Protein AF-0000000072266450 (afdb_homodimer)

Solvent-accessible surface area (backbone atoms only — not comparable to full-atom values): 55129 Å² total; per-residue (Å²): 135,85,81,78,81,77,83,75,78,76,68,80,71,77,71,72,83,66,70,62,68,65,73,66,55,65,54,67,52,57,43,57,71,77,58,94,75,55,45,67,36,74,43,58,78,23,29,54,46,40,22,30,68,44,71,19,68,35,65,50,35,63,67,24,43,29,79,41,75,43,43,35,48,76,46,96,50,39,44,61,27,22,43,24,65,47,46,32,23,22,45,28,48,39,99,66,56,76,72,25,23,11,15,31,34,34,40,26,37,51,42,23,36,53,60,52,36,27,72,74,73,43,67,67,93,63,82,84,56,64,83,37,25,27,54,36,46,52,52,37,70,68,55,51,50,50,49,26,47,51,49,36,39,47,32,58,71,42,40,52,82,58,49,64,66,28,79,74,36,74,42,42,43,35,48,31,42,62,55,54,44,38,43,52,48,26,12,45,80,75,33,56,69,55,50,37,60,42,56,50,48,84,68,59,89,95,57,59,67,55,50,42,27,34,15,21,39,86,87,48,35,55,53,39,74,53,48,47,45,74,50,45,52,45,76,59,60,38,19,52,57,38,10,32,40,14,26,41,38,60,50,60,24,45,42,31,50,89,38,31,69,40,28,36,62,32,30,38,27,36,31,18,40,18,8,63,39,46,60,93,72,48,27,55,36,40,55,47,75,38,57,67,62,28,80,88,78,60,30,70,38,57,42,82,52,27,31,36,39,44,22,50,35,16,48,83,65,49,43,70,67,49,46,51,46,32,53,52,37,55,56,57,52,47,49,59,58,84,62,40,79,42,30,59,50,45,49,50,40,44,49,48,32,52,50,48,30,71,67,37,89,44,71,67,52,24,49,50,30,49,49,47,43,44,42,52,41,31,35,43,29,51,50,44,50,53,48,51,52,50,50,49,52,49,48,51,49,44,27,49,45,42,48,50,44,21,49,47,46,43,52,41,52,57,51,56,63,46,48,62,55,34,53,53,50,35,52,50,17,62,73,70,64,37,63,68,53,31,51,53,32,50,50,52,42,50,48,47,51,50,49,44,52,50,45,51,51,48,42,52,53,50,48,50,55,42,46,48,50,48,47,52,50,60,73,66,40,43,68,67,57,51,52,51,49,49,61,45,45,41,61,63,34,41,72,75,30,67,65,44,33,51,27,43,50,49,50,51,53,51,47,52,45,25,68,73,70,71,49,83,53,66,68,59,52,52,53,52,38,46,50,54,24,54,61,64,73,101,136,80,78,76,81,76,81,74,75,75,68,76,70,76,71,72,84,66,71,63,64,66,72,67,54,64,55,67,51,57,43,56,69,77,57,93,75,56,44,66,36,74,43,59,78,22,31,54,46,40,22,30,69,43,71,19,68,34,92,52,33,66,70,26,43,29,78,42,75,43,42,35,82,91,48,94,49,39,45,60,29,22,46,23,65,47,45,32,23,22,43,29,50,38,98,64,57,75,71,26,23,11,15,32,32,34,39,26,35,50,44,22,37,52,60,53,36,26,72,76,72,43,65,67,92,62,82,84,55,63,85,37,24,28,53,34,45,52,52,36,68,67,54,52,50,50,48,26,47,52,49,35,39,47,31,59,71,40,39,50,83,59,50,61,67,29,79,73,37,73,44,40,43,36,49,31,42,62,56,54,47,37,42,50,49,24,12,45,78,73,31,55,72,79,49,36,62,41,56,50,48,83,68,59,90,95,57,59,67,55,50,41,27,34,16,21,38,86,86,46,36,55,55,40,72,53,49,48,45,74,48,45,52,46,75,57,61,37,18,51,56,38,9,32,39,15,27,42,35,60,48,60,25,45,43,32,50,76,38,32,70,42,28,34,62,33,30,37,26,35,32,18,40,17,8,63,38,45,59,95,71,47,25,57,35,41,56,45,75,38,59,66,59,28,80,86,79,60,32,68,37,56,41,81,51,28,31,35,42,42,22,49,35,17,48,84,64,46,42,70,67,51,45,50,48,32,53,53,44,57,68,64,50,72,79,63,61,75,50,57,77,40,56,60,51,48,52,50,43,47,49,49,33,51,48,47,28,68,65,36,87,46,71,66,53,24,50,50,30,48,50,44,43,47,37,52,51,50,33,48,50,52,49,48,50,51,49,52,53,50,51,49,52,50,50,51,50,42,26,49,45,41,47,49,45,22,50,45,45,44,51,41,50,55,49,55,64,45,49,61,55,35,51,52,48,33,51,49,16,62,74,70,66,36,62,69,53,32,51,52,33,49,52,52,45,50,48,46,51,52,50,45,52,51,46,52,52,47,44,54,53,48,47,47,53,38,39,32,50,50,47,52,49,59,68,54,42,30,68,68,58,51,52,53,49,49,62,71,45,42,64,63,33,40,72,76,28,68,64,42,30,52,23,44,51,48,51,52,51,50,47,53,43,25,69,71,42,49,47,83,51,66,67,57,51,51,51,53,38,46,49,53,24,54,61,65,72,102

Sequence (1076 aa):
MARAWGLALAILLAAPPAAAGGITVDETYWNPQPAEGDLVLPMPCGGAMAFRPVATPNADGAVGDVPVILGREDEDQPYLDGTRRSYVSGGFPGTGEAEAKAMFYMAKYEIAEAQYRAVTEGCPQKEPRRRDFLPVTGVTKTELDAFAQALTVWLMRNAPESVALAGAAPAHLRLPTEEEWEFAARGGLAVDPALFRGALPPIPPGHAASEYIAHGGNDSAGGKVQAIGTLAPNPLGLHDMLGNVSEYVLTPFAMVRHGRLHGQAGGYVKRGGDARTPLEQITSATRFEVPPFDAHSKDVTREAFTGGRLVLSALSITSAEQAKAVAAALETLSRADPALDSAASEAEVLALLDRLQREAGDAADRSRFATIARTIREARAETNAQRDRTIRMILGSSVLTCDQIVQRYLNALAIAALVPSYDGLAAEAEASGDTALAQEVAEARAEAETKLREMEEAVGRESVDYANLIEGLSAEFSQELLAAQIAAVRDEHESRGPRRGACLGAVQAHLDRRARSGMNDLAAIRSDMQQIAAAQARMARAWGLALAILLAAPPAAAGGITVDETYWNPQPAEGDLVLPMPCGGAMAFRPVATPNADGAVGDVPVILGREDEDQPYLDGTRRSYVSGGFPGTGEAEAKAMFYMAKYEIAEAQYRAVTEGCPQKEPRRRDFLPVTGVTKTELDAFAQALTVWLMRNAPESVALAGAAPAHLRLPTEEEWEFAARGGLAVDPALFRGALPPIPPGHAASEYIAHGGNDSAGGKVQAIGTLAPNPLGLHDMLGNVSEYVLTPFAMVRHGRLHGQAGGYVKRGGDARTPLEQITSATRFEVPPFDAHSKDVTREAFTGGRLVLSALSITSAEQAKAVAAALETLSRADPALDSAASEAEVLALLDRLQREAGDAADRSRFATIARTIREARAETNAQRDRTIRMILGSSVLTCDQIVQRYLNALAIAALVPSYDGLAAEAEASGDTALAQEVAEARAEAETKLREMEEAVGRESVDYANLIEGLSAEFSQELLAAQIAAVRDEHESRGPRRGACLGAVQAHLDRRARSGMNDLAAIRSDMQQIAAAQAR

Structure (mmCIF, N/CA/C/O backbone):
data_AF-0000000072266450-model_v1
#
loop_
_entity.id
_entity.type
_entity.pdbx_description
1 polymer 'Sulfatase-modifying factor enzyme-like domain-containing protein'
#
loop_
_atom_site.group_PDB
_atom_site.id
_atom_site.type_symbol
_atom_site.label_atom_id
_atom_site.label_alt_id
_atom_site.label_comp_id
_atom_site.label_asym_id
_atom_site.label_entity_id
_atom_site.label_seq_id
_atom_site.pdbx_PDB_ins_code
_atom_site.Cartn_x
_atom_site.Cartn_y
_atom_site.Cartn_z
_atom_site.occupancy
_atom_site.B_iso_or_equiv
_atom_site.auth_seq_id
_atom_site.auth_comp_id
_atom_site.auth_asym_id
_atom_site.auth_atom_id
_atom_site.pdbx_PDB_model_num
ATOM 1 N N . MET A 1 1 ? -19.531 49.625 37.938 1 25.36 1 MET A N 1
ATOM 2 C CA . MET A 1 1 ? -18.953 48.531 38.688 1 25.36 1 MET A CA 1
ATOM 3 C C . MET A 1 1 ? -19.094 47.219 37.906 1 25.36 1 MET A C 1
ATOM 5 O O . MET A 1 1 ? -20.188 46.656 37.812 1 25.36 1 MET A O 1
ATOM 9 N N . ALA A 1 2 ? -18.312 46.969 36.812 1 26 2 ALA A N 1
ATOM 10 C CA . ALA A 1 2 ? -18.422 46.156 35.594 1 26 2 ALA A CA 1
ATOM 11 C C . ALA A 1 2 ? -18.234 44.688 35.906 1 26 2 ALA A C 1
ATOM 13 O O . ALA A 1 2 ? -17.141 44.25 36.312 1 26 2 ALA A O 1
ATOM 14 N N . ARG A 1 3 ? -19.344 43.938 36.125 1 27.59 3 ARG A N 1
ATOM 15 C CA . ARG A 1 3 ? -19.422 42.594 36.656 1 27.59 3 ARG A CA 1
ATOM 16 C C . ARG A 1 3 ? -18.812 41.594 35.688 1 27.59 3 ARG A C 1
ATOM 18 O O . ARG A 1 3 ? -19.25 41.5 34.531 1 27.59 3 ARG A O 1
ATOM 25 N N . ALA A 1 4 ? -17.641 41 36.031 1 26.5 4 ALA A N 1
ATOM 26 C CA . ALA A 1 4 ? -16.625 40.156 35.406 1 26.5 4 ALA A CA 1
ATOM 27 C C . ALA A 1 4 ? -17.156 38.75 35.125 1 26.5 4 ALA A C 1
ATOM 29 O O . ALA A 1 4 ? -17.406 37.969 36.062 1 26.5 4 ALA A O 1
ATOM 30 N N . TRP A 1 5 ? -18.047 38.688 34.125 1 28.2 5 TRP A N 1
ATOM 31 C CA . TRP A 1 5 ? -18.688 37.406 33.875 1 28.2 5 TRP A CA 1
ATOM 32 C C . TRP A 1 5 ? -17.672 36.344 33.5 1 28.2 5 TRP A C 1
ATOM 34 O O . TRP A 1 5 ? -16.969 36.5 32.469 1 28.2 5 TRP A O 1
ATOM 44 N N . GLY A 1 6 ? -17.125 35.562 34.438 1 23.72 6 GLY A N 1
ATOM 45 C CA . GLY A 1 6 ? -16.141 34.5 34.469 1 23.72 6 GLY A CA 1
ATOM 46 C C . GLY A 1 6 ? -16.547 33.281 33.688 1 23.72 6 GLY A C 1
ATOM 47 O O . GLY A 1 6 ? -17.641 32.719 33.906 1 23.72 6 GLY A O 1
ATOM 48 N N . LEU A 1 7 ? -16.141 33.094 32.406 1 27.56 7 LEU A N 1
ATOM 49 C CA . LEU A 1 7 ? -16.391 32 31.469 1 27.56 7 LEU A CA 1
ATOM 50 C C . LEU A 1 7 ? -15.852 30.672 32 1 27.56 7 LEU A C 1
ATOM 52 O O . LEU A 1 7 ? -14.633 30.5 32.094 1 27.56 7 LEU A O 1
ATOM 56 N N . ALA A 1 8 ? -16.594 29.969 32.781 1 26.56 8 ALA A N 1
ATOM 57 C CA . ALA A 1 8 ? -16.266 28.656 33.344 1 26.56 8 ALA A CA 1
ATOM 58 C C . ALA A 1 8 ? -16.141 27.609 32.25 1 26.56 8 ALA A C 1
ATOM 60 O O . ALA A 1 8 ? -17.094 27.359 31.516 1 26.56 8 ALA A O 1
ATOM 61 N N . LEU A 1 9 ? -15 27.359 31.859 1 28.95 9 LEU A N 1
ATOM 62 C CA . LEU A 1 9 ? -14.484 26.219 31.094 1 28.95 9 LEU A CA 1
ATOM 63 C C . LEU A 1 9 ? -14.961 24.906 31.688 1 28.95 9 LEU A C 1
ATOM 65 O O . LEU A 1 9 ? -14.547 24.516 32.781 1 28.95 9 LEU A O 1
ATOM 69 N N . ALA A 1 10 ? -16.219 24.594 31.438 1 29.42 10 ALA A N 1
ATOM 70 C CA . ALA A 1 10 ? -16.672 23.328 32 1 29.42 10 ALA A CA 1
ATOM 71 C C . ALA A 1 10 ? -15.828 22.156 31.484 1 29.42 10 ALA A C 1
ATOM 73 O O . ALA A 1 10 ? -15.734 21.938 30.281 1 29.42 10 ALA A O 1
ATOM 74 N N . ILE A 1 11 ? -14.984 21.797 32.25 1 30.62 11 ILE A N 1
ATOM 75 C CA . ILE A 1 11 ? -14.211 20.562 32.312 1 30.62 11 ILE A CA 1
ATOM 76 C C . ILE A 1 11 ? -15.148 19.375 32.156 1 30.62 11 ILE A C 1
ATOM 78 O O . ILE A 1 11 ? -16.016 19.141 33.031 1 30.62 11 ILE A O 1
ATOM 82 N N . LEU A 1 12 ? -15.461 19.094 30.906 1 32 12 LEU A N 1
ATOM 83 C CA . LEU A 1 12 ? -16.219 17.859 30.734 1 32 12 LEU A CA 1
ATOM 84 C C . LEU A 1 12 ? -15.625 16.734 31.594 1 32 12 LEU A C 1
ATOM 86 O O . LEU A 1 12 ? -14.461 16.375 31.438 1 32 12 LEU A O 1
ATOM 90 N N . LEU A 1 13 ? -16.219 16.656 32.75 1 31.31 13 LEU A N 1
ATOM 91 C CA . LEU A 1 13 ? -15.984 15.578 33.719 1 31.31 13 LEU A CA 1
ATOM 92 C C . LEU A 1 13 ? -16.031 14.219 33.031 1 31.31 13 LEU A C 1
ATOM 94 O O . LEU A 1 13 ? -16.938 13.953 32.25 1 31.31 13 LEU A O 1
ATOM 98 N N . ALA A 1 14 ? -14.977 13.57 33.094 1 34.25 14 ALA A N 1
ATOM 99 C CA . ALA A 1 14 ? -14.688 12.164 32.844 1 34.25 14 ALA A CA 1
ATOM 100 C C . ALA A 1 14 ? -15.766 11.258 33.438 1 34.25 14 ALA A C 1
ATOM 102 O O . ALA A 1 14 ? -15.953 11.219 34.656 1 34.25 14 ALA A O 1
ATOM 103 N N . ALA A 1 15 ? -16.781 10.875 32.562 1 33.78 15 ALA A N 1
ATOM 104 C CA . ALA A 1 15 ? -17.734 9.906 33.094 1 33.78 15 ALA A CA 1
ATOM 105 C C . ALA A 1 15 ? -17.016 8.672 33.625 1 33.78 15 ALA A C 1
ATOM 107 O O . ALA A 1 15 ? -15.938 8.305 33.156 1 33.78 15 ALA A O 1
ATOM 108 N N . PRO A 1 16 ? -17.406 8.258 34.812 1 34.19 16 PRO A N 1
ATOM 109 C CA . PRO A 1 16 ? -16.781 7.094 35.438 1 34.19 16 PRO A CA 1
ATOM 110 C C . PRO A 1 16 ? -16.672 5.895 34.5 1 34.19 16 PRO A C 1
ATOM 112 O O . PRO A 1 16 ? -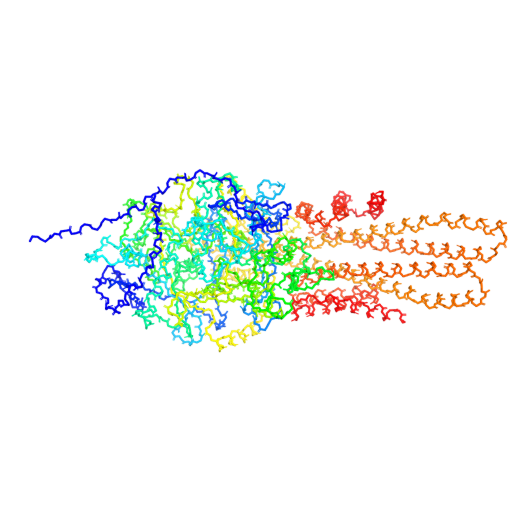17.469 5.758 33.562 1 34.19 16 PRO A O 1
ATOM 115 N N . PRO A 1 17 ? -15.523 5.23 34.531 1 36.28 17 PRO A N 1
ATOM 116 C CA . PRO A 1 17 ? -15.32 4.016 33.719 1 36.28 17 PRO A CA 1
ATOM 117 C C . PRO A 1 17 ? -16.5 3.049 33.812 1 36.28 17 PRO A C 1
ATOM 119 O O . PRO A 1 17 ? -16.875 2.623 34.906 1 36.28 17 PRO A O 1
ATOM 122 N N . ALA A 1 18 ? -17.484 3.141 33 1 36.94 18 ALA A N 1
ATOM 123 C CA . ALA A 1 18 ? -18.484 2.078 33 1 36.94 18 ALA A CA 1
ATOM 124 C C . ALA A 1 18 ? -17.828 0.702 33.031 1 36.94 18 ALA A C 1
ATOM 126 O O . ALA A 1 18 ? -16.844 0.463 32.312 1 36.94 18 ALA A O 1
ATOM 127 N N . ALA A 1 19 ? -18.031 -0.137 33.938 1 37.09 19 ALA A N 1
ATOM 128 C CA . ALA A 1 19 ? -17.688 -1.556 34.031 1 37.09 19 ALA A CA 1
ATOM 129 C C . ALA A 1 19 ? -17.797 -2.25 32.688 1 37.09 19 ALA A C 1
ATOM 131 O O . ALA A 1 19 ? -18.625 -1.894 31.859 1 37.09 19 ALA A O 1
ATOM 132 N N . ALA A 1 20 ? -16.688 -2.834 32.094 1 48.97 20 ALA A N 1
ATOM 133 C CA . ALA A 1 20 ? -16.688 -3.686 30.906 1 48.97 20 ALA A CA 1
ATOM 134 C C . ALA A 1 20 ? -18.016 -4.422 30.75 1 48.97 20 ALA A C 1
ATOM 136 O O . ALA A 1 20 ? -18.219 -5.469 31.375 1 48.97 20 ALA A O 1
ATOM 137 N N . GLY A 1 21 ? -19.125 -3.887 30.641 1 57.31 21 GLY A N 1
ATOM 138 C CA . GLY A 1 21 ? -20.359 -4.668 30.594 1 57.31 21 GLY A CA 1
ATOM 139 C C . GLY A 1 21 ? -20.391 -5.645 29.438 1 57.31 21 GLY A C 1
ATOM 140 O O . GLY A 1 21 ? -19.672 -5.484 28.453 1 57.31 21 GLY A O 1
ATOM 141 N N . GLY A 1 22 ? -20.703 -6.941 29.531 1 79.88 22 GLY A N 1
ATOM 142 C CA . GLY A 1 22 ? -20.906 -8.047 28.609 1 79.88 22 GLY A CA 1
ATOM 143 C C . GLY A 1 22 ? -21.641 -7.637 27.344 1 79.88 22 GLY A C 1
ATOM 144 O O . GLY A 1 22 ? -22.188 -6.527 27.266 1 79.88 22 GLY A O 1
ATOM 145 N N . ILE A 1 23 ? -21.359 -8.172 26.203 1 93 23 ILE A N 1
ATOM 146 C CA . ILE A 1 23 ? -22.109 -8.008 24.953 1 93 23 ILE A CA 1
ATOM 147 C C . ILE A 1 23 ? -23.562 -8.406 25.172 1 93 23 ILE A C 1
ATOM 149 O O . ILE A 1 23 ? -23.859 -9.578 25.453 1 93 23 ILE A O 1
ATOM 153 N N . THR A 1 24 ? -24.438 -7.41 25.125 1 94 24 THR A N 1
ATOM 154 C CA . THR A 1 24 ? -25.828 -7.676 25.438 1 94 24 THR A CA 1
ATOM 155 C C . THR A 1 24 ? -26.703 -7.559 24.188 1 94 24 THR A C 1
ATOM 157 O O . THR A 1 24 ? -27.781 -8.133 24.125 1 94 24 THR A O 1
ATOM 160 N N . VAL A 1 25 ? -26.25 -6.812 23.203 1 95.62 25 VAL A N 1
ATOM 161 C CA . VAL A 1 25 ? -27 -6.648 21.969 1 95.62 25 VAL A CA 1
ATOM 162 C C . VAL A 1 25 ? -27.047 -7.977 21.203 1 95.62 25 VAL A C 1
ATOM 164 O O . VAL A 1 25 ? -26.062 -8.703 21.172 1 95.62 25 VAL A O 1
ATOM 167 N N . ASP A 1 26 ? -28.156 -8.312 20.562 1 95.94 26 ASP A N 1
ATOM 168 C CA . ASP A 1 26 ? -28.359 -9.555 19.828 1 95.94 26 ASP A CA 1
ATOM 169 C C . ASP A 1 26 ? -27.281 -9.742 18.75 1 95.94 26 ASP A C 1
ATOM 171 O O . ASP A 1 26 ? -27.094 -8.867 17.891 1 95.94 26 ASP A O 1
ATOM 175 N N . GLU A 1 27 ? -26.672 -10.844 18.734 1 96.31 27 GLU A N 1
ATOM 176 C CA . GLU A 1 27 ? -25.562 -11.133 17.828 1 96.31 27 GLU A CA 1
ATOM 177 C C . GLU A 1 27 ? -26.031 -11.125 16.375 1 96.31 27 GLU A C 1
ATOM 179 O O . GLU A 1 27 ? -25.266 -10.766 15.477 1 96.31 27 GLU A O 1
ATOM 184 N N . THR A 1 28 ? -27.234 -11.516 16.109 1 96.5 28 THR A N 1
ATOM 185 C CA . THR A 1 28 ? -27.75 -11.617 14.75 1 96.5 28 THR A CA 1
ATOM 186 C C . THR A 1 28 ? -27.766 -10.242 14.07 1 96.5 28 THR A C 1
ATOM 188 O O . THR A 1 28 ? -27.875 -10.156 12.852 1 96.5 28 THR A O 1
ATOM 191 N N . TYR A 1 29 ? -27.672 -9.188 14.93 1 96.81 29 TYR A N 1
ATOM 192 C CA . TYR A 1 29 ? -27.688 -7.844 14.375 1 96.81 29 TYR A CA 1
ATOM 193 C C . TYR A 1 29 ? -26.297 -7.387 13.984 1 96.81 29 TYR A C 1
ATOM 195 O O . TYR A 1 29 ? -26.094 -6.797 12.922 1 96.81 29 TYR A O 1
ATOM 203 N N . TRP A 1 30 ? -25.328 -7.691 14.852 1 97.31 30 TRP A N 1
ATOM 204 C CA . TRP A 1 30 ? -23.984 -7.152 14.609 1 97.31 30 TRP A CA 1
ATOM 205 C C . TRP A 1 30 ? -23.078 -8.211 14 1 97.31 30 TRP A C 1
ATOM 207 O O . TRP A 1 30 ? -22 -7.891 13.492 1 97.31 30 TRP A O 1
ATOM 217 N N . ASN A 1 31 ? -23.422 -9.453 14 1 98.06 31 ASN A N 1
ATOM 218 C CA . ASN A 1 31 ? -22.75 -10.562 13.328 1 98.06 31 ASN A CA 1
ATOM 219 C C . ASN A 1 31 ? -23.75 -11.531 12.719 1 98.06 31 ASN A C 1
ATOM 221 O O . ASN A 1 31 ? -23.797 -12.703 13.094 1 98.06 31 ASN A O 1
ATOM 225 N N . PRO A 1 32 ? -24.422 -11.078 11.695 1 97.69 32 PRO A N 1
ATOM 226 C CA . PRO A 1 32 ? -25.516 -11.867 11.133 1 97.69 32 PRO A CA 1
ATOM 227 C C . PRO A 1 32 ? -25.047 -13.203 10.555 1 97.69 32 PRO A C 1
ATOM 229 O O . PRO A 1 32 ? -25.844 -14.141 10.438 1 97.69 32 PRO A O 1
ATOM 232 N N . GLN A 1 33 ? -23.828 -13.266 10.141 1 97.44 33 GLN A N 1
ATOM 233 C CA . GLN A 1 33 ? -23.297 -14.5 9.594 1 97.44 33 GLN A CA 1
ATOM 234 C C . GLN A 1 33 ? -21.984 -14.875 10.266 1 97.44 33 GLN A C 1
ATOM 236 O O . GLN A 1 33 ? -20.906 -14.789 9.656 1 97.44 33 GLN A O 1
ATOM 241 N N . PRO A 1 34 ? -22.078 -15.406 11.438 1 96.81 34 PRO A N 1
ATOM 242 C CA . PRO A 1 34 ? -20.875 -15.758 12.18 1 96.81 34 PRO A CA 1
ATOM 243 C C . PRO A 1 34 ? -20.047 -16.844 11.492 1 96.81 34 PRO A C 1
ATOM 245 O O . PRO A 1 34 ? -20.594 -17.672 10.773 1 96.81 34 PRO A O 1
ATOM 248 N N . ALA A 1 35 ? -18.812 -16.766 11.641 1 94.06 35 ALA A N 1
ATOM 249 C CA . ALA A 1 35 ? -17.875 -17.75 11.086 1 94.06 35 ALA A CA 1
ATOM 250 C C . ALA A 1 35 ? -16.766 -18.062 12.086 1 94.06 35 ALA A C 1
ATOM 252 O O . ALA A 1 35 ? -16.438 -17.234 12.945 1 94.06 35 ALA A O 1
ATOM 253 N N . GLU A 1 36 ? -16.219 -19.266 11.922 1 91.75 36 GLU A N 1
ATOM 254 C CA . GLU A 1 36 ? -15.086 -19.641 12.773 1 91.75 36 GLU A CA 1
ATOM 255 C C . GLU A 1 36 ? -13.898 -18.719 12.547 1 91.75 36 GLU A C 1
ATOM 257 O O . GLU A 1 36 ? -13.578 -18.375 11.406 1 91.75 36 GLU A O 1
ATOM 262 N N . GLY A 1 37 ? -13.305 -18.281 13.648 1 88.75 37 GLY A N 1
ATOM 263 C CA . GLY A 1 37 ? -12.125 -17.453 13.547 1 88.75 37 GLY A CA 1
ATOM 264 C C . GLY A 1 37 ? -12.43 -15.969 13.648 1 88.75 37 GLY A C 1
ATOM 265 O O . GLY A 1 37 ? -11.523 -15.141 13.648 1 88.75 37 GLY A O 1
ATOM 266 N N . ASP A 1 38 ? -13.719 -15.648 13.82 1 94.69 38 ASP A N 1
ATOM 267 C CA . ASP A 1 38 ? -14.078 -14.25 14.008 1 94.69 38 ASP A CA 1
ATOM 268 C C . ASP A 1 38 ? -13.461 -13.695 15.289 1 94.69 38 ASP A C 1
ATOM 270 O O . ASP A 1 38 ? -13.5 -14.344 16.344 1 94.69 38 ASP A O 1
ATOM 274 N N . LEU A 1 39 ? -12.812 -12.594 15.172 1 93.88 39 LEU A N 1
ATOM 275 C CA . LEU A 1 39 ? -12.438 -11.82 16.344 1 93.88 39 LEU A CA 1
ATOM 276 C C . LEU A 1 39 ? -13.539 -10.836 16.734 1 93.88 39 LEU A C 1
ATOM 278 O O . LEU A 1 39 ? -13.906 -9.977 15.93 1 93.88 39 LEU A O 1
ATOM 282 N N . VAL A 1 40 ? -14.031 -10.961 17.922 1 96.12 40 VAL A N 1
ATOM 283 C CA . VAL A 1 40 ? -15.141 -10.109 18.344 1 96.12 40 VAL A CA 1
ATOM 284 C C . VAL A 1 40 ? -14.633 -9.078 19.359 1 96.12 40 VAL A C 1
ATOM 286 O O . VAL A 1 40 ? -14.07 -9.43 20.391 1 96.12 40 VAL A O 1
ATOM 289 N N . LEU A 1 41 ? -14.812 -7.836 19.062 1 96.06 41 LEU A N 1
ATOM 290 C CA . LEU A 1 41 ? -14.477 -6.746 19.969 1 96.06 41 LEU A CA 1
ATOM 291 C C . LEU A 1 41 ? -15.742 -6.137 20.562 1 96.06 41 LEU A C 1
ATOM 293 O O . LEU A 1 41 ? -16.656 -5.754 19.828 1 96.06 41 LEU A O 1
ATOM 297 N N . PRO A 1 42 ? -15.781 -6.027 21.891 1 96.88 42 PRO A N 1
ATOM 298 C CA . PRO A 1 42 ? -16.922 -5.359 22.5 1 96.88 42 PRO A CA 1
ATOM 299 C C . PRO A 1 42 ? -16.953 -3.859 22.203 1 96.88 42 PRO A C 1
ATOM 301 O O . PRO A 1 42 ? -15.938 -3.273 21.859 1 96.88 42 PRO A O 1
ATOM 304 N N . MET A 1 43 ? -18.141 -3.312 22.297 1 97.06 43 MET A N 1
ATOM 305 C CA . MET A 1 43 ? -18.359 -1.885 22.078 1 97.06 43 MET A CA 1
ATOM 306 C C . MET A 1 43 ? -19.172 -1.274 23.219 1 97.06 43 MET A C 1
ATOM 308 O O . MET A 1 43 ? -19.766 -1.998 24.031 1 97.06 43 MET A O 1
ATOM 312 N N . PRO A 1 44 ? -19.172 0.081 23.266 1 95.75 44 PRO A N 1
ATOM 313 C CA . PRO A 1 44 ? -20.078 0.706 24.234 1 95.75 44 PRO A CA 1
ATOM 314 C C . PRO A 1 44 ? -21.531 0.273 24.062 1 95.75 44 PRO A C 1
ATOM 316 O O . PRO A 1 44 ? -21.906 -0.222 23 1 95.75 44 PRO A O 1
ATOM 319 N N . CYS A 1 45 ? -22.344 0.386 25.078 1 96 45 CYS A N 1
ATOM 320 C CA . CYS A 1 45 ? -23.781 0.18 25.062 1 96 45 CYS A CA 1
ATOM 321 C C . CYS A 1 45 ? -24.125 -1.283 24.797 1 96 45 CYS A C 1
ATOM 323 O O . CYS A 1 45 ? -25.156 -1.589 24.203 1 96 45 CYS A O 1
ATOM 325 N N . GLY A 1 46 ? -23.203 -2.16 25.094 1 95.44 46 GLY A N 1
ATOM 326 C CA . GLY A 1 46 ? -23.453 -3.592 25.016 1 95.44 46 GLY A CA 1
ATOM 327 C C . GLY A 1 46 ? -23.297 -4.145 23.609 1 95.44 46 GLY A C 1
ATOM 328 O O . GLY A 1 46 ? -23.594 -5.312 23.359 1 95.44 46 GLY A O 1
ATOM 329 N N . GLY A 1 47 ? -22.797 -3.365 22.688 1 96.31 47 GLY A N 1
ATOM 330 C CA . GLY A 1 47 ? -22.625 -3.811 21.312 1 96.31 47 GLY A CA 1
ATOM 331 C C . GLY A 1 47 ? -21.312 -4.52 21.094 1 96.31 47 GLY A C 1
ATOM 332 O O . GLY A 1 47 ? -20.562 -4.773 22.031 1 96.31 47 GLY A O 1
ATOM 333 N N . ALA A 1 48 ? -21.125 -4.887 19.797 1 97.69 48 ALA A N 1
ATOM 334 C CA . ALA A 1 48 ? -19.891 -5.539 19.406 1 97.69 48 ALA A CA 1
ATOM 335 C C . ALA A 1 48 ? -19.641 -5.375 17.906 1 97.69 48 ALA A C 1
ATOM 337 O O . ALA A 1 48 ? -20.547 -4.973 17.156 1 97.69 48 ALA A O 1
ATOM 338 N N . MET A 1 49 ? -18.469 -5.637 17.578 1 97.94 49 MET A N 1
ATOM 339 C CA . MET A 1 49 ? -18.062 -5.652 16.172 1 97.94 49 MET A CA 1
ATOM 340 C C . MET A 1 49 ? -17.203 -6.879 15.867 1 97.94 49 MET A C 1
ATOM 342 O O . MET A 1 49 ? -16.297 -7.215 16.641 1 97.94 49 MET A O 1
ATOM 346 N N . ALA A 1 50 ? -17.484 -7.527 14.742 1 97.94 50 ALA A N 1
ATOM 347 C CA . ALA A 1 50 ? -16.75 -8.727 14.359 1 97.94 50 ALA A CA 1
ATOM 348 C C . ALA A 1 50 ? -15.68 -8.406 13.32 1 97.94 50 ALA A C 1
ATOM 350 O O . ALA A 1 50 ? -15.914 -7.613 12.406 1 97.94 50 ALA A O 1
ATOM 351 N N . PHE A 1 51 ? -14.555 -9.062 13.453 1 97.25 51 PHE A N 1
ATOM 352 C CA . PHE A 1 51 ? -13.43 -8.906 12.531 1 97.25 51 PHE A CA 1
ATOM 353 C C . PHE A 1 51 ? -13 -10.258 11.977 1 97.25 51 PHE A C 1
ATOM 355 O O . PHE A 1 51 ? -13.109 -11.281 12.648 1 97.25 51 PHE A O 1
ATOM 362 N N . ARG A 1 52 ? -12.461 -10.195 10.695 1 95.38 52 ARG A N 1
ATOM 363 C CA . ARG A 1 52 ? -11.891 -11.367 10.047 1 95.38 52 ARG A CA 1
ATOM 364 C C . ARG A 1 52 ? -10.375 -11.242 9.922 1 95.38 52 ARG A C 1
ATOM 366 O O . ARG A 1 52 ? -9.867 -10.164 9.594 1 95.38 52 ARG A O 1
ATOM 373 N N . PRO A 1 53 ? -9.695 -12.375 10.172 1 92.25 53 PRO A N 1
ATOM 374 C CA . PRO A 1 53 ? -8.266 -12.336 9.891 1 92.25 53 PRO A CA 1
ATOM 375 C C . PRO A 1 53 ? -7.953 -12.367 8.398 1 92.25 53 PRO A C 1
ATOM 377 O O . PRO A 1 53 ? -8.586 -13.109 7.648 1 92.25 53 PRO A O 1
ATOM 380 N N . VAL A 1 54 ? -7.086 -11.555 7.945 1 92.75 54 VAL A N 1
ATOM 381 C CA . VAL A 1 54 ? -6.566 -11.531 6.582 1 92.75 54 VAL A CA 1
ATOM 382 C C . VAL A 1 54 ? -5.078 -11.867 6.594 1 92.75 54 VAL A C 1
ATOM 384 O O . VAL A 1 54 ? -4.262 -11.086 7.086 1 92.75 54 VAL A O 1
ATOM 387 N N . ALA A 1 55 ? -4.738 -12.969 5.953 1 87.94 55 ALA A N 1
ATOM 388 C CA . ALA A 1 55 ? -3.373 -13.484 6.016 1 87.94 55 ALA A CA 1
ATOM 389 C C . ALA A 1 55 ? -2.469 -12.766 5.02 1 87.94 55 ALA A C 1
ATOM 391 O O . ALA A 1 55 ? -2.855 -12.539 3.869 1 87.94 55 ALA A O 1
ATOM 392 N N . THR A 1 56 ? -1.34 -12.344 5.461 1 86.19 56 THR A N 1
ATOM 393 C CA . THR A 1 56 ? -0.263 -11.781 4.652 1 86.19 56 THR A CA 1
ATOM 394 C C . THR A 1 56 ? 1.073 -12.43 5.008 1 86.19 56 THR A C 1
ATOM 396 O O . THR A 1 56 ? 1.99 -11.75 5.48 1 86.19 56 THR A O 1
ATOM 399 N N . PRO A 1 57 ? 1.183 -13.695 4.668 1 75.06 57 PRO A N 1
ATOM 400 C CA . PRO A 1 57 ? 2.408 -14.383 5.086 1 75.06 57 PRO A CA 1
ATOM 401 C C . PRO A 1 57 ? 3.656 -13.828 4.406 1 75.06 57 PRO A C 1
ATOM 403 O O . PRO A 1 57 ? 3.57 -13.273 3.305 1 75.06 57 PRO A O 1
ATOM 406 N N . ASN A 1 58 ? 4.656 -13.711 5.156 1 63.56 58 ASN A N 1
ATOM 407 C CA . ASN A 1 58 ? 5.898 -13.273 4.527 1 63.56 58 ASN A CA 1
ATOM 408 C C . ASN A 1 58 ? 7.074 -14.164 4.922 1 63.56 58 ASN A C 1
ATOM 410 O O . ASN A 1 58 ? 7.098 -14.711 6.023 1 63.56 58 ASN A O 1
ATOM 414 N N . ALA A 1 59 ? 7.914 -14.414 3.98 1 60.38 59 ALA A N 1
ATOM 415 C CA . ALA A 1 59 ? 9.062 -15.305 4.141 1 60.38 59 ALA A CA 1
ATOM 416 C C . ALA A 1 59 ? 10.25 -14.57 4.746 1 60.38 59 ALA A C 1
ATOM 418 O O . ALA A 1 59 ? 11.18 -15.195 5.254 1 60.38 59 ALA A O 1
ATOM 419 N N . ASP A 1 60 ? 10.156 -13.242 4.73 1 62.84 60 ASP A N 1
ATOM 420 C CA . ASP A 1 60 ? 11.328 -12.453 5.109 1 62.84 60 ASP A CA 1
ATOM 421 C C . ASP A 1 60 ? 11.258 -12.039 6.578 1 62.84 60 ASP A C 1
ATOM 423 O O . ASP A 1 60 ? 11.93 -11.094 6.992 1 62.84 60 ASP A O 1
ATOM 427 N N . GLY A 1 61 ? 10.391 -12.758 7.266 1 66.19 61 GLY A N 1
ATOM 428 C CA . GLY A 1 61 ? 10.344 -12.531 8.703 1 66.19 61 GLY A CA 1
ATOM 429 C C . GLY A 1 61 ? 9.711 -11.203 9.07 1 66.19 61 GLY A C 1
ATOM 430 O O . GLY A 1 61 ? 8.625 -10.859 8.578 1 66.19 61 GLY A O 1
ATOM 431 N N . ALA A 1 62 ? 10.531 -10.383 9.875 1 70.94 62 ALA A N 1
ATOM 432 C CA . ALA A 1 62 ? 10.008 -9.164 10.484 1 70.94 62 ALA A CA 1
ATOM 433 C C . ALA A 1 62 ? 9.883 -8.047 9.445 1 70.94 62 ALA A C 1
ATOM 435 O O . ALA A 1 62 ? 9.18 -7.055 9.672 1 70.94 62 ALA A O 1
ATOM 436 N N . VAL A 1 63 ? 10.492 -8.258 8.32 1 75.56 63 VAL A N 1
ATOM 437 C CA . VAL A 1 63 ? 10.477 -7.184 7.328 1 75.56 63 VAL A CA 1
ATOM 438 C C . VAL A 1 63 ? 9.758 -7.66 6.066 1 75.56 63 VAL A C 1
ATOM 440 O O . VAL A 1 63 ? 9.859 -7.031 5.008 1 75.56 63 VAL A O 1
ATOM 443 N N . GLY A 1 64 ? 9.094 -8.766 6.285 1 76.19 64 GLY A N 1
ATOM 444 C CA . GLY A 1 64 ? 8.414 -9.32 5.125 1 76.19 64 GLY A CA 1
ATOM 445 C C . GLY A 1 64 ? 7.086 -8.648 4.832 1 76.19 64 GLY A C 1
ATOM 446 O O . GLY A 1 64 ? 6.406 -8.172 5.746 1 76.19 64 GLY A O 1
ATOM 447 N N . ASP A 1 65 ? 6.75 -8.484 3.521 1 83.5 65 ASP A N 1
ATOM 448 C CA . ASP A 1 65 ? 5.43 -8.07 3.059 1 83.5 65 ASP A CA 1
ATOM 449 C C . ASP A 1 65 ? 5.039 -8.812 1.783 1 83.5 65 ASP A C 1
ATOM 451 O O . ASP A 1 65 ? 5.844 -9.562 1.222 1 83.5 65 ASP A O 1
ATOM 455 N N . VAL A 1 66 ? 3.799 -8.773 1.466 1 78.5 66 VAL A N 1
ATOM 456 C CA . VAL A 1 66 ? 3.27 -9.477 0.302 1 78.5 66 VAL A CA 1
ATOM 457 C C . VAL A 1 66 ? 3.164 -8.516 -0.879 1 78.5 66 VAL A C 1
ATOM 459 O O . VAL A 1 66 ? 2.426 -7.531 -0.821 1 78.5 66 VAL A O 1
ATOM 462 N N . PRO A 1 67 ? 3.973 -8.766 -1.946 1 76.06 67 PRO A N 1
ATOM 463 C CA . PRO A 1 67 ? 3.754 -7.992 -3.17 1 76.06 67 PRO A CA 1
ATOM 464 C C . PRO A 1 67 ? 2.428 -8.32 -3.85 1 76.06 67 PRO A C 1
ATOM 466 O O . PRO A 1 67 ? 2.057 -9.492 -3.951 1 76.06 67 PRO A O 1
ATOM 469 N N . VAL A 1 68 ? 1.703 -7.262 -4.246 1 78.5 68 VAL A N 1
ATOM 470 C CA . VAL A 1 68 ? 0.403 -7.465 -4.875 1 78.5 68 VAL A CA 1
ATOM 471 C C . VAL A 1 68 ? 0.249 -6.516 -6.062 1 78.5 68 VAL A C 1
ATOM 473 O O . VAL A 1 68 ? 0.787 -5.406 -6.051 1 78.5 68 VAL A O 1
ATOM 476 N N . ILE A 1 69 ? -0.365 -7.016 -7.09 1 76.44 69 ILE A N 1
ATOM 477 C CA . ILE A 1 69 ? -0.772 -6.16 -8.203 1 76.44 69 ILE A CA 1
ATOM 478 C C . ILE A 1 69 ? -2.232 -5.75 -8.023 1 76.44 69 ILE A C 1
ATOM 480 O O . ILE A 1 69 ? -3.125 -6.602 -7.996 1 76.44 69 ILE A O 1
ATOM 484 N N . LEU A 1 70 ? -2.465 -4.457 -7.879 1 86.12 70 LEU A N 1
ATOM 485 C CA . LEU A 1 70 ? -3.803 -3.908 -7.68 1 86.12 70 LEU A CA 1
ATOM 486 C C . LEU A 1 70 ? -4.27 -3.156 -8.922 1 86.12 70 LEU A C 1
ATOM 488 O O . LEU A 1 70 ? -3.49 -2.936 -9.852 1 86.12 70 LEU A O 1
ATOM 492 N N . GLY A 1 71 ? -5.496 -2.809 -8.891 1 85.94 71 GLY A N 1
ATOM 493 C CA . GLY A 1 71 ? -6.066 -2.102 -10.023 1 85.94 71 GLY A CA 1
ATOM 494 C C . GLY A 1 71 ? -6.531 -3.027 -11.133 1 85.94 71 GLY A C 1
ATOM 495 O O . GLY A 1 71 ? -6.668 -4.234 -10.93 1 85.94 71 GLY A O 1
ATOM 496 N N . ARG A 1 72 ? -6.871 -2.311 -12.289 1 74.56 72 ARG A N 1
ATOM 497 C CA . ARG A 1 72 ? -7.363 -3.074 -13.438 1 74.56 72 ARG A CA 1
ATOM 498 C C . ARG A 1 72 ? -6.691 -2.623 -14.727 1 74.56 72 ARG A C 1
ATOM 500 O O . ARG A 1 72 ? -6.293 -1.463 -14.852 1 74.56 72 ARG A O 1
ATOM 507 N N . GLU A 1 73 ? -6.48 -3.479 -15.57 1 58.34 73 GLU A N 1
ATOM 508 C CA . GLU A 1 73 ? -5.77 -3.186 -16.812 1 58.34 73 GLU A CA 1
ATOM 509 C C . GLU A 1 73 ? -6.715 -2.609 -17.859 1 58.34 73 GLU A C 1
ATOM 511 O O . GLU A 1 73 ? -6.324 -1.739 -18.641 1 58.34 73 GLU A O 1
ATOM 516 N N . ASP A 1 74 ? -7.895 -3.111 -18 1 55.81 74 ASP A N 1
ATOM 517 C CA . ASP A 1 74 ? -8.797 -2.725 -19.078 1 55.81 74 ASP A CA 1
ATOM 518 C C . ASP A 1 74 ? -9.656 -1.53 -18.672 1 55.81 74 ASP A C 1
ATOM 520 O O . ASP A 1 74 ? -10.883 -1.647 -18.562 1 55.81 74 ASP A O 1
ATOM 524 N N . GLU A 1 75 ? -8.836 -0.438 -18.422 1 61.75 75 GLU A N 1
ATOM 525 C CA . GLU A 1 75 ? -9.641 0.668 -17.922 1 61.75 75 GLU A CA 1
ATOM 526 C C . GLU A 1 75 ? -9.555 1.882 -18.844 1 61.75 75 GLU A C 1
ATOM 528 O O . GLU A 1 75 ? -8.523 2.113 -19.469 1 61.75 75 GLU A O 1
ATOM 533 N N . ASP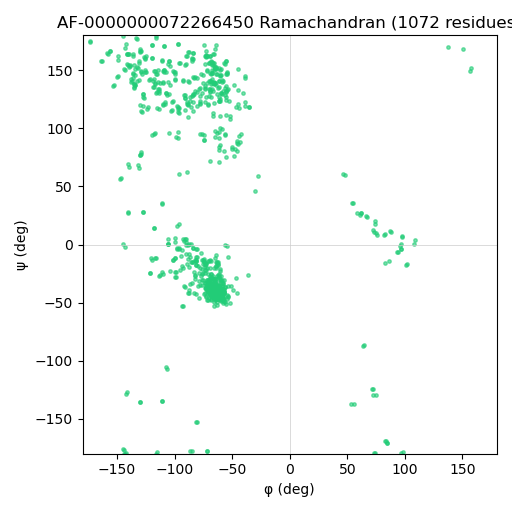 A 1 76 ? -10.688 2.438 -18.938 1 64.31 76 ASP A N 1
ATOM 534 C CA . ASP A 1 76 ? -10.797 3.656 -19.734 1 64.31 76 ASP A CA 1
ATOM 535 C C . ASP A 1 76 ? -10.086 4.824 -19.062 1 64.31 76 ASP A C 1
ATOM 537 O O . ASP A 1 76 ? -9.727 5.805 -19.719 1 64.31 76 ASP A O 1
ATOM 541 N N . GLN A 1 77 ? -9.93 4.605 -17.797 1 77.69 77 GLN A N 1
ATOM 542 C CA . GLN A 1 77 ? -9.289 5.664 -17.031 1 77.69 77 GLN A CA 1
ATOM 543 C C . GLN A 1 77 ? -8.156 5.109 -16.172 1 77.69 77 GLN A C 1
ATOM 545 O O . GLN A 1 77 ? -8.266 5.082 -14.938 1 77.69 77 GLN A O 1
ATOM 550 N N . PRO A 1 78 ? -7.07 4.848 -16.781 1 75.5 78 PRO A N 1
ATOM 551 C CA . PRO A 1 78 ? -5.977 4.184 -16.078 1 75.5 78 PRO A CA 1
ATOM 552 C C . PRO A 1 78 ? -5.414 5.035 -14.938 1 75.5 78 PRO A C 1
ATOM 554 O O . PRO A 1 78 ? -4.824 4.5 -13.992 1 75.5 78 PRO A O 1
ATOM 557 N N . TYR A 1 79 ? -5.66 6.352 -14.977 1 81.94 79 TYR A N 1
ATOM 558 C CA . TYR A 1 79 ? -5.156 7.211 -13.914 1 81.94 79 TYR A CA 1
ATOM 559 C C . TYR A 1 79 ? -5.949 7.004 -12.625 1 81.94 79 TYR A C 1
ATOM 561 O O . TYR A 1 79 ? -5.488 7.367 -11.539 1 81.94 79 TYR A O 1
ATOM 569 N N . LEU A 1 80 ? -7.102 6.406 -12.734 1 87.81 80 LEU A N 1
ATOM 570 C CA . LEU A 1 80 ? -7.961 6.184 -11.57 1 87.81 80 LEU A CA 1
ATOM 571 C C . LEU A 1 80 ? -7.695 4.816 -10.953 1 87.81 80 LEU A C 1
ATOM 573 O O . LEU A 1 80 ? -7.359 4.723 -9.766 1 87.81 80 LEU A O 1
ATOM 577 N N . ASP A 1 81 ? -7.75 3.814 -11.75 1 87.19 81 ASP A N 1
ATOM 578 C CA . ASP A 1 81 ? -7.734 2.479 -11.164 1 87.19 81 ASP A CA 1
ATOM 579 C C . ASP A 1 81 ? -6.879 1.524 -11.992 1 87.19 81 ASP A C 1
ATOM 581 O O . ASP A 1 81 ? -7.121 0.315 -12.008 1 87.19 81 ASP A O 1
ATOM 585 N N . GLY A 1 82 ? -5.906 2.09 -12.688 1 79.5 82 GLY A N 1
ATOM 586 C CA . GLY A 1 82 ? -4.984 1.252 -13.43 1 79.5 82 GLY A CA 1
ATOM 587 C C . GLY A 1 82 ? -4.148 0.347 -12.547 1 79.5 82 GLY A C 1
ATOM 588 O O . GLY A 1 82 ? -4.137 0.502 -11.328 1 79.5 82 GLY A O 1
ATOM 589 N N . THR A 1 83 ? -3.443 -0.534 -13.219 1 75.19 83 THR A N 1
ATOM 590 C CA . THR A 1 83 ? -2.658 -1.529 -12.5 1 75.19 83 THR A CA 1
ATOM 591 C C . THR A 1 83 ? -1.438 -0.886 -11.844 1 75.19 83 THR A C 1
ATOM 593 O O . THR A 1 83 ? -0.794 -0.019 -12.438 1 75.19 83 THR A O 1
ATOM 596 N N . ARG A 1 84 ? -1.179 -1.299 -10.68 1 78.75 84 ARG A N 1
ATOM 597 C CA . ARG A 1 84 ? 0.013 -0.859 -9.961 1 78.75 84 ARG A CA 1
ATOM 598 C C . ARG A 1 84 ? 0.516 -1.945 -9.016 1 78.75 84 ARG A C 1
ATOM 600 O O . ARG A 1 84 ? -0.277 -2.717 -8.477 1 78.75 84 ARG A O 1
ATOM 607 N N . ARG A 1 85 ? 1.806 -2.008 -8.898 1 76.44 85 ARG A N 1
ATOM 608 C CA . ARG A 1 85 ? 2.402 -2.881 -7.891 1 76.44 85 ARG A CA 1
ATOM 609 C C . ARG A 1 85 ? 2.346 -2.242 -6.508 1 76.44 85 ARG A C 1
ATOM 611 O O . ARG A 1 85 ? 2.564 -1.037 -6.363 1 76.44 85 ARG A O 1
ATOM 618 N N . SER A 1 86 ? 1.97 -2.912 -5.562 1 84.88 86 SER A N 1
ATOM 619 C CA . SER A 1 86 ? 1.925 -2.469 -4.176 1 84.88 86 SER A CA 1
ATOM 620 C C . SER A 1 86 ? 2.322 -3.592 -3.223 1 84.88 86 SER A C 1
ATOM 622 O O . SER A 1 86 ? 2.768 -4.652 -3.66 1 84.88 86 SER A O 1
ATOM 624 N N . TYR A 1 87 ? 2.301 -3.299 -1.925 1 85.31 87 TYR A N 1
ATOM 625 C CA . TYR A 1 87 ? 2.701 -4.234 -0.878 1 85.31 87 TYR A CA 1
ATOM 626 C C . TYR A 1 87 ? 1.737 -4.18 0.301 1 85.31 87 TYR A C 1
ATOM 628 O O . TYR A 1 87 ? 1.26 -3.102 0.669 1 85.31 87 TYR A O 1
ATOM 636 N N . VAL A 1 88 ? 1.458 -5.352 0.833 1 90.12 88 VAL A N 1
ATOM 637 C CA . VAL A 1 88 ? 0.544 -5.414 1.97 1 90.12 88 VAL A CA 1
ATOM 638 C C . VAL A 1 88 ? 1.119 -6.332 3.047 1 90.12 88 VAL A C 1
ATOM 640 O O . VAL A 1 88 ? 1.729 -7.355 2.734 1 90.12 88 VAL A O 1
ATOM 643 N N . SER A 1 89 ? 1.024 -5.918 4.301 1 89.75 89 SER A N 1
ATOM 644 C CA . SER A 1 89 ? 1.413 -6.73 5.449 1 89.75 89 SER A CA 1
ATOM 645 C C . SER A 1 89 ? 0.63 -6.332 6.695 1 89.75 89 SER A C 1
ATOM 647 O O . SER A 1 89 ? 0.37 -5.148 6.922 1 89.75 89 SER A O 1
ATOM 649 N N . GLY A 1 90 ? 0.198 -7.355 7.422 1 88.94 90 GLY A N 1
ATOM 650 C CA . GLY A 1 90 ? -0.399 -7.086 8.719 1 88.94 90 GLY A CA 1
ATOM 651 C C . GLY A 1 90 ? 0.617 -7.035 9.844 1 88.94 90 GLY A C 1
ATOM 652 O O . GLY A 1 90 ? 1.766 -7.445 9.672 1 88.94 90 GLY A O 1
ATOM 653 N N . GLY A 1 91 ? 0.185 -6.512 10.977 1 85.94 91 GLY A N 1
ATOM 654 C CA . GLY A 1 91 ? 1.087 -6.32 12.102 1 85.94 91 GLY A CA 1
ATOM 655 C C . GLY A 1 91 ? 0.998 -7.43 13.133 1 85.94 91 GLY A C 1
ATOM 656 O O . GLY A 1 91 ? 1.763 -7.449 14.094 1 85.94 91 GLY A O 1
ATOM 657 N N . PHE A 1 92 ? 0.097 -8.344 12.883 1 86.88 92 PHE A N 1
ATOM 658 C CA . PHE A 1 92 ? -0.1 -9.406 13.867 1 86.88 92 PHE A CA 1
ATOM 659 C C . PHE A 1 92 ? 0.598 -10.688 13.422 1 86.88 92 PHE A C 1
ATOM 661 O O . PHE A 1 92 ? 0.722 -10.953 12.219 1 86.88 92 PHE A O 1
ATOM 668 N N . PRO A 1 93 ? 1.035 -11.445 14.383 1 77.75 93 PRO A N 1
ATOM 669 C CA . PRO A 1 93 ? 1.66 -12.727 14.023 1 77.75 93 PRO A CA 1
ATOM 670 C C . PRO A 1 93 ? 0.661 -13.734 13.461 1 77.75 93 PRO A C 1
ATOM 672 O O . PRO A 1 93 ? -0.523 -13.688 13.805 1 77.75 93 PRO A O 1
ATOM 675 N N . GLY A 1 94 ? 1.135 -14.461 12.438 1 66.69 94 GLY A N 1
ATOM 676 C CA . GLY A 1 94 ? 0.313 -15.562 11.953 1 66.69 94 GLY A CA 1
ATOM 677 C C . GLY A 1 94 ? 0.307 -16.766 12.883 1 66.69 94 GLY A C 1
ATOM 678 O O . GLY A 1 94 ? 0.815 -16.688 14 1 66.69 94 GLY A O 1
ATOM 679 N N . THR A 1 95 ? -0.514 -17.812 12.703 1 56.06 95 THR A N 1
ATOM 680 C CA . THR A 1 95 ? -0.61 -19.016 13.523 1 56.06 95 THR A CA 1
ATOM 681 C C . THR A 1 95 ? 0.742 -19.719 13.617 1 56.06 95 THR A C 1
ATOM 683 O O . THR A 1 95 ? 0.934 -20.609 14.453 1 56.06 95 THR A O 1
ATOM 686 N N . GLY A 1 96 ? 1.76 -19.188 12.969 1 49.72 96 GLY A N 1
ATOM 687 C CA . GLY A 1 96 ? 3.045 -19.859 13.078 1 49.72 96 GLY A CA 1
ATOM 688 C C . GLY A 1 96 ? 4.031 -19.125 13.961 1 49.72 96 GLY A C 1
ATOM 689 O O . GLY A 1 96 ? 3.742 -18.844 15.125 1 49.72 96 GLY A O 1
ATOM 690 N N . GLU A 1 97 ? 4.98 -18.531 13.398 1 52 97 GLU A N 1
ATOM 691 C CA . GLU A 1 97 ? 6.094 -17.922 14.109 1 52 97 GLU A CA 1
ATOM 692 C C . GLU A 1 97 ? 5.691 -16.578 14.719 1 52 97 GLU A C 1
ATOM 694 O O . GLU A 1 97 ? 5.094 -15.742 14.039 1 52 97 GLU A O 1
ATOM 699 N N . ALA A 1 98 ? 5.887 -16.484 16.062 1 51 98 ALA A N 1
ATOM 700 C CA . ALA A 1 98 ? 5.496 -15.352 16.906 1 51 98 ALA A CA 1
ATOM 701 C C . ALA A 1 98 ? 5.961 -14.031 16.297 1 51 98 ALA A C 1
ATOM 703 O O . ALA A 1 98 ? 5.289 -13 16.438 1 51 98 ALA A O 1
ATOM 704 N N . GLU A 1 99 ? 7.152 -14.062 15.742 1 54.66 99 GLU A N 1
ATOM 705 C CA . GLU A 1 99 ? 7.73 -12.789 15.328 1 54.66 99 GLU A CA 1
ATOM 706 C C . GLU A 1 99 ? 7.359 -12.461 13.891 1 54.66 99 GLU A C 1
ATOM 708 O O . GLU A 1 99 ? 7.648 -11.359 13.406 1 54.66 99 GLU A O 1
ATOM 713 N N . ALA A 1 100 ? 6.605 -13.289 13.352 1 57.03 100 ALA A N 1
ATOM 714 C CA . ALA A 1 100 ? 6.312 -13.07 11.938 1 57.03 100 ALA A CA 1
ATOM 715 C C . ALA A 1 100 ? 5.059 -12.219 11.766 1 57.03 100 ALA A C 1
ATOM 717 O O . ALA A 1 100 ? 4.062 -12.414 12.469 1 57.03 100 ALA A O 1
ATOM 718 N N . LYS A 1 101 ? 5.215 -10.992 11.18 1 61.5 101 LYS A N 1
ATOM 719 C CA . LYS A 1 101 ? 4.086 -10.18 10.734 1 61.5 101 LYS A CA 1
ATOM 720 C C . LYS A 1 101 ? 3.352 -10.844 9.57 1 61.5 101 LYS A C 1
ATOM 722 O O . LYS A 1 101 ? 3.912 -11 8.484 1 61.5 101 LYS A O 1
ATOM 727 N N . ALA A 1 102 ? 2.02 -11.234 9.992 1 74.44 102 ALA A N 1
ATOM 728 C CA . ALA A 1 102 ? 1.503 -12.172 9 1 74.44 102 ALA A CA 1
ATOM 729 C C . ALA A 1 102 ? 0 -12 8.805 1 74.44 102 ALA A C 1
ATOM 731 O O . ALA A 1 102 ? -0.61 -12.68 7.98 1 74.44 102 ALA A O 1
ATOM 732 N N . MET A 1 103 ? -0.568 -11.07 9.531 1 86.81 103 MET A N 1
ATOM 733 C CA . MET A 1 103 ? -1.993 -10.898 9.266 1 86.81 103 MET A CA 1
ATOM 734 C C . MET A 1 103 ? -2.494 -9.57 9.836 1 86.81 103 MET A C 1
ATOM 736 O O . MET A 1 103 ? -1.841 -8.977 10.695 1 86.81 103 MET A O 1
ATOM 740 N N . PHE A 1 104 ? -3.52 -9.047 9.391 1 92 104 PHE A N 1
ATOM 741 C CA . PHE A 1 104 ? -4.312 -7.98 9.992 1 92 104 PHE A CA 1
ATOM 742 C C . PHE A 1 104 ? -5.773 -8.391 10.109 1 92 104 PHE A C 1
ATOM 744 O O . PHE A 1 104 ? -6.184 -9.414 9.547 1 92 104 PHE A O 1
ATOM 751 N N . TYR A 1 105 ? -6.453 -7.68 10.961 1 95.06 105 TYR A N 1
ATOM 752 C CA . TYR A 1 105 ? -7.875 -7.961 11.133 1 95.06 105 TYR A CA 1
ATOM 753 C C . TYR A 1 105 ? -8.727 -6.867 10.508 1 95.06 105 TYR A C 1
ATOM 755 O O . TYR A 1 105 ? -8.477 -5.676 10.719 1 95.06 105 TYR A O 1
ATOM 763 N N . MET A 1 106 ? -9.664 -7.297 9.719 1 97.88 106 MET A N 1
ATOM 764 C CA . MET A 1 106 ? -10.586 -6.359 9.07 1 97.88 106 MET A CA 1
ATOM 765 C C . MET A 1 106 ? -12.016 -6.602 9.531 1 97.88 106 MET A C 1
ATOM 767 O O . MET A 1 106 ? -12.453 -7.75 9.648 1 97.88 106 MET A O 1
ATOM 771 N N . ALA A 1 107 ? -12.719 -5.488 9.781 1 98.75 107 ALA A N 1
ATOM 772 C CA . ALA A 1 107 ? -14.117 -5.625 10.164 1 98.75 107 ALA A CA 1
ATOM 773 C C . ALA A 1 107 ? -14.898 -6.426 9.125 1 98.75 107 ALA A C 1
ATOM 775 O O . ALA A 1 107 ? -14.82 -6.141 7.93 1 98.75 107 ALA A O 1
ATOM 776 N N . LYS A 1 108 ? -15.602 -7.348 9.656 1 98.5 108 LYS A N 1
ATOM 777 C CA . LYS A 1 108 ? -16.312 -8.305 8.805 1 98.5 108 LYS A CA 1
ATOM 778 C C . LYS A 1 108 ? -17.391 -7.609 7.992 1 98.5 108 LYS A C 1
ATOM 780 O O . LYS A 1 108 ? -17.688 -8.008 6.863 1 98.5 108 LYS A O 1
ATOM 785 N N . TYR A 1 109 ? -17.906 -6.551 8.57 1 98.81 109 TYR A N 1
ATOM 786 C CA . TYR A 1 109 ? -19 -5.785 7.969 1 98.81 109 TYR A CA 1
ATOM 787 C C . TYR A 1 109 ? -18.672 -4.297 7.953 1 98.81 109 TYR A C 1
ATOM 789 O O . TYR A 1 109 ? -17.688 -3.861 8.555 1 98.81 109 TYR A O 1
ATOM 797 N N . GLU A 1 110 ? -19.516 -3.537 7.199 1 98.81 110 GLU A N 1
ATOM 798 C CA . GLU A 1 110 ? -19.484 -2.078 7.27 1 98.81 110 GLU A CA 1
ATOM 799 C C . GLU A 1 110 ? -19.875 -1.587 8.656 1 98.81 110 GLU A C 1
ATOM 801 O O . GLU A 1 110 ? -20.609 -2.27 9.383 1 98.81 110 GLU A O 1
ATOM 806 N N . ILE A 1 111 ? -19.375 -0.421 9.062 1 98.88 111 ILE A N 1
ATOM 807 C CA . ILE A 1 111 ? -19.766 0.172 10.344 1 98.88 111 ILE A CA 1
ATOM 808 C C . ILE A 1 111 ? -21.266 0.444 10.344 1 98.88 111 ILE A C 1
ATOM 810 O O . ILE A 1 111 ? -21.766 1.179 9.484 1 98.88 111 ILE A O 1
ATOM 814 N N . ALA A 1 112 ? -21.953 -0.077 11.25 1 98.81 112 ALA A N 1
ATOM 815 C CA . ALA A 1 112 ? -23.391 0.12 11.344 1 98.81 112 ALA A CA 1
ATOM 816 C C . ALA A 1 112 ? -23.719 1.417 12.078 1 98.81 112 ALA A C 1
ATOM 818 O O . ALA A 1 112 ? -22.938 1.882 12.914 1 98.81 112 ALA A O 1
ATOM 819 N N . GLU A 1 113 ? -24.938 1.887 11.844 1 98.19 113 GLU A N 1
ATOM 820 C CA . GLU A 1 113 ? -25.391 3.115 12.484 1 98.19 113 GLU A CA 1
ATOM 821 C C . GLU A 1 113 ? -25.406 2.971 14 1 98.19 113 GLU A C 1
ATOM 823 O O . GLU A 1 113 ? -24.953 3.859 14.719 1 98.19 113 GLU A O 1
ATOM 828 N N . ALA A 1 114 ? -25.922 1.855 14.469 1 98 114 ALA A N 1
ATOM 829 C CA . ALA A 1 114 ? -26 1.614 15.906 1 98 114 ALA A CA 1
ATOM 830 C C . ALA A 1 114 ? -24.609 1.603 16.531 1 98 114 ALA A C 1
ATOM 832 O O . ALA A 1 114 ? -24.422 2.096 17.641 1 98 114 ALA A O 1
ATOM 833 N N . GLN A 1 115 ? -23.703 1.038 15.875 1 98.12 115 GLN A N 1
ATOM 834 C CA . GLN A 1 115 ? -22.328 0.975 16.344 1 98.12 115 GLN A CA 1
ATOM 835 C C . GLN A 1 115 ? -21.688 2.363 16.391 1 98.12 115 GLN A C 1
ATOM 837 O O . GLN A 1 115 ? -21.047 2.73 17.375 1 98.12 115 GLN A O 1
ATOM 842 N N . TYR A 1 116 ? -21.891 3.09 15.32 1 98.44 116 TYR A N 1
ATOM 843 C CA . TYR A 1 116 ? -21.359 4.441 15.211 1 98.44 116 TYR A CA 1
ATOM 844 C C . TYR A 1 116 ? -21.906 5.336 16.312 1 98.44 116 TYR A C 1
ATOM 846 O O . TYR A 1 116 ? -21.156 6.039 17 1 98.44 116 TYR A O 1
ATOM 854 N N . ARG A 1 117 ? -23.172 5.262 16.562 1 97.25 117 ARG A N 1
ATOM 855 C CA . ARG A 1 117 ? -23.844 6.113 17.531 1 97.25 117 ARG A CA 1
ATOM 856 C C . ARG A 1 117 ? -23.422 5.758 18.953 1 97.25 117 ARG A C 1
ATOM 858 O O . ARG A 1 117 ? -23.297 6.637 19.812 1 97.25 117 ARG A O 1
ATOM 865 N N . ALA A 1 118 ? -23.203 4.504 19.219 1 96.62 118 ALA A N 1
ATOM 866 C CA . ALA A 1 118 ? -22.797 4.059 20.547 1 96.62 118 ALA A CA 1
ATOM 867 C C . ALA A 1 118 ? -21.5 4.715 20.984 1 96.62 118 ALA A C 1
ATOM 869 O O . ALA A 1 118 ? -21.281 4.98 22.172 1 96.62 118 ALA A O 1
ATOM 870 N N . VAL A 1 119 ? -20.672 5.012 20.016 1 96.75 119 VAL A N 1
ATOM 871 C CA . VAL A 1 119 ? -19.359 5.562 20.297 1 96.75 119 VAL A CA 1
ATOM 872 C C . VAL A 1 119 ? -19.422 7.09 20.297 1 96.75 119 VAL A C 1
ATOM 874 O O . VAL A 1 119 ? -18.766 7.754 21.094 1 96.75 119 VAL A O 1
ATOM 877 N N . THR A 1 120 ? -20.266 7.691 19.406 1 95.75 120 THR A N 1
ATOM 878 C CA . THR A 1 120 ? -20.188 9.125 19.141 1 95.75 120 THR A CA 1
ATOM 879 C C . THR A 1 120 ? -21.25 9.883 19.906 1 95.75 120 THR A C 1
ATOM 881 O O . THR A 1 120 ? -21.078 11.062 20.219 1 95.75 120 THR A O 1
ATOM 884 N N . GLU A 1 121 ? -22.375 9.219 20.203 1 93.94 121 GLU A N 1
ATOM 885 C CA . GLU A 1 121 ? -23.516 9.938 20.75 1 93.94 121 GLU A CA 1
ATOM 886 C C . GLU A 1 121 ? -23.906 9.398 22.125 1 93.94 121 GLU A C 1
ATOM 888 O O . GLU A 1 121 ? -24.672 10.023 22.859 1 93.94 121 GLU A O 1
ATOM 893 N N . GLY A 1 122 ? -23.359 8.289 22.469 1 91.88 122 GLY A N 1
ATOM 894 C CA . GLY A 1 122 ? -23.75 7.68 23.734 1 91.88 122 GLY A CA 1
ATOM 895 C C . GLY A 1 122 ? -24.812 6.609 23.578 1 91.88 122 GLY A C 1
ATOM 896 O O . GLY A 1 122 ? -25.266 6.336 22.469 1 91.88 122 GLY A O 1
ATOM 897 N N . CYS A 1 123 ? -25.25 6 24.688 1 92.31 123 CYS A N 1
ATOM 898 C CA . CYS A 1 123 ? -26.141 4.852 24.656 1 92.31 123 CYS A CA 1
ATOM 899 C C . CYS A 1 123 ? -27.594 5.297 24.531 1 92.31 123 CYS A C 1
ATOM 901 O O . CYS A 1 123 ? -28.062 6.137 25.297 1 92.31 123 CYS A O 1
ATOM 903 N N . PRO A 1 124 ? -28.234 4.68 23.547 1 90.5 124 PRO A N 1
ATOM 904 C CA . PRO A 1 124 ? -29.656 4.996 23.422 1 90.5 124 PRO A CA 1
ATOM 905 C C . PRO A 1 124 ? -30.5 4.43 24.578 1 90.5 124 PRO A C 1
ATOM 907 O O . PRO A 1 124 ? -30.062 3.49 25.25 1 90.5 124 PRO A O 1
ATOM 910 N N . GLN A 1 125 ? -31.672 5.031 24.641 1 89 125 GLN A N 1
ATOM 911 C CA . GLN A 1 125 ? -32.594 4.562 25.672 1 89 125 GLN A CA 1
ATOM 912 C C . GLN A 1 125 ? -33.156 3.195 25.312 1 89 125 GLN A C 1
ATOM 914 O O . GLN A 1 125 ? -33.312 2.338 26.188 1 89 125 GLN A O 1
ATOM 919 N N . LYS A 1 126 ? -33.406 3.006 24.047 1 89.75 126 LYS A N 1
ATOM 920 C CA . LYS A 1 126 ? -33.938 1.735 23.578 1 89.75 126 LYS A CA 1
ATOM 921 C C . LYS A 1 126 ? -32.844 0.857 22.969 1 89.75 126 LYS A C 1
ATOM 923 O O . LYS A 1 126 ? -31.938 1.36 22.328 1 89.75 126 LYS A O 1
ATOM 928 N N . GLU A 1 127 ? -33.094 -0.428 23.156 1 90.31 127 GLU A N 1
ATOM 929 C CA . GLU A 1 127 ? -32.188 -1.383 22.547 1 90.31 127 GLU A CA 1
ATOM 930 C C . GLU A 1 127 ? -32.25 -1.318 21.031 1 90.31 127 GLU A C 1
ATOM 932 O O . GLU A 1 127 ? -33.312 -1.188 20.453 1 90.31 127 GLU A O 1
ATOM 937 N N . PRO A 1 128 ? -31.078 -1.413 20.438 1 93.69 128 PRO A N 1
ATOM 938 C CA . PRO A 1 128 ? -31.094 -1.365 18.969 1 93.69 128 PRO A CA 1
ATOM 939 C C . PRO A 1 128 ? -31.766 -2.58 18.344 1 93.69 128 PRO A C 1
ATOM 941 O O . PRO A 1 128 ? -31.812 -3.652 18.953 1 93.69 128 PRO A O 1
ATOM 944 N N . ARG A 1 129 ? -32.375 -2.371 17.172 1 93.62 129 ARG A N 1
ATOM 945 C CA . ARG A 1 129 ? -33 -3.416 16.375 1 93.62 129 ARG A CA 1
ATOM 946 C C . ARG A 1 129 ? -32.281 -3.596 15.039 1 93.62 129 ARG A C 1
ATOM 948 O O . ARG A 1 129 ? -31.312 -2.904 14.758 1 93.62 129 ARG A O 1
ATOM 955 N N . ARG A 1 130 ? -32.75 -4.484 14.211 1 93.31 130 ARG A N 1
ATOM 956 C CA . ARG A 1 130 ? -32.125 -4.824 12.938 1 93.31 130 ARG A CA 1
ATOM 957 C C . ARG A 1 130 ? -32.031 -3.6 12.039 1 93.31 130 ARG A C 1
ATOM 959 O O . ARG A 1 130 ? -31.016 -3.428 11.328 1 93.31 130 ARG A O 1
ATOM 966 N N . ARG A 1 131 ? -33 -2.762 12.023 1 93.25 131 ARG A N 1
ATOM 967 C CA . ARG A 1 131 ? -33.031 -1.581 11.164 1 93.25 131 ARG A CA 1
ATOM 968 C C . ARG A 1 131 ? -31.922 -0.602 11.516 1 93.25 131 ARG A C 1
ATOM 970 O O . ARG A 1 131 ? -31.578 0.269 10.719 1 93.25 131 ARG A O 1
ATOM 977 N N . ASP A 1 132 ? -31.375 -0.747 12.727 1 96.56 132 ASP A N 1
ATOM 978 C CA . ASP A 1 132 ? -30.297 0.135 13.18 1 96.56 132 ASP A CA 1
ATOM 979 C C . ASP A 1 132 ? -28.938 -0.368 12.719 1 96.56 132 ASP A C 1
ATOM 981 O O . ASP A 1 132 ? -27.906 0.262 12.992 1 96.56 132 ASP A O 1
ATOM 985 N N . PHE A 1 133 ? -28.953 -1.454 12.016 1 98.31 133 PHE A N 1
ATOM 986 C CA . PHE A 1 133 ? -27.703 -2.025 11.562 1 98.31 133 PHE A CA 1
ATOM 987 C C . PHE A 1 133 ? -27.562 -1.896 10.047 1 98.31 133 PHE A C 1
ATOM 989 O O . PHE A 1 133 ? -27.062 -2.805 9.383 1 98.31 133 PHE A O 1
ATOM 996 N N . LEU A 1 134 ? -28.094 -0.731 9.594 1 98.25 134 LEU A N 1
ATOM 997 C CA . LEU A 1 134 ? -27.688 -0.221 8.297 1 98.25 134 LEU A CA 1
ATOM 998 C C . LEU A 1 134 ? -26.297 0.421 8.375 1 98.25 134 LEU A C 1
ATOM 1000 O O . LEU A 1 134 ? -25.922 0.939 9.43 1 98.25 134 LEU A O 1
ATOM 1004 N N . PRO A 1 135 ? -25.562 0.307 7.312 1 98.62 135 PRO A N 1
ATOM 1005 C CA . PRO A 1 135 ? -24.266 0.989 7.359 1 98.62 135 PRO A CA 1
ATOM 1006 C C . PRO A 1 135 ? -24.391 2.49 7.602 1 98.62 135 PRO A C 1
ATOM 1008 O O . PRO A 1 135 ? -25.312 3.127 7.078 1 98.62 135 PRO A O 1
ATOM 1011 N N . VAL A 1 136 ? -23.516 3.037 8.414 1 98.56 136 VAL A N 1
ATOM 1012 C CA . VAL A 1 136 ? -23.516 4.477 8.656 1 98.56 136 VAL A CA 1
ATOM 1013 C C . VAL A 1 136 ? -23.062 5.207 7.391 1 98.56 136 VAL A C 1
ATOM 1015 O O . VAL A 1 136 ? -22.109 4.785 6.727 1 98.56 136 VAL A O 1
ATOM 1018 N N . THR A 1 137 ? -23.766 6.219 6.977 1 98.06 137 THR A N 1
ATOM 1019 C CA . THR A 1 137 ? -23.422 7.086 5.852 1 98.06 137 THR A CA 1
ATOM 1020 C C . THR A 1 137 ? -23.578 8.555 6.23 1 98.06 137 THR A C 1
ATOM 1022 O O . THR A 1 137 ? -23.875 8.875 7.383 1 98.06 137 THR A O 1
ATOM 1025 N N . GLY A 1 138 ? -23.25 9.438 5.336 1 96.94 138 GLY A N 1
ATOM 1026 C CA . GLY A 1 138 ? -23.375 10.859 5.633 1 96.94 138 GLY A CA 1
ATOM 1027 C C . GLY A 1 138 ? -22.312 11.352 6.605 1 96.94 138 GLY A C 1
ATOM 1028 O O . GLY A 1 138 ? -22.469 12.414 7.207 1 96.94 138 GLY A O 1
ATOM 1029 N N . VAL A 1 139 ? -21.344 10.547 6.867 1 97.44 139 VAL A N 1
ATOM 1030 C CA . VAL A 1 139 ? -20.219 10.906 7.738 1 97.44 139 VAL A CA 1
ATOM 1031 C C . VAL A 1 139 ? -18.984 11.211 6.895 1 97.44 139 VAL A C 1
ATOM 1033 O O . VAL A 1 139 ? -18.859 10.703 5.777 1 97.44 139 VAL A O 1
ATOM 1036 N N . THR A 1 140 ? -18.109 12.039 7.438 1 96.94 140 THR A N 1
ATOM 1037 C CA . THR A 1 140 ? -16.875 12.383 6.73 1 96.94 140 THR A CA 1
ATOM 1038 C C . THR A 1 140 ? -15.766 11.391 7.062 1 96.94 140 THR A C 1
ATOM 1040 O O . THR A 1 140 ? -15.859 10.656 8.047 1 96.94 140 THR A O 1
ATOM 1043 N N . LYS A 1 141 ? -14.789 11.398 6.246 1 97.44 141 LYS A N 1
ATOM 1044 C CA . LYS A 1 141 ? -13.602 10.594 6.512 1 97.44 141 LYS A CA 1
ATOM 1045 C C . LYS A 1 141 ? -12.977 10.953 7.855 1 97.44 141 LYS A C 1
ATOM 1047 O O . LYS A 1 141 ? -12.586 10.07 8.617 1 97.44 141 LYS A O 1
ATOM 1052 N N . THR A 1 142 ? -12.938 12.227 8.172 1 96.75 142 THR A N 1
ATOM 1053 C CA . THR A 1 142 ? -12.375 12.719 9.43 1 96.75 142 THR A CA 1
ATOM 1054 C C . THR A 1 142 ? -13.195 12.227 10.617 1 96.75 142 THR A C 1
ATOM 1056 O O . THR A 1 142 ? -12.633 11.883 11.664 1 96.75 142 THR A O 1
ATOM 1059 N N . GLU A 1 143 ? -14.484 12.18 10.445 1 97.44 143 GLU A N 1
ATOM 1060 C CA . GLU A 1 143 ? -15.359 11.688 11.508 1 97.44 143 GLU A CA 1
ATOM 1061 C C . GLU A 1 143 ? -15.164 10.188 11.727 1 97.44 143 GLU A C 1
ATOM 1063 O O . GLU A 1 143 ? -15.25 9.703 12.859 1 97.44 143 GLU A O 1
ATOM 1068 N N . LEU A 1 144 ? -14.945 9.477 10.68 1 98.31 144 LEU A N 1
ATOM 1069 C CA . LEU A 1 144 ? -14.672 8.047 10.812 1 98.31 144 LEU A CA 1
ATOM 1070 C C . LEU A 1 144 ? -13.336 7.812 11.5 1 98.31 144 LEU A C 1
ATOM 1072 O O . LEU A 1 144 ? -13.188 6.871 12.289 1 98.31 144 LEU A O 1
ATOM 1076 N N . ASP A 1 145 ? -12.352 8.672 11.18 1 97.56 145 ASP A N 1
ATOM 1077 C CA . ASP A 1 145 ? -11.078 8.594 11.883 1 97.56 145 ASP A CA 1
ATOM 1078 C C . ASP A 1 145 ? -11.258 8.844 13.375 1 97.56 145 ASP A C 1
ATOM 1080 O O . ASP A 1 145 ? -10.672 8.148 14.203 1 97.56 145 ASP A O 1
ATOM 1084 N N . ALA A 1 146 ? -12.023 9.797 13.711 1 97.19 146 ALA A N 1
ATOM 1085 C CA . ALA A 1 146 ? -12.305 10.117 15.109 1 97.19 146 ALA A CA 1
ATOM 1086 C C . ALA A 1 146 ? -13.047 8.969 15.797 1 97.19 146 ALA A C 1
ATOM 1088 O O . ALA A 1 146 ? -12.789 8.664 16.969 1 97.19 146 ALA A O 1
ATOM 1089 N N . PHE A 1 147 ? -13.977 8.352 15.047 1 97.88 147 PHE A N 1
ATOM 1090 C CA . PHE A 1 147 ? -14.703 7.191 15.547 1 97.88 147 PHE A CA 1
ATOM 1091 C C . PHE A 1 147 ? -13.734 6.074 15.922 1 97.88 147 PHE A C 1
ATOM 1093 O O . PHE A 1 147 ? -13.828 5.504 17.016 1 97.88 147 PHE A O 1
ATOM 1100 N N . ALA A 1 148 ? -12.836 5.75 15.016 1 98.06 148 ALA A N 1
ATOM 1101 C CA . ALA A 1 148 ? -11.852 4.688 15.234 1 98.06 148 ALA A CA 1
ATOM 1102 C C . ALA A 1 148 ? -11 4.977 16.469 1 98.06 148 ALA A C 1
ATOM 1104 O O . ALA A 1 148 ? -10.742 4.082 17.281 1 98.06 148 ALA A O 1
ATOM 1105 N N . GLN A 1 149 ? -10.586 6.199 16.594 1 96.25 149 GLN A N 1
ATOM 1106 C CA . GLN A 1 149 ? -9.781 6.613 17.75 1 96.25 149 GLN A CA 1
ATOM 1107 C C . GLN A 1 149 ? -10.562 6.469 19.047 1 96.25 149 GLN A C 1
ATOM 1109 O O . GLN A 1 149 ? -10.047 5.93 20.031 1 96.25 149 GLN A O 1
ATOM 1114 N N . ALA A 1 150 ? -11.781 6.918 19.047 1 97.19 150 ALA A N 1
ATOM 1115 C CA . ALA A 1 150 ? -12.609 6.859 20.25 1 97.19 150 ALA A CA 1
ATOM 1116 C C . ALA A 1 150 ? -12.867 5.414 20.656 1 97.19 150 ALA A C 1
ATOM 1118 O O . ALA A 1 150 ? -12.852 5.086 21.859 1 97.19 150 ALA A O 1
ATOM 1119 N N . LEU A 1 151 ? -13.125 4.59 19.672 1 96.75 151 LEU A N 1
ATOM 1120 C CA . LEU A 1 151 ? -13.367 3.184 19.969 1 96.75 151 LEU A CA 1
ATOM 1121 C C . LEU A 1 151 ? -12.109 2.514 20.516 1 96.75 151 LEU A C 1
ATOM 1123 O O . LEU A 1 151 ? -12.18 1.664 21.406 1 96.75 151 LEU A O 1
ATOM 1127 N N . THR A 1 152 ? -10.953 2.881 19.969 1 95.81 152 THR A N 1
ATOM 1128 C CA . THR A 1 152 ? -9.688 2.373 20.484 1 95.81 152 THR A CA 1
ATOM 1129 C C . THR A 1 152 ? -9.523 2.713 21.953 1 95.81 152 THR A C 1
ATOM 1131 O O . THR A 1 152 ? -9.203 1.842 22.766 1 95.81 152 THR A O 1
ATOM 1134 N N . VAL A 1 153 ? -9.758 3.955 22.297 1 95.19 153 VAL A N 1
ATOM 1135 C CA . VAL A 1 153 ? -9.617 4.418 23.672 1 95.19 153 VAL A CA 1
ATOM 1136 C C . VAL A 1 153 ? -10.594 3.66 24.578 1 95.19 153 VAL A C 1
ATOM 1138 O O . VAL A 1 153 ? -10.227 3.193 25.656 1 95.19 153 VAL A O 1
ATOM 1141 N N . TRP A 1 154 ? -11.789 3.514 24.141 1 95.31 154 TRP A N 1
ATOM 1142 C CA . TRP A 1 154 ? -12.797 2.816 24.922 1 95.31 154 TRP A CA 1
ATOM 1143 C C . TRP A 1 154 ? -12.383 1.373 25.188 1 95.31 154 TRP A C 1
ATOM 1145 O O . TRP A 1 154 ? -12.5 0.884 26.312 1 95.31 154 TRP A O 1
ATOM 1155 N N . LEU A 1 155 ? -11.945 0.705 24.141 1 94.38 155 LEU A N 1
ATOM 1156 C CA . LEU A 1 155 ? -11.531 -0.689 24.266 1 94.38 155 LEU A CA 1
ATOM 1157 C C . LEU A 1 155 ? -10.391 -0.827 25.266 1 94.38 155 LEU A C 1
ATOM 1159 O O . LEU A 1 155 ? -10.406 -1.72 26.125 1 94.38 155 LEU A O 1
ATOM 1163 N N . MET A 1 156 ? -9.461 0.061 25.156 1 91.62 156 MET A N 1
ATOM 1164 C CA . MET A 1 156 ? -8.289 -0.021 26.031 1 91.62 156 MET A CA 1
ATOM 1165 C C . MET A 1 156 ? -8.664 0.275 27.484 1 91.62 156 MET A C 1
ATOM 1167 O O . MET A 1 156 ? -8.047 -0.256 28.406 1 91.62 156 MET A O 1
ATOM 1171 N N . ARG A 1 157 ? -9.672 1.054 27.688 1 92.25 157 ARG A N 1
ATOM 1172 C CA . ARG A 1 157 ? -10.102 1.414 29.031 1 92.25 157 ARG A CA 1
ATOM 1173 C C . ARG A 1 157 ? -11.031 0.349 29.609 1 92.25 157 ARG A C 1
ATOM 1175 O O . ARG A 1 157 ? -11.008 0.088 30.812 1 92.25 157 ARG A O 1
ATOM 1182 N N . ASN A 1 158 ? -11.805 -0.259 28.734 1 92.31 158 ASN A N 1
ATOM 1183 C CA . ASN A 1 158 ? -12.922 -1.054 29.25 1 92.31 158 ASN A CA 1
ATOM 1184 C C . ASN A 1 158 ? -12.719 -2.541 28.969 1 92.31 158 ASN A C 1
ATOM 1186 O O . ASN A 1 158 ? -13.273 -3.389 29.672 1 92.31 158 ASN A O 1
ATOM 1190 N N . ALA A 1 159 ? -11.969 -2.818 27.906 1 91.25 159 ALA A N 1
ATOM 1191 C CA . ALA A 1 159 ? -11.789 -4.219 27.531 1 91.25 159 ALA A CA 1
ATOM 1192 C C . ALA A 1 159 ? -10.406 -4.445 26.938 1 91.25 159 ALA A C 1
ATOM 1194 O O . ALA A 1 159 ? -10.281 -4.988 25.828 1 91.25 159 ALA A O 1
ATOM 1195 N N . PRO A 1 160 ? -9.367 -4.129 27.641 1 86.31 160 PRO A N 1
ATOM 1196 C CA . PRO A 1 160 ? -8.016 -4.23 27.094 1 86.31 160 PRO A CA 1
ATOM 1197 C C . PRO A 1 160 ? -7.648 -5.656 26.688 1 86.31 160 PRO A C 1
ATOM 1199 O O . PRO A 1 160 ? -6.84 -5.855 25.781 1 86.31 160 PRO A O 1
ATOM 1202 N N . GLU A 1 161 ? -8.281 -6.621 27.188 1 85.56 161 GLU A N 1
ATOM 1203 C CA . GLU A 1 161 ? -7.973 -8.023 26.906 1 85.56 161 GLU A CA 1
ATOM 1204 C C . GLU A 1 161 ? -8.508 -8.453 25.547 1 85.56 161 GLU A C 1
ATOM 1206 O O . GLU A 1 161 ? -8.078 -9.469 25 1 85.56 161 GLU A O 1
ATOM 1211 N N . SER A 1 162 ? -9.461 -7.656 25.125 1 85.31 162 SER A N 1
ATOM 1212 C CA . SER A 1 162 ? -10.094 -8.016 23.859 1 85.31 162 SER A CA 1
ATOM 1213 C C . SER A 1 162 ? -9.227 -7.621 22.672 1 85.31 162 SER A C 1
ATOM 1215 O O . SER A 1 162 ? -9.422 -8.117 21.562 1 85.31 162 SER A O 1
ATOM 1217 N N . VAL A 1 163 ? -8.438 -6.668 22.969 1 78.75 163 VAL A N 1
ATOM 1218 C CA . VAL A 1 163 ? -7.613 -6.172 21.859 1 78.75 163 VAL A CA 1
ATOM 1219 C C . VAL A 1 163 ? -6.348 -7.016 21.75 1 78.75 163 VAL A C 1
ATOM 1221 O O . VAL A 1 163 ? -5.707 -7.332 22.75 1 78.75 163 VAL A O 1
ATOM 1224 N N . ALA A 1 164 ? -6.277 -7.625 20.594 1 65.38 164 ALA A N 1
ATOM 1225 C CA . ALA A 1 164 ? -5.121 -8.484 20.344 1 65.38 164 ALA A CA 1
ATOM 1226 C C . ALA 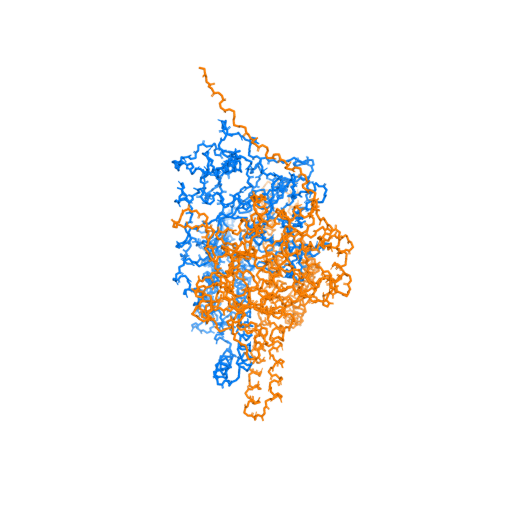A 1 164 ? -3.816 -7.711 20.547 1 65.38 164 ALA A C 1
ATOM 1228 O O . ALA A 1 164 ? -3.746 -6.516 20.25 1 65.38 164 ALA A O 1
ATOM 1229 N N . LEU A 1 165 ? -2.988 -8.195 21.375 1 65.69 165 LEU A N 1
ATOM 1230 C CA . LEU A 1 165 ? -1.678 -7.582 21.547 1 65.69 165 LEU A CA 1
ATOM 1231 C C . LEU A 1 165 ? -0.717 -8.023 20.453 1 65.69 165 LEU A C 1
ATOM 1233 O O . LEU A 1 165 ? -0.727 -9.195 20.047 1 65.69 165 LEU A O 1
ATOM 1237 N N . ALA A 1 166 ? -0.28 -6.984 19.734 1 64.44 166 ALA A N 1
ATOM 1238 C CA . ALA A 1 166 ? 0.84 -7.25 18.844 1 64.44 166 ALA A CA 1
ATOM 1239 C C . ALA A 1 166 ? 2.166 -6.848 19.484 1 64.44 166 ALA A C 1
ATOM 1241 O O . ALA A 1 166 ? 2.545 -5.676 19.453 1 64.44 166 ALA A O 1
ATOM 1242 N N . GLY A 1 167 ? 2.746 -7.73 20.109 1 66.75 167 GLY A N 1
ATOM 1243 C CA . GLY A 1 167 ? 3.977 -7.426 20.828 1 66.75 167 GLY A CA 1
ATOM 1244 C C . GLY A 1 167 ? 3.746 -6.645 22.109 1 66.75 167 GLY A C 1
ATOM 1245 O O . GLY A 1 167 ? 2.926 -7.035 22.938 1 66.75 167 GLY A O 1
ATOM 1246 N N . ALA A 1 168 ? 4.555 -5.469 22.234 1 72.56 168 ALA A N 1
ATOM 1247 C CA . ALA A 1 168 ? 4.57 -4.754 23.516 1 72.56 168 ALA A CA 1
ATOM 1248 C C . ALA A 1 168 ? 3.646 -3.539 23.469 1 72.56 168 ALA A C 1
ATOM 1250 O O . ALA A 1 168 ? 3.559 -2.789 24.453 1 72.56 168 ALA A O 1
ATOM 1251 N N . ALA A 1 169 ? 2.967 -3.297 22.438 1 77.75 169 ALA A N 1
ATOM 1252 C CA . ALA A 1 169 ? 2.076 -2.145 22.328 1 77.75 169 ALA A CA 1
ATOM 1253 C C . ALA A 1 169 ? 0.665 -2.578 21.938 1 77.75 169 ALA A C 1
ATOM 1255 O O . ALA A 1 169 ? 0.488 -3.557 21.203 1 77.75 169 ALA A O 1
ATOM 1256 N N . PRO A 1 170 ? -0.242 -1.783 22.453 1 83.81 170 PRO A N 1
ATOM 1257 C CA . PRO A 1 170 ? -1.615 -2.143 22.094 1 83.81 170 PRO A CA 1
ATOM 1258 C C . PRO A 1 170 ? -1.925 -1.89 20.625 1 83.81 170 PRO A C 1
ATOM 1260 O O . PRO A 1 170 ? -1.406 -0.938 20.031 1 83.81 170 PRO A O 1
ATOM 1263 N N . ALA A 1 171 ? -2.777 -2.748 20.141 1 90.44 171 ALA A N 1
ATOM 1264 C CA . ALA A 1 171 ? -3.297 -2.531 18.797 1 90.44 171 ALA A CA 1
ATOM 1265 C C . ALA A 1 171 ? -4.266 -1.353 18.766 1 90.44 171 ALA A C 1
ATOM 1267 O O . ALA A 1 171 ? -4.684 -0.859 19.812 1 90.44 171 ALA A O 1
ATOM 1268 N N . HIS A 1 172 ? -4.543 -0.822 17.625 1 93.81 172 HIS A N 1
ATOM 1269 C CA . HIS A 1 172 ? -5.469 0.296 17.469 1 93.81 172 HIS A CA 1
ATOM 1270 C C . HIS A 1 172 ? -6.32 0.141 16.219 1 93.81 172 HIS A C 1
ATOM 1272 O O . HIS A 1 172 ? -5.945 -0.582 15.297 1 93.81 172 HIS A O 1
ATOM 1278 N N . LEU A 1 173 ? -7.457 0.78 16.281 1 96.88 173 LEU A N 1
ATOM 1279 C CA . LEU A 1 173 ? -8.391 0.741 15.156 1 96.88 173 LEU A CA 1
ATOM 1280 C C . LEU A 1 173 ? -8.172 1.926 14.219 1 96.88 173 LEU A C 1
ATOM 1282 O O . LEU A 1 173 ? -7.91 3.041 14.672 1 96.88 173 LEU A O 1
ATOM 1286 N N . ARG A 1 174 ? -8.289 1.723 12.891 1 97.56 174 ARG A N 1
ATOM 1287 C CA . ARG A 1 174 ? -8.203 2.746 11.852 1 97.56 174 ARG A CA 1
ATOM 1288 C C . ARG A 1 174 ? -8.93 2.305 10.586 1 97.56 174 ARG A C 1
ATOM 1290 O O . ARG A 1 174 ? -9.359 1.153 10.477 1 97.56 174 ARG A O 1
ATOM 1297 N N . LEU A 1 175 ? -9.148 3.232 9.703 1 98.44 175 LEU A N 1
ATOM 1298 C CA . LEU A 1 175 ? -9.586 2.861 8.359 1 98.44 175 LEU A CA 1
ATOM 1299 C C . LEU A 1 175 ? -8.5 2.064 7.645 1 98.44 175 LEU A C 1
ATOM 1301 O O . LEU A 1 175 ? -7.312 2.221 7.938 1 98.44 175 LEU A O 1
ATOM 1305 N N . PRO A 1 176 ? -8.883 1.207 6.746 1 98.56 176 PRO A N 1
ATOM 1306 C CA . PRO A 1 176 ? -7.879 0.467 5.984 1 98.56 176 PRO A CA 1
ATOM 1307 C C . PRO A 1 176 ? -7.141 1.344 4.973 1 98.56 176 PRO A C 1
ATOM 1309 O O . PRO A 1 176 ? -7.711 2.303 4.449 1 98.56 176 PRO A O 1
ATOM 1312 N N . THR A 1 177 ? -5.879 0.994 4.719 1 97.56 177 THR A N 1
ATOM 1313 C CA . THR A 1 177 ? -5.234 1.552 3.537 1 97.56 177 THR A CA 1
ATOM 1314 C C . THR A 1 177 ? -5.902 1.043 2.264 1 97.56 177 THR A C 1
ATOM 1316 O O . THR A 1 177 ? -6.648 0.062 2.297 1 97.56 177 THR A O 1
ATOM 1319 N N . GLU A 1 178 ? -5.633 1.726 1.176 1 97.19 178 GLU A N 1
ATOM 1320 C CA . GLU A 1 178 ? -6.191 1.252 -0.088 1 97.19 178 GLU A CA 1
ATOM 1321 C C . GLU A 1 178 ? -5.695 -0.154 -0.417 1 97.19 178 GLU A C 1
ATOM 1323 O O . GLU A 1 178 ? -6.445 -0.97 -0.958 1 97.19 178 GLU A O 1
ATOM 1328 N N . GLU A 1 179 ? -4.43 -0.443 -0.122 1 95.38 179 GLU A N 1
ATOM 1329 C CA . GLU A 1 179 ? -3.832 -1.749 -0.381 1 95.38 179 GLU A CA 1
ATOM 1330 C C . GLU A 1 179 ? -4.516 -2.842 0.434 1 95.38 179 GLU A C 1
ATOM 1332 O O . GLU A 1 179 ? -4.863 -3.896 -0.101 1 95.38 179 GLU A O 1
ATOM 1337 N N . GLU A 1 180 ? -4.715 -2.555 1.698 1 97.06 180 GLU A N 1
ATOM 1338 C CA . GLU A 1 180 ? -5.398 -3.51 2.566 1 97.06 180 GLU A CA 1
ATOM 1339 C C . GLU A 1 180 ? -6.824 -3.77 2.086 1 97.06 180 GLU A C 1
ATOM 1341 O O . GLU A 1 180 ? -7.27 -4.918 2.043 1 97.06 180 GLU A O 1
ATOM 1346 N N . TRP A 1 181 ? -7.461 -2.736 1.725 1 98.5 181 TRP A N 1
ATOM 1347 C CA . TRP A 1 181 ? -8.859 -2.832 1.324 1 98.5 181 TRP A CA 1
ATOM 1348 C C . TRP A 1 181 ? -9.008 -3.65 0.046 1 98.5 181 TRP A C 1
ATOM 1350 O O . TRP A 1 181 ? -9.797 -4.598 -0.005 1 98.5 181 TRP A O 1
ATOM 1360 N N . GLU A 1 182 ? -8.281 -3.303 -0.974 1 97.5 182 GLU A N 1
ATOM 1361 C CA . GLU A 1 182 ? -8.43 -3.98 -2.258 1 97.5 182 GLU A CA 1
ATOM 1362 C C . GLU A 1 182 ? -7.922 -5.418 -2.184 1 97.5 182 GLU A C 1
ATOM 1364 O O . GLU A 1 182 ? -8.516 -6.324 -2.773 1 97.5 182 GLU A O 1
ATOM 1369 N N . PHE A 1 183 ? -6.766 -5.664 -1.463 1 95.38 183 PHE A N 1
ATOM 1370 C CA . PHE A 1 183 ? -6.254 -7.012 -1.245 1 95.38 183 PHE A CA 1
ATOM 1371 C C . PHE A 1 183 ? -7.324 -7.91 -0.639 1 95.38 183 PHE A C 1
ATOM 1373 O O . PHE A 1 183 ? -7.547 -9.023 -1.111 1 95.38 183 PHE A O 1
ATOM 1380 N N . ALA A 1 184 ? -8.023 -7.383 0.329 1 97.44 184 ALA A N 1
ATOM 1381 C CA . ALA A 1 184 ? -9.062 -8.141 1.014 1 97.44 184 ALA A CA 1
ATOM 1382 C C . ALA A 1 184 ? -10.297 -8.305 0.13 1 97.44 184 ALA A C 1
ATOM 1384 O O . ALA A 1 184 ? -10.906 -9.375 0.098 1 97.44 184 ALA A O 1
ATOM 1385 N N . ALA A 1 185 ? -10.688 -7.254 -0.563 1 97.88 185 ALA A N 1
ATOM 1386 C CA . ALA A 1 185 ? -11.859 -7.301 -1.435 1 97.88 185 ALA A CA 1
ATOM 1387 C C . ALA A 1 185 ? -11.703 -8.383 -2.502 1 97.88 185 ALA A C 1
ATOM 1389 O O . ALA A 1 185 ? -12.68 -9.047 -2.865 1 97.88 185 ALA A O 1
ATOM 1390 N N . ARG A 1 186 ? -10.5 -8.578 -2.922 1 93.25 186 ARG A N 1
ATOM 1391 C CA . ARG A 1 186 ? -10.219 -9.531 -3.988 1 93.25 186 ARG A CA 1
ATOM 1392 C C . ARG A 1 186 ? -10.148 -10.953 -3.445 1 93.25 186 ARG A C 1
ATOM 1394 O O . ARG A 1 186 ? -10.117 -11.922 -4.215 1 93.25 186 ARG A O 1
ATOM 1401 N N . GLY A 1 187 ? -10.062 -11.102 -2.197 1 91.62 187 GLY A N 1
ATOM 1402 C CA . GLY A 1 187 ? -10.039 -12.422 -1.592 1 91.62 187 GLY A CA 1
ATOM 1403 C C . GLY A 1 187 ? -8.68 -12.805 -1.042 1 91.62 187 GLY A C 1
ATOM 1404 O O . GLY A 1 187 ? -8.484 -13.938 -0.597 1 91.62 187 GLY A O 1
ATOM 1405 N N . GLY A 1 188 ? -7.734 -11.898 -1.186 1 88.12 188 GLY A N 1
ATOM 1406 C CA . GLY A 1 188 ? -6.414 -12.141 -0.619 1 88.12 188 GLY A CA 1
ATOM 1407 C C . GLY A 1 188 ? -5.789 -13.438 -1.094 1 88.12 188 GLY A C 1
ATOM 1408 O O . GLY A 1 188 ? -5.867 -13.773 -2.277 1 88.12 188 GLY A O 1
ATOM 1409 N N . LEU A 1 189 ? -5.199 -14.148 -0.188 1 74.75 189 LEU A N 1
ATOM 1410 C CA . LEU A 1 189 ? -4.457 -15.359 -0.529 1 74.75 189 LEU A CA 1
ATOM 1411 C C . LEU A 1 189 ? -5.387 -16.562 -0.632 1 74.75 189 LEU A C 1
ATOM 1413 O O . LEU A 1 189 ? -4.957 -17.656 -1.009 1 74.75 189 LEU A O 1
ATOM 1417 N N . ALA A 1 190 ? -6.625 -16.344 -0.344 1 77 190 ALA A N 1
ATOM 1418 C CA . ALA A 1 190 ? -7.613 -17.406 -0.488 1 77 190 ALA A CA 1
ATOM 1419 C C . ALA A 1 190 ? -7.953 -17.656 -1.956 1 77 190 ALA A C 1
ATOM 1421 O O . ALA A 1 190 ? -8.562 -18.656 -2.301 1 77 190 ALA A O 1
ATOM 1422 N N . VAL A 1 191 ? -7.512 -16.719 -2.797 1 72.81 191 VAL A N 1
ATOM 1423 C CA . VAL A 1 191 ? -7.816 -16.766 -4.223 1 72.81 191 VAL A CA 1
ATOM 1424 C C . VAL A 1 191 ? -6.531 -16.969 -5.02 1 72.81 191 VAL A C 1
ATOM 1426 O O . VAL A 1 191 ? -5.5 -16.375 -4.711 1 72.81 191 VAL A O 1
ATOM 1429 N N . ASP A 1 192 ? -6.645 -17.828 -6.082 1 64.12 192 ASP A N 1
ATOM 1430 C CA . ASP A 1 192 ? -5.508 -18.016 -6.98 1 64.12 192 ASP A CA 1
ATOM 1431 C C . ASP A 1 192 ? -5.117 -16.703 -7.656 1 64.12 192 ASP A C 1
ATOM 1433 O O . ASP A 1 192 ? -5.984 -15.922 -8.047 1 64.12 192 ASP A O 1
ATOM 1437 N N . PRO A 1 193 ? -3.865 -16.5 -7.875 1 59.44 193 PRO A N 1
ATOM 1438 C CA . PRO A 1 193 ? -3.387 -15.242 -8.461 1 59.44 193 PRO A CA 1
ATOM 1439 C C . PRO A 1 193 ? -4.09 -14.891 -9.766 1 59.44 193 PRO A C 1
ATOM 1441 O O . PRO A 1 193 ? -4.375 -13.719 -10.023 1 59.44 193 PRO A O 1
ATOM 1444 N N . ALA A 1 194 ? -4.402 -15.891 -10.523 1 58.41 194 ALA A N 1
ATOM 1445 C CA . ALA A 1 194 ? -5.082 -15.641 -11.797 1 58.41 194 ALA A CA 1
ATOM 1446 C C . ALA A 1 194 ? -6.488 -15.086 -11.562 1 58.41 194 ALA A C 1
ATOM 1448 O O . ALA A 1 194 ? -6.957 -14.234 -12.32 1 58.41 194 ALA A O 1
ATOM 1449 N N . LEU A 1 195 ? -7.102 -15.609 -10.516 1 67.19 195 LEU A N 1
ATOM 1450 C CA . LEU A 1 195 ? -8.461 -15.172 -10.203 1 67.19 195 LEU A CA 1
ATOM 1451 C C . LEU A 1 195 ? -8.438 -13.859 -9.422 1 67.19 195 LEU A C 1
ATOM 1453 O O . LEU A 1 195 ? -9.391 -13.078 -9.492 1 67.19 195 LEU A O 1
ATOM 1457 N N . PHE A 1 196 ? -7.34 -13.672 -8.742 1 78.25 196 PHE A N 1
ATOM 1458 C CA . PHE A 1 196 ? -7.156 -12.469 -7.945 1 78.25 196 PHE A CA 1
ATOM 1459 C C . PHE A 1 196 ? -7.223 -11.219 -8.82 1 78.25 196 PHE A C 1
ATOM 1461 O O . PHE A 1 196 ? -7.75 -10.188 -8.406 1 78.25 196 PHE A O 1
ATOM 1468 N N . ARG A 1 197 ? -6.906 -11.312 -10 1 69.69 197 ARG A N 1
ATOM 1469 C CA . ARG A 1 197 ? -6.785 -10.156 -10.883 1 69.69 197 ARG A CA 1
ATOM 1470 C C . ARG A 1 197 ? -8.094 -9.883 -11.609 1 69.69 197 ARG A C 1
ATOM 1472 O O . ARG A 1 197 ? -8.203 -8.914 -12.367 1 69.69 197 ARG A O 1
ATOM 1479 N N . GLY A 1 198 ? -9.062 -10.633 -11.289 1 73.88 198 GLY A N 1
ATOM 1480 C CA . GLY A 1 198 ? -10.352 -10.422 -11.922 1 73.88 198 GLY A CA 1
ATOM 1481 C C . GLY A 1 198 ? -11.062 -9.172 -11.445 1 73.88 198 GLY A C 1
ATOM 1482 O O . GLY A 1 198 ? -10.703 -8.602 -10.414 1 73.88 198 GLY A O 1
ATOM 1483 N N . ALA A 1 199 ? -12.023 -8.773 -12.219 1 79.5 199 ALA A N 1
ATOM 1484 C CA . ALA A 1 199 ? -12.781 -7.578 -11.883 1 79.5 199 ALA A CA 1
ATOM 1485 C C . ALA A 1 199 ? -13.531 -7.754 -10.562 1 79.5 199 ALA A C 1
ATOM 1487 O O . ALA A 1 199 ? -13.625 -6.82 -9.766 1 79.5 199 ALA A O 1
ATOM 1488 N N . LEU A 1 200 ? -14.062 -8.938 -10.461 1 87.81 200 LEU A N 1
ATOM 1489 C CA . LEU A 1 200 ? -14.766 -9.32 -9.242 1 87.81 200 LEU A CA 1
ATOM 1490 C C . LEU A 1 200 ? -14.07 -10.492 -8.562 1 87.81 200 LEU A C 1
ATOM 1492 O O . LEU A 1 200 ? -13.383 -11.281 -9.219 1 87.81 200 LEU A O 1
ATOM 1496 N N . PRO A 1 201 ? -14.18 -10.516 -7.207 1 88.62 201 PRO A N 1
ATOM 1497 C CA . PRO A 1 201 ? -13.758 -11.773 -6.59 1 88.62 201 PRO A CA 1
ATOM 1498 C C . PRO A 1 201 ? -14.5 -12.984 -7.137 1 88.62 201 PRO A C 1
ATOM 1500 O O . PRO A 1 201 ? -15.617 -12.852 -7.648 1 88.62 201 PRO A O 1
ATOM 1503 N N . PRO A 1 202 ? -13.891 -14.133 -7.043 1 79.44 202 PRO A N 1
ATOM 1504 C CA . PRO A 1 202 ? -14.531 -15.32 -7.609 1 79.44 202 PRO A CA 1
ATOM 1505 C C . PRO A 1 202 ? -15.906 -15.586 -7 1 79.44 202 PRO A C 1
ATOM 1507 O O . PRO A 1 202 ? -16.062 -15.562 -5.777 1 79.44 202 PRO A O 1
ATOM 1510 N N . ILE A 1 203 ? -16.844 -15.766 -7.895 1 83.69 203 ILE A N 1
ATOM 1511 C CA . ILE A 1 203 ? -18.188 -16.203 -7.539 1 83.69 203 ILE A CA 1
ATOM 1512 C C . ILE A 1 203 ? -18.344 -17.688 -7.84 1 83.69 203 ILE A C 1
ATOM 1514 O O . ILE A 1 203 ? -18.094 -18.125 -8.961 1 83.69 203 ILE A O 1
ATOM 1518 N N . PRO A 1 204 ? -18.688 -18.422 -6.855 1 77.69 204 PRO A N 1
ATOM 1519 C CA . PRO A 1 204 ? -18.828 -19.859 -7.094 1 77.69 204 PRO A CA 1
ATOM 1520 C C . PRO A 1 204 ? -19.797 -20.172 -8.234 1 77.69 204 PRO A C 1
ATOM 1522 O O . PRO A 1 204 ? -20.75 -19.422 -8.453 1 77.69 204 PRO A O 1
ATOM 1525 N N . PRO A 1 205 ? -19.484 -21.281 -8.977 1 74 205 PRO A N 1
ATOM 1526 C CA . PRO A 1 205 ? -20.375 -21.656 -10.07 1 74 205 PRO A CA 1
ATOM 1527 C C . PRO A 1 205 ? -21.828 -21.844 -9.609 1 74 205 PRO A C 1
ATOM 1529 O O . PRO A 1 205 ? -22.062 -22.359 -8.523 1 74 205 PRO A O 1
ATOM 1532 N N . GLY A 1 206 ? -22.812 -21.328 -10.359 1 80.5 206 GLY A N 1
ATOM 1533 C CA . GLY A 1 206 ? -24.234 -21.438 -10.047 1 80.5 206 GLY A CA 1
ATOM 1534 C C . GLY A 1 206 ? -24.766 -20.266 -9.25 1 80.5 206 GLY A C 1
ATOM 1535 O O . GLY A 1 206 ? -25.969 -20.156 -9.023 1 80.5 206 GLY A O 1
ATOM 1536 N N . HIS A 1 207 ? -23.906 -19.422 -8.859 1 88.06 207 HIS A N 1
ATOM 1537 C CA . HIS A 1 207 ? -24.344 -18.266 -8.102 1 88.06 207 HIS A CA 1
ATOM 1538 C C . HIS A 1 207 ? -24.203 -16.984 -8.93 1 88.06 207 HIS A C 1
ATOM 1540 O O . HIS A 1 207 ? -23.328 -16.891 -9.789 1 88.06 207 HIS A O 1
ATOM 1546 N N . ALA A 1 208 ? -25.094 -16.109 -8.617 1 90.31 208 ALA A N 1
ATOM 1547 C CA . ALA A 1 208 ? -25.078 -14.828 -9.312 1 90.31 208 ALA A CA 1
ATOM 1548 C C . ALA A 1 208 ? -24.328 -13.781 -8.492 1 90.31 208 ALA A C 1
ATOM 1550 O O . ALA A 1 208 ? -24.297 -13.852 -7.258 1 90.31 208 ALA A O 1
ATOM 1551 N N . ALA A 1 209 ? -23.844 -12.812 -9.141 1 91.19 209 ALA A N 1
ATOM 1552 C CA . ALA A 1 209 ? -23.125 -11.719 -8.484 1 91.19 209 ALA A CA 1
ATOM 1553 C C . ALA A 1 209 ? -24.031 -10.977 -7.508 1 91.19 209 ALA A C 1
ATOM 1555 O O . ALA A 1 209 ? -23.562 -10.484 -6.477 1 91.19 209 ALA A O 1
ATOM 1556 N N . SER A 1 210 ? -25.281 -11.008 -7.781 1 94.56 210 SER A N 1
ATOM 1557 C CA . SER A 1 210 ? -26.25 -10.289 -6.965 1 94.56 210 SER A CA 1
ATOM 1558 C C . SER A 1 210 ? -26.406 -10.938 -5.594 1 94.56 210 SER A C 1
ATOM 1560 O O . SER A 1 210 ? -26.969 -10.336 -4.676 1 94.56 210 SER A O 1
ATOM 1562 N N . GLU A 1 211 ? -25.938 -12.102 -5.43 1 95.69 211 GLU A N 1
ATOM 1563 C CA . GLU A 1 211 ? -25.969 -12.781 -4.133 1 95.69 211 GLU A CA 1
ATOM 1564 C C . GLU A 1 211 ? -24.828 -12.297 -3.238 1 95.69 211 GLU A C 1
ATOM 1566 O O . GLU A 1 211 ? -24.828 -12.547 -2.033 1 95.69 211 GLU A O 1
ATOM 1571 N N . TYR A 1 212 ? -23.938 -11.57 -3.836 1 95.75 212 TYR A N 1
ATOM 1572 C CA . TYR A 1 212 ? -22.719 -11.164 -3.125 1 95.75 212 TYR A CA 1
ATOM 1573 C C . TYR A 1 212 ? -22.609 -9.641 -3.078 1 95.75 212 TYR A C 1
ATOM 1575 O O . TYR A 1 212 ? -21.922 -9.094 -2.215 1 95.75 212 TYR A O 1
ATOM 1583 N N . ILE A 1 213 ? -23.234 -8.961 -4.012 1 97 213 ILE A N 1
ATOM 1584 C CA . ILE A 1 213 ? -23.047 -7.531 -4.203 1 97 213 ILE A CA 1
ATOM 1585 C C . ILE A 1 213 ? -24.406 -6.832 -4.25 1 97 213 ILE A C 1
ATOM 1587 O O . ILE A 1 213 ? -25.219 -7.082 -5.148 1 97 213 ILE A O 1
ATOM 1591 N N . ALA A 1 214 ? -24.656 -6.004 -3.291 1 97.38 214 ALA A N 1
ATOM 1592 C CA . ALA A 1 214 ? -25.844 -5.145 -3.344 1 97.38 214 ALA A CA 1
ATOM 1593 C C . ALA A 1 214 ? -25.625 -3.965 -4.285 1 97.38 214 ALA A C 1
ATOM 1595 O O . ALA A 1 214 ? -25.016 -2.957 -3.9 1 97.38 214 ALA A O 1
ATOM 1596 N N . HIS A 1 215 ? -26.031 -4.086 -5.453 1 95.94 215 HIS A N 1
ATOM 1597 C CA . HIS A 1 215 ? -25.766 -3.113 -6.508 1 95.94 215 HIS A CA 1
ATOM 1598 C C . HIS A 1 215 ? -27.062 -2.475 -7.012 1 95.94 215 HIS A C 1
ATOM 1600 O O . HIS A 1 215 ? -28.141 -2.793 -6.523 1 95.94 215 HIS A O 1
ATOM 1606 N N . GLY A 1 216 ? -26.672 -1.604 -7.898 1 91.12 216 GLY A N 1
ATOM 1607 C CA . GLY A 1 216 ? -27.828 -0.948 -8.516 1 91.12 216 GLY A CA 1
ATOM 1608 C C . GLY A 1 216 ? -28.547 -1.827 -9.516 1 91.12 216 GLY A C 1
ATOM 1609 O O . GLY A 1 216 ? -27.953 -2.762 -10.062 1 91.12 216 GLY A O 1
ATOM 1610 N N . GLY A 1 217 ? -29.812 -1.831 -9.555 1 87.19 217 GLY A N 1
ATOM 1611 C CA . GLY A 1 217 ? -30.625 -2.613 -10.469 1 87.19 217 GLY A CA 1
ATOM 1612 C C . GLY A 1 217 ? -31.828 -3.248 -9.789 1 87.19 217 GLY A C 1
ATOM 1613 O O . GLY A 1 217 ? -31.844 -3.416 -8.57 1 87.19 217 GLY A O 1
ATOM 1614 N N . ASN A 1 218 ? -32.594 -3.732 -10.602 1 84.44 218 ASN A N 1
ATOM 1615 C CA . ASN A 1 218 ? -33.844 -4.266 -10.094 1 84.44 218 ASN A CA 1
ATOM 1616 C C . ASN A 1 218 ? -33.688 -5.672 -9.531 1 84.44 218 ASN A C 1
ATOM 1618 O O . ASN A 1 218 ? -34.5 -6.133 -8.734 1 84.44 218 ASN A O 1
ATOM 1622 N N . ASP A 1 219 ? -32.625 -6.336 -9.883 1 85.69 219 ASP A N 1
ATOM 1623 C CA . ASP A 1 219 ? -32.406 -7.707 -9.438 1 85.69 219 ASP A CA 1
ATOM 1624 C C . ASP A 1 219 ? -31.609 -7.738 -8.125 1 85.69 219 ASP A C 1
ATOM 1626 O O . ASP A 1 219 ? -31.297 -8.812 -7.609 1 85.69 219 ASP A O 1
ATOM 1630 N N . SER A 1 220 ? -31.344 -6.602 -7.566 1 92.31 220 SER A N 1
ATOM 1631 C CA . SER A 1 220 ? -30.578 -6.508 -6.324 1 92.31 220 SER A CA 1
ATOM 1632 C C . SER A 1 220 ? -31.141 -5.41 -5.422 1 92.31 220 SER A C 1
ATOM 1634 O O . SER A 1 220 ? -32.312 -5.422 -5.07 1 92.31 220 SER A O 1
ATOM 1636 N N . ALA A 1 221 ? -30.266 -4.453 -4.961 1 88.38 221 ALA A N 1
ATOM 1637 C CA . ALA A 1 221 ? -30.641 -3.48 -3.938 1 88.38 221 ALA A CA 1
ATOM 1638 C C . ALA A 1 221 ? -31.547 -2.396 -4.516 1 88.38 221 ALA A C 1
ATOM 1640 O O . ALA A 1 221 ? -32.344 -1.786 -3.787 1 88.38 221 ALA A O 1
ATOM 1641 N N . GLY A 1 222 ? -31.531 -2.102 -5.82 1 87.44 222 GLY A N 1
ATOM 1642 C CA . GLY A 1 222 ? -32.406 -1.12 -6.465 1 87.44 222 GLY A CA 1
ATOM 1643 C C . GLY A 1 222 ? -32.219 0.28 -5.906 1 87.44 222 GLY A C 1
ATOM 1644 O O . GLY A 1 222 ? -33.188 1.021 -5.77 1 87.44 222 GLY A O 1
ATOM 1645 N N . GLY A 1 223 ? -31.094 0.489 -5.402 1 91.19 223 GLY A N 1
ATOM 1646 C CA . GLY A 1 223 ? -30.812 1.832 -4.918 1 91.19 223 GLY A CA 1
ATOM 1647 C C . GLY A 1 223 ? -31.016 1.987 -3.426 1 91.19 223 GLY A C 1
ATOM 1648 O O . GLY A 1 223 ? -30.891 3.09 -2.887 1 91.19 223 GLY A O 1
ATOM 1649 N N . LYS A 1 224 ? -31.281 0.931 -2.775 1 94.19 224 LYS A N 1
ATOM 1650 C CA . LYS A 1 224 ? -31.516 0.991 -1.337 1 94.19 224 LYS A CA 1
ATOM 1651 C C . LYS A 1 224 ? -30.422 0.274 -0.562 1 94.19 224 LYS A C 1
ATOM 1653 O O . LYS A 1 224 ? -30.047 -0.851 -0.902 1 94.19 224 LYS A O 1
ATOM 1658 N N . VAL A 1 225 ? -29.984 0.958 0.399 1 96.56 225 VAL A N 1
ATOM 1659 C CA . VAL A 1 225 ? -28.953 0.379 1.264 1 96.56 225 VAL A CA 1
ATOM 1660 C C . VAL A 1 225 ? -29.547 -0.771 2.072 1 96.56 225 VAL A C 1
ATOM 1662 O O . VAL A 1 225 ? -30.688 -0.681 2.547 1 96.56 225 VAL A O 1
ATOM 1665 N N . GLN A 1 226 ? -28.812 -1.833 2.201 1 96.44 226 GLN A N 1
ATOM 1666 C CA . GLN A 1 226 ? -29.234 -3.014 2.949 1 96.44 226 GLN A CA 1
ATOM 1667 C C . GLN A 1 226 ? -28.516 -3.096 4.293 1 96.44 226 GLN A C 1
ATOM 1669 O O . GLN A 1 226 ? -27.469 -2.479 4.484 1 96.44 226 GLN A O 1
ATOM 1674 N N . ALA A 1 227 ? -29.172 -3.857 5.203 1 97.69 227 ALA A N 1
ATOM 1675 C CA . ALA A 1 227 ? -28.5 -4.117 6.477 1 97.69 227 ALA A CA 1
ATOM 1676 C C . ALA A 1 227 ? -27.172 -4.836 6.266 1 97.69 227 ALA A C 1
ATOM 1678 O O . ALA A 1 227 ? -27.016 -5.598 5.309 1 97.69 227 ALA A O 1
ATOM 1679 N N . ILE A 1 228 ? -26.281 -4.605 7.148 1 98.38 228 ILE A N 1
ATOM 1680 C CA . ILE A 1 228 ? -24.938 -5.164 7 1 98.38 228 ILE A CA 1
ATOM 1681 C C . ILE A 1 228 ? -25.016 -6.688 6.996 1 98.38 228 ILE A C 1
ATOM 1683 O O . ILE A 1 228 ? -25.828 -7.277 7.707 1 98.38 228 ILE A O 1
ATOM 1687 N N . GLY A 1 229 ? -24.219 -7.312 6.145 1 97.62 229 GLY A N 1
ATOM 1688 C CA . GLY A 1 229 ? -23.984 -8.75 6.176 1 97.62 229 GLY A CA 1
ATOM 1689 C C . GLY A 1 229 ? -25.156 -9.555 5.668 1 97.62 229 GLY A C 1
ATOM 1690 O O . GLY A 1 229 ? -25.312 -10.734 6.012 1 97.62 229 GLY A O 1
ATOM 1691 N N . THR A 1 230 ? -26.047 -8.961 4.906 1 95.75 230 THR A N 1
ATOM 1692 C CA . THR A 1 230 ? -27.219 -9.648 4.371 1 95.75 230 THR A CA 1
ATOM 1693 C C . THR A 1 230 ? -26.812 -10.625 3.27 1 95.75 230 THR A C 1
ATOM 1695 O O . THR A 1 230 ? -27.359 -11.727 3.178 1 95.75 230 THR A O 1
ATOM 1698 N N . LEU A 1 231 ? -25.906 -10.289 2.48 1 96.94 231 LEU A N 1
ATOM 1699 C CA . LEU A 1 231 ? -25.516 -11.094 1.328 1 96.94 231 LEU A CA 1
ATOM 1700 C C . LEU A 1 231 ? -24.297 -11.969 1.653 1 96.94 231 LEU A C 1
ATOM 1702 O O . LEU A 1 231 ? -23.75 -11.875 2.75 1 96.94 231 LEU A O 1
ATOM 1706 N N . ALA A 1 232 ? -23.938 -12.875 0.72 1 97 232 ALA A N 1
ATOM 1707 C CA . ALA A 1 232 ? -22.844 -13.828 0.895 1 97 232 ALA A CA 1
ATOM 1708 C C . ALA A 1 232 ? -21.5 -13.117 0.985 1 97 232 ALA A C 1
ATOM 1710 O O . ALA A 1 232 ? -21.344 -12 0.48 1 97 232 ALA A O 1
ATOM 1711 N N . PRO A 1 233 ? -20.547 -13.734 1.651 1 97.38 233 PRO A N 1
ATOM 1712 C CA . PRO A 1 233 ? -19.234 -13.133 1.813 1 97.38 233 PRO A CA 1
ATOM 1713 C C . PRO A 1 233 ? -18.312 -13.414 0.629 1 97.38 233 PRO A C 1
ATOM 1715 O O . PRO A 1 233 ? -18.578 -14.305 -0.174 1 97.38 233 PRO A O 1
ATOM 1718 N N . ASN A 1 234 ? -17.297 -12.586 0.524 1 95.94 234 ASN A N 1
ATOM 1719 C CA . ASN A 1 234 ? -16.219 -12.93 -0.397 1 95.94 234 ASN A CA 1
ATOM 1720 C C . ASN A 1 234 ? -15.375 -14.094 0.136 1 95.94 234 ASN A C 1
ATOM 1722 O O . ASN A 1 234 ? -15.648 -14.617 1.216 1 95.94 234 ASN A O 1
ATOM 1726 N N . PRO A 1 235 ? -14.305 -14.523 -0.542 1 91.44 235 PRO A N 1
ATOM 1727 C CA . PRO A 1 235 ? -13.562 -15.727 -0.172 1 91.44 235 PRO A CA 1
ATOM 1728 C C . PRO A 1 235 ? -12.891 -15.617 1.195 1 91.44 235 PRO A C 1
ATOM 1730 O O . PRO A 1 235 ? -12.477 -16.625 1.77 1 91.44 235 PRO A O 1
ATOM 1733 N N . LEU A 1 236 ? -12.773 -14.414 1.772 1 95.06 236 LEU A N 1
ATOM 1734 C CA . LEU A 1 236 ? -12.156 -14.227 3.08 1 95.06 236 LEU A CA 1
ATOM 1735 C C . LEU A 1 236 ? -13.211 -14.18 4.18 1 95.06 236 LEU A C 1
ATOM 1737 O O . LEU A 1 236 ? -12.883 -14.008 5.355 1 95.06 236 LEU A O 1
ATOM 1741 N N . GLY A 1 237 ? -14.469 -14.242 3.766 1 96.75 237 GLY A N 1
ATOM 1742 C CA . GLY A 1 237 ? -15.547 -14.148 4.734 1 96.75 237 GLY A CA 1
ATOM 1743 C C . GLY A 1 237 ? -15.969 -12.719 5.027 1 96.75 237 GLY A C 1
ATOM 1744 O O . GLY A 1 237 ? -16.656 -12.461 6.016 1 96.75 237 GLY A O 1
ATOM 1745 N N . LEU A 1 238 ? -15.539 -11.797 4.273 1 98.38 238 LEU A N 1
ATOM 1746 C CA . LEU A 1 238 ? -15.914 -10.398 4.422 1 98.38 238 LEU A CA 1
ATOM 1747 C C . LEU A 1 238 ? -17.188 -10.094 3.629 1 98.38 238 LEU A C 1
ATOM 1749 O O . LEU A 1 238 ? -17.344 -10.578 2.506 1 98.38 238 LEU A O 1
ATOM 1753 N N . HIS A 1 239 ? -18 -9.305 4.223 1 98.5 239 HIS A N 1
ATOM 1754 C CA . HIS A 1 239 ? -19.281 -8.984 3.584 1 98.5 239 HIS A CA 1
ATOM 1755 C C . HIS A 1 239 ? -19.297 -7.539 3.1 1 98.5 239 HIS A C 1
ATOM 1757 O O . HIS A 1 239 ? -18.578 -6.688 3.637 1 98.5 239 HIS A O 1
ATOM 1763 N N . ASP A 1 240 ? -20.047 -7.293 2.043 1 98.12 240 ASP A N 1
ATOM 1764 C CA . ASP A 1 240 ? -20.375 -5.953 1.573 1 98.12 240 ASP A CA 1
ATOM 1765 C C . ASP A 1 240 ? -19.125 -5.188 1.172 1 98.12 240 ASP A C 1
ATOM 1767 O O . ASP A 1 240 ? -19.062 -3.965 1.32 1 98.12 240 ASP A O 1
ATOM 1771 N N . MET A 1 241 ? -18.094 -5.957 0.769 1 98.31 241 MET A N 1
ATOM 1772 C CA . MET A 1 241 ? -16.891 -5.277 0.281 1 98.31 241 MET A CA 1
ATOM 1773 C C . MET A 1 241 ? -17.203 -4.484 -0.986 1 98.31 241 MET A C 1
ATOM 1775 O O . MET A 1 241 ? -16.656 -3.4 -1.188 1 98.31 241 MET A O 1
ATOM 1779 N N . LEU A 1 242 ? -18.016 -5.125 -1.775 1 98 242 LEU A N 1
ATOM 1780 C CA . LEU A 1 242 ? -18.5 -4.48 -2.994 1 98 242 LEU A CA 1
ATOM 1781 C C . LEU A 1 242 ? -20 -4.223 -2.92 1 98 242 LEU A C 1
ATOM 1783 O O . LEU A 1 242 ? -20.766 -5.078 -2.463 1 98 242 LEU A O 1
ATOM 1787 N N . GLY A 1 243 ? -20.359 -3.008 -3.307 1 97.88 243 GLY A N 1
ATOM 1788 C CA . GLY A 1 243 ? -21.766 -2.617 -3.275 1 97.88 243 GLY A CA 1
ATOM 1789 C C . GLY A 1 243 ? -22.219 -2.139 -1.91 1 97.88 243 GLY A C 1
ATOM 1790 O O . GLY A 1 243 ? -21.391 -1.725 -1.087 1 97.88 243 GLY A O 1
ATOM 1791 N N . ASN A 1 244 ? -23.531 -1.967 -1.695 1 98.19 244 ASN A N 1
ATOM 1792 C CA . ASN A 1 244 ? -24.172 -1.426 -0.5 1 98.19 244 ASN A CA 1
ATOM 1793 C C . ASN A 1 244 ? -23.781 0.029 -0.264 1 98.19 244 ASN A C 1
ATOM 1795 O O . ASN A 1 244 ? -24.359 0.938 -0.869 1 98.19 244 ASN A O 1
ATOM 1799 N N . VAL A 1 245 ? -22.688 0.267 0.431 1 98.62 245 VAL A N 1
ATOM 1800 C CA . VAL A 1 245 ? -22.172 1.632 0.471 1 98.62 245 VAL A CA 1
ATOM 1801 C C . VAL A 1 245 ? -20.688 1.637 0.111 1 98.62 245 VAL A C 1
ATOM 1803 O O . VAL A 1 245 ? -19.969 0.686 0.418 1 98.62 245 VAL A O 1
ATOM 1806 N N . SER A 1 246 ? -20.281 2.707 -0.5 1 98.62 246 SER A N 1
ATOM 1807 C CA . SER A 1 246 ? -18.859 2.908 -0.69 1 98.62 246 SER A CA 1
ATOM 1808 C C . SER A 1 246 ? -18.141 3.115 0.644 1 98.62 246 SER A C 1
ATOM 1810 O O . SER A 1 246 ? -18.766 3.52 1.628 1 98.62 246 SER A O 1
ATOM 1812 N N . GLU A 1 247 ? -16.875 2.834 0.644 1 98.81 247 GLU A N 1
ATOM 1813 C CA . GLU A 1 247 ? -16.141 2.898 1.9 1 98.81 247 GLU A CA 1
ATOM 1814 C C . GLU A 1 247 ? -14.898 3.779 1.768 1 98.81 247 GLU A C 1
ATOM 1816 O O . GLU A 1 247 ? -14.094 3.584 0.86 1 98.81 247 GLU A O 1
ATOM 1821 N N . TYR A 1 248 ? -14.742 4.723 2.695 1 98.69 248 TYR A N 1
ATOM 1822 C CA . TYR A 1 248 ? -13.523 5.523 2.773 1 98.69 248 TYR A CA 1
ATOM 1823 C C . TYR A 1 248 ? -12.336 4.664 3.193 1 98.69 248 TYR A C 1
ATOM 1825 O O . TYR A 1 248 ? -12.484 3.734 3.988 1 98.69 248 TYR A O 1
ATOM 1833 N N . VAL A 1 249 ? -11.211 5.035 2.682 1 98.38 249 VAL A N 1
ATOM 1834 C CA . VAL A 1 249 ? -9.977 4.398 3.131 1 98.38 249 VAL A CA 1
ATOM 1835 C C . VAL A 1 249 ? -9.047 5.445 3.748 1 98.38 249 VAL A C 1
ATOM 1837 O O . VAL A 1 249 ? -9.312 6.648 3.666 1 98.38 249 VAL A O 1
ATOM 1840 N N . LEU A 1 250 ? -7.992 5.027 4.328 1 97.56 250 LEU A N 1
ATOM 1841 C CA . LEU A 1 250 ? -7.117 5.801 5.199 1 97.56 250 LEU A CA 1
ATOM 1842 C C . LEU A 1 250 ? -6.297 6.805 4.398 1 97.56 250 LEU A C 1
ATOM 1844 O O . LEU A 1 250 ? -6.188 7.973 4.785 1 97.56 250 LEU A O 1
ATOM 1848 N N . THR A 1 251 ? -5.715 6.449 3.289 1 94.88 251 THR A N 1
ATOM 1849 C CA . THR A 1 251 ? -4.703 7.23 2.588 1 94.88 251 THR A CA 1
ATOM 1850 C C . THR A 1 251 ? -5.348 8.172 1.579 1 94.88 251 THR A C 1
ATOM 1852 O O . THR A 1 251 ? -6.434 7.891 1.063 1 94.88 251 THR A O 1
ATOM 1855 N N . PRO A 1 252 ? -4.688 9.258 1.24 1 95.88 252 PRO A N 1
ATOM 1856 C CA . PRO A 1 252 ? -5.254 10.203 0.276 1 95.88 252 PRO A CA 1
ATOM 1857 C C . PRO A 1 252 ? -5.219 9.68 -1.157 1 95.88 252 PRO A C 1
ATOM 1859 O O . PRO A 1 252 ? -4.434 8.781 -1.468 1 95.88 252 PRO A O 1
ATOM 1862 N N . PHE A 1 253 ? -6.012 10.312 -1.956 1 96.12 253 PHE A N 1
ATOM 1863 C CA . PHE A 1 253 ? -6.066 9.938 -3.363 1 96.12 253 PHE A CA 1
ATOM 1864 C C . PHE A 1 253 ? -4.785 10.328 -4.082 1 96.12 253 PHE A C 1
ATOM 1866 O O . PHE A 1 253 ? -4.277 11.438 -3.895 1 96.12 253 PHE A O 1
ATOM 1873 N N . ALA A 1 254 ? -4.25 9.461 -4.844 1 93.75 254 ALA A N 1
ATOM 1874 C CA . ALA A 1 254 ? -3.207 9.695 -5.836 1 93.75 254 ALA A CA 1
ATOM 1875 C C . ALA A 1 254 ? -3.529 8.984 -7.148 1 93.75 254 ALA A C 1
ATOM 1877 O O . ALA A 1 254 ? -3.984 7.84 -7.148 1 93.75 254 ALA A O 1
ATOM 1878 N N . MET A 1 255 ? -3.305 9.641 -8.227 1 90.25 255 MET A N 1
ATOM 1879 C CA . MET A 1 255 ? -3.516 9 -9.523 1 90.25 255 MET A CA 1
ATOM 1880 C C . MET A 1 255 ? -2.551 7.832 -9.711 1 90.25 255 MET A C 1
ATOM 1882 O O . MET A 1 255 ? -1.472 7.809 -9.117 1 90.25 255 MET A O 1
ATOM 1886 N N . VAL A 1 256 ? -3.008 6.879 -10.477 1 84.75 256 VAL A N 1
ATOM 1887 C CA . VAL A 1 256 ? -2.098 5.812 -10.875 1 84.75 256 VAL A CA 1
ATOM 1888 C C . VAL A 1 256 ? -1.289 6.246 -12.094 1 84.75 256 VAL A C 1
ATOM 1890 O O . VAL A 1 256 ? -1.855 6.691 -13.094 1 84.75 256 VAL A O 1
ATOM 1893 N N . ARG A 1 257 ? -0.049 6.215 -11.922 1 79.94 257 ARG A N 1
ATOM 1894 C CA . ARG A 1 257 ? 0.865 6.59 -12.992 1 79.94 257 ARG A CA 1
ATOM 1895 C C . ARG A 1 257 ? 1.756 5.414 -13.391 1 79.94 257 ARG A C 1
ATOM 1897 O O . ARG A 1 257 ? 2.818 5.211 -12.797 1 79.94 257 ARG A O 1
ATOM 1904 N N . HIS A 1 258 ? 1.386 4.645 -14.414 1 64.75 258 HIS A N 1
ATOM 1905 C CA . HIS A 1 258 ? 2.15 3.561 -15.016 1 64.75 258 HIS A CA 1
ATOM 1906 C C . HIS A 1 258 ? 2.715 2.623 -13.953 1 64.75 258 HIS A C 1
ATOM 1908 O O . HIS A 1 258 ? 3.93 2.434 -13.867 1 64.75 258 HIS A O 1
ATOM 1914 N N . GLY A 1 259 ? 1.901 2.076 -13.242 1 69.31 259 GLY A N 1
ATOM 1915 C CA . GLY A 1 259 ? 2.318 0.986 -12.375 1 69.31 259 GLY A CA 1
ATOM 1916 C C . GLY A 1 259 ? 2.604 1.429 -10.953 1 69.31 259 GLY A C 1
ATOM 1917 O O . GLY A 1 259 ? 2.984 0.616 -10.109 1 69.31 259 GLY A O 1
ATOM 1918 N N . ARG A 1 260 ? 2.516 2.76 -10.703 1 76.56 260 ARG A N 1
ATOM 1919 C CA . ARG A 1 260 ? 2.711 3.303 -9.367 1 76.56 260 ARG A CA 1
ATOM 1920 C C . ARG A 1 260 ? 1.755 4.461 -9.102 1 76.56 260 ARG A C 1
ATOM 1922 O O . ARG A 1 260 ? 1.121 4.973 -10.023 1 76.56 260 ARG A O 1
ATOM 1929 N N . LEU A 1 261 ? 1.748 4.898 -7.906 1 87.06 261 LEU A N 1
ATOM 1930 C CA . LEU A 1 261 ? 0.945 6.07 -7.574 1 87.06 261 LEU A CA 1
ATOM 1931 C C . LEU A 1 261 ? 1.701 7.355 -7.887 1 87.06 261 LEU A C 1
ATOM 1933 O O . LEU A 1 261 ? 2.92 7.426 -7.703 1 87.06 261 LEU A O 1
ATOM 1937 N N . HIS A 1 262 ? 0.982 8.312 -8.32 1 86.5 262 HIS A N 1
ATOM 1938 C CA . HIS A 1 262 ? 1.503 9.648 -8.586 1 86.5 262 HIS A CA 1
ATOM 1939 C C . HIS A 1 262 ? 1.904 10.344 -7.289 1 86.5 262 HIS A C 1
ATOM 1941 O O . HIS A 1 262 ? 1.372 10.039 -6.223 1 86.5 262 HIS A O 1
ATOM 1947 N N . GLY A 1 263 ? 2.76 11.312 -7.371 1 88.69 263 GLY A N 1
ATOM 1948 C CA . GLY A 1 263 ? 3.326 11.977 -6.211 1 88.69 263 GLY A CA 1
ATOM 1949 C C . GLY A 1 263 ? 2.41 13.039 -5.629 1 88.69 263 GLY A C 1
ATOM 1950 O O . GLY A 1 263 ? 2.691 13.586 -4.562 1 88.69 263 GLY A O 1
ATOM 1951 N N . GLN A 1 264 ? 1.32 13.266 -6.262 1 90.75 264 GLN A N 1
ATOM 1952 C CA . GLN A 1 264 ? 0.375 14.25 -5.738 1 90.75 264 GLN A CA 1
ATOM 1953 C C . GLN A 1 264 ? -0.642 13.594 -4.809 1 90.75 264 GLN A C 1
ATOM 1955 O O . GLN A 1 264 ? -1.26 12.586 -5.168 1 90.75 264 GLN A O 1
ATOM 1960 N N . ALA A 1 265 ? -0.731 14.148 -3.6 1 93.31 265 ALA A N 1
ATOM 1961 C CA . ALA A 1 265 ? -1.816 13.758 -2.705 1 93.31 265 ALA A CA 1
ATOM 1962 C C . ALA A 1 265 ? -3.029 14.672 -2.883 1 93.31 265 ALA A C 1
ATOM 1964 O O . ALA A 1 265 ? -2.908 15.898 -2.838 1 93.31 265 ALA A O 1
ATOM 1965 N N . GLY A 1 266 ? -4.215 14.078 -3.09 1 93.25 266 GLY A N 1
ATOM 1966 C CA . GLY A 1 266 ? -5.441 14.828 -3.307 1 93.25 266 GLY A CA 1
ATOM 1967 C C . GLY A 1 266 ? -6.426 14.703 -2.16 1 93.25 266 GLY A C 1
ATOM 1968 O O . GLY A 1 266 ? -6.062 14.906 -0.998 1 93.25 266 GLY A O 1
ATOM 1969 N N . GLY A 1 267 ? -7.656 14.484 -2.516 1 94.81 267 GLY A N 1
ATOM 1970 C CA . GLY A 1 267 ? -8.711 14.344 -1.526 1 94.81 267 GLY A CA 1
ATOM 1971 C C . GLY A 1 267 ? -8.766 12.961 -0.91 1 94.81 267 GLY A C 1
ATOM 1972 O O . GLY A 1 267 ? -7.73 12.328 -0.7 1 94.81 267 GLY A O 1
ATOM 1973 N N . TYR A 1 268 ? -9.961 12.625 -0.483 1 96.62 268 TYR A N 1
ATOM 1974 C CA . TYR A 1 268 ? -10.172 11.305 0.099 1 96.62 268 TYR A CA 1
ATOM 1975 C C . TYR A 1 268 ? -10.43 10.266 -0.986 1 96.62 268 TYR A C 1
ATOM 1977 O O . TYR A 1 268 ? -10.672 10.617 -2.143 1 96.62 268 TYR A O 1
ATOM 1985 N N . VAL A 1 269 ? -10.32 8.969 -0.598 1 97.62 269 VAL A N 1
ATOM 1986 C CA . VAL A 1 269 ? -10.617 7.867 -1.513 1 97.62 269 VAL A CA 1
ATOM 1987 C C . VAL A 1 269 ? -11.82 7.078 -1.001 1 97.62 269 VAL A C 1
ATOM 1989 O O . VAL A 1 269 ? -11.906 6.77 0.19 1 97.62 269 VAL A O 1
ATOM 1992 N N . LYS A 1 270 ? -12.75 6.836 -1.857 1 98 270 LYS A N 1
ATOM 1993 C CA . LYS A 1 270 ? -13.797 5.855 -1.567 1 98 270 LYS A CA 1
ATOM 1994 C C . LYS A 1 270 ? -13.734 4.684 -2.543 1 98 270 LYS A C 1
ATOM 1996 O O . LYS A 1 270 ? -13.414 4.863 -3.719 1 98 270 LYS A O 1
ATOM 2001 N N . ARG A 1 271 ? -14.094 3.488 -2.043 1 97.88 271 ARG A N 1
ATOM 2002 C CA . ARG A 1 271 ? -13.945 2.246 -2.795 1 97.88 271 ARG A CA 1
ATOM 2003 C C . ARG A 1 271 ? -15.234 1.432 -2.766 1 97.88 271 ARG A C 1
ATOM 2005 O O . ARG A 1 271 ? -16.078 1.622 -1.885 1 97.88 271 ARG A O 1
ATOM 2012 N N . GLY A 1 272 ? -15.438 0.483 -3.801 1 97.19 272 GLY A N 1
ATOM 2013 C CA . GLY A 1 272 ? -16.375 -0.627 -3.695 1 97.19 272 GLY A CA 1
ATOM 2014 C C . GLY A 1 272 ? -17.688 -0.373 -4.414 1 97.19 272 GLY A C 1
ATOM 2015 O O . GLY A 1 272 ? -18.453 -1.304 -4.66 1 97.19 272 GLY A O 1
ATOM 2016 N N . GLY A 1 273 ? -18.016 0.869 -4.742 1 96.5 273 GLY A N 1
ATOM 2017 C CA . GLY A 1 273 ? -19.328 1.162 -5.262 1 96.5 273 GLY A CA 1
ATOM 2018 C C . GLY A 1 273 ? -20.406 1.124 -4.195 1 96.5 273 GLY A C 1
ATOM 2019 O O . GLY A 1 273 ? -20.125 0.929 -3.014 1 96.5 273 GLY A O 1
ATOM 2020 N N . ASP A 1 274 ? -21.625 1.386 -4.648 1 97.75 274 ASP A N 1
ATOM 2021 C CA . ASP A 1 274 ? -22.719 1.422 -3.686 1 97.75 274 ASP A CA 1
ATOM 2022 C C . ASP A 1 274 ? -24 0.869 -4.297 1 97.75 274 ASP A C 1
ATOM 2024 O O . ASP A 1 274 ? -23.984 0.344 -5.41 1 97.75 274 ASP A O 1
ATOM 2028 N N . ALA A 1 275 ? -25.078 0.917 -3.547 1 97.5 275 ALA A N 1
ATOM 2029 C CA . ALA A 1 275 ? -26.344 0.28 -3.887 1 97.5 275 ALA A CA 1
ATOM 2030 C C . ALA A 1 275 ? -26.953 0.896 -5.145 1 97.5 275 ALA A C 1
ATOM 2032 O O . ALA A 1 275 ? -27.891 0.34 -5.73 1 97.5 275 ALA A O 1
ATOM 2033 N N . ARG A 1 276 ? -26.438 1.949 -5.633 1 96.12 276 ARG A N 1
ATOM 2034 C CA . ARG A 1 276 ? -26.938 2.623 -6.828 1 96.12 276 ARG A CA 1
ATOM 2035 C C . ARG A 1 276 ? -26.109 2.244 -8.055 1 96.12 276 ARG A C 1
ATOM 2037 O O . ARG A 1 276 ? -26.547 2.434 -9.188 1 96.12 276 ARG A O 1
ATOM 2044 N N . THR A 1 277 ? -24.906 1.84 -7.789 1 95.94 277 THR A N 1
ATOM 2045 C CA . THR A 1 277 ? -23.969 1.584 -8.875 1 95.94 277 THR A CA 1
ATOM 2046 C C . THR A 1 277 ? -24.375 0.339 -9.656 1 95.94 277 THR A C 1
ATOM 2048 O O . THR A 1 277 ? -24.594 -0.724 -9.078 1 95.94 277 THR A O 1
ATOM 2051 N N . PRO A 1 278 ? -24.484 0.457 -11.016 1 94.19 278 PRO A N 1
ATOM 2052 C CA . PRO A 1 278 ? -24.75 -0.747 -11.812 1 94.19 278 PRO A CA 1
ATOM 2053 C C . PRO A 1 278 ? -23.656 -1.8 -11.656 1 94.19 278 PRO A C 1
ATOM 2055 O O . PRO A 1 278 ? -22.469 -1.457 -11.547 1 94.19 278 PRO A O 1
ATOM 2058 N N . LEU A 1 279 ? -24.062 -3.014 -11.703 1 92.88 279 LEU A N 1
ATOM 2059 C CA . LEU A 1 279 ? -23.141 -4.117 -11.453 1 92.88 279 LEU A CA 1
ATOM 2060 C C . LEU A 1 279 ? -21.953 -4.059 -12.398 1 92.88 279 LEU A C 1
ATOM 2062 O O . LEU A 1 279 ? -20.812 -4.336 -11.992 1 92.88 279 LEU A O 1
ATOM 2066 N N . GLU A 1 280 ? -22.109 -3.668 -13.617 1 87.31 280 GLU A N 1
ATOM 2067 C CA . GLU A 1 280 ? -21.062 -3.664 -14.633 1 87.31 280 GLU A CA 1
ATOM 2068 C C . GLU A 1 280 ? -19.984 -2.631 -14.32 1 87.31 280 GLU A C 1
ATOM 2070 O O . GLU A 1 280 ? -18.891 -2.68 -14.875 1 87.31 280 GLU A O 1
ATOM 2075 N N . GLN A 1 281 ? -20.328 -1.755 -13.391 1 90.12 281 GLN A N 1
ATOM 2076 C CA . GLN A 1 281 ? -19.391 -0.69 -13.047 1 90.12 281 GLN A CA 1
ATOM 2077 C C . GLN A 1 281 ? -18.734 -0.96 -11.695 1 90.12 281 GLN A C 1
ATOM 2079 O O . GLN A 1 281 ? -17.906 -0.17 -11.242 1 90.12 281 GLN A O 1
ATOM 2084 N N . ILE A 1 282 ? -19.078 -2.006 -11.117 1 93.81 282 ILE A N 1
ATOM 2085 C CA . ILE A 1 282 ? -18.5 -2.359 -9.828 1 93.81 282 ILE A CA 1
ATOM 2086 C C . ILE A 1 282 ? -17.359 -3.35 -10.039 1 93.81 282 ILE A C 1
ATOM 2088 O O . ILE A 1 282 ? -17.547 -4.418 -10.625 1 93.81 282 ILE A O 1
ATOM 2092 N N . THR A 1 283 ? -16.172 -2.938 -9.633 1 91.06 283 THR A N 1
ATOM 2093 C CA . THR A 1 283 ? -15.016 -3.83 -9.602 1 91.06 283 THR A CA 1
ATOM 2094 C C . THR A 1 283 ? -14.227 -3.652 -8.305 1 91.06 283 THR A C 1
ATOM 2096 O O . THR A 1 283 ? -14.398 -2.656 -7.602 1 91.06 283 THR A O 1
ATOM 2099 N N . SER A 1 284 ? -13.383 -4.609 -8.016 1 92.94 284 SER A N 1
ATOM 2100 C CA . SER A 1 284 ? -12.523 -4.508 -6.836 1 92.94 284 SER A CA 1
ATOM 2101 C C . SER A 1 284 ? -11.562 -3.33 -6.957 1 92.94 284 SER A C 1
ATOM 2103 O O . SER A 1 284 ? -10.992 -2.881 -5.957 1 92.94 284 SER A O 1
ATOM 2105 N N . ALA A 1 285 ? -11.422 -2.797 -8.188 1 91.56 285 ALA A N 1
ATOM 2106 C CA . ALA A 1 285 ? -10.438 -1.744 -8.438 1 91.56 285 ALA A CA 1
ATOM 2107 C C . ALA A 1 285 ? -11.102 -0.368 -8.438 1 91.56 285 ALA A C 1
ATOM 2109 O O . ALA A 1 285 ? -10.414 0.656 -8.383 1 91.56 285 ALA A O 1
ATOM 2110 N N . THR A 1 286 ? -12.438 -0.354 -8.461 1 91.69 286 THR A N 1
ATOM 2111 C CA . THR A 1 286 ? -13.148 0.911 -8.602 1 91.69 286 THR A CA 1
ATOM 2112 C C . THR A 1 286 ? -12.828 1.847 -7.441 1 91.69 286 THR A C 1
ATOM 2114 O O . THR A 1 286 ? -12.984 1.472 -6.277 1 91.69 286 THR A O 1
ATOM 2117 N N . ARG A 1 287 ? -12.367 3.035 -7.777 1 93.62 287 ARG A N 1
ATOM 2118 C CA . ARG A 1 287 ? -12.062 4.055 -6.777 1 93.62 287 ARG A CA 1
ATOM 2119 C C . ARG A 1 287 ? -12.398 5.449 -7.297 1 93.62 287 ARG A C 1
ATOM 2121 O O . ARG A 1 287 ? -12.383 5.688 -8.508 1 93.62 287 ARG A O 1
ATOM 2128 N N . PHE A 1 288 ? -12.742 6.324 -6.371 1 93.75 288 PHE A N 1
ATOM 2129 C CA . PHE A 1 288 ? -13.055 7.711 -6.695 1 93.75 288 PHE A CA 1
ATOM 2130 C C . PHE A 1 288 ? -12.398 8.656 -5.695 1 93.75 288 PHE A C 1
ATOM 2132 O O . PHE A 1 288 ? -12.234 8.312 -4.523 1 93.75 288 PHE A O 1
ATOM 2139 N N . GLU A 1 289 ? -12.031 9.828 -6.199 1 94.75 289 GLU A N 1
ATOM 2140 C CA . GLU A 1 289 ? -11.578 10.906 -5.328 1 94.75 289 GLU A CA 1
ATOM 2141 C C . GLU A 1 289 ? -12.75 11.695 -4.766 1 94.75 289 GLU A C 1
ATOM 2143 O O . GLU A 1 289 ? -13.656 12.094 -5.508 1 94.75 289 GLU A O 1
ATOM 2148 N N . VAL A 1 290 ? -12.75 11.867 -3.471 1 94.94 290 VAL A N 1
ATOM 2149 C CA . VAL A 1 290 ? -13.797 12.633 -2.807 1 94.94 290 VAL A CA 1
ATOM 2150 C C . VAL A 1 290 ? -13.227 13.945 -2.279 1 94.94 290 VAL A C 1
ATOM 2152 O O . VAL A 1 290 ? -12.273 13.945 -1.504 1 94.94 290 VAL A O 1
ATOM 2155 N N . PRO A 1 291 ? -13.781 15.039 -2.729 1 92.94 291 PRO A N 1
ATOM 2156 C CA . PRO A 1 291 ? -13.328 16.312 -2.174 1 92.94 291 PRO A CA 1
ATOM 2157 C C . PRO A 1 291 ? -13.672 16.484 -0.695 1 92.94 291 PRO A C 1
ATOM 2159 O O . PRO A 1 291 ? -14.781 16.141 -0.278 1 92.94 291 PRO A O 1
ATOM 2162 N N . PRO A 1 292 ? -12.75 17.016 0.079 1 92.69 292 PRO A N 1
ATOM 2163 C CA . PRO A 1 292 ? -13.047 17.219 1.499 1 92.69 292 PRO A CA 1
ATOM 2164 C C . PRO A 1 292 ? -14.102 18.297 1.733 1 92.69 292 PRO A C 1
ATOM 2166 O O . PRO A 1 292 ? -14.742 18.312 2.789 1 92.69 292 PRO A O 1
ATOM 2169 N N . PHE A 1 293 ? -14.234 19.203 0.823 1 91.5 293 PHE A N 1
ATOM 2170 C CA . PHE A 1 293 ? -15.203 20.297 0.881 1 91.5 293 PHE A CA 1
ATOM 2171 C C . PHE A 1 293 ? -16.172 20.219 -0.289 1 91.5 293 PHE A C 1
ATOM 2173 O O . PHE A 1 293 ? -15.773 19.953 -1.424 1 91.5 293 PHE A O 1
ATOM 2180 N N . ASP A 1 294 ? -17.406 20.406 0.039 1 90.5 294 ASP A N 1
ATOM 2181 C CA . ASP A 1 294 ? -18.453 20.438 -0.98 1 90.5 294 ASP A CA 1
ATOM 2182 C C . ASP A 1 294 ? -18.875 21.875 -1.287 1 90.5 294 ASP A C 1
ATOM 2184 O O . ASP A 1 294 ? -19.531 22.516 -0.466 1 90.5 294 ASP A O 1
ATOM 2188 N N . ALA A 1 295 ? -18.641 22.297 -2.469 1 84.38 295 ALA A N 1
ATOM 2189 C CA . ALA A 1 295 ? -18.906 23.672 -2.871 1 84.38 295 ALA A CA 1
ATOM 2190 C C . ALA A 1 295 ? -20.406 23.969 -2.887 1 84.38 295 ALA A C 1
ATOM 2192 O O . ALA A 1 295 ? -20.828 25.109 -2.668 1 84.38 295 ALA A O 1
ATOM 2193 N N . HIS A 1 296 ? -21.172 22.984 -3.125 1 85.88 296 HIS A N 1
ATOM 2194 C CA . HIS A 1 296 ? -22.609 23.172 -3.193 1 85.88 296 HIS A CA 1
ATOM 2195 C C . HIS A 1 296 ? -23.203 23.422 -1.808 1 85.88 296 HIS A C 1
ATOM 2197 O O . HIS A 1 296 ? -23.922 24.391 -1.602 1 85.88 296 HIS A O 1
ATOM 2203 N N . SER A 1 297 ? -22.859 22.656 -0.871 1 88.19 297 SER A N 1
ATOM 2204 C CA . SER A 1 297 ? -23.375 22.797 0.485 1 88.19 297 SER A CA 1
ATOM 2205 C C . SER A 1 297 ? -22.531 23.781 1.291 1 88.19 297 SER A C 1
ATOM 2207 O O . SER A 1 297 ? -22.922 24.203 2.381 1 88.19 297 SER A O 1
ATOM 2209 N N . LYS A 1 298 ? -21.391 24.125 0.694 1 88.5 298 LYS A N 1
ATOM 2210 C CA . LYS A 1 298 ? -20.422 25 1.354 1 88.5 298 LYS A CA 1
ATOM 2211 C C . LYS A 1 298 ? -20.031 24.453 2.719 1 88.5 298 LYS A C 1
ATOM 2213 O O . LYS A 1 298 ? -19.984 25.188 3.705 1 88.5 298 LYS A O 1
ATOM 2218 N N . ASP A 1 299 ? -19.953 23.188 2.832 1 94.25 299 ASP A N 1
ATOM 2219 C CA . ASP A 1 299 ? -19.562 22.469 4.039 1 94.25 299 ASP A CA 1
ATOM 2220 C C . ASP A 1 299 ? -18.75 21.219 3.691 1 94.25 299 ASP A C 1
ATOM 2222 O O . ASP A 1 299 ? -18.406 21 2.529 1 94.25 299 ASP A O 1
ATOM 2226 N N . VAL A 1 300 ? -18.375 20.531 4.762 1 95.44 300 VAL A N 1
ATOM 2227 C CA . VAL A 1 300 ? -17.672 19.266 4.547 1 95.44 300 VAL A CA 1
ATOM 2228 C C . VAL A 1 300 ? -18.484 18.359 3.648 1 95.44 300 VAL A C 1
ATOM 2230 O O . VAL A 1 300 ? -19.719 18.406 3.654 1 95.44 300 VAL A O 1
ATOM 2233 N N . THR A 1 301 ? -17.812 17.578 2.871 1 94.5 301 THR A N 1
ATOM 2234 C CA . THR A 1 301 ? -18.469 16.625 1.989 1 94.5 301 THR A CA 1
ATOM 2235 C C . THR A 1 301 ? -19.078 15.477 2.791 1 94.5 301 THR A C 1
ATOM 2237 O O . THR A 1 301 ? -18.359 14.781 3.516 1 94.5 301 THR A O 1
ATOM 2240 N N . ARG A 1 302 ? -20.359 15.336 2.668 1 96.25 302 ARG A N 1
ATOM 2241 C CA . ARG A 1 302 ? -21.094 14.219 3.24 1 96.25 302 ARG A CA 1
ATOM 2242 C C . ARG A 1 302 ? -21.875 13.469 2.164 1 96.25 302 ARG A C 1
ATOM 2244 O O . ARG A 1 302 ? -22.797 14.023 1.556 1 96.25 302 ARG A O 1
ATOM 2251 N N . GLU A 1 303 ? -21.547 12.203 1.973 1 95.88 303 GLU A N 1
ATOM 2252 C CA . GLU A 1 303 ? -22.203 11.43 0.92 1 95.88 303 GLU A CA 1
ATOM 2253 C C . GLU A 1 303 ? -23.203 10.438 1.505 1 95.88 303 GLU A C 1
ATOM 2255 O O . GLU A 1 303 ? -22.891 9.703 2.445 1 95.88 303 GLU A O 1
ATOM 2260 N N . ALA A 1 304 ? -24.297 10.328 0.861 1 95.88 304 ALA A N 1
ATOM 2261 C CA . ALA A 1 304 ? -25.422 9.539 1.37 1 95.88 304 ALA A CA 1
ATOM 2262 C C . ALA A 1 304 ? -25.156 8.047 1.219 1 95.88 304 ALA A C 1
ATOM 2264 O O . ALA A 1 304 ? -25.812 7.223 1.851 1 95.88 304 ALA A O 1
ATOM 2265 N N . PHE A 1 305 ? -24.219 7.668 0.418 1 97.88 305 PHE A N 1
ATOM 2266 C CA . PHE A 1 305 ? -23.969 6.254 0.161 1 97.88 305 PHE A CA 1
ATOM 2267 C C . PHE A 1 305 ? -22.5 5.914 0.392 1 97.88 305 PHE A C 1
ATOM 2269 O O . PHE A 1 305 ? -21.922 5.074 -0.312 1 97.88 305 PHE A O 1
ATOM 2276 N N . THR A 1 306 ? -21.828 6.672 1.297 1 98.38 306 THR A N 1
ATOM 2277 C CA . THR A 1 306 ? -20.438 6.383 1.631 1 98.38 306 THR A CA 1
ATOM 2278 C C . THR A 1 306 ? -20.266 6.238 3.141 1 98.38 306 THR A C 1
ATOM 2280 O O . THR A 1 306 ? -20.719 7.086 3.906 1 98.38 306 THR A O 1
ATOM 2283 N N . GLY A 1 307 ? -19.703 5.129 3.559 1 98.62 307 GLY A N 1
ATOM 2284 C CA . GLY A 1 307 ? -19.344 4.824 4.934 1 98.62 307 GLY A CA 1
ATOM 2285 C C . GLY A 1 307 ? -17.906 4.336 5.078 1 98.62 307 GLY A C 1
ATOM 2286 O O . GLY A 1 307 ? -16.984 4.961 4.562 1 98.62 307 GLY A O 1
ATOM 2287 N N . GLY A 1 308 ? -17.781 3.244 5.906 1 98.62 308 GLY A N 1
ATOM 2288 C CA . GLY A 1 308 ? -16.453 2.715 6.102 1 98.62 308 GLY A CA 1
ATOM 2289 C C . GLY A 1 308 ? -16.422 1.419 6.891 1 98.62 308 GLY A C 1
ATOM 2290 O O . GLY A 1 308 ? -17.469 0.934 7.324 1 98.62 308 GLY A O 1
ATOM 2291 N N . ARG A 1 309 ? -15.336 0.883 6.988 1 98.75 309 ARG A N 1
ATOM 2292 C CA . ARG A 1 309 ? -15.047 -0.247 7.863 1 98.75 309 ARG A CA 1
ATOM 2293 C C . ARG A 1 309 ? -13.68 -0.088 8.523 1 98.75 309 ARG A C 1
ATOM 2295 O O . ARG A 1 309 ? -12.852 0.703 8.07 1 98.75 309 ARG A O 1
ATOM 2302 N N . LEU A 1 310 ? -13.461 -0.849 9.547 1 98.62 310 LEU A N 1
ATOM 2303 C CA . LEU A 1 310 ? -12.242 -0.64 10.32 1 98.62 310 LEU A CA 1
ATOM 2304 C C . LEU A 1 310 ? -11.281 -1.813 10.141 1 98.62 310 LEU A C 1
ATOM 2306 O O . LEU A 1 310 ? -11.703 -2.912 9.766 1 98.62 310 LEU A O 1
ATOM 2310 N N . VAL A 1 311 ? -10.031 -1.56 10.398 1 97.75 311 VAL A N 1
ATOM 2311 C CA . VAL A 1 311 ? -9.008 -2.58 10.57 1 97.75 311 VAL A CA 1
ATOM 2312 C C . VAL A 1 311 ? -8.367 -2.438 11.953 1 97.75 311 VAL A C 1
ATOM 2314 O O . VAL A 1 311 ? -8.273 -1.331 12.492 1 97.75 311 VAL A O 1
ATOM 2317 N N . LEU A 1 312 ? -8.086 -3.539 12.523 1 95 312 LEU A N 1
ATOM 2318 C CA . LEU A 1 312 ? -7.238 -3.592 13.711 1 95 312 LEU A CA 1
ATOM 2319 C C . LEU A 1 312 ? -5.77 -3.715 13.328 1 95 312 LEU A C 1
ATOM 2321 O O . LEU A 1 312 ? -5.371 -4.68 12.672 1 95 312 LEU A O 1
ATOM 2325 N N . SER A 1 313 ? -5.035 -2.73 13.766 1 89.06 313 SER A N 1
ATOM 2326 C CA . SER A 1 313 ? -3.637 -2.654 13.352 1 89.06 313 SER A CA 1
ATOM 2327 C C . SER A 1 313 ? -2.705 -2.566 14.555 1 89.06 313 SER A C 1
ATOM 2329 O O . SER A 1 313 ? -3.137 -2.215 15.656 1 89.06 313 SER A O 1
ATOM 2331 N N . ALA A 1 314 ? -1.449 -2.904 14.289 1 89.69 314 ALA A N 1
ATOM 2332 C CA . ALA A 1 314 ? -0.4 -2.822 15.297 1 89.69 314 ALA A CA 1
ATOM 2333 C C . ALA A 1 314 ? 0.709 -1.869 14.867 1 89.69 314 ALA A C 1
ATOM 2335 O O . ALA A 1 314 ? 0.834 -1.552 13.68 1 89.69 314 ALA A O 1
ATOM 2336 N N . LEU A 1 315 ? 1.445 -1.453 15.844 1 89.88 315 LEU A N 1
ATOM 2337 C CA . LEU A 1 315 ? 2.623 -0.656 15.516 1 89.88 315 LEU A CA 1
ATOM 2338 C C . LEU A 1 315 ? 3.668 -1.499 14.789 1 89.88 315 LEU A C 1
ATOM 2340 O O . LEU A 1 315 ? 3.699 -2.723 14.945 1 89.88 315 LEU A O 1
ATOM 2344 N N . SER A 1 316 ? 4.469 -0.846 14.031 1 86.5 316 SER A N 1
ATOM 2345 C CA . SER A 1 316 ? 5.48 -1.546 13.25 1 86.5 316 SER A CA 1
ATOM 2346 C C . SER A 1 316 ? 6.586 -2.098 14.148 1 86.5 316 SER A C 1
ATOM 2348 O O . SER A 1 316 ? 7.105 -3.189 13.898 1 86.5 316 SER A O 1
ATOM 2350 N N . ILE A 1 317 ? 7 -1.334 15.086 1 80.75 317 ILE A N 1
ATOM 2351 C CA . ILE A 1 317 ? 8.016 -1.73 16.047 1 80.75 317 ILE A CA 1
ATOM 2352 C C . ILE A 1 317 ? 7.512 -1.489 17.469 1 80.75 317 ILE A C 1
ATOM 2354 O O . ILE A 1 317 ? 7.168 -0.36 17.828 1 80.75 317 ILE A O 1
ATOM 2358 N N . THR A 1 318 ? 7.441 -2.537 18.203 1 78.81 318 THR A N 1
ATOM 2359 C CA . THR A 1 318 ? 6.824 -2.4 19.516 1 78.81 318 THR A CA 1
ATOM 2360 C C . THR A 1 318 ? 7.84 -2.682 20.625 1 78.81 318 THR A C 1
ATOM 2362 O O . THR A 1 318 ? 7.551 -2.475 21.797 1 78.81 318 THR A O 1
ATOM 2365 N N . SER A 1 319 ? 9.016 -3.242 20.172 1 78 319 SER A N 1
ATOM 2366 C CA . SER A 1 319 ? 10.031 -3.576 21.172 1 78 319 SER A CA 1
ATOM 2367 C C . SER A 1 319 ? 11.438 -3.457 20.578 1 78 319 SER A C 1
ATOM 2369 O O . SER A 1 319 ? 11.602 -3.445 19.359 1 78 319 SER A O 1
ATOM 2371 N N . ALA A 1 320 ? 12.32 -3.387 21.469 1 81.75 320 ALA A N 1
ATOM 2372 C CA . ALA A 1 320 ? 13.719 -3.338 21.047 1 81.75 320 ALA A CA 1
ATOM 2373 C C . ALA A 1 320 ? 14.125 -4.633 20.359 1 81.75 320 ALA A C 1
ATOM 2375 O O . ALA A 1 320 ? 14.93 -4.617 19.422 1 81.75 320 ALA A O 1
ATOM 2376 N N . GLU A 1 321 ? 13.594 -5.684 20.828 1 78.69 321 GLU A N 1
ATOM 2377 C CA . GLU A 1 321 ? 13.891 -6.977 20.219 1 78.69 321 GLU A CA 1
ATOM 2378 C C . GLU A 1 321 ? 13.383 -7.035 18.781 1 78.69 321 GLU A C 1
ATOM 2380 O O . GLU A 1 321 ? 14.062 -7.559 17.891 1 78.69 321 GLU A O 1
ATOM 2385 N N . GLN A 1 322 ? 12.258 -6.488 18.625 1 78.69 322 GLN A N 1
ATOM 2386 C CA . GLN A 1 322 ? 11.703 -6.461 17.266 1 78.69 322 GLN A CA 1
ATOM 2387 C C . GLN A 1 322 ? 12.523 -5.559 16.359 1 78.69 322 GLN A C 1
ATOM 2389 O O . GLN A 1 322 ? 12.727 -5.875 15.188 1 78.69 322 GLN A O 1
ATOM 2394 N N . ALA A 1 323 ? 12.977 -4.508 16.922 1 82.75 323 ALA A N 1
ATOM 2395 C CA . ALA A 1 323 ? 13.812 -3.59 16.156 1 82.75 323 ALA A CA 1
ATOM 2396 C C . ALA A 1 323 ? 15.102 -4.273 15.695 1 82.75 323 ALA A C 1
ATOM 2398 O O . ALA A 1 323 ? 15.531 -4.109 14.555 1 82.75 323 ALA A O 1
ATOM 2399 N N . LYS A 1 324 ? 15.664 -5.012 16.562 1 81.81 324 LYS A N 1
ATOM 2400 C CA . LYS A 1 324 ? 16.875 -5.746 16.234 1 81.81 324 LYS A CA 1
ATOM 2401 C C . LYS A 1 324 ? 16.609 -6.805 15.172 1 81.81 324 LYS A C 1
ATOM 2403 O O . LYS A 1 324 ? 17.422 -7.008 14.266 1 81.81 324 LYS A O 1
ATOM 2408 N N . ALA A 1 325 ? 15.492 -7.402 15.344 1 76.75 325 ALA A N 1
ATOM 2409 C CA . ALA A 1 325 ? 15.125 -8.43 14.367 1 76.75 325 ALA A CA 1
ATOM 2410 C C . ALA A 1 325 ? 14.922 -7.82 12.984 1 76.75 325 ALA A C 1
ATOM 2412 O O . ALA A 1 325 ? 15.328 -8.406 11.977 1 76.75 325 ALA A O 1
ATOM 2413 N N . VAL A 1 326 ? 14.32 -6.727 12.969 1 79.38 326 VAL A N 1
ATOM 2414 C CA . VAL A 1 326 ? 14.062 -6.031 11.711 1 79.38 326 VAL A CA 1
ATOM 2415 C C . VAL A 1 326 ? 15.383 -5.617 11.07 1 79.38 326 VAL A C 1
ATOM 2417 O O . VAL A 1 326 ? 15.586 -5.816 9.875 1 79.38 326 VAL A O 1
ATOM 2420 N N . ALA A 1 327 ? 16.266 -5.098 11.859 1 78.62 327 ALA A N 1
ATOM 2421 C CA . ALA A 1 327 ? 17.578 -4.684 11.359 1 78.62 327 ALA A CA 1
ATOM 2422 C C . ALA A 1 327 ? 18.344 -5.871 10.789 1 78.62 327 ALA A C 1
ATOM 2424 O O . ALA A 1 327 ? 18.953 -5.77 9.719 1 78.62 327 ALA A O 1
ATOM 2425 N N . ALA A 1 328 ? 18.266 -6.953 11.445 1 75.44 328 ALA A N 1
ATOM 2426 C CA . ALA A 1 328 ? 18.953 -8.164 11.016 1 75.44 328 ALA A CA 1
ATOM 2427 C C . ALA A 1 328 ? 18.359 -8.695 9.711 1 75.44 328 ALA A C 1
ATOM 2429 O O . ALA A 1 328 ? 19.109 -9.125 8.82 1 75.44 328 ALA A O 1
ATOM 2430 N N . ALA A 1 329 ? 17.109 -8.625 9.68 1 72.94 329 ALA A N 1
ATOM 2431 C CA . ALA A 1 329 ? 16.422 -9.125 8.492 1 72.94 329 ALA A CA 1
ATOM 2432 C C . ALA A 1 329 ? 16.766 -8.266 7.27 1 72.94 329 ALA A C 1
ATOM 2434 O O . ALA A 1 329 ? 16.922 -8.789 6.164 1 72.94 329 ALA A O 1
ATOM 2435 N N . LEU A 1 330 ? 16.875 -7.012 7.406 1 72.75 330 LEU A N 1
ATOM 2436 C CA . LEU A 1 330 ? 17.203 -6.102 6.312 1 72.75 330 LEU A CA 1
ATOM 2437 C C . LEU A 1 330 ? 18.609 -6.352 5.801 1 72.75 330 LEU A C 1
ATOM 2439 O O . LEU A 1 330 ? 18.875 -6.262 4.598 1 72.75 330 LEU A O 1
ATOM 2443 N N . GLU A 1 331 ? 19.484 -6.617 6.734 1 67.62 331 GLU A N 1
ATOM 2444 C CA . GLU A 1 331 ? 20.844 -6.945 6.348 1 67.62 331 GLU A CA 1
ATOM 2445 C C . GLU A 1 331 ? 20.891 -8.227 5.523 1 67.62 331 GLU A C 1
ATOM 2447 O O . GLU A 1 331 ? 21.641 -8.312 4.543 1 67.62 331 GLU A O 1
ATOM 2452 N N . THR A 1 332 ? 20.078 -9.102 5.852 1 64.44 332 THR A N 1
ATOM 2453 C CA . THR A 1 332 ? 20.031 -10.383 5.164 1 64.44 332 THR A CA 1
ATOM 2454 C C . THR A 1 332 ? 19.484 -10.227 3.75 1 64.44 332 THR A C 1
ATOM 2456 O O . THR A 1 332 ? 19.938 -10.883 2.818 1 64.44 332 THR A O 1
ATOM 2459 N N . LEU A 1 333 ? 18.594 -9.297 3.609 1 61.44 333 LEU A N 1
ATOM 2460 C CA . LEU A 1 333 ? 17.953 -9.094 2.32 1 61.44 333 LEU A CA 1
ATOM 2461 C C . LEU A 1 333 ? 18.938 -8.562 1.288 1 61.44 333 LEU A C 1
ATOM 2463 O O . LEU A 1 333 ? 18.766 -8.766 0.085 1 61.44 333 LEU A O 1
ATOM 2467 N N . SER A 1 334 ? 19.938 -7.832 1.712 1 56.19 334 SER A N 1
ATOM 2468 C CA . SER A 1 334 ? 20.875 -7.207 0.784 1 56.19 334 SER A CA 1
ATOM 2469 C C . SER A 1 334 ? 22.047 -8.133 0.49 1 56.19 334 SER A C 1
ATOM 2471 O O . SER A 1 334 ? 22.922 -7.789 -0.303 1 56.19 334 SER A O 1
ATOM 2473 N N . ARG A 1 335 ? 22 -9.273 1.114 1 49.94 335 ARG A N 1
ATOM 2474 C CA . ARG A 1 335 ? 23.109 -10.195 0.905 1 49.94 335 ARG A CA 1
ATOM 2475 C C . ARG A 1 335 ? 23.047 -10.828 -0.48 1 49.94 335 ARG A C 1
ATOM 2477 O O . ARG A 1 335 ? 21.969 -11.203 -0.944 1 49.94 335 ARG A O 1
ATOM 2484 N N . ALA A 1 336 ? 24.156 -10.602 -1.192 1 46.22 336 ALA A N 1
ATOM 2485 C CA . ALA A 1 336 ? 24.266 -11.188 -2.525 1 46.22 336 ALA A CA 1
ATOM 2486 C C . ALA A 1 336 ? 24.016 -12.695 -2.48 1 46.22 336 ALA A C 1
ATOM 2488 O O . ALA A 1 336 ? 24.312 -13.352 -1.478 1 46.22 336 ALA A O 1
ATOM 2489 N N . ASP A 1 337 ? 23.203 -13.109 -3.422 1 50.31 337 ASP A N 1
ATOM 2490 C CA . ASP A 1 337 ? 23.094 -14.547 -3.621 1 50.31 337 ASP A CA 1
ATOM 2491 C C . ASP A 1 337 ? 24.469 -15.195 -3.783 1 50.31 337 ASP A C 1
ATOM 2493 O O . ASP A 1 337 ? 25.172 -14.914 -4.75 1 50.31 337 ASP A O 1
ATOM 2497 N N . PRO A 1 338 ? 24.938 -15.969 -2.742 1 44.84 338 PRO A N 1
ATOM 2498 C CA . PRO A 1 338 ? 26.266 -16.578 -2.82 1 44.84 338 PRO A CA 1
ATOM 2499 C C . PRO A 1 338 ? 26.469 -17.406 -4.086 1 44.84 338 PRO A C 1
ATOM 2501 O O . PRO A 1 338 ? 27.609 -17.719 -4.453 1 44.84 338 PRO A O 1
ATOM 2504 N N . ALA A 1 339 ? 25.422 -17.641 -4.789 1 47.19 339 ALA A N 1
ATOM 2505 C CA . ALA A 1 339 ? 25.562 -18.453 -5.988 1 47.19 339 ALA A CA 1
ATOM 2506 C C . ALA A 1 339 ? 26 -17.609 -7.184 1 47.19 339 ALA A C 1
ATOM 2508 O O . ALA A 1 339 ? 26.375 -18.141 -8.227 1 47.19 339 ALA A O 1
ATOM 2509 N N . LEU A 1 340 ? 25.844 -16.281 -6.957 1 52.44 340 LEU A N 1
ATOM 2510 C CA . LEU A 1 340 ? 26.312 -15.43 -8.047 1 52.44 340 LEU A CA 1
ATOM 2511 C C . LEU A 1 340 ? 27.797 -15.133 -7.91 1 52.44 340 LEU A C 1
ATOM 2513 O O . LEU A 1 340 ? 28.266 -14.805 -6.82 1 52.44 340 LEU A O 1
ATOM 2517 N N . ASP A 1 341 ? 28.562 -15.383 -8.953 1 48.47 341 ASP A N 1
ATOM 2518 C CA . ASP A 1 341 ? 30 -15.133 -8.945 1 48.47 341 ASP A CA 1
ATOM 2519 C C . ASP A 1 341 ? 30.297 -13.672 -8.625 1 48.47 341 ASP A C 1
ATOM 2521 O O . ASP A 1 341 ? 31.312 -13.367 -8.008 1 48.47 341 ASP A O 1
ATOM 2525 N N . SER A 1 342 ? 29.281 -12.883 -9.078 1 51.28 342 SER A N 1
ATOM 2526 C CA . SER A 1 342 ? 29.516 -11.453 -8.93 1 51.28 342 SER A CA 1
ATOM 2527 C C . SER A 1 342 ? 29.297 -11.008 -7.488 1 51.28 342 SER A C 1
ATOM 2529 O O . SER A 1 342 ? 29.641 -9.875 -7.125 1 51.28 342 SER A O 1
ATOM 2531 N N . ALA A 1 343 ? 28.828 -11.883 -6.766 1 58.34 343 ALA A N 1
ATOM 2532 C CA . ALA A 1 343 ? 28.5 -11.516 -5.391 1 58.34 343 ALA A CA 1
ATOM 2533 C C . ALA A 1 343 ? 29.75 -11.062 -4.637 1 58.34 343 ALA A C 1
ATOM 2535 O O . ALA A 1 343 ? 29.719 -10.047 -3.934 1 58.34 343 ALA A O 1
ATOM 2536 N N . ALA A 1 344 ? 30.859 -11.781 -4.844 1 53.78 344 ALA A N 1
ATOM 2537 C CA . ALA A 1 344 ? 32.094 -11.445 -4.164 1 53.78 344 ALA A CA 1
ATOM 2538 C C . ALA A 1 344 ? 32.656 -10.094 -4.641 1 53.78 344 ALA A C 1
ATOM 2540 O O . ALA A 1 344 ? 33.094 -9.273 -3.832 1 53.78 344 ALA A O 1
ATOM 2541 N N . SER A 1 345 ? 32.531 -10.008 -5.949 1 58.5 345 SER A N 1
ATOM 2542 C CA . SER A 1 345 ? 33.062 -8.766 -6.512 1 58.5 345 SER A CA 1
ATOM 2543 C C . SER A 1 345 ? 32.219 -7.566 -6.055 1 58.5 345 SER A C 1
ATOM 2545 O O . SER A 1 345 ? 32.781 -6.496 -5.777 1 58.5 345 SER A O 1
ATOM 2547 N N . GLU A 1 346 ? 30.891 -7.789 -6.027 1 65.5 346 GLU A N 1
ATOM 2548 C CA . GLU A 1 346 ? 30.047 -6.699 -5.555 1 65.5 346 GLU A CA 1
ATOM 2549 C C . GLU A 1 346 ? 30.328 -6.387 -4.086 1 65.5 346 GLU A C 1
ATOM 2551 O O . GLU A 1 346 ? 30.328 -5.219 -3.684 1 65.5 346 GLU A O 1
ATOM 2556 N N . ALA A 1 347 ? 30.531 -7.406 -3.385 1 64.06 347 ALA A N 1
ATOM 2557 C CA . ALA A 1 347 ? 30.859 -7.215 -1.977 1 64.06 347 ALA A CA 1
ATOM 2558 C C . ALA A 1 347 ? 32.156 -6.441 -1.822 1 64.06 347 ALA A C 1
ATOM 2560 O O . ALA A 1 347 ? 32.281 -5.574 -0.953 1 64.06 347 ALA A O 1
ATOM 2561 N N . GLU A 1 348 ? 33.125 -6.797 -2.629 1 65.19 348 GLU A N 1
ATOM 2562 C CA . GLU A 1 348 ? 34.406 -6.098 -2.607 1 65.19 348 GLU A CA 1
ATOM 2563 C C . GLU A 1 348 ? 34.25 -4.625 -2.971 1 65.19 348 GLU A C 1
ATOM 2565 O O . GLU A 1 348 ? 34.906 -3.756 -2.383 1 65.19 348 GLU A O 1
ATOM 2570 N N . VAL A 1 349 ? 33.375 -4.449 -3.914 1 69.94 349 VAL A N 1
ATOM 2571 C CA . VAL A 1 349 ? 33.125 -3.074 -4.332 1 69.94 349 VAL A CA 1
ATOM 2572 C C . VAL A 1 349 ? 32.469 -2.299 -3.189 1 69.94 349 VAL A C 1
ATOM 2574 O O . VAL A 1 349 ? 32.844 -1.154 -2.92 1 69.94 349 VAL A O 1
ATOM 2577 N N . LEU A 1 350 ? 31.562 -2.936 -2.586 1 73.25 350 LEU A N 1
ATOM 2578 C CA . LEU A 1 350 ? 30.906 -2.262 -1.475 1 73.25 350 LEU A CA 1
ATOM 2579 C C . LEU A 1 350 ? 31.891 -1.98 -0.344 1 73.25 350 LEU A C 1
ATOM 2581 O O . LEU A 1 350 ? 31.844 -0.913 0.271 1 73.25 350 LEU A O 1
ATOM 2585 N N . ALA A 1 351 ? 32.781 -2.893 -0.149 1 73.25 351 ALA A N 1
ATOM 2586 C CA . ALA A 1 351 ? 33.844 -2.674 0.848 1 73.25 351 ALA A CA 1
ATOM 2587 C C . ALA A 1 351 ? 34.75 -1.516 0.447 1 73.25 351 ALA A C 1
ATOM 2589 O O . ALA A 1 351 ? 35.125 -0.705 1.289 1 73.25 351 ALA A O 1
ATOM 2590 N N . LEU A 1 352 ? 35.062 -1.498 -0.786 1 72.31 352 LEU A N 1
ATOM 2591 C CA . LEU A 1 352 ? 35.875 -0.413 -1.312 1 72.31 352 LEU A CA 1
ATOM 2592 C C . LEU A 1 352 ? 35.156 0.929 -1.159 1 72.31 352 LEU A C 1
ATOM 2594 O O . LEU A 1 352 ? 35.781 1.922 -0.771 1 72.31 352 LEU A O 1
ATOM 2598 N N . LEU A 1 353 ? 33.969 0.901 -1.476 1 77.19 353 LEU A N 1
ATOM 2599 C CA . LEU A 1 353 ? 33.219 2.135 -1.353 1 77.19 353 LEU A CA 1
ATOM 2600 C C . LEU A 1 353 ? 33.125 2.592 0.101 1 77.19 353 LEU A C 1
ATOM 2602 O O . LEU A 1 353 ? 33.25 3.787 0.385 1 77.19 353 LEU A O 1
ATOM 2606 N N . ASP A 1 354 ? 32.969 1.649 0.981 1 76.12 354 ASP A N 1
ATOM 2607 C CA . ASP A 1 354 ? 32.969 1.974 2.404 1 76.12 354 ASP A CA 1
ATOM 2608 C C . ASP A 1 354 ? 34.312 2.582 2.822 1 76.12 354 ASP A C 1
ATOM 2610 O O . ASP A 1 354 ? 34.344 3.555 3.58 1 76.12 354 ASP A O 1
ATOM 2614 N N . ARG A 1 355 ? 35.375 1.997 2.316 1 74.31 355 ARG A N 1
ATOM 2615 C CA . ARG A 1 355 ? 36.719 2.518 2.615 1 74.31 355 ARG A CA 1
ATOM 2616 C C . ARG A 1 355 ? 36.875 3.92 2.043 1 74.31 355 ARG A C 1
ATOM 2618 O O . ARG A 1 355 ? 37.406 4.809 2.721 1 74.31 355 ARG A O 1
ATOM 2625 N N . LEU A 1 356 ? 36.438 4.086 0.851 1 75.38 356 LEU A N 1
ATOM 2626 C CA . LEU A 1 356 ? 36.562 5.383 0.2 1 75.38 356 LEU A CA 1
ATOM 2627 C C . LEU A 1 356 ? 35.719 6.438 0.933 1 75.38 356 LEU A C 1
ATOM 2629 O O . LEU A 1 356 ? 36.156 7.594 1.036 1 75.38 356 LEU A O 1
ATOM 2633 N N . GLN A 1 357 ? 34.625 6.047 1.384 1 78.69 357 GLN A N 1
ATOM 2634 C CA . GLN A 1 357 ? 33.781 6.953 2.154 1 78.69 357 GLN A CA 1
ATOM 2635 C C . GLN A 1 357 ? 34.5 7.406 3.432 1 78.69 357 GLN A C 1
ATOM 2637 O O . GLN A 1 357 ? 34.469 8.594 3.77 1 78.69 357 GLN A O 1
ATOM 2642 N N . ARG A 1 358 ? 35.156 6.512 4.07 1 77.44 358 ARG A N 1
ATOM 2643 C CA . ARG A 1 358 ? 35.844 6.809 5.324 1 77.44 358 ARG A CA 1
ATOM 2644 C C . ARG A 1 358 ? 37.062 7.691 5.082 1 77.44 358 ARG A C 1
ATOM 2646 O O . ARG A 1 358 ? 37.375 8.555 5.902 1 77.44 358 ARG A O 1
ATOM 2653 N N . GLU A 1 359 ? 37.625 7.48 3.938 1 75.75 359 GLU A N 1
ATOM 2654 C CA . GLU A 1 359 ? 38.875 8.188 3.633 1 75.75 359 GLU A CA 1
ATOM 2655 C C . GLU A 1 359 ? 38.594 9.523 2.947 1 75.75 359 GLU A C 1
ATOM 2657 O O . GLU A 1 359 ? 39.5 10.344 2.791 1 75.75 359 GLU A O 1
ATOM 2662 N N . ALA A 1 360 ? 37.344 9.633 2.639 1 75.31 360 ALA A N 1
ATOM 2663 C CA . ALA A 1 360 ? 37.031 10.852 1.903 1 75.31 360 ALA A CA 1
ATOM 2664 C C . ALA A 1 360 ? 37.188 12.086 2.785 1 75.31 360 ALA A C 1
ATOM 2666 O O . ALA A 1 360 ? 36.719 12.117 3.922 1 75.31 360 ALA A O 1
ATOM 2667 N N . GLY A 1 361 ? 37.938 13.062 2.355 1 70.81 361 GLY A N 1
ATOM 2668 C CA . GLY A 1 361 ? 38.219 14.281 3.098 1 70.81 361 GLY A CA 1
ATOM 2669 C C . GLY A 1 361 ? 37.031 15.25 3.107 1 70.81 361 GLY A C 1
ATOM 2670 O O . GLY A 1 361 ? 36.906 16.047 4.039 1 70.81 361 GLY A O 1
ATOM 2671 N N . ASP A 1 362 ? 36.219 15.203 1.971 1 76.25 362 ASP A N 1
ATOM 2672 C CA . ASP A 1 362 ? 35.125 16.172 1.92 1 76.25 362 ASP A CA 1
ATOM 2673 C C . ASP A 1 362 ? 33.781 15.469 1.978 1 76.25 362 ASP A C 1
ATOM 2675 O O . ASP A 1 362 ? 33.688 14.289 1.631 1 76.25 362 ASP A O 1
ATOM 2679 N N . ALA A 1 363 ? 32.875 16.25 2.559 1 71.44 363 ALA A N 1
ATOM 2680 C CA . ALA A 1 363 ? 31.516 15.758 2.799 1 71.44 363 ALA A CA 1
ATOM 2681 C C . ALA A 1 363 ? 30.812 15.383 1.489 1 71.44 363 ALA A C 1
ATOM 2683 O O . ALA A 1 363 ? 30.031 14.438 1.44 1 71.44 363 ALA A O 1
ATOM 2684 N N . ALA A 1 364 ? 31.188 16.062 0.461 1 63.97 364 ALA A N 1
ATOM 2685 C CA . ALA A 1 364 ? 30.562 15.797 -0.833 1 63.97 364 ALA A CA 1
ATOM 2686 C C . ALA A 1 364 ? 30.953 14.422 -1.354 1 63.97 364 ALA A C 1
ATOM 2688 O O . ALA A 1 364 ? 30.109 13.648 -1.8 1 63.97 364 ALA A O 1
ATOM 2689 N N . ASP A 1 365 ? 32.25 14.125 -1.228 1 68.19 365 ASP A N 1
ATOM 2690 C CA . ASP A 1 365 ? 32.719 12.828 -1.683 1 68.19 365 ASP A CA 1
ATOM 2691 C C . ASP A 1 365 ? 32.188 11.703 -0.812 1 68.19 365 ASP A C 1
ATOM 2693 O O . ASP A 1 365 ? 31.812 10.641 -1.321 1 68.19 365 ASP A O 1
ATOM 2697 N N . ARG A 1 366 ? 32.125 12.008 0.423 1 73.44 366 ARG A N 1
ATOM 2698 C CA . ARG A 1 366 ? 31.547 11.008 1.32 1 73.44 366 ARG A CA 1
ATOM 2699 C C . ARG A 1 366 ? 30.109 10.695 0.947 1 73.44 366 ARG A C 1
ATOM 2701 O O . ARG A 1 366 ? 29.703 9.531 0.896 1 73.44 366 ARG A O 1
ATOM 2708 N N . SER A 1 367 ? 29.484 11.734 0.626 1 69.81 367 SER A N 1
ATOM 2709 C CA . SER A 1 367 ? 28.078 11.562 0.253 1 69.81 367 SER A CA 1
ATOM 2710 C C . SER A 1 367 ? 27.953 10.82 -1.072 1 69.81 367 SER A C 1
ATOM 2712 O O . SER A 1 367 ? 27.062 9.984 -1.235 1 69.81 367 SER A O 1
ATOM 2714 N N . ARG A 1 368 ? 28.828 11.109 -1.951 1 67.69 368 ARG A N 1
ATOM 2715 C CA . ARG A 1 368 ? 28.797 10.453 -3.254 1 67.69 368 ARG A CA 1
ATOM 2716 C C . ARG A 1 368 ? 29.062 8.961 -3.123 1 67.69 368 ARG A C 1
ATOM 2718 O O . ARG A 1 368 ? 28.344 8.141 -3.701 1 67.69 368 ARG A O 1
ATOM 2725 N N . PHE A 1 369 ? 30.031 8.625 -2.312 1 72.38 369 PHE A N 1
ATOM 2726 C CA . PHE A 1 369 ? 30.359 7.223 -2.133 1 72.38 369 PHE A CA 1
ATOM 2727 C C . PHE A 1 369 ? 29.25 6.488 -1.396 1 72.38 369 PHE A C 1
ATOM 2729 O O . PHE A 1 369 ? 28.922 5.344 -1.727 1 72.38 369 PHE A O 1
ATOM 2736 N N . ALA A 1 370 ? 28.656 7.156 -0.565 1 71.69 370 ALA A N 1
ATOM 2737 C CA . ALA A 1 370 ? 27.531 6.57 0.159 1 71.69 370 ALA A CA 1
ATOM 2738 C C . ALA A 1 370 ? 26.344 6.324 -0.773 1 71.69 370 ALA A C 1
ATOM 2740 O O . ALA A 1 370 ? 25.688 5.285 -0.687 1 71.69 370 ALA A O 1
ATOM 2741 N N . THR A 1 371 ? 26.188 7.223 -1.671 1 66.62 371 THR A N 1
ATOM 2742 C CA . THR A 1 371 ? 25.094 7.098 -2.627 1 66.62 371 THR A CA 1
ATOM 2743 C C . THR A 1 371 ? 25.328 5.906 -3.553 1 66.62 371 THR A C 1
ATOM 2745 O O . THR A 1 371 ? 24.391 5.145 -3.836 1 66.62 371 THR A O 1
ATOM 2748 N N . ILE A 1 372 ? 26.562 5.781 -3.977 1 68.56 372 ILE A N 1
ATOM 2749 C CA . ILE A 1 372 ? 26.906 4.68 -4.871 1 68.56 372 ILE A CA 1
ATOM 2750 C C . ILE A 1 372 ? 26.688 3.348 -4.152 1 68.56 372 ILE A C 1
ATOM 2752 O O . ILE A 1 372 ? 26.047 2.441 -4.691 1 68.56 372 ILE A O 1
ATOM 2756 N N . ALA A 1 373 ? 27.172 3.277 -2.971 1 72.06 373 ALA A N 1
ATOM 2757 C CA . ALA A 1 373 ? 27.031 2.047 -2.193 1 72.06 373 ALA A CA 1
ATOM 2758 C C . ALA A 1 373 ? 25.562 1.706 -1.952 1 72.06 373 ALA A C 1
ATOM 2760 O O . ALA A 1 373 ? 25.156 0.551 -2.098 1 72.06 373 ALA A O 1
ATOM 2761 N N . ARG A 1 374 ? 24.891 2.645 -1.734 1 67.44 374 ARG A N 1
ATOM 2762 C CA . ARG A 1 374 ? 23.469 2.451 -1.466 1 67.44 374 ARG A CA 1
ATOM 2763 C C . ARG A 1 374 ? 22.734 1.969 -2.713 1 67.44 374 ARG A C 1
ATOM 2765 O O . ARG A 1 374 ? 21.906 1.063 -2.639 1 67.44 374 ARG A O 1
ATOM 2772 N N . THR A 1 375 ? 22.984 2.605 -3.758 1 64.38 375 THR A N 1
ATOM 2773 C CA . THR A 1 375 ? 22.344 2.23 -5.008 1 64.38 375 THR A CA 1
ATOM 2774 C C . THR A 1 375 ? 22.625 0.769 -5.348 1 64.38 375 THR A C 1
ATOM 2776 O O . THR A 1 375 ? 21.734 0.046 -5.801 1 64.38 375 THR A O 1
ATOM 2779 N N . ILE A 1 376 ? 23.781 0.399 -5.059 1 67.06 376 ILE A N 1
ATOM 2780 C CA . ILE A 1 376 ? 24.172 -0.984 -5.32 1 67.06 376 ILE A CA 1
ATOM 2781 C C . ILE A 1 376 ? 23.375 -1.92 -4.414 1 67.06 376 ILE A C 1
ATOM 2783 O O . ILE A 1 376 ? 22.828 -2.928 -4.875 1 67.06 376 ILE A O 1
ATOM 2787 N N . ARG A 1 377 ? 23.25 -1.515 -3.184 1 67.25 377 ARG A N 1
ATOM 2788 C CA . ARG A 1 377 ? 22.531 -2.348 -2.229 1 67.25 377 ARG A CA 1
ATOM 2789 C C . ARG A 1 377 ? 21.047 -2.42 -2.576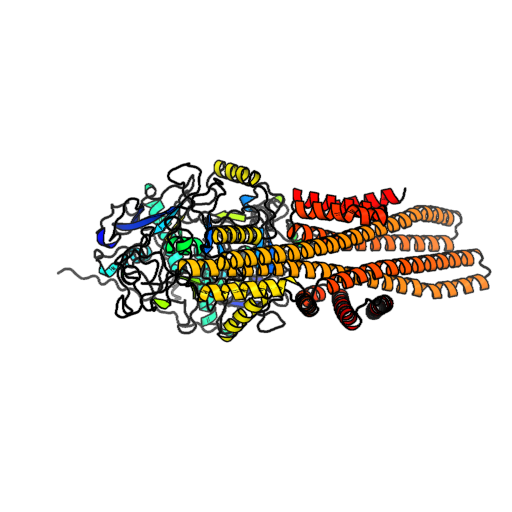 1 67.25 377 ARG A C 1
ATOM 2791 O O . ARG A 1 377 ? 20.438 -3.488 -2.496 1 67.25 377 ARG A O 1
ATOM 2798 N N . GLU A 1 378 ? 20.594 -1.317 -3.012 1 65.06 378 GLU A N 1
ATOM 2799 C CA . GLU A 1 378 ? 19.188 -1.269 -3.357 1 65.06 378 GLU A CA 1
ATOM 2800 C C . GLU A 1 378 ? 18.891 -2.082 -4.617 1 65.06 378 GLU A C 1
ATOM 2802 O O . GLU A 1 378 ? 17.891 -2.809 -4.68 1 65.06 378 GLU A O 1
ATOM 2807 N N . ALA A 1 379 ? 19.688 -1.893 -5.574 1 63.94 379 ALA A N 1
ATOM 2808 C CA . ALA A 1 379 ? 19.531 -2.66 -6.809 1 63.94 379 ALA A CA 1
ATOM 2809 C C . ALA A 1 379 ? 19.625 -4.16 -6.535 1 63.94 379 ALA A C 1
ATOM 2811 O O . ALA A 1 379 ? 18.828 -4.941 -7.078 1 63.94 379 ALA A O 1
ATOM 2812 N N . ARG A 1 380 ? 20.453 -4.504 -5.637 1 68.31 380 ARG A N 1
ATOM 2813 C CA . ARG A 1 380 ? 20.609 -5.914 -5.285 1 68.31 380 ARG A CA 1
ATOM 2814 C C . ARG A 1 380 ? 19.375 -6.434 -4.566 1 68.31 380 ARG A C 1
ATOM 2816 O O . ARG A 1 380 ? 18.922 -7.547 -4.832 1 68.31 380 ARG A O 1
ATOM 2823 N N . ALA A 1 381 ? 18.938 -5.625 -3.727 1 65.06 381 ALA A N 1
ATOM 2824 C CA . ALA A 1 381 ? 17.734 -6.031 -2.996 1 65.06 381 ALA A CA 1
ATOM 2825 C C . ALA A 1 381 ? 16.562 -6.25 -3.947 1 65.06 381 ALA A C 1
ATOM 2827 O O . ALA A 1 381 ? 15.805 -7.211 -3.795 1 65.06 381 ALA A O 1
ATOM 2828 N N . GLU A 1 382 ? 16.453 -5.363 -4.82 1 64.75 382 GLU A N 1
ATOM 2829 C CA . GLU A 1 382 ? 15.375 -5.484 -5.797 1 64.75 382 GLU A CA 1
ATOM 2830 C C . GLU A 1 382 ? 15.547 -6.73 -6.66 1 64.75 382 GLU A C 1
ATOM 2832 O O . GLU A 1 382 ? 14.586 -7.461 -6.914 1 64.75 382 GLU A O 1
ATOM 2837 N N . THR A 1 383 ? 16.734 -6.867 -7.07 1 68.5 383 THR A N 1
ATOM 2838 C CA . THR A 1 383 ? 17.047 -8.039 -7.875 1 68.5 383 THR A CA 1
ATOM 2839 C C . THR A 1 383 ? 16.797 -9.32 -7.082 1 68.5 383 THR A C 1
ATOM 2841 O O . THR A 1 383 ? 16.266 -10.297 -7.625 1 68.5 383 THR A O 1
ATOM 2844 N N . ASN A 1 384 ? 17.156 -9.289 -5.812 1 71.25 384 ASN A N 1
ATOM 2845 C CA . ASN A 1 384 ? 16.906 -10.445 -4.953 1 71.25 384 ASN A CA 1
ATOM 2846 C C . ASN A 1 384 ? 15.414 -10.719 -4.797 1 71.25 384 ASN A C 1
ATOM 2848 O O . ASN A 1 384 ? 14.992 -11.875 -4.824 1 71.25 384 ASN A O 1
ATOM 2852 N N . ALA A 1 385 ? 14.758 -9.68 -4.695 1 66.88 385 ALA A N 1
ATOM 2853 C CA . ALA A 1 385 ? 13.32 -9.844 -4.555 1 66.88 385 ALA A CA 1
ATOM 2854 C C . ALA A 1 385 ? 12.711 -10.461 -5.809 1 66.88 385 ALA A C 1
ATOM 2856 O O . ALA A 1 385 ? 11.852 -11.344 -5.723 1 66.88 385 ALA A O 1
ATOM 2857 N N . GLN A 1 386 ? 13.086 -9.906 -6.926 1 70.06 386 GLN A N 1
ATOM 2858 C CA . GLN A 1 386 ? 12.617 -10.477 -8.18 1 70.06 386 GLN A CA 1
ATOM 2859 C C . GLN A 1 386 ? 13.039 -11.938 -8.305 1 70.06 386 GLN A C 1
ATOM 2861 O O . GLN A 1 386 ? 12.234 -12.789 -8.711 1 70.06 386 GLN A O 1
ATOM 2866 N N . ARG A 1 387 ? 14.227 -12.172 -7.957 1 73.88 387 ARG A N 1
ATOM 2867 C CA . ARG A 1 387 ? 14.75 -13.539 -7.949 1 73.88 387 ARG A CA 1
ATOM 2868 C C . ARG A 1 387 ? 13.875 -14.453 -7.094 1 73.88 387 ARG A C 1
ATOM 2870 O O . ARG A 1 387 ? 13.469 -15.523 -7.539 1 73.88 387 ARG A O 1
ATOM 2877 N N . ASP A 1 388 ? 13.656 -13.984 -5.914 1 76.25 388 ASP A N 1
ATOM 2878 C CA . ASP A 1 388 ? 12.883 -14.805 -4.98 1 76.25 388 ASP A CA 1
ATOM 2879 C C . ASP A 1 388 ? 11.484 -15.086 -5.523 1 76.25 388 ASP A C 1
ATOM 2881 O O . ASP A 1 388 ? 11 -16.219 -5.438 1 76.25 388 ASP A O 1
ATOM 2885 N N . ARG A 1 389 ? 10.883 -14.164 -6.117 1 74.38 389 ARG A N 1
ATOM 2886 C CA . ARG A 1 389 ? 9.562 -14.359 -6.703 1 74.38 389 ARG A CA 1
ATOM 2887 C C . ARG A 1 389 ? 9.617 -15.359 -7.852 1 74.38 389 ARG A C 1
ATOM 2889 O O . ARG A 1 389 ? 8.711 -16.172 -8.008 1 74.38 389 ARG A O 1
ATOM 2896 N N . THR A 1 390 ? 10.633 -15.234 -8.609 1 77.5 390 THR A N 1
ATOM 2897 C CA . THR A 1 390 ? 10.773 -16.141 -9.742 1 77.5 390 THR A CA 1
ATOM 2898 C C . THR A 1 390 ? 11.016 -17.578 -9.258 1 77.5 390 THR A C 1
ATOM 2900 O O . THR A 1 390 ? 10.5 -18.531 -9.836 1 77.5 390 THR A O 1
ATOM 2903 N N . ILE A 1 391 ? 11.781 -17.688 -8.18 1 82.31 391 ILE A N 1
ATOM 2904 C CA . ILE A 1 391 ? 11.992 -19 -7.594 1 82.31 391 ILE A CA 1
ATOM 2905 C C . ILE A 1 391 ? 10.656 -19.594 -7.152 1 82.31 391 ILE A C 1
ATOM 2907 O O . ILE A 1 391 ? 10.359 -20.766 -7.438 1 82.31 391 ILE A O 1
ATOM 2911 N N . ARG A 1 392 ? 9.852 -18.797 -6.539 1 82.81 392 ARG A N 1
ATOM 2912 C CA . ARG A 1 392 ? 8.562 -19.281 -6.039 1 82.81 392 ARG A CA 1
ATOM 2913 C C . ARG A 1 392 ? 7.648 -19.688 -7.191 1 82.81 392 ARG A C 1
ATOM 2915 O O . ARG A 1 392 ? 6.883 -20.641 -7.07 1 82.81 392 ARG A O 1
ATOM 2922 N N . MET A 1 393 ? 7.781 -18.969 -8.305 1 79.19 393 MET A N 1
ATOM 2923 C CA . MET A 1 393 ? 7.016 -19.328 -9.484 1 79.19 393 MET A CA 1
ATOM 2924 C C . MET A 1 393 ? 7.441 -20.703 -10 1 79.19 393 MET A C 1
ATOM 2926 O O . MET A 1 393 ? 6.598 -21.531 -10.352 1 79.19 393 MET A O 1
ATOM 2930 N N . ILE A 1 394 ? 8.703 -20.922 -9.992 1 82.44 394 ILE A N 1
ATOM 2931 C CA . ILE A 1 394 ? 9.211 -22.188 -10.477 1 82.44 394 ILE A CA 1
ATOM 2932 C C . ILE A 1 394 ? 8.836 -23.312 -9.5 1 82.44 394 ILE A C 1
ATOM 2934 O O . ILE A 1 394 ? 8.461 -24.406 -9.914 1 82.44 394 ILE A O 1
ATOM 2938 N N . LEU A 1 395 ? 8.914 -22.984 -8.227 1 87.81 395 LEU A N 1
ATOM 2939 C CA . LEU A 1 395 ? 8.492 -23.953 -7.227 1 87.81 395 LEU A CA 1
ATOM 2940 C C . LEU A 1 395 ? 7.023 -24.328 -7.41 1 87.81 395 LEU A C 1
ATOM 2942 O O . LEU A 1 395 ? 6.656 -25.5 -7.32 1 87.81 395 LEU A O 1
ATOM 2946 N N . GLY A 1 396 ? 6.219 -23.312 -7.664 1 84.56 396 GLY A N 1
ATOM 2947 C CA . GLY A 1 396 ? 4.82 -23.578 -7.949 1 84.56 396 GLY A CA 1
ATOM 2948 C C . GLY A 1 396 ? 4.621 -24.516 -9.133 1 84.56 396 GLY A C 1
ATOM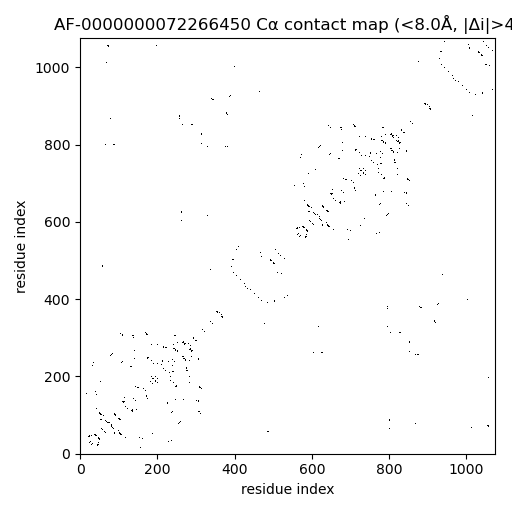 2949 O O . GLY A 1 396 ? 3.814 -25.438 -9.07 1 84.56 396 GLY A O 1
ATOM 2950 N N . SER A 1 397 ? 5.402 -24.312 -10.148 1 83.25 397 SER A N 1
ATOM 2951 C CA . SER A 1 397 ? 5.34 -25.156 -11.336 1 83.25 397 SER A CA 1
ATOM 2952 C C . SER A 1 397 ? 5.801 -26.578 -11.023 1 83.25 397 SER A C 1
ATOM 2954 O O . SER A 1 397 ? 5.254 -27.547 -11.555 1 83.25 397 SER A O 1
ATOM 2956 N N . SER A 1 398 ? 6.781 -26.625 -10.18 1 88.19 398 SER A N 1
ATOM 2957 C CA . SER A 1 398 ? 7.277 -27.938 -9.797 1 88.19 398 SER A CA 1
ATOM 2958 C C . SER A 1 398 ? 6.223 -28.719 -9.016 1 88.19 398 SER A C 1
ATOM 2960 O O . SER A 1 398 ? 6.023 -29.906 -9.266 1 88.19 398 SER A O 1
ATOM 2962 N N . VAL A 1 399 ? 5.551 -28.047 -8.172 1 90 399 VAL A N 1
ATOM 2963 C CA . VAL A 1 399 ? 4.496 -28.672 -7.379 1 90 399 VAL A CA 1
ATOM 2964 C C . VAL A 1 399 ? 3.35 -29.094 -8.289 1 90 399 VAL A C 1
ATOM 2966 O O . VAL A 1 399 ? 2.787 -30.188 -8.125 1 90 399 VAL A O 1
ATOM 2969 N N . LEU A 1 400 ? 3.09 -28.312 -9.242 1 82.88 400 LEU A N 1
ATOM 2970 C CA . LEU A 1 400 ? 2.018 -28.625 -10.18 1 82.88 400 LEU A CA 1
ATOM 2971 C C . LEU A 1 400 ? 2.367 -29.844 -11.016 1 82.88 400 LEU A C 1
ATOM 2973 O O . LEU A 1 400 ? 1.513 -30.703 -11.25 1 82.88 400 LEU A O 1
ATOM 2977 N N . THR A 1 401 ? 3.564 -29.891 -11.453 1 85.69 401 THR A N 1
ATOM 2978 C CA . THR A 1 401 ? 3.996 -31.047 -12.234 1 85.69 401 THR A CA 1
ATOM 2979 C C . THR A 1 401 ? 3.961 -32.312 -11.391 1 85.69 401 THR A C 1
ATOM 2981 O O . THR A 1 401 ? 3.533 -33.375 -11.859 1 85.69 401 THR A O 1
ATOM 2984 N N . CYS A 1 402 ? 4.375 -32.156 -10.18 1 90.81 402 CYS A N 1
ATOM 2985 C CA . CYS A 1 402 ? 4.273 -33.25 -9.234 1 90.81 402 CYS A CA 1
ATOM 2986 C C . CYS A 1 402 ? 2.826 -33.688 -9.078 1 90.81 402 CYS A C 1
ATOM 2988 O O . CYS A 1 402 ? 2.529 -34.906 -9.125 1 90.81 402 CYS A O 1
ATOM 2990 N N . ASP A 1 403 ? 1.997 -32.781 -8.922 1 87.5 403 ASP A N 1
ATOM 2991 C CA . ASP A 1 403 ? 0.579 -33.094 -8.734 1 87.5 403 ASP A CA 1
ATOM 2992 C C . ASP A 1 403 ? 0.007 -33.812 -9.938 1 87.5 403 ASP A C 1
ATOM 2994 O O . ASP A 1 403 ? -0.812 -34.75 -9.781 1 87.5 403 ASP A O 1
ATOM 2998 N N . GLN A 1 404 ? 0.456 -33.469 -11.039 1 82.56 404 GLN A N 1
ATOM 2999 C CA . GLN A 1 404 ? 0.003 -34.125 -12.266 1 82.56 404 GLN A CA 1
ATOM 3000 C C . GLN A 1 404 ? 0.482 -35.562 -12.336 1 82.56 404 GLN A C 1
ATOM 3002 O O . GLN A 1 404 ? -0.275 -36.438 -12.719 1 82.56 404 GLN A O 1
ATOM 3007 N N . ILE A 1 405 ? 1.696 -35.75 -11.953 1 87.19 405 ILE A N 1
ATOM 3008 C CA . ILE A 1 405 ? 2.258 -37.094 -11.961 1 87.19 405 ILE A CA 1
ATOM 3009 C C . ILE A 1 405 ? 1.511 -37.969 -10.961 1 87.19 405 ILE A C 1
ATOM 3011 O O . ILE A 1 405 ? 1.115 -39.094 -11.273 1 87.19 405 ILE A O 1
ATOM 3015 N N . VAL A 1 406 ? 1.259 -37.406 -9.867 1 89 406 VAL A N 1
ATOM 3016 C CA . VAL A 1 406 ? 0.551 -38.125 -8.82 1 89 406 VAL A CA 1
ATOM 3017 C C . VAL A 1 406 ? -0.86 -38.469 -9.289 1 89 406 VAL A C 1
ATOM 3019 O O . VAL A 1 406 ? -1.335 -39.594 -9.078 1 89 406 VAL A O 1
ATOM 3022 N N . GLN A 1 407 ? -1.452 -37.562 -9.961 1 83.5 407 GLN A N 1
ATOM 3023 C CA . GLN A 1 407 ? -2.789 -37.812 -10.492 1 83.5 407 GLN A CA 1
ATOM 3024 C C . GLN A 1 407 ? -2.771 -38.938 -11.523 1 83.5 407 GLN A C 1
ATOM 3026 O O . GLN A 1 407 ? -3.689 -39.781 -11.562 1 83.5 407 GLN A O 1
ATOM 3031 N N . ARG A 1 408 ? -1.782 -39 -12.273 1 83.56 408 ARG A N 1
ATOM 3032 C CA . ARG A 1 408 ? -1.655 -40.062 -13.266 1 83.56 408 ARG A CA 1
ATOM 3033 C C . ARG A 1 408 ? -1.475 -41.406 -12.602 1 83.56 408 ARG A C 1
ATOM 3035 O O . ARG A 1 408 ? -2.047 -42.406 -13.047 1 83.56 408 ARG A O 1
ATOM 3042 N N . TYR A 1 409 ? -0.714 -41.375 -11.57 1 86.31 409 TYR A N 1
ATOM 3043 C CA . TYR A 1 409 ? -0.538 -42.625 -10.82 1 86.31 409 TYR A CA 1
ATOM 3044 C C . TYR A 1 409 ? -1.848 -43.062 -10.18 1 86.31 409 TYR A C 1
ATOM 3046 O O . TYR A 1 409 ? -2.162 -44.25 -10.148 1 86.31 409 TYR A O 1
ATOM 3054 N N . LEU A 1 410 ? -2.59 -42.125 -9.742 1 82.31 410 LEU A N 1
ATOM 3055 C CA . LEU A 1 410 ? -3.885 -42.469 -9.156 1 82.31 410 LEU A CA 1
ATOM 3056 C C . LEU A 1 410 ? -4.828 -43.031 -10.203 1 82.31 410 LEU A C 1
ATOM 3058 O O . LEU A 1 410 ? -5.527 -44.031 -9.945 1 82.31 410 LEU A O 1
ATOM 3062 N N . ASN A 1 411 ? -4.773 -42.469 -11.375 1 80.25 411 ASN A N 1
ATOM 3063 C CA . ASN A 1 411 ? -5.578 -43 -12.484 1 80.25 411 ASN A CA 1
ATOM 3064 C C . ASN A 1 411 ? -5.129 -44.406 -12.891 1 80.25 411 ASN A C 1
ATOM 3066 O O . ASN A 1 411 ? -5.961 -45.25 -13.172 1 80.25 411 ASN A O 1
ATOM 3070 N N . ALA A 1 412 ? -3.848 -44.562 -12.859 1 79.69 412 ALA A N 1
ATOM 3071 C CA . ALA A 1 412 ? -3.293 -45.844 -13.203 1 79.69 412 ALA A CA 1
ATOM 3072 C C . ALA A 1 412 ? -3.715 -46.906 -12.188 1 79.69 412 ALA A C 1
ATOM 3074 O O . ALA A 1 412 ? -4.051 -48.031 -12.555 1 79.69 412 ALA A O 1
ATOM 3075 N N . LEU A 1 413 ? -3.75 -46.531 -10.969 1 76.25 413 LEU A N 1
ATOM 3076 C CA . LEU A 1 413 ? -4.18 -47.438 -9.914 1 76.25 413 LEU A CA 1
ATOM 3077 C C . LEU A 1 413 ? -5.652 -47.812 -10.078 1 76.25 413 LEU A C 1
ATOM 3079 O O . LEU A 1 413 ? -6.039 -48.969 -9.883 1 76.25 413 LEU A O 1
ATOM 3083 N N . ALA A 1 414 ? -6.363 -46.906 -10.5 1 74.69 414 ALA A N 1
ATOM 3084 C CA . ALA A 1 414 ? -7.793 -47.125 -10.695 1 74.69 414 ALA A CA 1
ATOM 3085 C C . ALA A 1 414 ? -8.039 -48.062 -11.883 1 74.69 414 ALA A C 1
ATOM 3087 O O . ALA A 1 414 ? -8.883 -48.969 -11.812 1 74.69 414 ALA A O 1
ATOM 3088 N N . ILE A 1 415 ? -7.285 -47.938 -12.898 1 75.62 415 ILE A N 1
ATOM 3089 C CA . ILE A 1 415 ? -7.418 -48.781 -14.086 1 75.62 415 ILE A CA 1
ATOM 3090 C C . ILE A 1 415 ? -6.883 -50.188 -13.797 1 75.62 415 ILE A C 1
ATOM 3092 O O . ILE A 1 415 ? -7.492 -51.188 -14.18 1 75.62 415 ILE A O 1
ATOM 3096 N N . ALA A 1 416 ? -5.828 -50.219 -13.039 1 75.06 416 ALA A N 1
ATOM 3097 C CA . ALA A 1 416 ? -5.219 -51.5 -12.68 1 75.06 416 ALA A CA 1
ATOM 3098 C C . ALA A 1 416 ? -6.148 -52.312 -11.789 1 75.06 416 ALA A C 1
ATOM 3100 O O . ALA A 1 416 ? -6.156 -53.562 -11.852 1 75.06 416 ALA A O 1
ATOM 3101 N N . ALA A 1 417 ? -6.957 -51.656 -11.094 1 72.94 417 ALA A N 1
ATOM 3102 C CA . ALA A 1 417 ? -7.891 -52.344 -10.203 1 72.94 417 ALA A CA 1
ATOM 3103 C C . ALA A 1 417 ? -9.016 -53 -10.992 1 72.94 417 ALA A C 1
ATOM 3105 O O . ALA A 1 417 ? -9.68 -53.938 -10.492 1 72.94 417 ALA A O 1
ATOM 3106 N N . LEU A 1 418 ? -9.156 -52.625 -12.211 1 71.12 418 LEU A N 1
ATOM 3107 C CA . LEU A 1 418 ? -10.211 -53.188 -13.047 1 71.12 418 LEU A CA 1
ATOM 3108 C C . LEU A 1 418 ? -9.727 -54.438 -13.758 1 71.12 418 LEU A C 1
ATOM 3110 O O . LEU A 1 418 ? -10.531 -55.25 -14.195 1 71.12 418 LEU A O 1
ATOM 3114 N N . VAL A 1 419 ? -8.414 -54.625 -13.812 1 71.88 419 VAL A N 1
ATOM 3115 C CA . VAL A 1 419 ? -7.824 -55.688 -14.625 1 71.88 419 VAL A CA 1
ATOM 3116 C C . VAL A 1 419 ? -8.188 -57.062 -14.039 1 71.88 419 VAL A C 1
ATOM 3118 O O . VAL A 1 419 ? -8.609 -57.969 -14.766 1 71.88 419 VAL A O 1
ATOM 3121 N N . PRO A 1 420 ? -8.188 -57.219 -12.719 1 70.31 420 PRO A N 1
ATOM 3122 C CA . PRO A 1 420 ? -8.617 -58.531 -12.172 1 70.31 420 PRO A CA 1
ATOM 3123 C C . PRO A 1 420 ? -10.086 -58.812 -12.477 1 70.31 420 PRO A C 1
ATOM 3125 O O . PRO A 1 420 ? -10.445 -59.969 -12.695 1 70.31 420 PRO A O 1
ATOM 3128 N N . SER A 1 421 ? -10.836 -57.75 -12.461 1 71.25 421 SER A N 1
ATOM 3129 C CA . SER A 1 421 ? -12.242 -57.969 -12.789 1 71.25 421 SER A CA 1
ATOM 3130 C C . SER A 1 421 ? -12.414 -58.438 -14.227 1 71.25 421 SER A C 1
ATOM 3132 O O . SER A 1 421 ? -13.258 -59.281 -14.508 1 71.25 421 SER A O 1
ATOM 3134 N N . TYR A 1 422 ? -11.562 -58.031 -15.109 1 73.94 422 TYR A N 1
ATOM 3135 C CA . TYR A 1 422 ? -11.617 -58.469 -16.5 1 73.94 422 TYR A CA 1
ATOM 3136 C C . TYR A 1 422 ? -11.18 -59.938 -16.609 1 73.94 422 TYR A C 1
ATOM 3138 O O . TYR A 1 422 ? -11.734 -60.688 -17.391 1 73.94 422 TYR A O 1
ATOM 3146 N N . ASP A 1 423 ? -10.281 -60.344 -15.75 1 74.75 423 ASP A N 1
ATOM 3147 C CA . ASP A 1 423 ? -9.828 -61.719 -15.734 1 74.75 423 ASP A CA 1
ATOM 3148 C C . ASP A 1 423 ? -10.938 -62.656 -15.258 1 74.75 423 ASP A C 1
ATOM 3150 O O . ASP A 1 423 ? -11.133 -63.75 -15.812 1 74.75 423 ASP A O 1
ATOM 3154 N N . GLY A 1 424 ? -11.68 -62.156 -14.242 1 73.81 424 GLY A N 1
ATOM 3155 C CA . GLY A 1 424 ? -12.82 -62.938 -13.766 1 73.81 424 GLY A CA 1
ATOM 3156 C C . GLY A 1 424 ? -13.906 -63.094 -14.812 1 73.81 424 GLY A C 1
ATOM 3157 O O . GLY A 1 424 ? -14.43 -64.188 -15.016 1 73.81 424 GLY A O 1
ATOM 3158 N N . LEU A 1 425 ? -14.148 -62.062 -15.508 1 75.06 425 LEU A N 1
ATOM 3159 C CA . LEU A 1 425 ? -15.188 -62.062 -16.531 1 75.06 425 LEU A CA 1
ATOM 3160 C C . LEU A 1 425 ? -14.766 -62.938 -17.719 1 75.06 425 LEU A C 1
ATOM 3162 O O . LEU A 1 425 ? -15.602 -63.594 -18.328 1 75.06 425 LEU A O 1
ATOM 3166 N N . ALA A 1 426 ? -13.539 -63 -18.094 1 79.94 426 ALA A N 1
ATOM 3167 C CA . ALA A 1 426 ? -13.016 -63.812 -19.172 1 79.94 426 ALA A CA 1
ATOM 3168 C C . ALA A 1 426 ? -13.148 -65.312 -18.844 1 79.94 426 ALA A C 1
ATOM 3170 O O . ALA A 1 426 ? -13.523 -66.125 -19.688 1 79.94 426 ALA A O 1
ATOM 3171 N N . ALA A 1 427 ? -12.883 -65.562 -17.562 1 81.19 427 ALA A N 1
ATOM 3172 C CA . ALA A 1 427 ? -13.023 -66.938 -17.109 1 81.19 427 ALA A CA 1
ATOM 3173 C C . ALA A 1 427 ? -14.477 -67.375 -17.156 1 81.19 427 ALA A C 1
ATOM 3175 O O . ALA A 1 427 ? -14.773 -68.5 -17.562 1 81.19 427 ALA A O 1
ATOM 3176 N N . GLU A 1 428 ? -15.352 -66.5 -16.75 1 76.44 428 GLU A N 1
ATOM 3177 C CA . GLU A 1 428 ? -16.781 -66.75 -16.797 1 76.44 428 GLU A CA 1
ATOM 3178 C C . GLU A 1 428 ? -17.266 -67 -18.234 1 76.44 428 GLU A C 1
ATOM 3180 O O . GLU A 1 428 ? -18.078 -67.875 -18.5 1 76.44 428 GLU A O 1
ATOM 3185 N N . ALA A 1 429 ? -16.781 -66.188 -19.156 1 81.38 429 ALA A N 1
ATOM 3186 C CA . ALA A 1 429 ? -17.156 -66.312 -20.562 1 81.38 429 ALA A CA 1
ATOM 3187 C C . ALA A 1 429 ? -16.656 -67.625 -21.172 1 81.38 429 ALA A C 1
ATOM 3189 O O . ALA A 1 429 ? -17.359 -68.25 -21.953 1 81.38 429 ALA A O 1
ATOM 3190 N N . GLU A 1 430 ? -15.508 -68.062 -20.828 1 82 430 GLU A N 1
ATOM 3191 C CA . GLU A 1 430 ? -14.945 -69.312 -21.312 1 82 430 GLU A CA 1
ATOM 3192 C C . GLU A 1 430 ? -15.727 -70.5 -20.766 1 82 430 GLU A C 1
ATOM 3194 O O . GLU A 1 430 ? -16 -71.5 -21.484 1 82 430 GLU A O 1
ATOM 3199 N N . ALA A 1 431 ? -16.141 -70.375 -19.5 1 82.75 431 ALA A N 1
ATOM 3200 C CA . ALA A 1 431 ? -16.891 -71.438 -18.859 1 82.75 431 ALA A CA 1
ATOM 3201 C C . ALA A 1 431 ? -18.281 -71.562 -19.469 1 82.75 431 ALA A C 1
ATOM 3203 O O . ALA A 1 431 ? -18.812 -72.688 -19.594 1 82.75 431 ALA A O 1
ATOM 3204 N N . SER A 1 432 ? -18.844 -70.438 -19.844 1 84.12 432 SER A N 1
ATOM 3205 C CA . SER A 1 432 ? -20.203 -70.5 -20.359 1 84.12 432 SER A CA 1
ATOM 3206 C C . SER A 1 432 ? -20.219 -70.625 -21.875 1 84.12 432 SER A C 1
ATOM 3208 O O . SER A 1 432 ? -21.281 -70.875 -22.469 1 84.12 432 SER A O 1
ATOM 3210 N N . GLY A 1 433 ? -19.031 -70.562 -22.547 1 82.75 433 GLY A N 1
ATOM 3211 C CA . GLY A 1 433 ? -18.938 -70.75 -24 1 82.75 433 GLY A CA 1
ATOM 3212 C C . GLY A 1 433 ? -19.438 -69.5 -24.75 1 82.75 433 GLY A C 1
ATOM 3213 O O . GLY A 1 433 ? -19.797 -69.562 -25.922 1 82.75 433 GLY A O 1
ATOM 3214 N N . ASP A 1 434 ? -19.688 -68.438 -23.984 1 83.19 434 ASP A N 1
ATOM 3215 C CA . ASP A 1 434 ? -20.156 -67.188 -24.547 1 83.19 434 ASP A CA 1
ATOM 3216 C C . ASP A 1 434 ? -19.031 -66.438 -25.281 1 83.19 434 ASP A C 1
ATOM 3218 O O . ASP A 1 434 ? -18.281 -65.688 -24.656 1 83.19 434 ASP A O 1
ATOM 3222 N N . THR A 1 435 ? -18.859 -66.688 -26.531 1 83.56 435 THR A N 1
ATOM 3223 C CA . THR A 1 435 ? -17.781 -66.125 -27.344 1 83.56 435 THR A CA 1
ATOM 3224 C C . THR A 1 435 ? -17.906 -64.625 -27.469 1 83.56 435 THR A C 1
ATOM 3226 O O . THR A 1 435 ? -16.906 -63.906 -27.609 1 83.56 435 THR A O 1
ATOM 3229 N N . ALA A 1 436 ? -19.156 -64.188 -27.406 1 80.56 436 ALA A N 1
ATOM 3230 C CA . ALA A 1 436 ? -19.375 -62.719 -27.5 1 80.56 436 ALA A CA 1
ATOM 3231 C C . ALA A 1 436 ? -18.859 -62.031 -26.25 1 80.56 436 ALA A C 1
ATOM 3233 O O . ALA A 1 436 ? -18.188 -61 -26.344 1 80.56 436 ALA A O 1
ATOM 3234 N N . LEU A 1 437 ? -19.125 -62.594 -25.094 1 79.44 437 LEU A N 1
ATOM 3235 C CA . LEU A 1 437 ? -18.656 -62 -23.844 1 79.44 437 LEU A CA 1
ATOM 3236 C C . LEU A 1 437 ? -17.141 -62.094 -23.734 1 79.44 437 LEU A C 1
ATOM 3238 O O . LEU A 1 437 ? -16.484 -61.156 -23.25 1 79.44 437 LEU A O 1
ATOM 3242 N N . ALA A 1 438 ? -16.562 -63.156 -24.219 1 81.5 438 ALA A N 1
ATOM 3243 C CA . ALA A 1 438 ? -15.109 -63.344 -24.172 1 81.5 438 ALA A CA 1
ATOM 3244 C C . ALA A 1 438 ? -14.398 -62.312 -25.016 1 81.5 438 ALA A C 1
ATOM 3246 O O . ALA A 1 438 ? -13.367 -61.75 -24.609 1 81.5 438 ALA A O 1
ATOM 3247 N N . GLN A 1 439 ? -14.992 -62 -26.094 1 83 439 GLN A N 1
ATOM 3248 C CA . GLN A 1 439 ? -14.406 -61 -26.969 1 83 439 GLN A CA 1
ATOM 3249 C C . GLN A 1 439 ? -14.531 -59.594 -26.375 1 83 439 GLN A C 1
ATOM 3251 O O . GLN A 1 439 ? -13.594 -58.812 -26.453 1 83 439 GLN A O 1
ATOM 3256 N N . GLU A 1 440 ? -15.656 -59.312 -25.688 1 77.44 440 GLU A N 1
ATOM 3257 C CA . GLU A 1 440 ? -15.883 -58 -25.062 1 77.44 440 GLU A CA 1
ATOM 3258 C C . GLU A 1 440 ? -14.914 -57.781 -23.922 1 77.44 440 GLU A C 1
ATOM 3260 O O . GLU A 1 440 ? -14.375 -56.656 -23.766 1 77.44 440 GLU A O 1
ATOM 3265 N N . VAL A 1 441 ? -14.695 -58.781 -23.172 1 79.25 441 VAL A N 1
ATOM 3266 C CA . VAL A 1 441 ? -13.812 -58.656 -22.016 1 79.25 441 VAL A CA 1
ATOM 3267 C C . VAL A 1 441 ? -12.367 -58.531 -22.5 1 79.25 441 VAL A C 1
ATOM 3269 O O . VAL A 1 441 ? -11.594 -57.75 -21.922 1 79.25 441 VAL A O 1
ATOM 3272 N N . ALA A 1 442 ? -12.031 -59.219 -23.531 1 81.56 442 ALA A N 1
ATOM 3273 C CA . ALA A 1 442 ? -10.688 -59.125 -24.078 1 81.56 442 ALA A CA 1
ATOM 3274 C C . ALA A 1 442 ? -10.414 -57.719 -24.625 1 81.56 442 ALA A C 1
ATOM 3276 O O . ALA A 1 442 ? -9.32 -57.188 -24.438 1 81.56 442 ALA A O 1
ATOM 3277 N N . GLU A 1 443 ? -11.391 -57.188 -25.203 1 81.12 443 GLU A N 1
ATOM 3278 C CA . GLU A 1 443 ? -11.258 -55.844 -25.75 1 81.12 443 GLU A CA 1
ATOM 3279 C C . GLU A 1 443 ? -11.148 -54.781 -24.625 1 81.12 443 GLU A C 1
ATOM 3281 O O . GLU A 1 443 ? -10.344 -53.875 -24.719 1 81.12 443 GLU A O 1
ATOM 3286 N N . ALA A 1 444 ? -11.953 -55.031 -23.578 1 76.5 444 ALA A N 1
ATOM 3287 C CA . ALA A 1 444 ? -11.914 -54.125 -22.438 1 76.5 444 ALA A CA 1
ATOM 3288 C C . ALA A 1 444 ? -10.57 -54.188 -21.719 1 76.5 444 ALA A C 1
ATOM 3290 O O . ALA A 1 444 ? -10.023 -53.188 -21.297 1 76.5 444 ALA A O 1
ATOM 3291 N N . ARG A 1 445 ? -10.109 -55.375 -21.656 1 80.31 445 ARG A N 1
ATOM 3292 C CA . ARG A 1 445 ? -8.812 -55.562 -21.016 1 80.31 445 ARG A CA 1
ATOM 3293 C C . ARG A 1 445 ? -7.691 -54.938 -21.844 1 80.31 445 ARG A C 1
ATOM 3295 O O . ARG A 1 445 ? -6.785 -54.312 -21.312 1 80.31 445 ARG A O 1
ATOM 3302 N N . ALA A 1 446 ? -7.754 -55.156 -23.125 1 80.44 446 ALA A N 1
ATOM 3303 C CA . ALA A 1 446 ? -6.758 -54.594 -24.016 1 80.44 446 ALA A CA 1
ATOM 3304 C C . ALA A 1 446 ? -6.781 -53.062 -23.953 1 80.44 446 ALA A C 1
ATOM 3306 O O . ALA A 1 446 ? -5.727 -52.406 -24 1 80.44 446 ALA A O 1
ATOM 3307 N N . GLU A 1 447 ? -7.902 -52.562 -23.812 1 78.56 447 GLU A N 1
ATOM 3308 C CA . GLU A 1 447 ? -8.055 -51.125 -23.703 1 78.56 447 GLU A CA 1
ATOM 3309 C C . GLU A 1 447 ? -7.453 -50.625 -22.406 1 78.56 447 GLU A C 1
ATOM 3311 O O . GLU A 1 447 ? -6.801 -49.562 -22.391 1 78.56 447 GLU A O 1
ATOM 3316 N N . ALA A 1 448 ? -7.727 -51.312 -21.359 1 78.06 448 ALA A N 1
ATOM 3317 C CA . ALA A 1 448 ? -7.18 -50.938 -20.047 1 78.06 448 ALA A CA 1
ATOM 3318 C C . ALA A 1 448 ? -5.652 -50.969 -20.078 1 78.06 448 ALA A C 1
ATOM 3320 O O . ALA A 1 448 ? -4.996 -50.094 -19.531 1 78.06 448 ALA A O 1
ATOM 3321 N N . GLU A 1 449 ? -5.141 -51.969 -20.734 1 80.06 449 GLU A N 1
ATOM 3322 C CA . GLU A 1 449 ? -3.689 -52.094 -20.828 1 80.06 449 GLU A CA 1
ATOM 3323 C C . GLU A 1 449 ? -3.08 -50.969 -21.672 1 80.06 449 GLU A C 1
ATOM 3325 O O . GLU A 1 449 ? -1.997 -50.469 -21.359 1 80.06 449 GLU A O 1
ATOM 3330 N N . THR A 1 450 ? -3.754 -50.656 -22.734 1 79.69 450 THR A N 1
ATOM 3331 C CA . THR A 1 450 ? -3.293 -49.531 -23.578 1 79.69 450 THR A CA 1
ATOM 3332 C C . THR A 1 450 ? -3.289 -48.219 -22.797 1 79.69 450 THR A C 1
ATOM 3334 O O . THR A 1 450 ? -2.338 -47.469 -22.875 1 79.69 450 THR A O 1
ATOM 3337 N N . LYS A 1 451 ? -4.305 -48.094 -21.984 1 76.31 451 LYS A N 1
ATOM 3338 C CA . LYS A 1 451 ? -4.402 -46.875 -21.172 1 76.31 451 LYS A CA 1
ATOM 3339 C C . LYS A 1 451 ? -3.295 -46.844 -20.125 1 76.31 451 LYS A C 1
ATOM 3341 O O . LYS A 1 451 ? -2.734 -45.781 -19.859 1 76.31 451 LYS A O 1
ATOM 3346 N N . LEU A 1 452 ? -3.023 -47.844 -19.562 1 79.69 452 LEU A N 1
ATOM 3347 C CA . LEU A 1 452 ? -1.965 -47.938 -18.562 1 79.69 452 LEU A CA 1
ATOM 3348 C C . LEU A 1 452 ? -0.607 -47.625 -19.188 1 79.69 452 LEU A C 1
ATOM 3350 O O . LEU A 1 452 ? 0.209 -46.906 -18.578 1 79.69 452 LEU A O 1
ATOM 3354 N N . ARG A 1 453 ? -0.387 -48.125 -20.391 1 78.38 453 ARG A N 1
ATOM 3355 C CA . ARG A 1 453 ? 0.865 -47.844 -21.094 1 78.38 453 ARG A CA 1
ATOM 3356 C C . ARG A 1 453 ? 0.997 -46.375 -21.438 1 78.38 453 ARG A C 1
ATOM 3358 O O . ARG A 1 453 ? 2.084 -45.781 -21.328 1 78.38 453 ARG A O 1
ATOM 3365 N N . GLU A 1 454 ? -0.102 -45.844 -21.828 1 76.81 454 GLU A N 1
ATOM 3366 C CA . GLU A 1 454 ? -0.109 -44.406 -22.141 1 76.81 454 GLU A CA 1
ATOM 3367 C C . GLU A 1 454 ? 0.195 -43.562 -20.906 1 76.81 454 GLU A C 1
ATOM 3369 O O . GLU A 1 454 ? 0.914 -42.562 -20.984 1 76.81 454 GLU A O 1
ATOM 3374 N N . MET A 1 455 ? -0.357 -43.969 -19.828 1 77.88 455 MET A N 1
ATOM 3375 C CA . MET A 1 455 ? -0.128 -43.25 -18.578 1 77.88 455 MET A CA 1
ATOM 3376 C C . MET A 1 455 ? 1.329 -43.375 -18.156 1 77.88 455 MET A C 1
ATOM 3378 O O . MET A 1 455 ? 1.916 -42.406 -17.672 1 77.88 455 MET A O 1
ATOM 3382 N N . GLU A 1 456 ? 1.855 -44.5 -18.344 1 79 456 GLU A N 1
ATOM 3383 C CA . GLU A 1 456 ? 3.258 -44.719 -17.984 1 79 456 GLU A CA 1
ATOM 3384 C C . GLU A 1 456 ? 4.176 -43.844 -18.844 1 79 456 GLU A C 1
ATOM 3386 O O . GLU A 1 456 ? 5.164 -43.312 -18.344 1 79 456 GLU A O 1
ATOM 3391 N N . GLU A 1 457 ? 3.855 -43.719 -20.078 1 76.81 457 GLU A N 1
ATOM 3392 C CA . GLU A 1 457 ? 4.637 -42.875 -20.969 1 76.81 457 GLU A CA 1
ATOM 3393 C C . GLU A 1 457 ? 4.516 -41.406 -20.578 1 76.81 457 GLU A C 1
ATOM 3395 O O . GLU A 1 457 ? 5.504 -40.688 -20.609 1 76.81 457 GLU A O 1
ATOM 3400 N N . ALA A 1 458 ? 3.285 -41.125 -20.234 1 77.38 458 ALA A N 1
ATOM 3401 C CA . ALA A 1 458 ? 3.059 -39.75 -19.812 1 77.38 458 ALA A CA 1
ATOM 3402 C C . ALA A 1 458 ? 3.826 -39.438 -18.531 1 77.38 458 ALA A C 1
ATOM 3404 O O . ALA A 1 458 ? 4.426 -38.344 -18.406 1 77.38 458 ALA A O 1
ATOM 3405 N N . VAL A 1 459 ? 3.801 -40.312 -17.625 1 82 459 VAL A N 1
ATOM 3406 C CA . VAL A 1 459 ? 4.531 -40.156 -16.375 1 82 459 VAL A CA 1
ATOM 3407 C C . VAL A 1 459 ? 6.023 -40 -16.656 1 82 459 VAL A C 1
ATOM 3409 O O . VAL A 1 459 ? 6.715 -39.219 -16.031 1 82 459 VAL A O 1
ATOM 3412 N N . GLY A 1 460 ? 6.508 -40.812 -17.609 1 77.38 460 GLY A N 1
ATOM 3413 C CA . GLY A 1 460 ? 7.902 -40.719 -18 1 77.38 460 GLY A CA 1
ATOM 3414 C C . GLY A 1 460 ? 8.281 -39.344 -18.484 1 77.38 460 GLY A C 1
ATOM 3415 O O . GLY A 1 460 ? 9.281 -38.75 -18.047 1 77.38 460 GLY A O 1
ATOM 3416 N N . ARG A 1 461 ? 7.48 -38.812 -19.328 1 73.69 461 ARG A N 1
ATOM 3417 C CA . ARG A 1 461 ? 7.75 -37.5 -19.891 1 73.69 461 ARG A CA 1
ATOM 3418 C C . ARG A 1 461 ? 7.652 -36.406 -18.812 1 73.69 461 ARG A C 1
ATOM 3420 O O . ARG A 1 461 ? 8.516 -35.531 -18.734 1 73.69 461 ARG A O 1
ATOM 3427 N N . GLU A 1 462 ? 6.617 -36.5 -18.016 1 80.19 462 GLU A N 1
ATOM 3428 C CA . GLU A 1 462 ? 6.387 -35.5 -16.984 1 80.19 462 GLU A CA 1
ATOM 3429 C C . GLU A 1 462 ? 7.461 -35.531 -15.906 1 80.19 462 GLU A C 1
ATOM 3431 O O . GLU A 1 462 ? 7.816 -34.5 -15.328 1 80.19 462 GLU A O 1
ATOM 3436 N N . SER A 1 463 ? 7.926 -36.75 -15.656 1 83.19 463 SER A N 1
ATOM 3437 C CA . SER A 1 463 ? 8.992 -36.875 -14.672 1 83.19 463 SER A CA 1
ATOM 3438 C C . SER A 1 463 ? 10.273 -36.219 -15.148 1 83.19 463 SER A C 1
ATOM 3440 O O . SER A 1 463 ? 11.031 -35.656 -14.336 1 83.19 463 SER A O 1
ATOM 3442 N N . VAL A 1 464 ? 10.516 -36.312 -16.438 1 76.69 464 VAL A N 1
ATOM 3443 C CA . VAL A 1 464 ? 11.68 -35.625 -17 1 76.69 464 VAL A CA 1
ATOM 3444 C C . VAL A 1 464 ? 11.508 -34.125 -16.875 1 76.69 464 VAL A C 1
ATOM 3446 O O . VAL A 1 464 ? 12.445 -33.406 -16.516 1 76.69 464 VAL A O 1
ATOM 3449 N N . ASP A 1 465 ? 10.281 -33.656 -17.203 1 75.5 465 ASP A N 1
ATOM 3450 C CA . ASP A 1 465 ? 9.992 -32.219 -17.062 1 75.5 465 ASP A CA 1
ATOM 3451 C C . ASP A 1 465 ? 10.195 -31.766 -15.617 1 75.5 465 ASP A C 1
ATOM 3453 O O . ASP A 1 465 ? 10.766 -30.703 -15.375 1 75.5 465 ASP A O 1
ATOM 3457 N N . TYR A 1 466 ? 9.695 -32.5 -14.719 1 86.5 466 TYR A N 1
ATOM 3458 C CA . TYR A 1 466 ? 9.875 -32.219 -13.297 1 86.5 466 TYR A CA 1
ATOM 3459 C C . TYR A 1 466 ? 11.359 -32.219 -12.922 1 86.5 466 TYR A C 1
ATOM 3461 O O . TYR A 1 466 ? 11.82 -31.312 -12.227 1 86.5 466 TYR A O 1
ATOM 3469 N N . ALA A 1 467 ? 12.086 -33.188 -13.406 1 79.25 467 ALA A N 1
ATOM 3470 C CA . ALA A 1 467 ? 13.516 -33.281 -13.117 1 79.25 467 ALA A CA 1
ATOM 3471 C C . ALA A 1 467 ? 14.266 -32.094 -13.664 1 79.25 467 ALA A C 1
ATOM 3473 O O . ALA A 1 467 ? 15.227 -31.609 -13.047 1 79.25 467 ALA A O 1
ATOM 3474 N N . ASN A 1 468 ? 13.828 -31.641 -14.805 1 73.81 468 ASN A N 1
ATOM 3475 C CA . ASN A 1 468 ? 14.438 -30.453 -15.391 1 73.81 468 ASN A CA 1
ATOM 3476 C C . ASN A 1 468 ? 14.227 -29.234 -14.516 1 73.81 468 ASN A C 1
ATOM 3478 O O . ASN A 1 468 ? 15.117 -28.375 -14.406 1 73.81 468 ASN A O 1
ATOM 3482 N N . LEU A 1 469 ? 13.055 -29.078 -13.945 1 81.94 469 LEU A N 1
ATOM 3483 C CA . LEU A 1 469 ? 12.781 -27.969 -13.039 1 81.94 469 LEU A CA 1
ATOM 3484 C C . LEU A 1 469 ? 13.672 -28.047 -11.805 1 81.94 469 LEU A C 1
ATOM 3486 O O . LEU A 1 469 ? 14.242 -27.031 -11.375 1 81.94 469 LEU A O 1
ATOM 3490 N N . ILE A 1 470 ? 13.812 -29.234 -11.258 1 82.12 470 ILE A N 1
ATOM 3491 C CA . ILE A 1 470 ? 14.672 -29.438 -10.094 1 82.12 470 ILE A CA 1
ATOM 3492 C C . ILE A 1 470 ? 16.109 -29.094 -10.453 1 82.12 470 ILE A C 1
ATOM 3494 O O . ILE A 1 470 ? 16.797 -28.406 -9.688 1 82.12 470 ILE A O 1
ATOM 3498 N N . GLU A 1 471 ? 16.531 -29.531 -11.609 1 75 471 GLU A N 1
ATOM 3499 C CA . GLU A 1 471 ? 17.891 -29.234 -12.062 1 75 471 GLU A CA 1
ATOM 3500 C C . GLU A 1 471 ? 18.094 -27.734 -12.242 1 75 471 GLU A C 1
ATOM 3502 O O . GLU A 1 471 ? 19.125 -27.188 -11.859 1 75 471 GLU A O 1
ATOM 3507 N N . GLY A 1 472 ? 17.141 -27.141 -12.969 1 72.44 472 GLY A N 1
ATOM 3508 C CA . GLY A 1 472 ? 17.234 -25.703 -13.164 1 72.44 472 GLY A CA 1
ATOM 3509 C C . GLY A 1 472 ? 17.344 -24.922 -11.867 1 72.44 472 GLY A C 1
ATOM 3510 O O . GLY A 1 472 ? 18.188 -24.031 -11.75 1 72.44 472 GLY A O 1
ATOM 3511 N N . LEU A 1 473 ? 16.531 -25.219 -10.898 1 81.44 473 LEU A N 1
ATOM 3512 C CA . LEU A 1 473 ? 16.578 -24.562 -9.594 1 81.44 473 LEU A CA 1
ATOM 3513 C C . LEU A 1 473 ? 17.922 -24.797 -8.922 1 81.44 473 LEU A C 1
ATOM 3515 O O . LEU A 1 473 ? 18.547 -23.844 -8.43 1 81.44 473 LEU A O 1
ATOM 3519 N N . SER A 1 474 ? 18.422 -26.047 -8.93 1 74.25 474 SER A N 1
ATOM 3520 C CA . SER A 1 474 ? 19.656 -26.422 -8.234 1 74.25 474 SER A CA 1
ATOM 3521 C C . SER A 1 474 ? 20.875 -25.812 -8.906 1 74.25 474 SER A C 1
ATOM 3523 O O . SER A 1 474 ? 21.875 -25.516 -8.242 1 74.25 474 SER A O 1
ATOM 3525 N N . ALA A 1 475 ? 20.781 -25.656 -10.227 1 68.69 475 ALA A N 1
ATOM 3526 C CA . ALA A 1 475 ? 21.906 -25.109 -10.977 1 68.69 475 ALA A CA 1
ATOM 3527 C C . ALA A 1 475 ? 22.016 -23.594 -10.789 1 68.69 475 ALA A C 1
ATOM 3529 O O . ALA A 1 475 ? 23.109 -23.047 -10.812 1 68.69 475 ALA A O 1
ATOM 3530 N N . GLU A 1 476 ? 20.891 -22.969 -10.578 1 68.62 476 GLU A N 1
ATOM 3531 C CA . GLU A 1 476 ? 20.875 -21.5 -10.617 1 68.62 476 GLU A CA 1
ATOM 3532 C C . GLU A 1 476 ? 20.906 -20.922 -9.211 1 68.62 476 GLU A C 1
ATOM 3534 O O . GLU A 1 476 ? 21.328 -19.766 -9.023 1 68.62 476 GLU A O 1
ATOM 3539 N N . PHE A 1 477 ? 20.484 -21.641 -8.258 1 76.38 477 PHE A N 1
ATOM 3540 C CA . PHE A 1 477 ? 20.297 -21.047 -6.945 1 76.38 477 PHE A CA 1
ATOM 3541 C C . PHE A 1 477 ? 20.906 -21.906 -5.852 1 76.38 477 PHE A C 1
ATOM 3543 O O . PHE A 1 477 ? 21 -23.125 -6.004 1 76.38 477 PHE A O 1
ATOM 3550 N N . SER A 1 478 ? 21.297 -21.219 -4.734 1 75.69 478 SER A N 1
ATOM 3551 C CA . SER A 1 478 ? 21.891 -21.953 -3.623 1 75.69 478 SER A CA 1
ATOM 3552 C C . SER A 1 478 ? 20.844 -22.75 -2.857 1 75.69 478 SER A C 1
ATOM 3554 O O . SER A 1 478 ? 19.672 -22.406 -2.869 1 75.69 478 SER A O 1
ATOM 3556 N N . GLN A 1 479 ? 21.297 -23.781 -2.205 1 77 479 GLN A N 1
ATOM 3557 C CA . GLN A 1 479 ? 20.406 -24.641 -1.414 1 77 479 GLN A CA 1
ATOM 3558 C C . GLN A 1 479 ? 19.75 -23.844 -0.288 1 77 479 GLN A C 1
ATOM 3560 O O . GLN A 1 479 ? 18.578 -24.078 0.039 1 77 479 GLN A O 1
ATOM 3565 N N . GLU A 1 480 ? 20.531 -22.969 0.233 1 76.62 480 GLU A N 1
ATOM 3566 C CA . GLU A 1 480 ? 20.016 -22.156 1.325 1 76.62 480 GLU A CA 1
ATOM 3567 C C . GLU A 1 480 ? 18.875 -21.25 0.852 1 76.62 480 GLU A C 1
ATOM 3569 O O . GLU A 1 480 ? 17.844 -21.141 1.528 1 76.62 480 GLU A O 1
ATOM 3574 N N . LEU A 1 481 ? 19.109 -20.688 -0.254 1 79.31 481 LEU A N 1
ATOM 3575 C CA . LEU A 1 481 ? 18.078 -19.828 -0.831 1 79.31 481 LEU A CA 1
ATOM 3576 C C . LEU A 1 481 ? 16.828 -20.609 -1.188 1 79.31 481 LEU A C 1
ATOM 3578 O O . LEU A 1 481 ? 15.711 -20.172 -0.924 1 79.31 481 LEU A O 1
ATOM 3582 N N . LEU A 1 482 ? 16.984 -21.766 -1.766 1 85.69 482 LEU A N 1
ATOM 3583 C CA . LEU A 1 482 ? 15.852 -22.609 -2.156 1 85.69 482 LEU A CA 1
ATOM 3584 C C . LEU A 1 482 ? 15.078 -23.078 -0.932 1 85.69 482 LEU A C 1
ATOM 3586 O O . LEU A 1 482 ? 13.844 -23.047 -0.926 1 85.69 482 LEU A O 1
ATOM 3590 N N . ALA A 1 483 ? 15.805 -23.406 0.118 1 85.31 483 ALA A N 1
ATOM 3591 C CA . ALA A 1 483 ? 15.156 -23.844 1.351 1 85.31 483 ALA A CA 1
ATOM 3592 C C . ALA A 1 483 ? 14.32 -22.719 1.959 1 85.31 483 ALA A C 1
ATOM 3594 O O . ALA A 1 483 ? 13.211 -22.953 2.447 1 85.31 483 ALA A O 1
ATOM 3595 N N . ALA A 1 484 ? 14.938 -21.578 1.864 1 81.44 484 ALA A N 1
ATOM 3596 C CA . ALA A 1 484 ? 14.227 -20.422 2.408 1 81.44 484 ALA A CA 1
ATOM 3597 C C . ALA A 1 484 ? 12.953 -20.141 1.626 1 81.44 484 ALA A C 1
ATOM 3599 O O . ALA A 1 484 ? 11.914 -19.812 2.213 1 81.44 484 ALA A O 1
ATOM 3600 N N . GLN A 1 485 ? 13.023 -20.281 0.34 1 83.56 485 GLN A N 1
ATOM 3601 C CA . GLN A 1 485 ? 11.852 -20 -0.49 1 83.56 485 GLN A CA 1
ATOM 3602 C C . GLN A 1 485 ? 10.797 -21.078 -0.327 1 83.56 485 GLN A C 1
ATOM 3604 O O . GLN A 1 485 ? 9.594 -20.797 -0.372 1 83.56 485 GLN A O 1
ATOM 3609 N N . ILE A 1 486 ? 11.164 -22.281 -0.132 1 89.38 486 ILE A N 1
ATOM 3610 C CA . ILE A 1 486 ? 10.227 -23.375 0.101 1 89.38 486 ILE A CA 1
ATOM 3611 C C . ILE A 1 486 ? 9.477 -23.141 1.411 1 89.38 486 ILE A C 1
ATOM 3613 O O . ILE A 1 486 ? 8.258 -23.312 1.474 1 89.38 486 ILE A O 1
ATOM 3617 N N . ALA A 1 487 ? 10.203 -22.703 2.408 1 82.88 487 ALA A N 1
ATOM 3618 C CA . ALA A 1 487 ? 9.578 -22.391 3.693 1 82.88 487 ALA A CA 1
ATOM 3619 C C . ALA A 1 487 ? 8.555 -21.266 3.555 1 82.88 487 ALA A C 1
ATOM 3621 O O . ALA A 1 487 ? 7.5 -21.297 4.191 1 82.88 487 ALA A O 1
ATOM 3622 N N . ALA A 1 488 ? 8.938 -20.406 2.701 1 76.75 488 ALA A N 1
ATOM 3623 C CA . ALA A 1 488 ? 8.102 -19.219 2.531 1 76.75 488 ALA A CA 1
ATOM 3624 C C . ALA A 1 488 ? 6.77 -19.578 1.877 1 76.75 488 ALA A C 1
ATOM 3626 O O . ALA A 1 488 ? 5.758 -18.906 2.115 1 76.75 488 ALA A O 1
ATOM 3627 N N . VAL A 1 489 ? 6.715 -20.625 1.031 1 79.12 489 VAL A N 1
ATOM 3628 C CA . VAL A 1 489 ? 5.496 -20.906 0.276 1 79.12 489 VAL A CA 1
ATOM 3629 C C . VAL A 1 489 ? 4.789 -22.125 0.879 1 79.12 489 VAL A C 1
ATOM 3631 O O . VAL A 1 489 ? 3.76 -22.562 0.363 1 79.12 489 VAL A O 1
ATOM 3634 N N . ARG A 1 490 ? 5.246 -22.625 1.915 1 84.38 490 ARG A N 1
ATOM 3635 C CA . ARG A 1 490 ? 4.715 -23.859 2.482 1 84.38 490 ARG A CA 1
ATOM 3636 C C . ARG A 1 490 ? 3.256 -23.703 2.891 1 84.38 490 ARG A C 1
ATOM 3638 O O . ARG A 1 490 ? 2.408 -24.516 2.529 1 84.38 490 ARG A O 1
ATOM 3645 N N . ASP A 1 491 ? 3.021 -22.641 3.547 1 73.25 491 ASP A N 1
ATOM 3646 C CA . ASP A 1 491 ? 1.664 -22.422 4.039 1 73.25 491 ASP A CA 1
ATOM 3647 C C . ASP A 1 491 ? 0.681 -22.25 2.881 1 73.25 491 ASP A C 1
ATOM 3649 O O . ASP A 1 491 ? -0.448 -22.734 2.943 1 73.25 491 ASP A O 1
ATOM 3653 N N . GLU A 1 492 ? 1.107 -21.531 1.93 1 71.06 492 GLU A N 1
ATOM 3654 C CA . GLU A 1 492 ? 0.26 -21.328 0.76 1 71.06 492 GLU A CA 1
ATOM 3655 C C . GLU A 1 492 ? -0.119 -22.641 0.105 1 71.06 492 GLU A C 1
ATOM 3657 O O . GLU A 1 492 ? -1.289 -22.875 -0.204 1 71.06 492 GLU A O 1
ATOM 3662 N N . HIS A 1 493 ? 0.807 -23.625 -0.046 1 80.69 493 HIS A N 1
ATOM 3663 C CA . HIS A 1 493 ? 0.558 -24.891 -0.723 1 80.69 493 HIS A CA 1
ATOM 3664 C C . HIS A 1 493 ? -0.209 -25.859 0.176 1 80.69 493 HIS A C 1
ATOM 3666 O O . HIS A 1 493 ? -1.086 -26.578 -0.293 1 80.69 493 HIS A O 1
ATOM 3672 N N . GLU A 1 494 ? 0.071 -25.703 1.415 1 79.31 494 GLU A N 1
ATOM 3673 C CA . GLU A 1 494 ? -0.634 -26.594 2.34 1 79.31 494 GLU A CA 1
ATOM 3674 C C . GLU A 1 494 ? -2.096 -26.188 2.488 1 79.31 494 GLU A C 1
ATOM 3676 O O . GLU A 1 494 ? -2.973 -27.031 2.652 1 79.31 494 GLU A O 1
ATOM 3681 N N . SER A 1 495 ? -2.209 -24.875 2.377 1 71.44 495 SER A N 1
ATOM 3682 C CA . SER A 1 495 ? -3.576 -24.391 2.508 1 71.44 495 SER A CA 1
ATOM 3683 C C . SER A 1 495 ? -4.414 -24.75 1.284 1 71.44 495 SER A C 1
ATOM 3685 O O . SER A 1 495 ? -5.637 -24.859 1.374 1 71.44 495 SER A O 1
ATOM 3687 N N . ARG A 1 496 ? -3.779 -25.031 0.202 1 68.94 496 ARG A N 1
ATOM 3688 C CA . ARG A 1 496 ? -4.477 -25.328 -1.044 1 68.94 496 ARG A CA 1
ATOM 3689 C C . ARG A 1 496 ? -4.816 -26.812 -1.128 1 68.94 496 ARG A C 1
ATOM 3691 O O . ARG A 1 496 ? -5.66 -27.219 -1.931 1 68.94 496 ARG A O 1
ATOM 3698 N N . GLY A 1 497 ? -4.07 -27.797 -0.269 1 75.38 497 GLY A N 1
ATOM 3699 C CA . GLY A 1 497 ? -4.402 -29.203 -0.243 1 75.38 497 GLY A CA 1
ATOM 3700 C C . GLY A 1 497 ? -3.256 -30.078 0.231 1 75.38 497 GLY A C 1
ATOM 3701 O O . GLY A 1 497 ? -2.088 -29.703 0.092 1 75.38 497 GLY A O 1
ATOM 3702 N N . PRO A 1 498 ? -3.678 -31.125 0.772 1 82.25 498 PRO A N 1
ATOM 3703 C CA . PRO A 1 498 ? -2.633 -32 1.288 1 82.25 498 PRO A CA 1
ATOM 3704 C C . PRO A 1 498 ? -1.702 -32.531 0.192 1 82.25 498 PRO A C 1
ATOM 3706 O O . PRO A 1 498 ? -0.507 -32.719 0.432 1 82.25 498 PRO A O 1
ATOM 3709 N N . ARG A 1 499 ? -2.271 -32.781 -0.984 1 87.88 499 ARG A N 1
ATOM 3710 C CA . ARG A 1 499 ? -1.453 -33.25 -2.09 1 87.88 499 ARG A CA 1
ATOM 3711 C C . ARG A 1 499 ? -0.406 -32.219 -2.492 1 87.88 499 ARG A C 1
ATOM 3713 O O . ARG A 1 499 ? 0.751 -32.562 -2.738 1 87.88 499 ARG A O 1
ATOM 3720 N N . ARG A 1 500 ? -0.853 -31.016 -2.484 1 86.62 500 ARG A N 1
ATOM 3721 C CA . ARG A 1 500 ? 0.092 -29.969 -2.834 1 86.62 500 ARG A CA 1
ATOM 3722 C C . ARG A 1 500 ? 1.183 -29.844 -1.775 1 86.62 500 ARG A C 1
ATOM 3724 O O . ARG A 1 500 ? 2.35 -29.609 -2.104 1 86.62 500 ARG A O 1
ATOM 3731 N N . GLY A 1 501 ? 0.78 -30.016 -0.601 1 89.56 501 GLY A N 1
ATOM 3732 C CA . GLY A 1 501 ? 1.775 -30.016 0.459 1 89.56 501 GLY A CA 1
ATOM 3733 C C . GLY A 1 501 ? 2.781 -31.156 0.329 1 89.56 501 GLY A C 1
ATOM 3734 O O . GLY A 1 501 ? 3.984 -30.938 0.494 1 89.56 501 GLY A O 1
ATOM 3735 N N . ALA A 1 502 ? 2.234 -32.344 0.026 1 93.25 502 ALA A N 1
ATOM 3736 C CA . ALA A 1 502 ? 3.102 -33.5 -0.156 1 93.25 502 ALA A CA 1
ATOM 3737 C C . ALA A 1 502 ? 4.047 -33.312 -1.337 1 93.25 502 ALA A C 1
ATOM 3739 O O . ALA A 1 502 ? 5.219 -33.688 -1.274 1 93.25 502 ALA A O 1
ATOM 3740 N N . CYS A 1 503 ? 3.512 -32.688 -2.389 1 94.06 503 CYS A N 1
ATOM 3741 C CA . CYS A 1 503 ? 4.332 -32.406 -3.564 1 94.06 503 CYS A CA 1
ATOM 3742 C C . CYS A 1 503 ? 5.426 -31.406 -3.246 1 94.06 503 CYS A C 1
ATOM 3744 O O . CYS A 1 503 ? 6.559 -31.547 -3.713 1 94.06 503 CYS A O 1
ATOM 3746 N N . LEU A 1 504 ? 5.094 -30.469 -2.467 1 93.38 504 LEU A N 1
ATOM 3747 C CA . LEU A 1 504 ? 6.125 -29.516 -2.07 1 93.38 504 LEU A CA 1
ATOM 3748 C C . LEU A 1 504 ? 7.215 -30.203 -1.256 1 93.38 504 LEU A C 1
ATOM 3750 O O . LEU A 1 504 ? 8.398 -29.906 -1.42 1 93.38 504 LEU A O 1
ATOM 3754 N N . GLY A 1 505 ? 6.797 -31.062 -0.378 1 94 505 GLY A N 1
ATOM 3755 C CA . GLY A 1 505 ? 7.766 -31.875 0.354 1 94 505 GLY A CA 1
ATOM 3756 C C . GLY A 1 505 ? 8.672 -32.688 -0.549 1 94 505 GLY A C 1
ATOM 3757 O O . GLY A 1 505 ? 9.875 -32.781 -0.297 1 94 505 GLY A O 1
ATOM 3758 N N . ALA A 1 506 ? 8.086 -33.25 -1.562 1 94.38 506 ALA A N 1
ATOM 3759 C CA . ALA A 1 506 ? 8.875 -34.031 -2.527 1 94.38 506 ALA A CA 1
ATOM 3760 C C . ALA A 1 506 ? 9.883 -33.125 -3.244 1 94.38 506 ALA A C 1
ATOM 3762 O O . ALA A 1 506 ? 11.031 -33.531 -3.449 1 94.38 506 ALA A O 1
ATOM 3763 N N . VAL A 1 507 ? 9.422 -31.938 -3.615 1 93.81 507 VAL A N 1
ATOM 3764 C CA . VAL A 1 507 ? 10.312 -31 -4.273 1 93.81 507 VAL A CA 1
ATOM 3765 C C . VAL A 1 507 ? 11.516 -30.703 -3.379 1 93.81 507 VAL A C 1
ATOM 3767 O O . VAL A 1 507 ? 12.664 -30.734 -3.836 1 93.81 507 VAL A O 1
ATOM 3770 N N . GLN A 1 508 ? 11.273 -30.453 -2.168 1 93.5 508 GLN A N 1
ATOM 3771 C CA . GLN A 1 508 ? 12.352 -30.188 -1.223 1 93.5 508 GLN A CA 1
ATOM 3772 C C . GLN A 1 508 ? 13.297 -31.375 -1.118 1 93.5 508 GLN A C 1
ATOM 3774 O O . GLN A 1 508 ? 14.523 -31.203 -1.138 1 93.5 508 GLN A O 1
ATOM 3779 N N . ALA A 1 509 ? 12.727 -32.531 -0.979 1 92.94 509 ALA A N 1
ATOM 3780 C CA . ALA A 1 509 ? 13.531 -33.75 -0.852 1 92.94 509 ALA A CA 1
ATOM 3781 C C . ALA A 1 509 ? 14.398 -33.969 -2.086 1 92.94 509 ALA A C 1
ATOM 3783 O O . ALA A 1 509 ? 15.562 -34.344 -1.974 1 92.94 509 ALA A O 1
ATOM 3784 N N . HIS A 1 510 ? 13.898 -33.719 -3.205 1 91.38 510 HIS A N 1
ATOM 3785 C CA . HIS A 1 510 ? 14.641 -33.938 -4.441 1 91.38 510 HIS A CA 1
ATOM 3786 C C . HIS A 1 510 ? 15.727 -32.906 -4.633 1 91.38 510 HIS A C 1
ATOM 3788 O O . HIS A 1 510 ? 16.797 -33.188 -5.164 1 91.38 510 HIS A O 1
ATOM 3794 N N . LEU A 1 511 ? 15.375 -31.688 -4.254 1 89.56 511 LEU A N 1
ATOM 3795 C CA . LEU A 1 511 ? 16.406 -30.641 -4.285 1 89.56 511 LEU A CA 1
ATOM 3796 C C . LEU A 1 511 ? 17.547 -30.984 -3.336 1 89.56 511 LEU A C 1
ATOM 3798 O O . LEU A 1 511 ? 18.719 -30.828 -3.682 1 89.56 511 LEU A O 1
ATOM 3802 N N . ASP A 1 512 ? 17.234 -31.484 -2.184 1 87.88 512 ASP A N 1
ATOM 3803 C CA . ASP A 1 512 ? 18.25 -31.891 -1.212 1 87.88 512 ASP A CA 1
ATOM 3804 C C . ASP A 1 512 ? 19.094 -33.031 -1.748 1 87.88 512 ASP A C 1
ATOM 3806 O O . ASP A 1 512 ? 20.312 -33.031 -1.588 1 87.88 512 ASP A O 1
ATOM 3810 N N . ARG A 1 513 ? 18.453 -33.969 -2.324 1 83.12 513 ARG A N 1
ATOM 3811 C CA . ARG A 1 513 ? 19.156 -35.125 -2.889 1 83.12 513 ARG A CA 1
ATOM 3812 C C . ARG A 1 513 ? 20.078 -34.688 -4.02 1 83.12 513 ARG A C 1
ATOM 3814 O O . ARG A 1 513 ? 21.203 -35.188 -4.129 1 83.12 513 ARG A O 1
ATOM 3821 N N . ARG A 1 514 ? 19.562 -33.844 -4.895 1 79.25 514 ARG A N 1
ATOM 3822 C CA . ARG A 1 514 ? 20.375 -33.344 -5.988 1 79.25 514 ARG A CA 1
ATOM 3823 C C . ARG A 1 514 ? 21.609 -32.594 -5.461 1 79.25 514 ARG A C 1
ATOM 3825 O O . ARG A 1 514 ? 22.672 -32.656 -6.066 1 79.25 514 ARG A O 1
ATOM 3832 N N . ALA A 1 515 ? 21.391 -31.891 -4.441 1 75.94 515 ALA A N 1
ATOM 3833 C CA . ALA A 1 515 ? 22.5 -31.156 -3.848 1 75.94 515 ALA A CA 1
ATOM 3834 C C . ALA A 1 515 ? 23.562 -32.094 -3.297 1 75.94 515 ALA A C 1
ATOM 3836 O O . ALA A 1 515 ? 24.766 -31.812 -3.377 1 75.94 515 ALA A O 1
ATOM 3837 N N . ARG A 1 516 ? 23.172 -33.188 -2.777 1 73.19 516 ARG A N 1
ATOM 3838 C CA . ARG A 1 516 ? 24.094 -34.188 -2.191 1 73.19 516 ARG A CA 1
ATOM 3839 C C . ARG A 1 516 ? 24.75 -35.031 -3.27 1 73.19 516 ARG A C 1
ATOM 3841 O O . ARG A 1 516 ? 25.953 -35.25 -3.238 1 73.19 516 ARG A O 1
ATOM 3848 N N . SER A 1 517 ? 23.938 -35.5 -4.223 1 69.62 517 SER A N 1
ATOM 3849 C CA . SER A 1 517 ? 24.406 -36.5 -5.188 1 69.62 517 SER A CA 1
ATOM 3850 C C . SER A 1 517 ? 24.953 -35.812 -6.449 1 69.62 517 SER A C 1
ATOM 3852 O O . SER A 1 517 ? 25.656 -36.438 -7.234 1 69.62 517 SER A O 1
ATOM 3854 N N . GLY A 1 518 ? 24.516 -34.5 -6.637 1 62.91 518 GLY A N 1
ATOM 3855 C CA . GLY A 1 518 ? 24.969 -33.781 -7.809 1 62.91 518 GLY A CA 1
ATOM 3856 C C . GLY A 1 518 ? 24.109 -34.031 -9.031 1 62.91 518 GLY A C 1
ATOM 3857 O O . GLY A 1 518 ? 24.297 -33.375 -10.07 1 62.91 518 GLY A O 1
ATOM 3858 N N . MET A 1 519 ? 23.203 -35.125 -9 1 62.72 519 MET A N 1
ATOM 3859 C CA . MET A 1 519 ? 22.359 -35.406 -10.156 1 62.72 519 MET A CA 1
ATOM 3860 C C . MET A 1 519 ? 20.953 -35.781 -9.734 1 62.72 519 MET A C 1
ATOM 3862 O O . MET A 1 519 ? 20.75 -36.25 -8.609 1 62.72 519 MET A O 1
ATOM 3866 N N . ASN A 1 520 ? 20.047 -35.5 -10.68 1 72.44 520 ASN A N 1
ATOM 3867 C CA . ASN A 1 520 ? 18.688 -35.938 -10.469 1 72.44 520 ASN A CA 1
ATOM 3868 C C . ASN A 1 520 ? 18.547 -37.469 -10.656 1 72.44 520 ASN A C 1
ATOM 3870 O O . ASN A 1 520 ? 19.234 -38.062 -11.484 1 72.44 520 ASN A O 1
ATOM 3874 N N . ASP A 1 521 ? 17.828 -38.125 -9.789 1 73.81 521 ASP A N 1
ATOM 3875 C CA . ASP A 1 521 ? 17.484 -39.531 -9.906 1 73.81 521 ASP A CA 1
ATOM 3876 C C . ASP A 1 521 ? 16.031 -39.719 -10.336 1 73.81 521 ASP A C 1
ATOM 3878 O O . ASP A 1 521 ? 15.117 -39.688 -9.508 1 73.81 521 ASP A O 1
ATOM 3882 N N . LEU A 1 522 ? 15.867 -39.906 -11.68 1 78.25 522 LEU A N 1
ATOM 3883 C CA . LEU A 1 522 ? 14.523 -40 -12.242 1 78.25 522 LEU A CA 1
ATOM 3884 C C . LEU A 1 522 ? 13.75 -41.156 -11.609 1 78.25 522 LEU A C 1
ATOM 3886 O O . LEU A 1 522 ? 12.547 -41.031 -11.391 1 78.25 522 LEU A O 1
ATOM 3890 N N . ALA A 1 523 ? 14.5 -42.25 -11.375 1 78.75 523 ALA A N 1
ATOM 3891 C CA . ALA A 1 523 ? 13.844 -43.406 -10.766 1 78.75 523 ALA A CA 1
ATOM 3892 C C . ALA A 1 523 ? 13.352 -43.062 -9.359 1 78.75 523 ALA A C 1
ATOM 3894 O O . ALA A 1 523 ? 12.242 -43.469 -8.977 1 78.75 523 ALA A O 1
ATOM 3895 N N . ALA A 1 524 ? 14.156 -42.406 -8.609 1 82.44 524 ALA A N 1
ATOM 3896 C CA . ALA A 1 524 ? 13.773 -42 -7.258 1 82.44 524 ALA A CA 1
ATOM 3897 C C . ALA A 1 524 ? 12.594 -41.031 -7.289 1 82.44 524 ALA A C 1
ATOM 3899 O O . ALA A 1 524 ? 11.703 -41.094 -6.445 1 82.44 524 ALA A O 1
ATOM 3900 N N . ILE A 1 525 ? 12.539 -40.125 -8.258 1 87.75 525 ILE A N 1
ATOM 3901 C CA . ILE A 1 525 ? 11.469 -39.125 -8.422 1 87.75 525 ILE A CA 1
ATOM 3902 C C . ILE A 1 525 ? 10.148 -39.844 -8.672 1 87.75 525 ILE A C 1
ATOM 3904 O O . ILE A 1 525 ? 9.148 -39.562 -7.996 1 87.75 525 ILE A O 1
ATOM 3908 N N . ARG A 1 526 ? 10.18 -40.812 -9.547 1 86.62 526 ARG A N 1
ATOM 3909 C CA . ARG A 1 526 ? 8.961 -41.531 -9.875 1 86.62 526 ARG A CA 1
ATOM 3910 C C . ARG A 1 526 ? 8.484 -42.375 -8.688 1 86.62 526 ARG A C 1
ATOM 3912 O O . ARG A 1 526 ? 7.281 -42.438 -8.422 1 86.62 526 ARG A O 1
ATOM 3919 N N . SER A 1 527 ? 9.438 -42.969 -8.023 1 88.25 527 SER A N 1
ATOM 3920 C CA . SER A 1 527 ? 9.094 -43.781 -6.852 1 88.25 527 SER A CA 1
ATOM 3921 C C . SER A 1 527 ? 8.438 -42.938 -5.77 1 88.25 527 SER A C 1
ATOM 3923 O O . SER A 1 527 ? 7.449 -43.344 -5.164 1 88.25 527 SER A O 1
ATOM 3925 N N . ASP A 1 528 ? 9 -41.75 -5.543 1 91.75 528 ASP A N 1
ATOM 3926 C CA . ASP A 1 528 ? 8.461 -40.875 -4.523 1 91.75 528 ASP A CA 1
ATOM 3927 C C . ASP A 1 528 ? 7.055 -40.406 -4.891 1 91.75 528 ASP A C 1
ATOM 3929 O O . ASP A 1 528 ? 6.18 -40.312 -4.031 1 91.75 528 ASP A O 1
ATOM 3933 N N . MET A 1 529 ? 6.836 -40.094 -6.148 1 91.44 529 MET A N 1
ATOM 3934 C CA . MET A 1 529 ? 5.52 -39.625 -6.594 1 91.44 529 MET A CA 1
ATOM 3935 C C . MET A 1 529 ? 4.496 -40.75 -6.512 1 91.44 529 MET A C 1
ATOM 3937 O O . MET A 1 529 ? 3.326 -40.531 -6.199 1 91.44 529 MET A O 1
ATOM 3941 N N . GLN A 1 530 ? 4.973 -41.938 -6.781 1 89.5 530 GLN A N 1
ATOM 3942 C CA . GLN A 1 530 ? 4.109 -43.094 -6.645 1 89.5 530 GLN A CA 1
ATOM 3943 C C . GLN A 1 530 ? 3.691 -43.312 -5.191 1 89.5 530 GLN A C 1
ATOM 3945 O O . GLN A 1 530 ? 2.551 -43.688 -4.914 1 89.5 530 GLN A O 1
ATOM 3950 N N . GLN A 1 531 ? 4.582 -43.062 -4.332 1 90.44 531 GLN A N 1
ATOM 3951 C CA . GLN A 1 531 ? 4.285 -43.219 -2.91 1 90.44 531 GLN A CA 1
ATOM 3952 C C . GLN A 1 531 ? 3.266 -42.156 -2.453 1 90.44 531 GLN A C 1
ATOM 3954 O O . GLN A 1 531 ? 2.396 -42.469 -1.631 1 90.44 531 GLN A O 1
ATOM 3959 N N . ILE A 1 532 ? 3.385 -41 -2.965 1 91.88 532 ILE A N 1
ATOM 3960 C CA . ILE A 1 532 ? 2.416 -39.969 -2.637 1 91.88 532 ILE A CA 1
ATOM 3961 C C . ILE A 1 532 ? 1.03 -40.375 -3.129 1 91.88 532 ILE A C 1
ATOM 3963 O O . ILE A 1 532 ? 0.037 -40.219 -2.416 1 91.88 532 ILE A O 1
ATOM 3967 N N . ALA A 1 533 ? 0.986 -40.906 -4.336 1 89.06 533 ALA A N 1
ATOM 3968 C CA . ALA A 1 533 ? -0.278 -41.375 -4.898 1 89.06 533 ALA A CA 1
ATOM 3969 C C . ALA A 1 533 ? -0.869 -42.5 -4.059 1 89.06 533 ALA A C 1
ATOM 3971 O O . ALA A 1 533 ? -2.068 -42.5 -3.773 1 89.06 533 ALA A O 1
ATOM 3972 N N . ALA A 1 534 ? -0.02 -43.406 -3.635 1 86.31 534 ALA A N 1
ATOM 3973 C CA . ALA A 1 534 ? -0.464 -44.531 -2.838 1 86.31 534 ALA A CA 1
ATOM 3974 C C . ALA A 1 534 ? -1.025 -44.094 -1.493 1 86.31 534 ALA A C 1
ATOM 3976 O O . ALA A 1 534 ? -2.012 -44.625 -1.006 1 86.31 534 ALA A O 1
ATOM 3977 N N . ALA A 1 535 ? -0.436 -43.094 -0.969 1 85.38 535 ALA A N 1
ATOM 3978 C CA . ALA A 1 535 ? -0.877 -42.562 0.321 1 85.38 535 ALA A CA 1
ATOM 3979 C C . ALA A 1 535 ? -2.227 -41.875 0.197 1 85.38 535 ALA A C 1
ATOM 3981 O O . ALA A 1 535 ? -3.027 -41.875 1.134 1 85.38 535 ALA A O 1
ATOM 3982 N N . GLN A 1 536 ? -2.422 -41.344 -0.931 1 78.81 536 GLN A N 1
ATOM 3983 C CA . GLN A 1 536 ? -3.67 -40.625 -1.146 1 78.81 536 GLN A CA 1
ATOM 3984 C C . GLN A 1 536 ? -4.809 -41.594 -1.497 1 78.81 536 GLN A C 1
ATOM 3986 O O . GLN A 1 536 ? -5.977 -41.281 -1.256 1 78.81 536 GLN A O 1
ATOM 3991 N N . ALA A 1 537 ? -4.48 -42.688 -2.119 1 69.31 537 ALA A N 1
ATOM 3992 C CA . ALA A 1 537 ? -5.48 -43.656 -2.512 1 69.31 537 ALA A CA 1
ATOM 3993 C C . ALA A 1 537 ? -6 -44.438 -1.297 1 69.31 537 ALA A C 1
ATOM 3995 O O . ALA A 1 537 ? -7.09 -45 -1.336 1 69.31 537 ALA A O 1
ATOM 3996 N N . ARG A 1 538 ? -5.348 -44.5 -0.166 1 64.62 538 ARG A N 1
ATOM 3997 C CA . ARG A 1 538 ? -5.812 -45.188 1.043 1 64.62 538 ARG A CA 1
ATOM 3998 C C . ARG A 1 538 ? -6.82 -44.312 1.796 1 64.62 538 ARG A C 1
ATOM 4000 O O . ARG A 1 538 ? -6.715 -43.094 1.791 1 64.62 538 ARG A O 1
ATOM 4007 N N . MET B 1 1 ? -43.59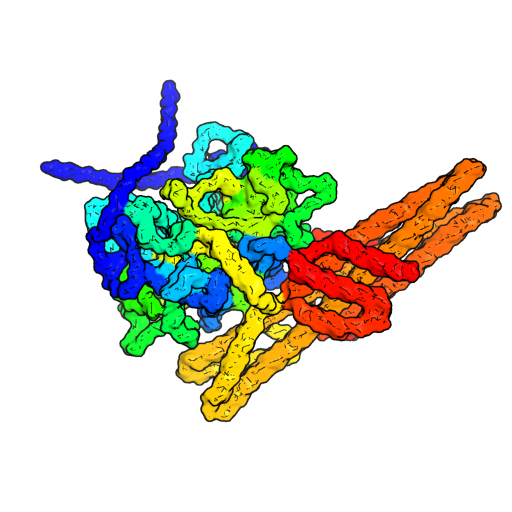4 10.039 39.562 1 19.95 1 MET B N 1
ATOM 4008 C CA . MET B 1 1 ? -43.625 11.094 38.562 1 19.95 1 MET B CA 1
ATOM 4009 C C . MET B 1 1 ? -42.25 11.281 37.906 1 19.95 1 MET B C 1
ATOM 4011 O O . MET B 1 1 ? -41.312 11.773 38.562 1 19.95 1 MET B O 1
ATOM 4015 N N . ALA B 1 2 ? -41.875 10.398 37.031 1 24.39 2 ALA B N 1
ATOM 4016 C CA . ALA B 1 2 ? -40.719 9.914 36.281 1 24.39 2 ALA B CA 1
ATOM 4017 C C . ALA B 1 2 ? -40.156 11.016 35.375 1 24.39 2 ALA B C 1
ATOM 4019 O O . ALA B 1 2 ? -40.812 11.453 34.438 1 24.39 2 ALA B O 1
ATOM 4020 N N . ARG B 1 3 ? -39.375 11.859 36.031 1 22.44 3 ARG B N 1
ATOM 4021 C CA . ARG B 1 3 ? -38.875 13.062 35.406 1 22.44 3 ARG B CA 1
ATOM 4022 C C . ARG B 1 3 ? -38.031 12.711 34.188 1 22.44 3 ARG B C 1
ATOM 4024 O O . ARG B 1 3 ? -37.062 11.953 34.281 1 22.44 3 ARG B O 1
ATOM 4031 N N . ALA B 1 4 ? -38.594 12.812 33 1 25.52 4 ALA B N 1
ATOM 4032 C CA . ALA B 1 4 ? -38.188 12.586 31.625 1 25.52 4 ALA B CA 1
ATOM 4033 C C . ALA B 1 4 ? -37.031 13.5 31.234 1 25.52 4 ALA B C 1
ATOM 4035 O O . ALA B 1 4 ? -37.188 14.719 31.125 1 25.52 4 ALA B O 1
ATOM 4036 N N . TRP B 1 5 ? -35.844 13.195 31.812 1 27.19 5 TRP B N 1
ATOM 4037 C CA . TRP B 1 5 ? -34.688 14.07 31.516 1 27.19 5 TRP B CA 1
ATOM 4038 C C . TRP B 1 5 ? -34.375 14.039 30.016 1 27.19 5 TRP B C 1
ATOM 4040 O O . TRP B 1 5 ? -34.062 12.984 29.469 1 27.19 5 TRP B O 1
ATOM 4050 N N . GLY B 1 6 ? -35.031 14.82 29.203 1 22.92 6 GLY B N 1
ATOM 4051 C CA . GLY B 1 6 ? -34.938 15.055 27.766 1 22.92 6 GLY B CA 1
ATOM 4052 C C . GLY B 1 6 ? -33.531 15.492 27.328 1 22.92 6 GLY B C 1
ATOM 4053 O O . GLY B 1 6 ? -32.969 16.406 27.906 1 22.92 6 GLY B O 1
ATOM 4054 N N . LEU B 1 7 ? -32.719 14.586 26.891 1 29.75 7 LEU B N 1
ATOM 4055 C CA . LEU B 1 7 ? -31.375 14.773 26.344 1 29.75 7 LEU B CA 1
ATOM 4056 C C . LEU B 1 7 ? -31.391 15.719 25.141 1 29.75 7 LEU B C 1
ATOM 4058 O O . LEU B 1 7 ? -31.953 15.391 24.094 1 29.75 7 LEU B O 1
ATOM 4062 N N . ALA B 1 8 ? -31.422 16.984 25.328 1 28.7 8 ALA B N 1
ATOM 4063 C CA . ALA B 1 8 ? -31.375 17.969 24.266 1 28.7 8 ALA B CA 1
ATOM 4064 C C . ALA B 1 8 ? -30.078 17.875 23.469 1 28.7 8 ALA B C 1
ATOM 4066 O O . ALA B 1 8 ? -28.984 17.969 24.031 1 28.7 8 ALA B O 1
ATOM 4067 N N . LEU B 1 9 ? -30.047 17.266 22.453 1 31.81 9 LEU B N 1
ATOM 4068 C CA . LEU B 1 9 ? -29.109 17.328 21.344 1 31.81 9 LEU B CA 1
ATOM 4069 C C . LEU B 1 9 ? -28.812 18.766 20.938 1 31.81 9 LEU B C 1
ATOM 4071 O O . LEU B 1 9 ? -29.703 19.469 20.453 1 31.81 9 LEU B O 1
ATOM 4075 N N . ALA B 1 10 ? -27.938 19.406 21.672 1 32.91 10 ALA B N 1
ATOM 4076 C CA . ALA B 1 10 ? -27.625 20.781 21.281 1 32.91 10 ALA B CA 1
ATOM 4077 C C . ALA B 1 10 ? -27.141 20.844 19.844 1 32.91 10 ALA B C 1
ATOM 4079 O O . ALA B 1 10 ? -26.125 20.219 19.5 1 32.91 10 ALA B O 1
ATOM 4080 N N . ILE B 1 11 ? -28.047 21.078 19.094 1 32.22 11 ILE B N 1
ATOM 4081 C CA . ILE B 1 11 ? -27.812 21.562 17.734 1 32.22 11 ILE B CA 1
ATOM 4082 C C . ILE B 1 11 ? -26.844 22.75 17.781 1 32.22 11 ILE B C 1
ATOM 4084 O O . ILE B 1 11 ? -27.141 23.781 18.359 1 32.22 11 ILE B O 1
ATOM 4088 N N . LEU B 1 12 ? -25.625 22.422 17.812 1 30.72 12 LEU B N 1
ATOM 4089 C CA . LEU B 1 12 ? -24.734 23.562 17.641 1 30.72 12 LEU B CA 1
ATOM 4090 C C . LEU B 1 12 ? -25.203 24.469 16.516 1 30.72 12 LEU B C 1
ATOM 4092 O O . LEU B 1 12 ? -25.266 24.047 15.359 1 30.72 12 LEU B O 1
ATOM 4096 N N . LEU B 1 13 ? -26.062 25.359 16.875 1 30.19 13 LEU B N 1
ATOM 4097 C CA . LEU B 1 13 ? -26.422 26.484 16 1 30.19 13 LEU B CA 1
ATOM 4098 C C . LEU B 1 13 ? -25.188 27.016 15.273 1 30.19 13 LEU B C 1
ATOM 4100 O O . LEU B 1 13 ? -24.141 27.234 15.891 1 30.19 13 LEU B O 1
ATOM 4104 N N . ALA B 1 14 ? -25.266 26.938 14.047 1 39.47 14 ALA B N 1
ATOM 4105 C CA . ALA B 1 14 ? -24.406 27.594 13.07 1 39.47 14 ALA B CA 1
ATOM 4106 C C . ALA B 1 14 ? -24.188 29.062 13.438 1 39.47 14 ALA B C 1
ATOM 4108 O O . ALA B 1 14 ? -25.141 29.844 13.453 1 39.47 14 ALA B O 1
ATOM 4109 N N . ALA B 1 15 ? -23.188 29.328 14.25 1 35.5 15 ALA B N 1
ATOM 4110 C CA . ALA B 1 15 ? -22.906 30.734 14.461 1 35.5 15 ALA B CA 1
ATOM 4111 C C . ALA B 1 15 ? -23.016 31.516 13.156 1 35.5 15 ALA B C 1
ATOM 4113 O O . ALA B 1 15 ? -22.766 30.984 12.078 1 35.5 15 ALA B O 1
ATOM 4114 N N . PRO B 1 16 ? -23.703 32.594 13.102 1 37.16 16 PRO B N 1
ATOM 4115 C CA . PRO B 1 16 ? -23.844 33.438 11.898 1 37.16 16 PRO B CA 1
ATOM 4116 C C . PRO B 1 16 ? -22.5 33.656 11.195 1 37.16 16 PRO B C 1
ATOM 4118 O O . PRO B 1 16 ? -21.453 33.594 11.836 1 37.16 16 PRO B O 1
ATOM 4121 N N . PRO B 1 17 ? -22.531 33.469 9.836 1 40.78 17 PRO B N 1
ATOM 4122 C CA . PRO B 1 17 ? -21.312 33.719 9.047 1 40.78 17 PRO B CA 1
ATOM 4123 C C . PRO B 1 17 ? -20.594 35 9.484 1 40.78 17 PRO B C 1
ATOM 4125 O O . PRO B 1 17 ? -21.172 36.062 9.461 1 40.78 17 PRO B O 1
ATOM 4128 N N . ALA B 1 18 ? -19.719 34.938 10.438 1 41.31 18 ALA B N 1
ATOM 4129 C CA . ALA B 1 18 ? -18.891 36.094 10.727 1 41.31 18 ALA B CA 1
ATOM 4130 C C . ALA B 1 18 ? -18.375 36.719 9.438 1 41.31 18 ALA B C 1
ATOM 4132 O O . ALA B 1 18 ? -17.906 36.031 8.539 1 41.31 18 ALA B O 1
ATOM 4133 N N . ALA B 1 19 ? -18.656 37.875 9.07 1 42.28 19 ALA B N 1
ATOM 4134 C CA . ALA B 1 19 ? -18.188 38.781 8.016 1 42.28 19 ALA B CA 1
ATOM 4135 C C . ALA B 1 19 ? -16.688 38.625 7.773 1 42.28 19 ALA B C 1
ATOM 4137 O O . ALA B 1 19 ? -15.93 38.344 8.711 1 42.28 19 ALA B O 1
ATOM 4138 N N . ALA B 1 20 ? -16.234 38.219 6.551 1 50.09 20 ALA B N 1
ATOM 4139 C CA . ALA B 1 20 ? -14.844 38.188 6.102 1 50.09 20 ALA B CA 1
ATOM 4140 C C . ALA B 1 20 ? -14.016 39.281 6.762 1 50.09 20 ALA B C 1
ATOM 4142 O O . ALA B 1 20 ? -13.953 40.406 6.266 1 50.09 20 ALA B O 1
ATOM 4143 N N . GLY B 1 21 ? -14.047 39.531 7.992 1 56.59 21 GLY B N 1
ATOM 4144 C CA . GLY B 1 21 ? -13.344 40.688 8.539 1 56.59 21 GLY B CA 1
ATOM 4145 C C . GLY B 1 21 ? -11.859 40.656 8.234 1 56.59 21 GLY B C 1
ATOM 4146 O O . GLY B 1 21 ? -11.289 39.625 7.91 1 56.59 21 GLY B O 1
ATOM 4147 N N . GLY B 1 22 ? -11.203 41.75 7.727 1 80.44 22 GLY B N 1
ATOM 4148 C CA . GLY B 1 22 ? -9.812 42.031 7.434 1 80.44 22 GLY B CA 1
ATOM 4149 C C . GLY B 1 22 ? -8.852 41.469 8.461 1 80.44 22 GLY B C 1
ATOM 4150 O O . GLY B 1 22 ? -9.281 41 9.516 1 80.44 22 GLY B O 1
ATOM 4151 N N . ILE B 1 23 ? -7.723 41 8.117 1 92.75 23 ILE B N 1
ATOM 4152 C CA . ILE B 1 23 ? -6.641 40.625 9.016 1 92.75 23 ILE B CA 1
ATOM 4153 C C . ILE B 1 23 ? -6.316 41.75 9.977 1 92.75 23 ILE B C 1
ATOM 4155 O O . ILE B 1 23 ? -5.863 42.812 9.547 1 92.75 23 ILE B O 1
ATOM 4159 N N . THR B 1 24 ? -6.633 41.562 11.25 1 93.88 24 THR B N 1
ATOM 4160 C CA . THR B 1 24 ? -6.461 42.625 12.219 1 93.88 24 THR B CA 1
ATOM 4161 C C . THR B 1 24 ? -5.316 42.312 13.18 1 93.88 24 THR B C 1
ATOM 4163 O O . THR B 1 24 ? -4.742 43.219 13.781 1 93.88 24 THR B O 1
ATOM 4166 N N . VAL B 1 25 ? -5.012 41.031 13.375 1 95.38 25 VAL B N 1
ATOM 4167 C CA . VAL B 1 25 ? -3.922 40.625 14.25 1 95.38 25 VAL B CA 1
ATOM 4168 C C . VAL B 1 25 ? -2.59 41.094 13.672 1 95.38 25 VAL B C 1
ATOM 4170 O O . VAL B 1 25 ? -2.371 41.031 12.461 1 95.38 25 VAL B O 1
ATOM 4173 N N . ASP B 1 26 ? -1.684 41.562 14.5 1 95.75 26 ASP B N 1
ATOM 4174 C CA . ASP B 1 26 ? -0.379 42.094 14.094 1 95.75 26 ASP B CA 1
ATOM 4175 C C . ASP B 1 26 ? 0.388 41.062 13.266 1 95.75 26 ASP B C 1
ATOM 4177 O O . ASP B 1 26 ? 0.601 39.938 13.719 1 95.75 26 ASP B O 1
ATOM 4181 N N . GLU B 1 27 ? 0.849 41.406 12.125 1 96.31 27 GLU B N 1
ATOM 4182 C CA . GLU B 1 27 ? 1.529 40.531 11.195 1 96.31 27 GLU B CA 1
ATOM 4183 C C . GLU B 1 27 ? 2.824 39.969 11.789 1 96.31 27 GLU B C 1
ATOM 4185 O O . GLU B 1 27 ? 3.227 38.844 11.492 1 96.31 27 GLU B O 1
ATOM 4190 N N . THR B 1 28 ? 3.494 40.75 12.625 1 96.56 28 THR B N 1
ATOM 4191 C CA . THR B 1 28 ? 4.777 40.344 13.195 1 96.56 28 THR B CA 1
ATOM 4192 C C . THR B 1 28 ? 4.617 39.094 14.055 1 96.56 28 THR B C 1
ATOM 4194 O O . THR B 1 28 ? 5.602 38.438 14.375 1 96.56 28 THR B O 1
ATOM 4197 N N . TYR B 1 29 ? 3.346 38.812 14.414 1 96.94 29 TYR B N 1
ATOM 4198 C CA . TYR B 1 29 ? 3.104 37.625 15.25 1 96.94 29 TYR B CA 1
ATOM 4199 C C . TYR B 1 29 ? 2.902 36.406 14.391 1 96.94 29 TYR B C 1
ATOM 4201 O O . TYR B 1 29 ? 3.438 35.312 14.703 1 96.94 29 TYR B O 1
ATOM 4209 N N . TRP B 1 30 ? 2.148 36.562 13.297 1 97.19 30 TRP B N 1
ATOM 4210 C CA . TRP B 1 30 ? 1.792 35.375 12.516 1 97.19 30 TRP B CA 1
ATOM 4211 C C . TRP B 1 30 ? 2.668 35.25 11.273 1 97.19 30 TRP B C 1
ATOM 4213 O O . TRP B 1 30 ? 2.713 34.188 10.641 1 97.19 30 TRP B O 1
ATOM 4223 N N . ASN B 1 31 ? 3.383 36.219 10.883 1 98 31 ASN B N 1
ATOM 4224 C CA . ASN B 1 31 ? 4.383 36.25 9.82 1 98 31 ASN B CA 1
ATOM 4225 C C . ASN B 1 31 ? 5.609 37.062 10.219 1 98 31 ASN B C 1
ATOM 4227 O O . ASN B 1 31 ? 5.93 38.062 9.555 1 98 31 ASN B O 1
ATOM 4231 N N . PRO B 1 32 ? 6.336 36.594 11.164 1 97.56 32 PRO B N 1
ATOM 4232 C CA . PRO B 1 32 ? 7.438 37.375 11.719 1 97.56 32 PRO B CA 1
ATOM 4233 C C . PRO B 1 32 ? 8.523 37.688 10.688 1 97.56 32 PRO B C 1
ATOM 4235 O O . PRO B 1 32 ? 9.273 38.656 10.852 1 97.56 32 PRO B O 1
ATOM 4238 N N . GLN B 1 33 ? 8.633 36.875 9.711 1 97.19 33 GLN B N 1
ATOM 4239 C CA . GLN B 1 33 ? 9.625 37.094 8.664 1 97.19 33 GLN B CA 1
ATOM 4240 C C . GLN B 1 33 ? 8.992 37 7.277 1 97.19 33 GLN B C 1
ATOM 4242 O O . GLN B 1 33 ? 9.242 36.062 6.52 1 97.19 33 GLN B O 1
ATOM 4247 N N . PRO B 1 34 ? 8.312 38.062 6.93 1 96.81 34 PRO B N 1
ATOM 4248 C CA . PRO B 1 34 ? 7.633 38.062 5.629 1 96.81 34 PRO B CA 1
ATOM 4249 C C . PRO B 1 34 ? 8.609 37.969 4.457 1 96.81 34 PRO B C 1
ATOM 4251 O O . PRO B 1 34 ? 9.742 38.438 4.555 1 96.81 34 PRO B O 1
ATOM 4254 N N . ALA B 1 35 ? 8.211 37.344 3.436 1 92.69 35 ALA B N 1
ATOM 4255 C CA . ALA B 1 35 ? 8.992 37.188 2.207 1 92.69 35 ALA B CA 1
ATOM 4256 C C . ALA B 1 35 ? 8.102 37.344 0.976 1 92.69 35 ALA B C 1
ATOM 4258 O O . ALA B 1 35 ? 6.895 37.125 1.035 1 92.69 35 ALA B O 1
ATOM 4259 N N . GLU B 1 36 ? 8.75 37.781 -0.099 1 91.25 36 GLU B N 1
ATOM 4260 C CA . GLU B 1 36 ? 8.016 37.906 -1.356 1 91.25 36 GLU B CA 1
ATOM 4261 C C . GLU B 1 36 ? 7.477 36.531 -1.799 1 91.25 36 GLU B C 1
ATOM 4263 O O . GLU B 1 36 ? 8.18 35.531 -1.713 1 91.25 36 GLU B O 1
ATOM 4268 N N . GLY B 1 37 ? 6.223 36.562 -2.219 1 88.19 37 GLY B N 1
ATOM 4269 C CA . GLY B 1 37 ? 5.633 35.312 -2.723 1 88.19 37 GLY B CA 1
ATOM 4270 C C . GLY B 1 37 ? 4.836 34.562 -1.674 1 88.19 37 GLY B C 1
ATOM 4271 O O . GLY B 1 37 ? 4.215 33.531 -1.975 1 88.19 37 GLY B O 1
ATOM 4272 N N . ASP B 1 38 ? 4.805 35.125 -0.468 1 94.81 38 ASP B N 1
ATOM 4273 C CA . ASP B 1 38 ? 3.98 34.531 0.563 1 94.81 38 ASP B CA 1
ATOM 4274 C C . ASP B 1 38 ? 2.506 34.531 0.165 1 94.81 38 ASP B C 1
ATOM 4276 O O . ASP B 1 38 ? 1.984 35.531 -0.296 1 94.81 38 ASP B O 1
ATOM 4280 N N . LEU B 1 39 ? 1.909 33.344 0.24 1 93.62 39 LEU B N 1
ATOM 4281 C CA . LEU B 1 39 ? 0.452 33.312 0.177 1 93.62 39 LEU B CA 1
ATOM 4282 C C . LEU B 1 39 ? -0.158 33.438 1.567 1 93.62 39 LEU B C 1
ATOM 4284 O O . LEU B 1 39 ? 0.129 32.625 2.461 1 93.62 39 LEU B O 1
ATOM 4288 N N . VAL B 1 40 ? -0.985 34.438 1.729 1 96 40 VAL B N 1
ATOM 4289 C CA . VAL B 1 40 ? -1.562 34.688 3.045 1 96 40 VAL B CA 1
ATOM 4290 C C . VAL B 1 40 ? -3.037 34.312 3.047 1 96 40 VAL B C 1
ATOM 4292 O O . VAL B 1 40 ? -3.822 34.812 2.238 1 96 40 VAL B O 1
ATOM 4295 N N . LEU B 1 41 ? -3.373 33.406 3.916 1 95.81 41 LEU B N 1
ATOM 4296 C CA . LEU B 1 41 ? -4.766 33.031 4.109 1 95.81 41 LEU B CA 1
ATOM 4297 C C . LEU B 1 41 ? -5.32 33.625 5.398 1 95.81 41 LEU B C 1
ATOM 4299 O O . LEU B 1 41 ? -4.734 33.438 6.469 1 95.81 41 LEU B O 1
ATOM 4303 N N . PRO B 1 42 ? -6.465 34.281 5.293 1 96.75 42 PRO B N 1
ATOM 4304 C CA . PRO B 1 42 ? -7.082 34.781 6.523 1 96.75 42 PRO B CA 1
ATOM 4305 C C . PRO B 1 42 ? -7.625 33.688 7.41 1 96.75 42 PRO B C 1
ATOM 4307 O O . PRO B 1 42 ? -7.859 32.562 6.934 1 96.75 42 PRO B O 1
ATOM 4310 N N . MET B 1 43 ? -7.746 33.969 8.664 1 96.88 43 MET B N 1
ATOM 4311 C CA . MET B 1 43 ? -8.273 33.031 9.656 1 96.88 43 MET B CA 1
ATOM 4312 C C . MET B 1 43 ? -9.359 33.688 10.492 1 96.88 43 MET B C 1
ATOM 4314 O O . MET B 1 43 ? -9.523 34.906 10.461 1 96.88 43 MET B O 1
ATOM 4318 N N . PRO B 1 44 ? -10.109 32.875 11.242 1 95.56 44 PRO B N 1
ATOM 4319 C CA . PRO B 1 44 ? -11.055 33.469 12.188 1 95.56 44 PRO B CA 1
ATOM 4320 C C . PRO B 1 44 ? -10.383 34.438 13.172 1 95.56 44 PRO B C 1
ATOM 4322 O O . PRO B 1 44 ? -9.164 34.344 13.383 1 95.56 44 PRO B O 1
ATOM 4325 N N . CYS B 1 45 ? -11.102 35.344 13.766 1 95.62 45 CYS B N 1
ATOM 4326 C CA . CYS B 1 45 ? -10.68 36.219 14.852 1 95.62 45 CYS B CA 1
ATOM 4327 C C . CYS B 1 45 ? -9.617 37.188 14.375 1 95.62 45 CYS B C 1
ATOM 4329 O O . CYS B 1 45 ? -8.758 37.625 15.148 1 95.62 45 CYS B O 1
ATOM 4331 N N . GLY B 1 46 ? -9.617 37.438 13.07 1 95.25 46 GLY B N 1
ATOM 4332 C CA . GLY B 1 46 ? -8.742 38.469 12.508 1 95.25 46 GLY B CA 1
ATOM 4333 C C . GLY B 1 46 ? -7.324 37.969 12.289 1 95.25 46 GLY B C 1
ATOM 4334 O O . GLY B 1 46 ? -6.438 38.75 11.945 1 95.25 46 GLY B O 1
ATOM 4335 N N . GLY B 1 47 ? -7.078 36.688 12.453 1 96.06 47 GLY B N 1
ATOM 4336 C CA . GLY B 1 47 ? -5.746 36.125 12.258 1 96.06 47 GLY B CA 1
ATOM 4337 C C . GLY B 1 47 ? -5.449 35.781 10.812 1 96.06 47 GLY B C 1
ATOM 4338 O O . GLY B 1 47 ? -6.25 36.062 9.922 1 96.06 47 GLY B O 1
ATOM 4339 N N . ALA B 1 48 ? -4.27 35.219 10.633 1 97.5 48 ALA B N 1
ATOM 4340 C CA . ALA B 1 48 ? -3.846 34.781 9.305 1 97.5 48 ALA B CA 1
ATOM 4341 C C . ALA B 1 48 ? -2.742 33.719 9.414 1 97.5 48 ALA B C 1
ATOM 4343 O O . ALA B 1 48 ? -2.154 33.531 10.477 1 97.5 48 ALA B O 1
ATOM 4344 N N . MET B 1 49 ? -2.568 33.094 8.336 1 97.75 49 MET B N 1
ATOM 4345 C CA . MET B 1 49 ? -1.487 32.125 8.188 1 97.75 49 MET B CA 1
ATOM 4346 C C . MET B 1 49 ? -0.765 32.312 6.859 1 97.75 49 MET B C 1
ATOM 4348 O O . MET B 1 49 ? -1.404 32.469 5.82 1 97.75 49 MET B O 1
ATOM 4352 N N . ALA B 1 50 ? 0.547 32.281 6.918 1 97.81 50 ALA B N 1
ATOM 4353 C CA . ALA B 1 50 ? 1.346 32.469 5.707 1 97.81 50 ALA B CA 1
ATOM 4354 C C . ALA B 1 50 ? 1.821 31.125 5.148 1 97.81 50 ALA B C 1
ATOM 4356 O O . ALA B 1 50 ? 2.203 30.219 5.906 1 97.81 50 ALA B O 1
ATOM 4357 N N . PHE B 1 51 ? 1.832 31 3.84 1 97 51 PHE B N 1
ATOM 4358 C CA . PHE B 1 51 ? 2.283 29.812 3.129 1 97 51 PHE B CA 1
ATOM 4359 C C . PHE B 1 51 ? 3.369 30.156 2.119 1 97 51 PHE B C 1
ATOM 4361 O O . PHE B 1 51 ? 3.383 31.266 1.572 1 97 51 PHE B O 1
ATOM 4368 N N . ARG B 1 52 ? 4.27 29.203 1.898 1 95.06 52 ARG B N 1
ATOM 4369 C CA . ARG B 1 52 ? 5.309 29.328 0.877 1 95.06 52 ARG B CA 1
ATOM 4370 C C . ARG B 1 52 ? 5.043 28.359 -0.28 1 95.06 52 ARG B C 1
ATOM 4372 O O . ARG B 1 52 ? 4.652 27.219 -0.066 1 95.06 52 ARG B O 1
ATOM 4379 N N . PRO B 1 53 ? 5.281 28.859 -1.5 1 91.69 53 PRO B N 1
ATOM 4380 C CA . PRO B 1 53 ? 5.199 27.922 -2.625 1 91.69 53 PRO B CA 1
ATOM 4381 C C . PRO B 1 53 ? 6.391 26.969 -2.686 1 91.69 53 PRO B C 1
ATOM 4383 O O . PRO B 1 53 ? 7.531 27.391 -2.463 1 91.69 53 PRO B O 1
ATOM 4386 N N . VAL B 1 54 ? 6.145 25.766 -2.871 1 92.5 54 VAL B N 1
ATOM 4387 C CA . VAL B 1 54 ? 7.164 24.734 -3.1 1 92.5 54 VAL B CA 1
ATOM 4388 C C . VAL B 1 54 ? 7.027 24.188 -4.516 1 92.5 54 VAL B C 1
ATOM 4390 O O . VAL B 1 54 ? 6.047 23.516 -4.836 1 92.5 54 VAL B O 1
ATOM 4393 N N . ALA B 1 55 ? 8.07 24.406 -5.309 1 87.31 55 ALA B N 1
ATOM 4394 C CA . ALA B 1 55 ? 8.016 24.062 -6.727 1 87.31 55 ALA B CA 1
ATOM 4395 C C . ALA B 1 55 ? 8.273 22.562 -6.938 1 87.31 55 ALA B C 1
ATOM 4397 O O . ALA B 1 55 ? 9.172 21.984 -6.316 1 87.31 55 ALA B O 1
ATOM 4398 N N . THR B 1 56 ? 7.457 21.938 -7.691 1 85.81 56 THR B N 1
ATOM 4399 C CA . THR B 1 56 ? 7.609 20.562 -8.156 1 85.81 56 THR B CA 1
ATOM 4400 C C . THR B 1 56 ? 7.398 20.469 -9.664 1 85.81 56 THR B C 1
ATOM 4402 O O . THR B 1 56 ? 6.469 19.812 -10.125 1 85.81 56 THR B O 1
ATOM 4405 N N . PRO B 1 57 ? 8.344 21.109 -10.414 1 73.75 57 PRO B N 1
ATOM 4406 C CA . PRO B 1 57 ? 8.148 21.141 -11.859 1 73.75 57 PRO B CA 1
ATOM 4407 C C . PRO B 1 57 ? 8.188 19.75 -12.484 1 73.75 57 PRO B C 1
ATOM 4409 O O . PRO B 1 57 ? 8.844 18.844 -11.945 1 73.75 57 PRO B O 1
ATOM 4412 N N . ASN B 1 58 ? 7.297 19.516 -13.375 1 61.88 58 ASN B N 1
ATOM 4413 C CA . ASN B 1 58 ? 7.371 18.234 -14.07 1 61.88 58 ASN B CA 1
ATOM 4414 C C . ASN B 1 58 ? 7.246 18.406 -15.586 1 61.88 58 ASN B C 1
ATOM 4416 O O . ASN B 1 58 ? 6.609 19.344 -16.047 1 61.88 58 ASN B O 1
ATOM 4420 N N . ALA B 1 59 ? 8.008 17.641 -16.297 1 58.5 59 ALA B N 1
ATOM 4421 C CA . ALA B 1 59 ? 8.102 17.734 -17.75 1 58.5 59 ALA B CA 1
ATOM 4422 C C . ALA B 1 59 ? 6.949 16.969 -18.422 1 58.5 59 ALA B C 1
ATOM 4424 O O . ALA B 1 59 ? 6.652 17.188 -19.594 1 58.5 59 ALA B O 1
ATOM 4425 N N . ASP B 1 60 ? 6.254 16.141 -17.609 1 60.09 60 ASP B N 1
ATOM 4426 C CA . ASP B 1 60 ? 5.277 15.234 -18.203 1 60.09 60 ASP B CA 1
ATOM 4427 C C . ASP B 1 60 ? 3.863 15.805 -18.094 1 60.09 60 ASP B C 1
ATOM 4429 O O . ASP B 1 60 ? 2.883 15.062 -18.188 1 60.09 60 ASP B O 1
ATOM 4433 N N . GLY B 1 61 ? 3.871 17.094 -17.812 1 62.84 61 GLY B N 1
ATOM 4434 C CA . GLY B 1 61 ? 2.586 17.766 -17.828 1 62.84 61 GLY B CA 1
ATOM 4435 C C . GLY B 1 61 ? 1.696 17.391 -16.656 1 62.84 61 GLY B C 1
ATOM 4436 O O . GLY B 1 61 ? 2.133 17.422 -15.508 1 62.84 61 GLY B O 1
ATOM 4437 N N . ALA B 1 62 ? 0.434 16.891 -17.031 1 67.12 62 ALA B N 1
ATOM 4438 C CA . ALA B 1 62 ? -0.61 16.656 -16.047 1 67.12 62 ALA B CA 1
ATOM 4439 C C . ALA B 1 62 ? -0.322 15.406 -15.219 1 67.12 62 ALA B C 1
ATOM 4441 O O . ALA B 1 62 ? -0.888 15.219 -14.141 1 67.12 62 ALA B O 1
ATOM 4442 N N . VAL B 1 63 ? 0.612 14.609 -15.703 1 71.81 63 VAL B N 1
ATOM 4443 C CA . VAL B 1 63 ? 0.868 13.352 -15 1 71.81 63 VAL B CA 1
ATOM 4444 C C . VAL B 1 63 ? 2.301 13.336 -14.477 1 71.81 63 VAL B C 1
ATOM 4446 O O . VAL B 1 63 ? 2.816 12.289 -14.094 1 71.81 63 VAL B O 1
ATOM 4449 N N . GLY B 1 64 ? 2.836 14.57 -14.531 1 72.75 64 GLY B N 1
ATOM 4450 C CA . GLY B 1 64 ? 4.223 14.648 -14.102 1 72.75 64 GLY B CA 1
ATOM 4451 C C . GLY B 1 64 ? 4.371 14.75 -12.594 1 72.75 64 GLY B C 1
ATOM 4452 O O . GLY B 1 64 ? 3.506 15.305 -11.914 1 72.75 64 GLY B O 1
ATOM 4453 N N . ASP B 1 65 ? 5.43 14.094 -12.047 1 81.69 65 ASP B N 1
ATOM 4454 C CA . ASP B 1 65 ? 5.859 14.273 -10.664 1 81.69 65 ASP B CA 1
ATOM 4455 C C . ASP B 1 65 ? 7.383 14.266 -10.555 1 81.69 65 ASP B C 1
ATOM 4457 O O . ASP B 1 65 ? 8.078 14.039 -11.547 1 81.69 65 ASP B O 1
ATOM 4461 N N . VAL B 1 66 ? 7.875 14.727 -9.469 1 77.06 66 VAL B N 1
ATOM 4462 C CA . VAL B 1 66 ? 9.312 14.836 -9.242 1 77.06 66 VAL B CA 1
ATOM 4463 C C . VAL B 1 66 ? 9.805 13.617 -8.461 1 77.06 66 VAL B C 1
ATOM 4465 O O . VAL B 1 66 ? 9.391 13.391 -7.32 1 77.06 66 VAL B O 1
ATOM 4468 N N . PRO B 1 67 ? 10.648 12.758 -9.125 1 74.94 67 PRO B N 1
ATOM 4469 C CA . PRO B 1 67 ? 11.289 11.688 -8.359 1 74.94 67 PRO B CA 1
ATOM 4470 C C . PRO B 1 67 ? 12.289 12.227 -7.336 1 74.94 67 PRO B C 1
ATOM 4472 O O . PRO B 1 67 ? 13.078 13.125 -7.648 1 74.94 67 PRO B O 1
ATOM 4475 N N . VAL B 1 68 ? 12.211 11.75 -6.09 1 78.31 68 VAL B N 1
ATOM 4476 C CA . VAL B 1 68 ? 13.102 12.219 -5.031 1 78.31 68 VAL B CA 1
ATOM 4477 C C . VAL B 1 68 ? 13.617 11.031 -4.219 1 78.31 68 VAL B C 1
ATOM 4479 O O . VAL B 1 68 ? 12.922 10.023 -4.078 1 78.31 68 VAL B O 1
ATOM 4482 N N . ILE B 1 69 ? 14.828 11.078 -3.789 1 74.38 69 ILE B N 1
ATOM 4483 C CA . ILE B 1 69 ? 15.383 10.133 -2.826 1 74.38 69 ILE B CA 1
ATOM 4484 C C . ILE B 1 69 ? 15.32 10.727 -1.423 1 74.38 69 ILE B C 1
ATOM 4486 O O . ILE B 1 69 ? 15.93 11.766 -1.156 1 74.38 69 ILE B O 1
ATOM 4490 N N . LEU B 1 70 ? 14.594 10.125 -0.573 1 85.56 70 LEU B N 1
ATOM 4491 C CA . LEU B 1 70 ? 14.422 10.586 0.799 1 85.56 70 LEU B CA 1
ATOM 4492 C C . LEU B 1 70 ? 15.133 9.664 1.78 1 85.56 70 LEU B C 1
ATOM 4494 O O . LEU B 1 70 ? 15.617 8.594 1.396 1 85.56 70 LEU B O 1
ATOM 4498 N N . GLY B 1 71 ? 15.18 10.086 2.967 1 85.5 71 GLY B N 1
ATOM 4499 C CA . GLY B 1 71 ? 15.859 9.305 3.992 1 85.5 71 GLY B CA 1
ATOM 4500 C C . GLY B 1 71 ? 17.359 9.562 4.043 1 85.5 71 GLY B C 1
ATOM 4501 O O . GLY B 1 71 ? 17.844 10.547 3.484 1 85.5 71 GLY B O 1
ATOM 4502 N N . ARG B 1 72 ? 18.047 8.648 4.902 1 74.88 72 ARG B N 1
ATOM 4503 C CA . ARG B 1 72 ? 19.484 8.828 5.07 1 74.88 72 ARG B CA 1
ATOM 4504 C C . ARG B 1 72 ? 20.219 7.504 4.891 1 74.88 72 ARG B C 1
ATOM 4506 O O . ARG B 1 72 ? 19.688 6.438 5.191 1 74.88 72 ARG B O 1
ATOM 4513 N N . GLU B 1 73 ? 21.438 7.598 4.453 1 58.97 73 GLU B N 1
ATOM 4514 C CA . GLU B 1 73 ? 22.25 6.438 4.109 1 58.97 73 GLU B CA 1
ATOM 4515 C C . GLU B 1 73 ? 23 5.902 5.332 1 58.97 73 GLU B C 1
ATOM 4517 O O . GLU B 1 73 ? 23.203 4.691 5.457 1 58.97 73 GLU B O 1
ATOM 4522 N N . ASP B 1 74 ? 23.453 6.711 6.109 1 57.16 74 ASP B N 1
ATOM 4523 C CA . ASP B 1 74 ? 24.328 6.352 7.227 1 57.16 74 ASP B CA 1
ATOM 4524 C C . ASP B 1 74 ? 23.516 6.195 8.516 1 57.16 74 ASP B C 1
ATOM 4526 O O . ASP B 1 74 ? 23.641 7.012 9.43 1 57.16 74 ASP B O 1
ATOM 4530 N N . GLU B 1 75 ? 22.594 5.195 8.328 1 62.78 75 GLU B N 1
ATOM 4531 C CA . GLU B 1 75 ? 21.734 5.145 9.516 1 62.78 75 GLU B CA 1
ATOM 4532 C C . GLU B 1 75 ? 21.859 3.801 10.227 1 62.78 75 GLU B C 1
ATOM 4534 O O . GLU B 1 75 ? 22.094 2.773 9.586 1 62.78 75 GLU B O 1
ATOM 4539 N N . ASP B 1 76 ? 21.812 3.984 11.469 1 66.56 76 ASP B N 1
ATOM 4540 C CA . ASP B 1 76 ? 21.875 2.814 12.344 1 66.56 76 ASP B CA 1
ATOM 4541 C C . ASP B 1 76 ? 20.578 2.02 12.297 1 66.56 76 ASP B C 1
ATOM 4543 O O . ASP B 1 76 ? 20.562 0.836 12.641 1 66.56 76 ASP B O 1
ATOM 4547 N N . GLN B 1 77 ? 19.609 2.75 11.898 1 79.44 77 GLN B N 1
ATOM 4548 C CA . GLN B 1 77 ? 18.312 2.105 11.844 1 79.44 77 GLN B CA 1
ATOM 4549 C C . GLN B 1 77 ? 17.641 2.328 10.484 1 79.44 77 GLN B C 1
ATOM 4551 O O . GLN B 1 77 ? 16.656 3.055 10.391 1 79.44 77 GLN B O 1
ATOM 4556 N N . PRO B 1 78 ? 18.062 1.569 9.578 1 78.31 78 PRO B N 1
ATOM 4557 C CA . PRO B 1 78 ? 17.594 1.805 8.203 1 78.31 78 PRO B CA 1
ATOM 4558 C C . PRO B 1 78 ? 16.094 1.558 8.047 1 78.31 78 PRO B C 1
ATOM 4560 O O . PRO B 1 78 ? 15.469 2.1 7.133 1 78.31 78 PRO B O 1
ATOM 4563 N N . TYR B 1 79 ? 15.5 0.809 8.961 1 83.94 79 TYR B N 1
ATOM 4564 C CA . TYR B 1 79 ? 14.062 0.555 8.867 1 83.94 79 TYR B CA 1
ATOM 4565 C C . TYR B 1 79 ? 13.266 1.8 9.227 1 83.94 79 TYR B C 1
ATOM 4567 O O . TYR B 1 79 ? 12.078 1.899 8.906 1 83.94 79 TYR B O 1
ATOM 4575 N N . LEU B 1 80 ? 13.883 2.775 9.859 1 88.56 80 LEU B N 1
ATOM 4576 C CA . LEU B 1 80 ? 13.211 3.998 10.281 1 88.56 80 LEU B CA 1
ATOM 4577 C C . LEU B 1 80 ? 13.359 5.094 9.234 1 88.56 80 LEU B C 1
ATOM 4579 O O . LEU B 1 80 ? 12.367 5.613 8.727 1 88.56 80 LEU B O 1
ATOM 4583 N N . ASP B 1 81 ? 14.539 5.348 8.859 1 87.94 81 ASP B N 1
ATOM 4584 C CA . ASP B 1 81 ? 14.758 6.531 8.023 1 87.94 81 ASP B CA 1
ATOM 4585 C C . ASP B 1 81 ? 15.781 6.254 6.93 1 87.94 81 ASP B C 1
ATOM 4587 O O . ASP B 1 81 ? 16.469 7.168 6.477 1 87.94 81 ASP B O 1
ATOM 4591 N N . GLY B 1 82 ? 15.852 4.992 6.531 1 81 82 GLY B N 1
ATOM 4592 C CA . GLY B 1 82 ? 16.719 4.652 5.418 1 81 82 GLY B CA 1
ATOM 4593 C C . GLY B 1 82 ? 16.281 5.277 4.105 1 81 82 GLY B C 1
ATOM 4594 O O . GLY B 1 82 ? 15.188 5.828 4.012 1 81 82 GLY B O 1
ATOM 4595 N N . THR B 1 83 ? 17.141 5.18 3.193 1 75.38 83 THR B N 1
ATOM 4596 C CA . THR B 1 83 ? 16.891 5.82 1.905 1 75.38 83 THR B CA 1
ATOM 4597 C C . THR B 1 83 ? 15.781 5.102 1.15 1 75.38 83 THR B C 1
ATOM 4599 O O . THR B 1 83 ? 15.695 3.871 1.181 1 75.38 83 THR B O 1
ATOM 4602 N N . ARG B 1 84 ? 14.969 5.848 0.51 1 77.19 84 ARG B N 1
ATOM 4603 C CA . ARG B 1 84 ? 13.898 5.316 -0.333 1 77.19 84 ARG B CA 1
ATOM 4604 C C . ARG B 1 84 ? 13.586 6.27 -1.484 1 77.19 84 ARG B C 1
ATOM 4606 O O . ARG B 1 84 ? 13.703 7.488 -1.337 1 77.19 84 ARG B O 1
ATOM 4613 N N . ARG B 1 85 ? 13.273 5.719 -2.621 1 74.06 85 ARG B N 1
ATOM 4614 C CA . ARG B 1 85 ? 12.781 6.52 -3.74 1 74.06 85 ARG B CA 1
ATOM 4615 C C . ARG B 1 85 ? 11.312 6.891 -3.549 1 74.06 85 ARG B C 1
ATOM 4617 O O . ARG B 1 85 ? 10.516 6.07 -3.094 1 74.06 85 ARG B O 1
ATOM 4624 N N . SER B 1 86 ? 10.953 8.039 -3.758 1 84.5 86 SER B N 1
ATOM 4625 C CA . SER B 1 86 ? 9.586 8.531 -3.68 1 84.5 86 SER B CA 1
ATOM 4626 C C . SER B 1 86 ? 9.312 9.57 -4.762 1 84.5 86 SER B C 1
ATOM 4628 O O . SER B 1 86 ? 10.141 9.781 -5.648 1 84.5 86 SER B O 1
ATOM 4630 N N . TYR B 1 87 ? 8.125 10.086 -4.797 1 84.69 87 TYR B N 1
ATOM 4631 C CA . TYR B 1 87 ? 7.68 11.062 -5.785 1 84.69 87 TYR B CA 1
ATOM 4632 C C . TYR B 1 87 ? 6.867 12.172 -5.129 1 84.69 87 TYR B C 1
ATOM 4634 O O . TYR B 1 87 ? 6.09 11.922 -4.207 1 84.69 87 TYR B O 1
ATOM 4642 N N . VAL B 1 88 ? 7.082 13.367 -5.59 1 89.5 88 VAL B N 1
ATOM 4643 C CA . VAL B 1 88 ? 6.359 14.508 -5.035 1 89.5 88 VAL B CA 1
ATOM 4644 C C . VAL B 1 88 ? 5.84 15.391 -6.168 1 89.5 88 VAL B C 1
ATOM 4646 O O . VAL B 1 88 ? 6.516 15.578 -7.18 1 89.5 88 VAL B O 1
ATOM 4649 N N . SER B 1 89 ? 4.602 15.836 -6.027 1 89 89 SER B N 1
ATOM 4650 C CA . SER B 1 89 ? 3.996 16.781 -6.961 1 89 89 SER B CA 1
ATOM 4651 C C . SER B 1 89 ? 2.91 17.609 -6.281 1 89 89 SER B C 1
ATOM 4653 O O . SER B 1 89 ? 2.15 17.094 -5.461 1 89 89 SER B O 1
ATOM 4655 N N . GLY B 1 90 ? 2.934 18.906 -6.566 1 88.5 90 GLY B N 1
ATOM 4656 C CA . GLY B 1 90 ? 1.838 19.75 -6.117 1 88.5 90 GLY B CA 1
ATOM 4657 C C . GLY B 1 90 ? 0.683 19.797 -7.102 1 88.5 90 GLY B C 1
ATOM 4658 O O . GLY B 1 90 ? 0.827 19.391 -8.258 1 88.5 90 GLY B O 1
ATOM 4659 N N . GLY B 1 91 ? -0.435 20.281 -6.641 1 84.75 91 GLY B N 1
ATOM 4660 C CA . GLY B 1 91 ? -1.643 20.297 -7.449 1 84.75 91 GLY B CA 1
ATOM 4661 C C . GLY B 1 91 ? -1.899 21.625 -8.117 1 84.75 91 GLY B C 1
ATOM 4662 O O . GLY B 1 91 ? -2.848 21.766 -8.891 1 84.75 91 GLY B O 1
ATOM 4663 N N . PHE B 1 92 ? -1.051 22.578 -7.809 1 86 92 PHE B N 1
ATOM 4664 C CA . PHE B 1 92 ? -1.267 23.906 -8.352 1 86 92 PHE B CA 1
ATOM 4665 C C . PHE B 1 92 ? -0.372 24.156 -9.562 1 86 92 PHE B C 1
ATOM 4667 O O . PHE B 1 92 ? 0.731 23.609 -9.641 1 86 92 PHE B O 1
ATOM 4674 N N . PRO B 1 93 ? -0.875 24.953 -10.492 1 76.56 93 PRO B N 1
ATOM 4675 C CA . PRO B 1 93 ? -0.041 25.266 -11.656 1 76.56 93 PRO B CA 1
ATOM 4676 C C . PRO B 1 93 ? 1.158 26.141 -11.297 1 76.56 93 PRO B C 1
ATOM 4678 O O . PRO B 1 93 ? 1.103 26.906 -10.336 1 76.56 93 PRO B O 1
ATOM 4681 N N . GLY B 1 94 ? 2.318 25.828 -11.945 1 63.12 94 GLY B N 1
ATOM 4682 C CA . GLY B 1 94 ? 3.467 26.719 -11.789 1 63.12 94 GLY B CA 1
ATOM 4683 C C . GLY B 1 94 ? 3.316 28.031 -12.523 1 63.12 94 GLY B C 1
ATOM 4684 O O . GLY B 1 94 ? 2.266 28.312 -13.109 1 63.12 94 GLY B O 1
ATOM 4685 N N . THR B 1 95 ? 4.121 29.078 -12.305 1 55.16 95 THR B N 1
ATOM 4686 C CA . THR B 1 95 ? 4.105 30.375 -12.953 1 55.16 95 THR B CA 1
ATOM 4687 C C . THR B 1 95 ? 4.18 30.234 -14.469 1 55.16 95 THR B C 1
ATOM 4689 O O . THR B 1 95 ? 3.936 31.188 -15.203 1 55.16 95 THR B O 1
ATOM 4692 N N . GLY B 1 96 ? 4.266 29.016 -14.977 1 46.34 96 GLY B N 1
ATOM 4693 C CA . GLY B 1 96 ? 4.305 28.906 -16.422 1 46.34 96 GLY B CA 1
ATOM 4694 C C . GLY B 1 96 ? 3.018 28.359 -17.016 1 46.34 96 GLY B C 1
ATOM 4695 O O . GLY B 1 96 ? 1.938 28.906 -16.781 1 46.34 96 GLY B O 1
ATOM 4696 N N . GLU B 1 97 ? 3.029 27.172 -17.422 1 48.12 97 GLU B N 1
ATOM 4697 C CA . GLU B 1 97 ? 1.913 26.578 -18.141 1 48.12 97 GLU B CA 1
ATOM 4698 C C . GLU B 1 97 ? 0.784 26.188 -17.203 1 48.12 97 GLU B C 1
ATOM 4700 O O . GLU B 1 97 ? 1.023 25.562 -16.172 1 48.12 97 GLU B O 1
ATOM 4705 N N . ALA B 1 98 ? -0.389 26.766 -17.469 1 48.72 98 ALA B N 1
ATOM 4706 C CA . ALA B 1 98 ? -1.608 26.656 -16.672 1 48.72 98 ALA B CA 1
ATOM 4707 C C . ALA B 1 98 ? -1.869 25.219 -16.266 1 48.72 98 ALA B C 1
ATOM 4709 O O . ALA B 1 98 ? -2.402 24.953 -15.188 1 48.72 98 ALA B O 1
ATOM 4710 N N . GLU B 1 99 ? -1.642 24.359 -17.203 1 52.44 99 GLU B N 1
ATOM 4711 C CA . GLU B 1 99 ? -2.08 22.984 -16.969 1 52.44 99 GLU B CA 1
ATOM 4712 C C . GLU B 1 99 ? -0.999 22.172 -16.25 1 52.44 99 GLU B C 1
ATOM 4714 O O . GLU B 1 99 ? -1.236 21.031 -15.844 1 52.44 99 GLU B O 1
ATOM 4719 N N . ALA B 1 100 ? 0.062 22.797 -16 1 54.03 100 ALA B N 1
ATOM 4720 C CA . ALA B 1 100 ? 1.163 22.031 -15.422 1 54.03 100 ALA B CA 1
ATOM 4721 C C . ALA B 1 100 ? 1.066 22 -13.898 1 54.03 100 ALA B C 1
ATOM 4723 O O . ALA B 1 100 ? 0.844 23.031 -13.258 1 54.03 100 ALA B O 1
ATOM 4724 N N . LYS B 1 101 ? 0.738 20.812 -13.305 1 61.38 101 LYS B N 1
ATOM 4725 C CA . LYS B 1 101 ? 0.876 20.578 -11.867 1 61.38 101 LYS B CA 1
ATOM 4726 C C . LYS B 1 101 ? 2.328 20.734 -11.422 1 61.38 101 LYS B C 1
ATOM 4728 O O . LYS B 1 101 ? 3.191 19.953 -11.828 1 61.38 101 LYS B O 1
ATOM 4733 N N . ALA B 1 102 ? 2.514 21.953 -10.586 1 70.12 102 ALA B N 1
ATOM 4734 C CA . ALA B 1 102 ? 3.938 22.281 -10.508 1 70.12 102 ALA B CA 1
ATOM 4735 C C . ALA B 1 102 ? 4.305 22.812 -9.125 1 70.12 102 ALA B C 1
ATOM 4737 O O . ALA B 1 102 ? 5.465 23.141 -8.867 1 70.12 102 ALA B O 1
ATOM 4738 N N . MET B 1 103 ? 3.285 22.922 -8.25 1 85.44 103 MET B N 1
ATOM 4739 C CA . MET B 1 103 ? 3.701 23.391 -6.938 1 85.44 103 MET B CA 1
ATOM 4740 C C . MET B 1 103 ? 2.631 23.109 -5.891 1 85.44 103 MET B C 1
ATOM 4742 O O . MET B 1 103 ? 1.479 22.828 -6.23 1 85.44 103 MET B O 1
ATOM 4746 N N . PHE B 1 104 ? 2.91 23.047 -4.676 1 91.5 104 PHE B N 1
ATOM 4747 C CA . PHE B 1 104 ? 2.012 23.094 -3.531 1 91.5 104 PHE B CA 1
ATOM 4748 C C . PHE B 1 104 ? 2.426 24.203 -2.562 1 91.5 104 PHE B C 1
ATOM 4750 O O . PHE B 1 104 ? 3.508 24.766 -2.695 1 91.5 104 PHE B O 1
ATOM 4757 N N . TYR B 1 105 ? 1.511 24.547 -1.744 1 94.94 105 TYR B N 1
ATOM 4758 C CA . TYR B 1 105 ? 1.803 25.578 -0.746 1 94.94 105 TYR B CA 1
ATOM 4759 C C . TYR B 1 105 ? 1.921 24.953 0.644 1 94.94 105 TYR B C 1
ATOM 4761 O O . TYR B 1 105 ? 1.069 24.172 1.056 1 94.94 105 TYR B O 1
ATOM 4769 N N . MET B 1 106 ? 2.984 25.297 1.288 1 97.75 106 MET B N 1
ATOM 4770 C CA . MET B 1 106 ? 3.207 24.812 2.648 1 97.75 106 MET B CA 1
ATOM 4771 C C . MET B 1 106 ? 3.252 25.969 3.637 1 97.75 106 MET B C 1
ATOM 4773 O O . MET B 1 106 ? 3.848 27.016 3.35 1 97.75 106 MET B O 1
ATOM 4777 N N . ALA B 1 107 ? 2.631 25.766 4.773 1 98.75 107 ALA B N 1
ATOM 4778 C CA . ALA B 1 107 ? 2.666 26.797 5.801 1 98.75 107 ALA B CA 1
ATOM 4779 C C . ALA B 1 107 ? 4.105 27.172 6.16 1 98.75 107 ALA B C 1
ATOM 4781 O O . ALA B 1 107 ? 4.922 26.281 6.441 1 98.75 107 ALA B O 1
ATOM 4782 N N . LYS B 1 108 ? 4.285 28.406 6.188 1 98.62 108 LYS B N 1
ATOM 4783 C CA . LYS B 1 108 ? 5.633 28.922 6.387 1 98.62 108 LYS B CA 1
ATOM 4784 C C . LYS B 1 108 ? 6.152 28.609 7.781 1 98.62 108 LYS B C 1
ATOM 4786 O O . LYS B 1 108 ? 7.352 28.391 7.973 1 98.62 108 LYS B O 1
ATOM 4791 N N . TYR B 1 109 ? 5.223 28.516 8.68 1 98.81 109 TYR B N 1
ATOM 4792 C CA . TYR B 1 109 ? 5.535 28.266 10.078 1 98.81 109 TYR B CA 1
ATOM 4793 C C . TYR B 1 109 ? 4.699 27.109 10.625 1 98.81 109 TYR B C 1
ATOM 4795 O O . TYR B 1 109 ? 3.771 26.641 9.969 1 98.81 109 TYR B O 1
ATOM 4803 N N . GLU B 1 110 ? 5.105 26.609 11.836 1 98.81 110 GLU B N 1
ATOM 4804 C CA . GLU B 1 110 ? 4.273 25.688 12.602 1 98.81 110 GLU B CA 1
ATOM 4805 C C . GLU B 1 110 ? 2.945 26.344 12.984 1 98.81 110 GLU B C 1
ATOM 4807 O O . GLU B 1 110 ? 2.857 27.562 13.109 1 98.81 110 GLU B O 1
ATOM 4812 N N . ILE B 1 111 ? 1.891 25.547 13.156 1 98.88 111 ILE B N 1
ATOM 4813 C CA . ILE B 1 111 ? 0.606 26.062 13.617 1 98.88 111 ILE B CA 1
ATOM 4814 C C . ILE B 1 111 ? 0.766 26.672 15.008 1 98.88 111 ILE B C 1
ATOM 4816 O O . ILE B 1 111 ? 1.183 26 15.945 1 98.88 111 ILE B O 1
ATOM 4820 N N . ALA B 1 112 ? 0.419 27.875 15.164 1 98.75 112 ALA B N 1
ATOM 4821 C CA . ALA B 1 112 ? 0.536 28.547 16.453 1 98.75 112 ALA B CA 1
ATOM 4822 C C . ALA B 1 112 ? -0.684 28.281 17.328 1 98.75 112 ALA B C 1
ATOM 4824 O O . ALA B 1 112 ? -1.777 28.016 16.812 1 98.75 112 ALA B O 1
ATOM 4825 N N . GLU B 1 113 ? -0.487 28.453 18.625 1 98.19 113 GLU B N 1
ATOM 4826 C CA . GLU B 1 113 ? -1.568 28.25 19.578 1 98.19 113 GLU B CA 1
ATOM 4827 C C . GLU B 1 113 ? -2.742 29.188 19.297 1 98.19 113 GLU B C 1
ATOM 4829 O O . GLU B 1 113 ? -3.898 28.75 19.297 1 98.19 113 GLU B O 1
ATOM 4834 N N . ALA B 1 114 ? -2.441 30.453 19.031 1 97.94 114 ALA B N 1
ATOM 4835 C CA . ALA B 1 114 ? -3.488 31.438 18.75 1 97.94 114 ALA B CA 1
ATOM 4836 C C . ALA B 1 114 ? -4.281 31.047 17.5 1 97.94 114 ALA B C 1
ATOM 4838 O O . ALA B 1 114 ? -5.5 31.234 17.453 1 97.94 114 ALA B O 1
ATOM 4839 N N . GLN B 1 115 ? -3.623 30.562 16.562 1 98 115 GLN B N 1
ATOM 4840 C CA . GLN B 1 115 ? -4.266 30.141 15.312 1 98 115 GLN B CA 1
ATOM 4841 C C . GLN B 1 115 ? -5.156 28.922 15.547 1 98 115 GLN B C 1
ATOM 4843 O O . GLN B 1 115 ? -6.293 28.875 15.07 1 98 115 GLN B O 1
ATOM 4848 N N . TYR B 1 116 ? -4.59 27.969 16.25 1 98.31 116 TYR B N 1
ATOM 4849 C CA . TYR B 1 116 ? -5.324 26.734 16.562 1 98.31 116 TYR B CA 1
ATOM 4850 C C . TYR B 1 116 ? -6.59 27.062 17.344 1 98.31 116 TYR B C 1
ATOM 4852 O O . TYR B 1 116 ? -7.672 26.562 17.016 1 98.31 116 TYR B O 1
ATOM 4860 N N . ARG B 1 117 ? -6.508 27.922 18.344 1 97.06 117 ARG B N 1
ATOM 4861 C CA . ARG B 1 117 ? -7.625 28.266 19.219 1 97.06 117 ARG B CA 1
ATOM 4862 C C . ARG B 1 117 ? -8.695 29.047 18.469 1 97.06 117 ARG B C 1
ATOM 4864 O O . ARG B 1 117 ? -9.891 28.875 18.719 1 97.06 117 ARG B O 1
ATOM 4871 N N . ALA B 1 118 ? -8.305 29.875 17.562 1 96.44 118 ALA B N 1
ATOM 4872 C CA . ALA B 1 118 ? -9.25 30.688 16.797 1 96.44 118 ALA B CA 1
ATOM 4873 C C . ALA B 1 118 ? -10.219 29.797 16 1 96.44 118 ALA B C 1
ATOM 4875 O O . ALA B 1 118 ? -11.375 30.156 15.805 1 96.44 118 ALA B O 1
ATOM 4876 N N . VAL B 1 119 ? -9.719 28.656 15.617 1 96.62 119 VAL B N 1
ATOM 4877 C CA . VAL B 1 119 ? -10.523 27.75 14.797 1 96.62 119 VAL B CA 1
ATOM 4878 C C . VAL B 1 119 ? -11.305 26.797 15.688 1 96.62 119 VAL B C 1
ATOM 4880 O O . VAL B 1 119 ? -12.461 26.453 15.391 1 96.62 119 VAL B O 1
ATOM 4883 N N . THR B 1 120 ? -10.719 26.344 16.828 1 95.5 120 THR B N 1
ATOM 4884 C CA . THR B 1 120 ? -11.281 25.219 17.578 1 95.5 120 THR B CA 1
ATOM 4885 C C . THR B 1 120 ? -12.102 25.719 18.766 1 95.5 120 THR B C 1
ATOM 4887 O O . THR B 1 120 ? -13.016 25.031 19.219 1 95.5 120 THR B O 1
ATOM 4890 N N . GLU B 1 121 ? -11.758 26.906 19.297 1 93.62 121 GLU B N 1
ATOM 4891 C CA . GLU B 1 121 ? -12.367 27.344 20.562 1 93.62 121 GLU B CA 1
ATOM 4892 C C . GLU B 1 121 ? -13.133 28.641 20.375 1 93.62 121 GLU B C 1
ATOM 4894 O O . GLU B 1 121 ? -13.914 29.031 21.25 1 93.62 121 GLU B O 1
ATOM 4899 N N . GLY B 1 122 ? -12.922 29.281 19.281 1 91.56 122 GLY B N 1
ATOM 4900 C CA . GLY B 1 122 ? -13.562 30.578 19.078 1 91.56 122 GLY B CA 1
ATOM 4901 C C . GLY B 1 122 ? -12.648 31.75 19.391 1 91.56 122 GLY B C 1
ATOM 4902 O O . GLY B 1 122 ? -11.5 31.547 19.781 1 91.56 122 GLY B O 1
ATOM 4903 N N . CYS B 1 123 ? -13.156 32.969 19.266 1 92.5 123 CYS B N 1
ATOM 4904 C CA . CYS B 1 123 ? -12.336 34.188 19.375 1 92.5 123 CYS B CA 1
ATOM 4905 C C . CYS B 1 123 ? -12.18 34.594 20.844 1 92.5 123 CYS B C 1
ATOM 4907 O O . CYS B 1 123 ? -13.164 34.719 21.562 1 92.5 123 CYS B O 1
ATOM 4909 N N . PRO B 1 124 ? -10.922 34.781 21.203 1 90.62 124 PRO B N 1
ATOM 4910 C CA . PRO B 1 124 ? -10.703 35.25 22.562 1 90.62 124 PRO B CA 1
ATOM 4911 C C . PRO B 1 124 ? -11.172 36.688 22.781 1 90.62 124 PRO B C 1
ATOM 4913 O O . PRO B 1 124 ? -11.305 37.438 21.812 1 90.62 124 PRO B O 1
ATOM 4916 N N . GLN B 1 125 ? -11.312 36.969 24.062 1 88.88 125 GLN B N 1
ATOM 4917 C CA . GLN B 1 125 ? -11.727 38.344 24.406 1 88.88 125 GLN B CA 1
ATOM 4918 C C . GLN B 1 125 ? -10.586 39.312 24.188 1 88.88 125 GLN B C 1
ATOM 4920 O O . GLN B 1 125 ? -10.812 40.438 23.719 1 88.88 125 GLN B O 1
ATOM 4925 N N . LYS B 1 126 ? -9.422 38.875 24.484 1 89.94 126 LYS B N 1
ATOM 4926 C CA . LYS B 1 126 ? -8.242 39.719 24.328 1 89.94 126 LYS B CA 1
ATOM 4927 C C . LYS B 1 126 ? -7.496 39.406 23.031 1 89.94 126 LYS B C 1
ATOM 4929 O O . LYS B 1 126 ? -7.41 38.219 22.641 1 89.94 126 LYS B O 1
ATOM 4934 N N . GLU B 1 127 ? -6.93 40.438 22.484 1 90.81 127 GLU B N 1
ATOM 4935 C CA . GLU B 1 127 ? -6.109 40.25 21.281 1 90.81 127 GLU B CA 1
ATOM 4936 C C . GLU B 1 127 ? -4.879 39.406 21.594 1 90.81 127 GLU B C 1
ATOM 4938 O O . GLU B 1 127 ? -4.25 39.562 22.641 1 90.81 127 GLU B O 1
ATOM 4943 N N . PRO B 1 128 ? -4.574 38.531 20.688 1 93.81 128 PRO B N 1
ATOM 4944 C CA . PRO B 1 128 ? -3.391 37.719 20.922 1 93.81 128 PRO B CA 1
ATOM 4945 C C . PRO B 1 128 ? -2.094 38.531 20.906 1 93.81 128 PRO B C 1
ATOM 4947 O O . PRO B 1 128 ? -2.021 39.562 20.25 1 93.81 128 PRO B O 1
ATOM 4950 N N . ARG B 1 129 ? -1.095 38.062 21.672 1 94.06 129 ARG B N 1
ATOM 4951 C CA . ARG B 1 129 ? 0.243 38.625 21.734 1 94.06 129 ARG B CA 1
ATOM 4952 C C . ARG B 1 129 ? 1.293 37.656 21.234 1 94.06 129 ARG B C 1
ATOM 4954 O O . ARG B 1 129 ? 0.961 36.531 20.844 1 94.06 129 ARG B O 1
ATOM 4961 N N . ARG B 1 130 ? 2.51 38.062 21.25 1 93.69 130 ARG B N 1
ATOM 4962 C CA . ARG B 1 130 ? 3.607 37.25 20.719 1 93.69 130 ARG B CA 1
ATOM 4963 C C . ARG B 1 130 ? 3.686 35.906 21.438 1 93.69 130 ARG B C 1
ATOM 4965 O O . ARG B 1 130 ? 3.973 34.875 20.812 1 93.69 130 ARG B O 1
ATOM 4972 N N . ARG B 1 131 ? 3.459 35.844 22.703 1 93.44 131 ARG B N 1
ATOM 4973 C CA . ARG B 1 131 ? 3.553 34.656 23.516 1 93.44 131 ARG B CA 1
ATOM 4974 C C . ARG B 1 131 ? 2.518 33.625 23.078 1 93.44 131 ARG B C 1
ATOM 4976 O O . ARG B 1 131 ? 2.65 32.438 23.375 1 93.44 131 ARG B O 1
ATOM 4983 N N . ASP B 1 132 ? 1.489 34.062 22.344 1 96.56 132 ASP B N 1
ATOM 4984 C CA . ASP B 1 132 ? 0.426 33.188 21.891 1 96.56 132 ASP B CA 1
ATOM 4985 C C . ASP B 1 132 ? 0.795 32.531 20.547 1 96.56 132 ASP B C 1
ATOM 4987 O O . ASP B 1 132 ? 0.035 31.734 20.016 1 96.56 132 ASP B O 1
ATOM 4991 N N . PHE B 1 133 ? 1.939 32.844 20.062 1 98.31 133 PHE B N 1
ATOM 4992 C CA . PHE B 1 133 ? 2.359 32.312 18.781 1 98.31 133 PHE B CA 1
ATOM 4993 C C . PHE B 1 133 ? 3.506 31.328 18.953 1 98.31 133 PHE B C 1
ATOM 4995 O O . PHE B 1 133 ? 4.434 31.297 18.141 1 98.31 133 PHE B O 1
ATOM 5002 N N . LEU B 1 134 ? 3.389 30.609 20.109 1 98.25 134 LEU B N 1
ATOM 5003 C CA . LEU B 1 134 ? 4.105 29.344 20.234 1 98.25 134 LEU B CA 1
ATOM 5004 C C . LEU B 1 134 ? 3.416 28.234 19.422 1 98.25 134 LEU B C 1
ATOM 5006 O O . LEU B 1 134 ? 2.197 28.266 19.25 1 98.25 134 LEU B O 1
ATOM 5010 N N . PRO B 1 135 ? 4.211 27.344 18.891 1 98.62 135 PRO B N 1
ATOM 5011 C CA . PRO B 1 135 ? 3.543 26.25 18.188 1 98.62 135 PRO B CA 1
ATOM 5012 C C . PRO B 1 135 ? 2.58 25.469 19.094 1 98.62 135 PRO B C 1
ATOM 5014 O O . PRO B 1 135 ? 2.869 25.25 20.266 1 98.62 135 PRO B O 1
ATOM 5017 N N . VAL B 1 136 ? 1.447 25.094 18.531 1 98.56 136 VAL B N 1
ATOM 5018 C CA . VAL B 1 136 ? 0.494 24.281 19.281 1 98.56 136 VAL B CA 1
ATOM 5019 C C . VAL B 1 136 ? 1.062 22.875 19.5 1 98.56 136 VAL B C 1
ATOM 5021 O O . VAL B 1 136 ? 1.643 22.297 18.578 1 98.56 136 VAL B O 1
ATOM 5024 N N . THR B 1 137 ? 1.025 22.359 20.688 1 98 137 THR B N 1
ATOM 5025 C CA . THR B 1 137 ? 1.427 21 21.031 1 98 137 THR B CA 1
ATOM 5026 C C . THR B 1 137 ? 0.369 20.344 21.922 1 98 137 THR B C 1
ATOM 5028 O O . THR B 1 137 ? -0.694 20.922 22.156 1 98 137 THR B O 1
ATOM 5031 N N . GLY B 1 138 ? 0.59 19.109 22.25 1 96.88 138 GLY B N 1
ATOM 5032 C CA . GLY B 1 138 ? -0.38 18.406 23.078 1 96.88 138 GLY B CA 1
ATOM 5033 C C . GLY B 1 138 ? -1.656 18.062 22.344 1 96.88 138 GLY B C 1
ATOM 5034 O O . GLY B 1 138 ? -2.682 17.766 22.953 1 96.88 138 GLY B O 1
ATOM 5035 N N . VAL B 1 139 ? -1.65 18.188 21.047 1 97.44 139 VAL B N 1
ATOM 5036 C CA . VAL B 1 139 ? -2.785 17.844 20.203 1 97.44 139 VAL B CA 1
ATOM 5037 C C . VAL B 1 139 ? -2.5 16.531 19.469 1 97.44 139 VAL B C 1
ATOM 5039 O O . VAL B 1 139 ? -1.338 16.172 19.25 1 97.44 139 VAL B O 1
ATOM 5042 N N . THR B 1 140 ? -3.562 15.836 19.094 1 96.81 140 THR B N 1
ATOM 5043 C CA . THR B 1 140 ? -3.41 14.578 18.375 1 96.81 140 THR B CA 1
ATOM 5044 C C . THR B 1 140 ? -3.383 14.828 16.859 1 96.81 140 THR B C 1
ATOM 5046 O O . THR B 1 140 ? -3.791 15.891 16.391 1 96.81 140 THR B O 1
ATOM 5049 N N . LYS B 1 141 ? -2.914 13.867 16.188 1 97.44 141 LYS B N 1
ATOM 5050 C CA . LYS B 1 141 ? -2.949 13.906 14.734 1 97.44 141 LYS B CA 1
ATOM 5051 C C . LYS B 1 141 ? -4.375 14.078 14.219 1 97.44 141 LYS B C 1
ATOM 5053 O O . LYS B 1 141 ? -4.625 14.859 13.297 1 97.44 141 LYS B O 1
ATOM 5058 N N . THR B 1 142 ? -5.312 13.406 14.836 1 96.75 142 THR B N 1
ATOM 5059 C CA . THR B 1 142 ? -6.719 13.469 14.461 1 96.75 142 THR B CA 1
ATOM 5060 C C . THR B 1 142 ? -7.281 14.867 14.695 1 96.75 142 THR B C 1
ATOM 5062 O O . THR B 1 142 ? -8.078 15.367 13.898 1 96.75 142 THR B O 1
ATOM 5065 N N . GLU B 1 143 ? -6.859 15.492 15.75 1 97.38 143 GLU B N 1
ATOM 5066 C CA . GLU B 1 143 ? -7.297 16.859 16.047 1 97.38 143 GLU B CA 1
ATOM 5067 C C . GLU B 1 143 ? -6.727 17.844 15.047 1 97.38 143 GLU B C 1
ATOM 5069 O O . GLU B 1 143 ? -7.387 18.828 14.695 1 97.38 143 GLU B O 1
ATOM 5074 N N . LEU B 1 144 ? -5.531 17.625 14.633 1 98.31 144 LEU B N 1
ATOM 5075 C CA . LEU B 1 144 ? -4.945 18.484 13.609 1 98.31 144 LEU B CA 1
ATOM 5076 C C . LEU B 1 144 ? -5.664 18.312 12.273 1 98.31 144 LEU B C 1
ATOM 5078 O O . LEU B 1 144 ? -5.84 19.266 11.531 1 98.31 144 LEU B O 1
ATOM 5082 N N . ASP B 1 145 ? -6.047 17.062 11.977 1 97.44 145 ASP B N 1
ATOM 5083 C CA . ASP B 1 145 ? -6.844 16.828 10.781 1 97.44 145 ASP B CA 1
ATOM 5084 C C . ASP B 1 145 ? -8.172 17.578 10.844 1 97.44 145 ASP B C 1
ATOM 5086 O O . ASP B 1 145 ? -8.609 18.172 9.852 1 97.44 145 ASP B O 1
ATOM 5090 N N . ALA B 1 146 ? -8.797 17.531 11.961 1 96.75 146 ALA B N 1
ATOM 5091 C CA . ALA B 1 146 ? -10.062 18.234 12.164 1 96.75 146 ALA B CA 1
ATOM 5092 C C . ALA B 1 146 ? -9.875 19.75 12.039 1 96.75 146 ALA B C 1
ATOM 5094 O O . ALA B 1 146 ? -10.734 20.438 11.508 1 96.75 146 ALA B O 1
ATOM 5095 N N . PHE B 1 147 ? -8.773 20.266 12.602 1 97.88 147 PHE B N 1
ATOM 5096 C CA . PHE B 1 147 ? -8.43 21.672 12.492 1 97.88 147 PHE B CA 1
ATOM 5097 C C . PHE B 1 147 ? -8.344 22.094 11.031 1 97.88 147 PHE B C 1
ATOM 5099 O O . PHE B 1 147 ? -8.922 23.125 10.641 1 97.88 147 PHE B O 1
ATOM 5106 N N . ALA B 1 148 ? -7.582 21.297 10.219 1 97.88 148 ALA B N 1
ATOM 5107 C CA . ALA B 1 148 ? -7.402 21.594 8.797 1 97.88 148 ALA B CA 1
ATOM 5108 C C . ALA B 1 148 ? -8.742 21.625 8.07 1 97.88 148 ALA B C 1
ATOM 5110 O O . ALA B 1 148 ? -8.992 22.516 7.254 1 97.88 148 ALA B O 1
ATOM 5111 N N . GLN B 1 149 ? -9.594 20.703 8.391 1 96 149 GLN B N 1
ATOM 5112 C CA . GLN B 1 149 ? -10.914 20.641 7.785 1 96 149 GLN B CA 1
ATOM 5113 C C . GLN B 1 149 ? -11.758 21.859 8.164 1 96 149 GLN B C 1
ATOM 5115 O O . GLN B 1 149 ? -12.391 22.469 7.297 1 96 149 GLN B O 1
ATOM 5120 N N . ALA B 1 150 ? -11.75 22.203 9.422 1 96.88 150 ALA B N 1
ATOM 5121 C CA . ALA B 1 150 ? -12.531 23.344 9.906 1 96.88 150 ALA B CA 1
ATOM 5122 C C . ALA B 1 150 ? -12.062 24.641 9.273 1 96.88 150 ALA B C 1
ATOM 5124 O O . ALA B 1 150 ? -12.875 25.5 8.914 1 96.88 150 ALA B O 1
ATOM 5125 N N . LEU B 1 151 ? -10.773 24.766 9.188 1 96.62 151 LEU B N 1
ATOM 5126 C CA . LEU B 1 151 ? -10.227 25.969 8.578 1 96.62 151 LEU B CA 1
ATOM 5127 C C . LEU B 1 151 ? -10.578 26.047 7.098 1 96.62 151 LEU B C 1
ATOM 5129 O O . LEU B 1 151 ? -10.844 27.125 6.566 1 96.62 151 LEU B O 1
ATOM 5133 N N . THR B 1 152 ? -10.555 24.891 6.41 1 95.56 152 THR B N 1
ATOM 5134 C CA . THR B 1 152 ? -10.969 24.828 5.012 1 95.56 152 THR B CA 1
ATOM 5135 C C . THR B 1 152 ? -12.398 25.328 4.855 1 95.56 152 THR B C 1
ATOM 5137 O O . THR B 1 152 ? -12.68 26.172 3.996 1 95.56 152 THR B O 1
ATOM 5140 N N . VAL B 1 153 ? -13.273 24.844 5.664 1 94.88 153 VAL B N 1
ATOM 5141 C CA . VAL B 1 153 ? -14.688 25.219 5.605 1 94.88 153 VAL B CA 1
ATOM 5142 C C . VAL B 1 153 ? -14.828 26.719 5.875 1 94.88 153 VAL B C 1
ATOM 5144 O O . VAL B 1 153 ? -15.547 27.422 5.156 1 94.88 153 VAL B O 1
ATOM 5147 N N . TRP B 1 154 ? -14.148 27.203 6.863 1 95 154 TRP B N 1
ATOM 5148 C CA . TRP B 1 154 ? -14.227 28.609 7.211 1 95 154 TRP B CA 1
ATOM 5149 C C . TRP B 1 154 ? -13.773 29.484 6.047 1 95 154 TRP B C 1
ATOM 5151 O O . TRP B 1 154 ? -14.414 30.484 5.715 1 95 154 TRP B O 1
ATOM 5161 N N . LEU B 1 155 ? -12.656 29.109 5.457 1 94.25 155 LEU B N 1
ATOM 5162 C CA . LEU B 1 155 ? -12.109 29.875 4.34 1 94.25 155 LEU B CA 1
ATOM 5163 C C . LEU B 1 155 ? -13.102 29.906 3.178 1 94.25 155 LEU B C 1
ATOM 5165 O O . LEU B 1 155 ? -13.328 30.969 2.582 1 94.25 155 LEU B O 1
ATOM 5169 N N . MET B 1 156 ? -13.68 28.781 2.908 1 91.5 156 MET B N 1
ATOM 5170 C CA . MET B 1 156 ? -14.586 28.688 1.77 1 91.5 156 MET B CA 1
ATOM 5171 C C . MET B 1 156 ? -15.859 29.484 2.029 1 91.5 156 MET B C 1
ATOM 5173 O O . MET B 1 156 ? -16.469 30.016 1.097 1 91.5 156 MET B O 1
ATOM 5177 N N . ARG B 1 157 ? -16.219 29.641 3.264 1 91.88 157 ARG B N 1
ATOM 5178 C CA . ARG B 1 157 ? -17.438 30.375 3.625 1 91.88 157 ARG B CA 1
ATOM 5179 C C . ARG B 1 157 ? -17.156 31.859 3.73 1 91.88 157 ARG B C 1
ATOM 5181 O O . ARG B 1 157 ? -18.031 32.688 3.416 1 91.88 157 ARG B O 1
ATOM 5188 N N . ASN B 1 158 ? -15.945 32.219 4.18 1 91.94 158 ASN B N 1
ATOM 5189 C CA . ASN B 1 158 ? -15.719 33.594 4.598 1 91.94 158 ASN B CA 1
ATOM 5190 C C . ASN B 1 158 ? -14.742 34.312 3.666 1 91.94 158 ASN B C 1
ATOM 5192 O O . ASN B 1 158 ? -14.766 35.531 3.557 1 91.94 158 ASN B O 1
ATOM 5196 N N . ALA B 1 159 ? -13.891 33.5 3.047 1 91.19 159 ALA B N 1
ATOM 5197 C CA . ALA B 1 159 ? -12.875 34.125 2.188 1 91.19 159 ALA B CA 1
ATOM 5198 C C . ALA B 1 159 ? -12.539 33.219 1.011 1 91.19 159 ALA B C 1
ATOM 5200 O O . ALA B 1 159 ? -11.367 32.906 0.772 1 91.19 159 ALA B O 1
ATOM 5201 N N . PRO B 1 160 ? -13.508 32.812 0.211 1 86.5 160 PRO B N 1
ATOM 5202 C CA . PRO B 1 160 ? -13.258 31.859 -0.876 1 86.5 160 PRO B CA 1
ATOM 5203 C C . PRO B 1 160 ? -12.25 32.375 -1.897 1 86.5 160 PRO B C 1
ATOM 5205 O O . PRO B 1 160 ? -11.555 31.594 -2.537 1 86.5 160 PRO B O 1
ATOM 5208 N N . GLU B 1 161 ? -12.078 33.625 -1.989 1 85.88 161 GLU B N 1
ATOM 5209 C CA . GLU B 1 161 ? -11.18 34.219 -2.975 1 85.88 161 GLU B CA 1
ATOM 5210 C C . GLU B 1 161 ? -9.719 34.062 -2.572 1 85.88 161 GLU B C 1
ATOM 5212 O O . GLU B 1 161 ? -8.82 34.188 -3.406 1 85.88 161 GLU B O 1
ATOM 5217 N N . SER B 1 162 ? -9.57 33.844 -1.276 1 85.56 162 SER B N 1
ATOM 5218 C CA . SER B 1 162 ? -8.203 33.719 -0.771 1 85.56 162 SER B CA 1
ATOM 5219 C C . SER B 1 162 ? -7.605 32.375 -1.112 1 85.56 162 SER B C 1
ATOM 5221 O O . SER B 1 162 ? -6.387 32.188 -1.079 1 85.56 162 SER B O 1
ATOM 5223 N N . VAL B 1 163 ? -8.523 31.469 -1.274 1 79.12 163 VAL B N 1
ATOM 5224 C CA . VAL B 1 163 ? -8.047 30.109 -1.52 1 79.12 163 VAL B CA 1
ATOM 5225 C C . VAL B 1 163 ? -7.73 29.922 -3.002 1 79.12 163 VAL B C 1
ATOM 5227 O O . VAL B 1 163 ? -8.508 30.344 -3.863 1 79.12 163 VAL B O 1
ATOM 5230 N N . ALA B 1 164 ? -6.504 29.719 -3.246 1 66 164 ALA B N 1
ATOM 5231 C CA . ALA B 1 164 ? -6.074 29.531 -4.629 1 66 164 ALA B CA 1
ATOM 5232 C C . ALA B 1 164 ? -6.891 28.438 -5.316 1 66 164 ALA B C 1
ATOM 5234 O O . ALA B 1 164 ? -7.25 27.438 -4.691 1 66 164 ALA B O 1
ATOM 5235 N N . LEU B 1 165 ? -7.5 28.766 -6.383 1 65.88 165 LEU B N 1
ATOM 5236 C CA . LEU B 1 165 ? -8.234 27.781 -7.16 1 65.88 165 LEU B CA 1
ATOM 5237 C C . LEU B 1 165 ? -7.281 26.922 -7.988 1 65.88 165 LEU B C 1
ATOM 5239 O O . LEU B 1 165 ? -6.281 27.422 -8.508 1 65.88 165 LEU B O 1
ATOM 5243 N N . ALA B 1 166 ? -7.383 25.609 -7.691 1 65.31 166 ALA B N 1
ATOM 5244 C CA . ALA B 1 166 ? -6.723 24.688 -8.609 1 65.31 166 ALA B CA 1
ATOM 5245 C C . ALA B 1 166 ? -7.723 24.094 -9.594 1 65.31 166 ALA B C 1
ATOM 5247 O O . ALA B 1 166 ? -8.406 23.109 -9.273 1 65.31 166 ALA B O 1
ATOM 5248 N N . GLY B 1 167 ? -7.859 24.688 -10.664 1 66.38 167 GLY B N 1
ATOM 5249 C CA . GLY B 1 167 ? -8.859 24.25 -11.625 1 66.38 167 GLY B CA 1
ATOM 5250 C C . GLY B 1 167 ? -10.281 24.562 -11.203 1 66.38 167 GLY B C 1
ATOM 5251 O O . GLY B 1 167 ? -10.594 25.703 -10.844 1 66.38 167 GLY B O 1
ATOM 5252 N N . ALA B 1 168 ? -11.164 23.453 -11.273 1 71.38 168 ALA B N 1
ATOM 5253 C CA . ALA B 1 168 ? -12.594 23.672 -11.086 1 71.38 168 ALA B CA 1
ATOM 5254 C C . ALA B 1 168 ? -13.023 23.312 -9.664 1 71.38 168 ALA B C 1
ATOM 5256 O O . ALA B 1 168 ? -14.211 23.359 -9.344 1 71.38 168 ALA B O 1
ATOM 5257 N N . ALA B 1 169 ? -12.148 22.984 -8.812 1 77.62 169 ALA B N 1
ATOM 5258 C CA . ALA B 1 169 ? -12.492 22.609 -7.438 1 77.62 169 ALA B CA 1
ATOM 5259 C C . ALA B 1 169 ? -11.672 23.422 -6.434 1 77.62 169 ALA B C 1
ATOM 5261 O O . ALA B 1 169 ? -10.516 23.766 -6.703 1 77.62 169 ALA B O 1
ATOM 5262 N N . PRO B 1 170 ? -12.32 23.672 -5.344 1 83.88 170 PRO B N 1
ATOM 5263 C CA . PRO B 1 170 ? -11.562 24.422 -4.336 1 83.88 170 PRO B CA 1
ATOM 5264 C C . PRO B 1 170 ? -10.414 23.625 -3.732 1 83.88 170 PRO B C 1
ATOM 5266 O O . PRO B 1 170 ? -10.531 22.406 -3.566 1 83.88 170 PRO B O 1
ATOM 5269 N N . ALA B 1 171 ? -9.406 24.344 -3.422 1 90.31 171 ALA B N 1
ATOM 5270 C CA . ALA B 1 171 ? -8.297 23.75 -2.68 1 90.31 171 ALA B CA 1
ATOM 5271 C C . ALA B 1 171 ? -8.703 23.469 -1.235 1 90.31 171 ALA B C 1
ATOM 5273 O O . ALA B 1 171 ? -9.75 23.922 -0.774 1 90.31 171 ALA B O 1
ATOM 5274 N N . HIS B 1 172 ? -7.965 22.641 -0.579 1 93.5 172 HIS B N 1
ATOM 5275 C CA . HIS B 1 172 ? -8.242 22.297 0.813 1 93.5 172 HIS B CA 1
ATOM 5276 C C . HIS B 1 172 ? -6.953 22.172 1.616 1 93.5 172 HIS B C 1
ATOM 5278 O O . HIS B 1 172 ? -5.887 21.922 1.049 1 93.5 172 HIS B O 1
ATOM 5284 N N . LEU B 1 173 ? -7.105 22.391 2.904 1 96.81 173 LEU B N 1
ATOM 5285 C CA . LEU B 1 173 ? -5.977 22.297 3.82 1 96.81 173 LEU B CA 1
ATOM 5286 C C . LEU B 1 173 ? -5.875 20.891 4.418 1 96.81 173 LEU B C 1
ATOM 5288 O O . LEU B 1 173 ? -6.895 20.281 4.742 1 96.81 173 LEU B O 1
ATOM 5292 N N . ARG B 1 174 ? -4.637 20.391 4.57 1 97.44 174 ARG B N 1
ATOM 5293 C CA . ARG B 1 174 ? -4.34 19.109 5.207 1 97.44 174 ARG B CA 1
ATOM 5294 C C . ARG B 1 174 ? -2.914 19.094 5.754 1 97.44 174 ARG B C 1
ATOM 5296 O O . ARG B 1 174 ? -2.133 20.016 5.496 1 97.44 174 ARG B O 1
ATOM 5303 N N . LEU B 1 175 ? -2.623 18.125 6.57 1 98.38 175 LEU B N 1
ATOM 5304 C CA . LEU B 1 175 ? -1.23 17.875 6.918 1 98.38 175 LEU B CA 1
ATOM 5305 C C . LEU B 1 175 ? -0.436 17.438 5.695 1 98.38 175 LEU B C 1
ATOM 5307 O O . LEU B 1 175 ? -0.999 16.859 4.754 1 98.38 175 LEU B O 1
ATOM 5311 N N . PRO B 1 176 ? 0.833 17.703 5.672 1 98.5 176 PRO B N 1
ATOM 5312 C CA . PRO B 1 176 ? 1.649 17.234 4.547 1 98.5 176 PRO B CA 1
ATOM 5313 C C . PRO B 1 176 ? 1.87 15.727 4.562 1 98.5 176 PRO B C 1
ATOM 5315 O O . PRO B 1 176 ? 1.911 15.117 5.633 1 98.5 176 PRO B O 1
ATOM 5318 N N . THR B 1 177 ? 2.018 15.156 3.363 1 97.31 177 THR B N 1
ATOM 5319 C CA . THR B 1 177 ? 2.572 13.805 3.307 1 97.31 177 THR B CA 1
ATOM 5320 C C . THR B 1 177 ? 4.027 13.797 3.77 1 97.31 177 THR B C 1
ATOM 5322 O O . THR B 1 177 ? 4.664 14.852 3.846 1 97.31 177 THR B O 1
ATOM 5325 N N . GLU B 1 178 ? 4.512 12.633 4.074 1 97.12 178 GLU B N 1
ATOM 5326 C CA . GLU B 1 178 ? 5.918 12.547 4.457 1 97.12 178 GLU B CA 1
ATOM 5327 C C . GLU B 1 178 ? 6.828 13.023 3.33 1 97.12 178 GLU B C 1
ATOM 5329 O O . GLU B 1 178 ? 7.855 13.656 3.582 1 97.12 178 GLU B O 1
ATOM 5334 N N . GLU B 1 179 ? 6.484 12.727 2.107 1 94.75 179 GLU B N 1
ATOM 5335 C CA . GLU B 1 179 ? 7.262 13.125 0.939 1 94.75 179 GLU B CA 1
ATOM 5336 C C . GLU B 1 179 ? 7.305 14.641 0.787 1 94.75 179 GLU B C 1
ATOM 5338 O O . GLU B 1 179 ? 8.367 15.219 0.566 1 94.75 179 GLU B O 1
ATOM 5343 N N . GLU B 1 180 ? 6.164 15.234 0.928 1 96.69 180 GLU B N 1
ATOM 5344 C CA . GLU B 1 180 ? 6.086 16.688 0.845 1 96.69 180 GLU B CA 1
ATOM 5345 C C . GLU B 1 180 ? 6.906 17.344 1.949 1 96.69 180 GLU B C 1
ATOM 5347 O O . GLU B 1 180 ? 7.637 18.312 1.697 1 96.69 180 GLU B O 1
ATOM 5352 N N . TRP B 1 181 ? 6.766 16.828 3.107 1 98.44 181 TRP B N 1
ATOM 5353 C CA . TRP B 1 181 ? 7.43 17.406 4.27 1 98.44 181 TRP B CA 1
ATOM 5354 C C . TRP B 1 181 ? 8.945 17.328 4.133 1 98.44 181 TRP B C 1
ATOM 5356 O O . TRP B 1 181 ? 9.648 18.328 4.277 1 98.44 181 TRP B O 1
ATOM 5366 N N . GLU B 1 182 ? 9.453 16.156 3.855 1 97.5 182 GLU B N 1
ATOM 5367 C CA . GLU B 1 182 ? 10.898 15.977 3.791 1 97.5 182 GLU B CA 1
ATOM 5368 C C . GLU B 1 182 ? 11.492 16.703 2.584 1 97.5 182 GLU B C 1
ATOM 5370 O O . GLU B 1 182 ? 12.578 17.266 2.668 1 97.5 182 GLU B O 1
ATOM 5375 N N . PHE B 1 183 ? 10.789 16.656 1.421 1 94.81 183 PHE B N 1
ATOM 5376 C CA . PHE B 1 183 ? 11.211 17.391 0.234 1 94.81 183 PHE B CA 1
ATOM 5377 C C . PHE B 1 183 ? 11.398 18.875 0.549 1 94.81 183 PHE B C 1
ATOM 5379 O O . PHE B 1 183 ? 12.422 19.469 0.194 1 94.81 183 PHE B O 1
ATOM 5386 N N . ALA B 1 184 ? 10.469 19.391 1.271 1 97.19 184 ALA B N 1
ATOM 5387 C CA . ALA B 1 184 ? 10.508 20.812 1.619 1 97.19 184 ALA B CA 1
ATOM 5388 C C . ALA B 1 184 ? 11.57 21.078 2.682 1 97.19 184 ALA B C 1
ATOM 5390 O O . ALA B 1 184 ? 12.281 22.094 2.615 1 97.19 184 ALA B O 1
ATOM 5391 N N . ALA B 1 185 ? 11.633 20.203 3.67 1 97.75 185 ALA B N 1
ATOM 5392 C CA . ALA B 1 185 ? 12.617 20.375 4.738 1 97.75 185 ALA B CA 1
ATOM 5393 C C . ALA B 1 185 ? 14.031 20.422 4.176 1 97.75 185 ALA B C 1
ATOM 5395 O O . ALA B 1 185 ? 14.883 21.156 4.68 1 97.75 185 ALA B O 1
ATOM 5396 N N . ARG B 1 186 ? 14.242 19.688 3.123 1 93.56 186 ARG B N 1
ATOM 5397 C CA . ARG B 1 186 ? 15.57 19.594 2.523 1 93.56 186 ARG B CA 1
ATOM 5398 C C . ARG B 1 186 ? 15.852 20.781 1.612 1 93.56 186 ARG B C 1
ATOM 5400 O O . ARG B 1 186 ? 16.984 20.969 1.159 1 93.56 186 ARG B O 1
ATOM 5407 N N . GLY B 1 187 ? 14.898 21.5 1.272 1 92.12 187 GLY B N 1
ATOM 5408 C CA . GLY B 1 187 ? 15.086 22.703 0.456 1 92.12 187 GLY B CA 1
ATOM 5409 C C . GLY B 1 187 ? 14.57 22.531 -0.961 1 92.12 187 GLY B C 1
ATOM 5410 O O . GLY B 1 187 ? 14.766 23.406 -1.805 1 92.12 187 GLY B O 1
ATOM 5411 N N . GLY B 1 188 ? 13.984 21.359 -1.169 1 88.38 188 GLY B N 1
ATOM 5412 C CA . GLY B 1 188 ? 13.383 21.141 -2.473 1 88.38 188 GLY B CA 1
ATOM 5413 C C . GLY B 1 188 ? 14.336 21.406 -3.623 1 88.38 188 GLY B C 1
ATOM 5414 O O . GLY B 1 188 ? 15.508 21.016 -3.57 1 88.38 188 GLY B O 1
ATOM 5415 N N . LEU B 1 189 ? 13.828 22.078 -4.652 1 77.12 189 LEU B N 1
ATOM 5416 C CA . LEU B 1 189 ? 14.609 22.297 -5.867 1 77.12 189 LEU B CA 1
ATOM 5417 C C . LEU B 1 189 ? 15.508 23.516 -5.723 1 77.12 189 LEU B C 1
ATOM 5419 O O . LEU B 1 189 ? 16.312 23.797 -6.605 1 77.12 189 LEU B O 1
ATOM 5423 N N . ALA B 1 190 ? 15.398 24.172 -4.629 1 80.69 190 ALA B N 1
ATOM 5424 C CA . ALA B 1 190 ? 16.281 25.312 -4.371 1 80.69 190 ALA B CA 1
ATOM 5425 C C . ALA B 1 190 ? 17.688 24.844 -4.004 1 80.69 190 ALA B C 1
ATOM 5427 O O . ALA B 1 190 ? 18.625 25.641 -3.998 1 80.69 190 ALA B O 1
ATOM 5428 N N . VAL B 1 191 ? 17.812 23.578 -3.721 1 77.94 191 VAL B N 1
ATOM 5429 C CA . VAL B 1 191 ? 19.078 23 -3.289 1 77.94 191 VAL B CA 1
ATOM 5430 C C . VAL B 1 191 ? 19.609 22.047 -4.355 1 77.94 191 VAL B C 1
ATOM 5432 O O . VAL B 1 191 ? 18.844 21.297 -4.961 1 77.94 191 VAL B O 1
ATOM 5435 N N . ASP B 1 192 ? 20.938 22.125 -4.555 1 68.25 192 ASP B N 1
ATOM 5436 C CA . ASP B 1 192 ? 21.578 21.172 -5.457 1 68.25 192 ASP B CA 1
ATOM 5437 C C . ASP B 1 192 ? 21.344 19.734 -4.988 1 68.25 192 ASP B C 1
ATOM 5439 O O . ASP B 1 192 ? 21.359 19.453 -3.789 1 68.25 192 ASP B O 1
ATOM 5443 N N . PRO B 1 193 ? 21.141 18.891 -5.93 1 58.78 193 PRO B N 1
ATOM 5444 C CA . PRO B 1 193 ? 20.844 17.484 -5.59 1 58.78 193 PRO B CA 1
ATOM 5445 C C . PRO B 1 193 ? 21.859 16.891 -4.625 1 58.78 193 PRO B C 1
ATOM 5447 O O . PRO B 1 193 ? 21.5 16.094 -3.746 1 58.78 193 PRO B O 1
ATOM 5450 N N . ALA B 1 194 ? 23.125 17.297 -4.781 1 56.56 194 ALA B N 1
ATOM 5451 C CA . ALA B 1 194 ? 24.172 16.766 -3.896 1 56.56 194 ALA B CA 1
ATOM 5452 C C . ALA B 1 194 ? 23.969 17.25 -2.467 1 56.56 194 ALA B C 1
ATOM 5454 O O . ALA B 1 194 ? 24.203 16.516 -1.51 1 56.56 194 ALA B O 1
ATOM 5455 N N . LEU B 1 195 ? 23.5 18.469 -2.354 1 70.06 195 LEU B N 1
ATOM 5456 C CA . LEU B 1 195 ? 23.281 19.047 -1.035 1 70.06 195 LEU B CA 1
ATOM 5457 C C . LEU B 1 195 ? 21.938 18.609 -0.466 1 70.06 195 LEU B C 1
ATOM 5459 O O . LEU B 1 195 ? 21.766 18.547 0.753 1 70.06 195 LEU B O 1
ATOM 5463 N N . PHE B 1 196 ? 21.078 18.25 -1.392 1 78.12 196 PHE B N 1
ATOM 5464 C CA . PHE B 1 196 ? 19.75 17.797 -1.01 1 78.12 196 PHE B CA 1
ATOM 5465 C C . PHE B 1 196 ? 19.828 16.547 -0.153 1 78.12 196 PHE B C 1
ATOM 5467 O O . PHE B 1 196 ? 19.031 16.375 0.778 1 78.12 196 PHE B O 1
ATOM 5474 N N . ARG B 1 197 ? 20.781 15.773 -0.288 1 70.38 197 ARG B N 1
ATOM 5475 C CA . ARG B 1 197 ? 20.875 14.469 0.361 1 70.38 197 ARG B CA 1
ATOM 5476 C C . ARG B 1 197 ? 21.625 14.57 1.69 1 70.38 197 ARG B C 1
ATOM 5478 O O . ARG B 1 197 ? 21.781 13.57 2.393 1 70.38 197 ARG B O 1
ATOM 5485 N N . GLY B 1 198 ? 21.938 15.727 2.047 1 75.12 198 GLY B N 1
ATOM 5486 C CA . GLY B 1 198 ? 22.625 15.93 3.316 1 75.12 198 GLY B CA 1
ATOM 5487 C C . GLY B 1 198 ? 21.719 15.734 4.52 1 75.12 198 GLY B C 1
ATOM 5488 O O . GLY B 1 198 ? 20.484 15.727 4.383 1 75.12 198 GLY B O 1
ATOM 5489 N N . ALA B 1 199 ? 22.312 15.531 5.641 1 81.25 199 ALA B N 1
ATOM 5490 C CA . ALA B 1 199 ? 21.562 15.336 6.875 1 81.25 199 ALA B CA 1
ATOM 5491 C C . ALA B 1 199 ? 20.719 16.562 7.207 1 81.25 199 ALA B C 1
ATOM 5493 O O . ALA B 1 199 ? 19.594 16.438 7.691 1 81.25 199 ALA B O 1
ATOM 5494 N N . LEU B 1 200 ? 21.375 17.688 6.961 1 89.12 200 LEU B N 1
ATOM 5495 C CA . LEU B 1 200 ? 20.719 18.969 7.16 1 89.12 200 LEU B CA 1
ATOM 5496 C C . LEU B 1 200 ? 20.625 19.75 5.848 1 89.12 200 LEU B C 1
ATOM 5498 O O . LEU B 1 200 ? 21.453 19.547 4.953 1 89.12 200 LEU B O 1
ATOM 5502 N N . PRO B 1 201 ? 19.547 20.562 5.738 1 89.06 201 PRO B N 1
ATOM 5503 C CA . PRO B 1 201 ? 19.625 21.5 4.613 1 89.06 201 PRO B CA 1
ATOM 5504 C C . PRO B 1 201 ? 20.859 22.391 4.66 1 89.06 201 PRO B C 1
ATOM 5506 O O . PRO B 1 201 ? 21.438 22.594 5.73 1 89.06 201 PRO B O 1
ATOM 5509 N N . PRO B 1 202 ? 21.25 22.875 3.537 1 81.88 202 PRO B N 1
ATOM 5510 C CA . PRO B 1 202 ? 22.469 23.672 3.518 1 81.88 202 PRO B CA 1
ATOM 5511 C C . PRO B 1 202 ? 22.391 24.906 4.418 1 81.88 202 PRO B C 1
ATOM 5513 O O . PRO B 1 202 ? 21.391 25.641 4.379 1 81.88 202 PRO B O 1
ATOM 5516 N N . ILE B 1 203 ? 23.406 25.047 5.23 1 86.44 203 ILE B N 1
ATOM 5517 C CA . ILE B 1 203 ? 23.609 26.234 6.062 1 86.44 203 ILE B CA 1
ATOM 5518 C C . ILE B 1 203 ? 24.672 27.125 5.438 1 86.44 203 ILE B C 1
ATOM 5520 O O . ILE B 1 203 ? 25.781 26.672 5.148 1 86.44 203 ILE B O 1
ATOM 5524 N N . PRO B 1 204 ? 24.312 28.312 5.18 1 79.81 204 PRO B N 1
ATOM 5525 C CA . PRO B 1 204 ? 25.297 29.203 4.559 1 79.81 204 PRO B CA 1
ATOM 5526 C C . PRO B 1 204 ? 26.594 29.297 5.359 1 79.81 204 PRO B C 1
ATOM 5528 O O . PRO B 1 204 ? 26.562 29.203 6.59 1 79.81 204 PRO B O 1
ATOM 5531 N N . PRO B 1 205 ? 27.719 29.5 4.605 1 76.94 205 PRO B N 1
ATOM 5532 C CA . PRO B 1 205 ? 29 29.625 5.297 1 76.94 205 PRO B CA 1
ATOM 5533 C C . PRO B 1 205 ? 29.016 30.734 6.344 1 76.94 205 PRO B C 1
ATOM 5535 O O . PRO B 1 205 ? 28.453 31.812 6.109 1 76.94 205 PRO B O 1
ATOM 5538 N N . GLY B 1 206 ? 29.531 30.453 7.484 1 85.38 206 GLY B N 1
ATOM 5539 C CA . GLY B 1 206 ? 29.641 31.438 8.555 1 85.38 206 GLY B CA 1
ATOM 5540 C C . GLY B 1 206 ? 28.469 31.391 9.523 1 85.38 206 GLY B C 1
ATOM 5541 O O . GLY B 1 206 ? 28.484 32.062 10.547 1 85.38 206 GLY B O 1
ATOM 5542 N N . HIS B 1 207 ? 27.531 30.625 9.195 1 90.12 207 HIS B N 1
ATOM 5543 C CA . HIS B 1 207 ? 26.375 30.484 10.078 1 90.12 207 HIS B CA 1
ATOM 5544 C C . HIS B 1 207 ? 26.375 29.125 10.773 1 90.12 207 HIS B C 1
ATOM 5546 O O . HIS B 1 207 ? 26.859 28.141 10.219 1 90.12 207 HIS B O 1
ATOM 5552 N N . ALA B 1 208 ? 25.844 29.156 11.945 1 91.31 208 ALA B N 1
ATOM 5553 C CA . ALA B 1 208 ? 25.719 27.922 12.711 1 91.31 208 ALA B CA 1
ATOM 5554 C C . ALA B 1 208 ? 24.344 27.297 12.539 1 91.31 208 ALA B C 1
ATOM 5556 O O . ALA B 1 208 ? 23.359 28 12.289 1 91.31 208 ALA B O 1
ATOM 5557 N N . ALA B 1 209 ? 24.297 26.047 12.758 1 92 209 ALA B N 1
ATOM 5558 C CA . ALA B 1 209 ? 23.031 25.328 12.664 1 92 209 ALA B CA 1
ATOM 5559 C C . ALA B 1 209 ? 22.016 25.844 13.672 1 92 209 ALA B C 1
ATOM 5561 O O . ALA B 1 209 ? 20.812 25.859 13.406 1 92 209 ALA B O 1
ATOM 5562 N N . SER B 1 210 ? 22.5 26.391 14.711 1 94.5 210 SER B N 1
ATOM 5563 C CA . SER B 1 210 ? 21.656 26.875 15.781 1 94.5 210 SER B CA 1
ATOM 5564 C C . SER B 1 210 ? 20.891 28.125 15.367 1 94.5 210 SER B C 1
ATOM 5566 O O . SER B 1 210 ? 19.938 28.531 16.031 1 94.5 210 SER B O 1
ATOM 5568 N N . GLU B 1 211 ? 21.281 28.719 14.305 1 95.38 211 GLU B N 1
ATOM 5569 C CA . GLU B 1 211 ? 20.578 29.891 13.766 1 95.38 211 GLU B CA 1
ATOM 5570 C C . GLU B 1 211 ? 19.359 29.453 12.953 1 95.38 211 GLU B C 1
ATOM 5572 O O . GLU B 1 211 ? 18.5 30.281 12.641 1 95.38 211 GLU B O 1
ATOM 5577 N N . TYR B 1 212 ? 19.297 28.188 12.711 1 95.44 212 TYR B N 1
ATOM 5578 C CA . TYR B 1 212 ? 18.25 27.688 11.828 1 95.44 212 TYR B CA 1
ATOM 5579 C C . TYR B 1 212 ? 17.391 26.656 12.555 1 95.44 212 TYR B C 1
ATOM 5581 O O . TYR B 1 212 ? 16.234 26.406 12.156 1 95.44 212 TYR B O 1
ATOM 5589 N N . ILE B 1 213 ? 17.938 26.016 13.578 1 96.81 213 ILE B N 1
ATOM 5590 C CA . ILE B 1 213 ? 17.312 24.875 14.227 1 96.81 213 ILE B CA 1
ATOM 5591 C C . ILE B 1 213 ? 17.25 25.109 15.734 1 96.81 213 ILE B C 1
ATOM 5593 O O . ILE B 1 213 ? 18.297 25.203 16.391 1 96.81 213 ILE B O 1
ATOM 5597 N N . ALA B 1 214 ? 16.094 25.234 16.234 1 97.31 214 ALA B N 1
ATOM 5598 C CA . ALA B 1 214 ? 15.914 25.266 17.688 1 97.31 214 ALA B CA 1
ATOM 5599 C C . ALA B 1 214 ? 16.031 23.875 18.281 1 97.31 214 ALA B C 1
ATOM 5601 O O . ALA B 1 214 ? 15.062 23.109 18.312 1 97.31 214 ALA B O 1
ATOM 5602 N N . HIS B 1 215 ? 17.156 23.5 18.734 1 96 215 HIS B N 1
ATOM 5603 C CA . HIS B 1 215 ? 17.453 22.156 19.203 1 96 215 HIS B CA 1
ATOM 5604 C C . HIS B 1 215 ? 17.797 22.141 20.688 1 96 215 HIS B C 1
ATOM 5606 O O . HIS B 1 215 ? 17.766 23.188 21.344 1 96 215 HIS B O 1
ATOM 5612 N N . GLY B 1 216 ? 18.031 20.859 20.984 1 88.75 216 GLY B N 1
ATOM 5613 C CA . GLY B 1 216 ? 18.406 20.688 22.375 1 88.75 216 GLY B CA 1
ATOM 5614 C C . GLY B 1 216 ? 19.844 21.062 22.656 1 88.75 216 GLY B C 1
ATOM 5615 O O . GLY B 1 216 ? 20.688 21 21.766 1 88.75 216 GLY B O 1
ATOM 5616 N N . GLY B 1 217 ? 20.156 21.875 23.578 1 87.62 217 GLY B N 1
ATOM 5617 C CA . GLY B 1 217 ? 21.484 22.312 23.969 1 87.62 217 GLY B CA 1
ATOM 5618 C C . GLY B 1 217 ? 21.5 23.719 24.547 1 87.62 217 GLY B C 1
ATOM 5619 O O . GLY B 1 217 ? 20.594 24.5 24.281 1 87.62 217 GLY B O 1
ATOM 5620 N N . ASN B 1 218 ? 22.547 23.953 25.062 1 85.38 218 ASN B N 1
ATOM 5621 C CA . ASN B 1 218 ? 22.656 25.234 25.75 1 85.38 218 ASN B CA 1
ATOM 5622 C C . ASN B 1 218 ? 22.906 26.375 24.766 1 85.38 218 ASN B C 1
ATOM 5624 O O . ASN B 1 218 ? 22.641 27.531 25.094 1 85.38 218 ASN B O 1
ATOM 5628 N N . ASP B 1 219 ? 23.328 26.078 23.609 1 86.81 219 ASP B N 1
ATOM 5629 C CA . ASP B 1 219 ? 23.641 27.094 22.609 1 86.81 219 ASP B CA 1
ATOM 5630 C C . ASP B 1 219 ? 22.406 27.406 21.75 1 86.81 219 ASP B C 1
ATOM 5632 O O . ASP B 1 219 ? 22.484 28.219 20.812 1 86.81 219 ASP B O 1
ATOM 5636 N N . SER B 1 220 ? 21.281 26.828 22.062 1 92.19 220 SER B N 1
ATOM 5637 C CA . SER B 1 220 ? 20.062 27.031 21.312 1 92.19 220 SER B CA 1
ATOM 5638 C C . SER B 1 220 ? 18.844 27.094 22.234 1 92.19 220 SER B C 1
ATOM 5640 O O . SER B 1 220 ? 18.844 27.859 23.203 1 92.19 220 SER B O 1
ATOM 5642 N N . ALA B 1 221 ? 17.766 26.281 21.953 1 89 221 ALA B N 1
ATOM 5643 C CA . ALA B 1 221 ? 16.484 26.391 22.656 1 89 221 ALA B CA 1
ATOM 5644 C C . ALA B 1 221 ? 16.578 25.844 24.078 1 89 221 ALA B C 1
ATOM 5646 O O . ALA B 1 221 ? 15.82 26.266 24.953 1 89 221 ALA B O 1
ATOM 5647 N N . GLY B 1 222 ? 17.531 24.922 24.391 1 88 222 GLY B N 1
ATOM 5648 C CA . GLY B 1 222 ? 17.719 24.375 25.719 1 88 222 GLY B CA 1
ATOM 5649 C C . GLY B 1 222 ? 16.484 23.688 26.281 1 88 222 GLY B C 1
ATOM 5650 O O . GLY B 1 222 ? 16.203 23.781 27.469 1 88 222 GLY B O 1
ATOM 5651 N N . GLY B 1 223 ? 15.703 23.219 25.406 1 91.44 223 GLY B N 1
ATOM 5652 C CA . GLY B 1 223 ? 14.539 22.453 25.844 1 91.44 223 GLY B CA 1
ATOM 5653 C C . GLY B 1 223 ? 13.266 23.297 25.891 1 91.44 223 GLY B C 1
ATOM 5654 O O . GLY B 1 223 ? 12.219 22.797 26.297 1 91.44 223 GLY B O 1
ATOM 5655 N N . LYS B 1 224 ? 13.359 24.5 25.406 1 94.25 224 LYS B N 1
ATOM 5656 C CA . LYS B 1 224 ? 12.188 25.391 25.438 1 94.25 224 LYS B CA 1
ATOM 5657 C C . LYS B 1 224 ? 11.695 25.688 24.031 1 94.25 224 LYS B C 1
ATOM 5659 O O . LYS B 1 224 ? 12.484 26.047 23.156 1 94.25 224 LYS B O 1
ATOM 5664 N N . VAL B 1 225 ? 10.477 25.516 23.922 1 96.56 225 VAL B N 1
ATOM 5665 C CA . VAL B 1 225 ? 9.859 25.828 22.641 1 96.56 225 VAL B CA 1
ATOM 5666 C C . VAL B 1 225 ? 9.914 27.328 22.391 1 96.56 225 VAL B C 1
ATOM 5668 O O . VAL B 1 225 ? 9.703 28.125 23.297 1 96.56 225 VAL B O 1
ATOM 5671 N N . GLN B 1 226 ? 10.195 27.719 21.203 1 96.38 226 GLN B N 1
ATOM 5672 C CA . GLN B 1 226 ? 10.281 29.109 20.781 1 96.38 226 GLN B CA 1
ATOM 5673 C C . GLN B 1 226 ? 9.07 29.516 19.953 1 96.38 226 GLN B C 1
ATOM 5675 O O . GLN B 1 226 ? 8.375 28.672 19.391 1 96.38 226 GLN B O 1
ATOM 5680 N N . ALA B 1 227 ? 8.844 30.844 19.922 1 97.62 227 ALA B N 1
ATOM 5681 C CA . ALA B 1 227 ? 7.797 31.359 19.047 1 97.62 227 ALA B CA 1
ATOM 5682 C C . ALA B 1 227 ? 8.078 31.016 17.594 1 97.62 227 ALA B C 1
ATOM 5684 O O . ALA B 1 227 ? 9.242 30.906 17.188 1 97.62 227 ALA B O 1
ATOM 5685 N N . ILE B 1 228 ? 7.062 30.859 16.844 1 98.31 228 ILE B N 1
ATOM 5686 C CA . ILE B 1 228 ? 7.211 30.422 15.453 1 98.31 228 ILE B CA 1
ATOM 5687 C C . ILE B 1 228 ? 8.039 31.453 14.688 1 98.31 228 ILE B C 1
ATOM 5689 O O . ILE B 1 228 ? 7.938 32.656 14.945 1 98.31 228 ILE B O 1
ATOM 5693 N N . GLY B 1 229 ? 8.891 30.984 13.828 1 97.62 229 GLY B N 1
ATOM 5694 C CA . GLY B 1 229 ? 9.578 31.812 12.844 1 97.62 229 GLY B CA 1
ATOM 5695 C C . GLY B 1 229 ? 10.664 32.656 13.453 1 97.62 229 GLY B C 1
ATOM 5696 O O . GLY B 1 229 ? 11.031 33.688 12.891 1 97.62 229 GLY B O 1
ATOM 5697 N N . THR B 1 230 ? 11.133 32.375 14.625 1 95.62 230 THR B N 1
ATOM 5698 C CA . THR B 1 230 ? 12.172 33.125 15.297 1 95.62 230 THR B CA 1
ATOM 5699 C C . THR B 1 230 ? 13.516 32.969 14.594 1 95.62 230 THR B C 1
ATOM 5701 O O . THR B 1 230 ? 14.281 33.906 14.477 1 95.62 230 THR B O 1
ATOM 5704 N N . LEU B 1 231 ? 13.805 31.812 14.133 1 96.69 231 LEU B N 1
ATOM 5705 C CA . LEU B 1 231 ? 15.102 31.516 13.547 1 96.69 231 LEU B CA 1
ATOM 5706 C C . LEU B 1 231 ? 15.055 31.625 12.031 1 96.69 231 LEU B C 1
ATOM 5708 O O . LEU B 1 231 ? 13.992 31.875 11.453 1 96.69 231 LEU B O 1
ATOM 5712 N N . ALA B 1 232 ? 16.219 31.531 11.359 1 96.5 232 ALA B N 1
ATOM 5713 C CA . ALA B 1 232 ? 16.359 31.672 9.914 1 96.5 232 ALA B CA 1
ATOM 5714 C C . ALA B 1 232 ? 15.641 30.562 9.18 1 96.5 232 ALA B C 1
ATOM 5716 O O . ALA B 1 232 ? 15.43 29.469 9.727 1 96.5 232 ALA B O 1
ATOM 5717 N N . PRO B 1 233 ? 15.227 30.844 7.969 1 97.19 233 PRO B N 1
ATOM 5718 C CA . PRO B 1 233 ? 14.508 29.844 7.176 1 97.19 233 PRO B CA 1
ATOM 5719 C C . PRO B 1 233 ? 15.445 28.891 6.43 1 97.19 233 PRO B C 1
ATOM 5721 O O . PRO B 1 233 ? 16.641 29.188 6.285 1 97.19 233 PRO B O 1
ATOM 5724 N N . ASN B 1 234 ? 14.898 27.781 6.078 1 95.69 234 ASN B N 1
ATOM 5725 C CA . ASN B 1 234 ? 15.625 26.938 5.129 1 95.69 234 ASN B CA 1
ATOM 5726 C C . ASN B 1 234 ? 15.617 27.547 3.729 1 95.69 234 ASN B C 1
ATOM 5728 O O . ASN B 1 234 ? 15.07 28.641 3.52 1 95.69 234 ASN B O 1
ATOM 5732 N N . PRO B 1 235 ? 16.188 26.906 2.703 1 91.69 235 PRO B N 1
ATOM 5733 C CA . PRO B 1 235 ? 16.359 27.5 1.379 1 91.69 235 PRO B CA 1
ATOM 5734 C C . PRO B 1 235 ? 15.039 27.828 0.692 1 91.69 235 PRO B C 1
ATOM 5736 O O . PRO B 1 235 ? 15.016 28.594 -0.281 1 91.69 235 PRO B O 1
ATOM 5739 N N . LEU B 1 236 ? 13.922 27.281 1.177 1 95.19 236 LEU B N 1
ATOM 5740 C CA . LEU B 1 236 ? 12.617 27.547 0.578 1 95.19 236 LEU B CA 1
ATOM 5741 C C . LEU B 1 236 ? 11.891 28.672 1.316 1 95.19 236 LEU B C 1
ATOM 5743 O O . LEU B 1 236 ? 10.766 29.016 0.965 1 95.19 236 LEU B O 1
ATOM 5747 N N . GLY B 1 237 ? 12.516 29.125 2.363 1 96.75 237 GLY B N 1
ATOM 5748 C CA . GLY B 1 237 ? 11.883 30.172 3.162 1 96.75 237 GLY B CA 1
ATOM 5749 C C . GLY B 1 237 ? 10.977 29.625 4.246 1 96.75 237 GLY B C 1
ATOM 5750 O O . GLY B 1 237 ? 10.164 30.344 4.816 1 96.75 237 GLY B O 1
ATOM 5751 N N . LEU B 1 238 ? 11.023 28.359 4.488 1 98.31 238 LEU B N 1
ATOM 5752 C CA . LEU B 1 238 ? 10.25 27.719 5.547 1 98.31 238 LEU B CA 1
ATOM 5753 C C . LEU B 1 238 ? 11 27.75 6.871 1 98.31 238 LEU B C 1
ATOM 5755 O O . LEU B 1 238 ? 12.219 27.547 6.902 1 98.31 238 LEU B O 1
ATOM 5759 N N . HIS B 1 239 ? 10.281 28 7.891 1 98.44 239 HIS B N 1
ATOM 5760 C CA . HIS B 1 239 ? 10.898 28.109 9.211 1 98.44 239 HIS B CA 1
ATOM 5761 C C . HIS B 1 239 ? 10.539 26.922 10.086 1 98.44 239 HIS B C 1
ATOM 5763 O O . HIS B 1 239 ? 9.5 26.281 9.875 1 98.44 239 HIS B O 1
ATOM 5769 N N . ASP B 1 240 ? 11.438 26.562 11 1 98.12 240 ASP B N 1
ATOM 5770 C CA . ASP B 1 240 ? 11.188 25.594 12.07 1 98.12 240 ASP B CA 1
ATOM 5771 C C . ASP B 1 240 ? 10.859 24.219 11.5 1 98.12 240 ASP B C 1
ATOM 5773 O O . ASP B 1 240 ? 10.086 23.469 12.094 1 98.12 240 ASP B O 1
ATOM 5777 N N . MET B 1 241 ? 11.367 23.953 10.297 1 98.25 241 MET B N 1
ATOM 5778 C CA . MET B 1 241 ? 11.172 22.609 9.742 1 98.25 241 MET B CA 1
ATOM 5779 C C . MET B 1 241 ? 11.859 21.562 10.609 1 98.25 241 MET B C 1
ATOM 5781 O O . MET B 1 241 ? 11.367 20.438 10.75 1 98.25 241 MET B O 1
ATOM 5785 N N . LEU B 1 242 ? 13.016 22 11.039 1 97.94 242 LEU B N 1
ATOM 5786 C CA . LEU B 1 242 ? 13.781 21.156 11.961 1 97.94 242 LEU B CA 1
ATOM 5787 C C . LEU B 1 242 ? 13.891 21.828 13.328 1 97.94 242 LEU B C 1
ATOM 5789 O O . LEU B 1 242 ? 14.117 23.031 13.43 1 97.94 242 LEU B O 1
ATOM 5793 N N . GLY B 1 243 ? 13.641 21.016 14.344 1 97.81 243 GLY B N 1
ATOM 5794 C CA . GLY B 1 243 ? 13.695 21.516 15.711 1 97.81 243 GLY B CA 1
ATOM 5795 C C . GLY B 1 243 ? 12.406 22.203 16.141 1 97.81 243 GLY B C 1
ATOM 5796 O O . GLY B 1 243 ? 11.344 21.953 15.57 1 97.81 243 GLY B O 1
ATOM 5797 N N . ASN B 1 244 ? 12.438 22.875 17.281 1 98.12 244 ASN B N 1
ATOM 5798 C CA . ASN B 1 244 ? 11.297 23.516 17.938 1 98.12 244 ASN B CA 1
ATOM 5799 C C . ASN B 1 244 ? 10.258 22.484 18.375 1 98.12 244 ASN B C 1
ATOM 5801 O O . ASN B 1 244 ? 10.398 21.859 19.422 1 98.12 244 ASN B O 1
ATOM 5805 N N . VAL B 1 245 ? 9.32 22.109 17.484 1 98.62 245 VAL B N 1
ATOM 5806 C CA . VAL B 1 245 ? 8.469 20.969 17.812 1 98.62 245 VAL B CA 1
ATOM 5807 C C . VAL B 1 245 ? 8.469 19.984 16.641 1 98.62 245 VAL B C 1
ATOM 5809 O O . VAL B 1 245 ? 8.578 20.391 15.477 1 98.62 245 VAL B O 1
ATOM 5812 N N . SER B 1 246 ? 8.32 18.75 16.984 1 98.56 246 SER B N 1
ATOM 5813 C CA . SER B 1 246 ? 8.078 17.766 15.938 1 98.56 246 SER B CA 1
ATOM 5814 C C . SER B 1 246 ? 6.727 17.984 15.266 1 98.56 246 SER B C 1
ATOM 5816 O O . SER B 1 246 ? 5.824 18.578 15.859 1 98.56 246 SER B O 1
ATOM 5818 N N . GLU B 1 247 ? 6.621 17.5 14.055 1 98.81 247 GLU B N 1
ATOM 5819 C CA . GLU B 1 247 ? 5.398 17.766 13.297 1 98.81 247 GLU B CA 1
ATOM 5820 C C . GLU B 1 247 ? 4.801 16.453 12.766 1 98.81 247 GLU B C 1
ATOM 5822 O O . GLU B 1 247 ? 5.492 15.664 12.125 1 98.81 247 GLU B O 1
ATOM 5827 N N . TYR B 1 248 ? 3.49 16.266 13.023 1 98.69 248 TYR B N 1
ATOM 5828 C CA . TYR B 1 248 ? 2.764 15.141 12.438 1 98.69 248 TYR B CA 1
ATOM 5829 C C . TYR B 1 248 ? 2.635 15.305 10.93 1 98.69 248 TYR B C 1
ATOM 5831 O O . TYR B 1 248 ? 2.502 16.422 10.43 1 98.69 248 TYR B O 1
ATOM 5839 N N . VAL B 1 249 ? 2.631 14.188 10.266 1 98.31 249 VAL B N 1
ATOM 5840 C CA . VAL B 1 249 ? 2.35 14.195 8.828 1 98.31 249 VAL B CA 1
ATOM 5841 C C . VAL B 1 249 ? 1.108 13.359 8.539 1 98.31 249 VAL B C 1
ATOM 5843 O O . VAL B 1 249 ? 0.602 12.664 9.43 1 98.31 249 VAL B O 1
ATOM 5846 N N . LEU B 1 250 ? 0.633 13.398 7.359 1 97.5 250 LEU B N 1
ATOM 5847 C CA . LEU B 1 250 ? -0.672 12.906 6.934 1 97.5 250 LEU B CA 1
ATOM 5848 C C . LEU B 1 250 ? -0.699 11.375 6.922 1 97.5 250 LEU B C 1
ATOM 5850 O O . LEU B 1 250 ? -1.655 10.766 7.402 1 97.5 250 LEU B O 1
ATOM 5854 N N . THR B 1 251 ? 0.292 10.711 6.422 1 94.81 251 THR B N 1
ATOM 5855 C CA . THR B 1 251 ? 0.257 9.289 6.109 1 94.81 251 THR B CA 1
ATOM 5856 C C . THR B 1 251 ? 0.729 8.461 7.301 1 94.81 251 THR B C 1
ATOM 5858 O O . THR B 1 251 ? 1.521 8.93 8.117 1 94.81 251 THR B O 1
ATOM 5861 N N . PRO B 1 252 ? 0.299 7.23 7.387 1 95.94 252 PRO B N 1
ATOM 5862 C CA . PRO B 1 252 ? 0.715 6.387 8.508 1 95.94 252 PRO B CA 1
ATOM 5863 C C . PRO B 1 252 ? 2.17 5.934 8.398 1 95.94 252 PRO B C 1
ATOM 5865 O O . PRO B 1 252 ? 2.744 5.945 7.305 1 95.94 252 PRO B O 1
ATOM 5868 N N . PHE B 1 253 ? 2.658 5.52 9.5 1 96.25 253 PHE B N 1
ATOM 5869 C CA . PHE B 1 253 ? 4.031 5.031 9.547 1 96.25 253 PHE B CA 1
ATOM 5870 C C . PHE B 1 253 ? 4.16 3.707 8.805 1 96.25 253 PHE B C 1
ATOM 5872 O O . PHE B 1 253 ? 3.322 2.814 8.961 1 96.25 253 PHE B O 1
ATOM 5879 N N . ALA B 1 254 ? 5.156 3.58 8 1 94 254 ALA B N 1
ATOM 5880 C CA . ALA B 1 254 ? 5.641 2.334 7.41 1 94 254 ALA B CA 1
ATOM 5881 C C . ALA B 1 254 ? 7.164 2.25 7.48 1 94 254 ALA B C 1
ATOM 5883 O O . ALA B 1 254 ? 7.859 3.24 7.234 1 94 254 ALA B O 1
ATOM 5884 N N . MET B 1 255 ? 7.676 1.113 7.805 1 92.06 255 MET B N 1
ATOM 5885 C CA . MET B 1 255 ? 9.125 0.937 7.809 1 92.06 255 MET B CA 1
ATOM 5886 C C . MET B 1 255 ? 9.695 1.087 6.406 1 92.06 255 MET B C 1
ATOM 5888 O O . MET B 1 255 ? 8.992 0.884 5.418 1 92.06 255 MET B O 1
ATOM 5892 N N . VAL B 1 256 ? 10.938 1.491 6.402 1 85.94 256 VAL B N 1
ATOM 5893 C CA . VAL B 1 256 ? 11.641 1.498 5.121 1 85.94 256 VAL B CA 1
ATOM 5894 C C . VAL B 1 256 ? 12.258 0.125 4.863 1 85.94 256 VAL B C 1
ATOM 5896 O O . VAL B 1 256 ? 12.961 -0.416 5.719 1 85.94 256 VAL B O 1
ATOM 5899 N N . ARG B 1 257 ? 11.883 -0.399 3.754 1 81.5 257 ARG B N 1
ATOM 5900 C CA . ARG B 1 257 ? 12.391 -1.708 3.352 1 81.5 257 ARG B CA 1
ATOM 5901 C C . ARG B 1 257 ? 13.156 -1.619 2.035 1 81.5 257 ARG B C 1
ATOM 5903 O O . ARG B 1 257 ? 12.562 -1.74 0.959 1 81.5 257 ARG B O 1
ATOM 5910 N N . HIS B 1 258 ? 14.477 -1.469 2.096 1 66.19 258 HIS B N 1
ATOM 5911 C CA . HIS B 1 258 ? 15.406 -1.477 0.968 1 66.19 258 HIS B CA 1
ATOM 5912 C C . HIS B 1 258 ? 14.898 -0.601 -0.171 1 66.19 258 HIS B C 1
ATOM 5914 O O . HIS B 1 258 ? 14.688 -1.083 -1.287 1 66.19 258 HIS B O 1
ATOM 5920 N N . GLY B 1 259 ? 14.75 0.608 0.11 1 69.25 259 GLY B N 1
ATOM 5921 C CA . GLY B 1 259 ? 14.508 1.569 -0.955 1 69.25 259 GLY B CA 1
ATOM 5922 C C . GLY B 1 259 ? 13.039 1.887 -1.151 1 69.25 259 GLY B C 1
ATOM 5923 O O . GLY B 1 259 ? 12.68 2.688 -2.02 1 69.25 259 GLY B O 1
ATOM 5924 N N . ARG B 1 260 ? 12.18 1.202 -0.391 1 77.44 260 ARG B N 1
ATOM 5925 C CA . ARG B 1 260 ? 10.742 1.455 -0.451 1 77.44 260 ARG B CA 1
ATOM 5926 C C . ARG B 1 260 ? 10.109 1.335 0.931 1 77.44 260 ARG B C 1
ATOM 5928 O O . ARG B 1 260 ? 10.734 0.831 1.865 1 77.44 260 ARG B O 1
ATOM 5935 N N . LEU B 1 261 ? 8.906 1.759 0.983 1 87.44 261 LEU B N 1
ATOM 5936 C CA . LEU B 1 261 ? 8.18 1.594 2.236 1 87.44 261 LEU B CA 1
ATOM 5937 C C . LEU B 1 261 ? 7.605 0.184 2.352 1 87.44 261 LEU B C 1
ATOM 5939 O O . LEU B 1 261 ? 7.172 -0.398 1.354 1 87.44 261 LEU B O 1
ATOM 5943 N N . HIS B 1 262 ? 7.598 -0.323 3.561 1 88 262 HIS B N 1
ATOM 5944 C CA . HIS B 1 262 ? 7.008 -1.612 3.895 1 88 262 HIS B CA 1
ATOM 5945 C C . HIS B 1 262 ? 5.488 -1.575 3.75 1 88 262 HIS B C 1
ATOM 5947 O O . HIS B 1 262 ? 4.875 -0.512 3.867 1 88 262 HIS B O 1
ATOM 5953 N N . GLY B 1 263 ? 4.879 -2.719 3.561 1 89.69 263 GLY B N 1
ATOM 5954 C CA . GLY B 1 263 ? 3.453 -2.818 3.285 1 89.69 263 GLY B CA 1
ATOM 5955 C C . GLY B 1 263 ? 2.596 -2.711 4.531 1 89.69 263 GLY B C 1
ATOM 5956 O O . GLY B 1 263 ? 1.367 -2.645 4.441 1 89.69 263 GLY B O 1
ATOM 5957 N N . GLN B 1 264 ? 3.211 -2.633 5.652 1 91.75 264 GLN B N 1
ATOM 5958 C CA . GLN B 1 264 ? 2.449 -2.496 6.891 1 91.75 264 GLN B CA 1
ATOM 5959 C C . GLN B 1 264 ? 2.227 -1.026 7.242 1 91.75 264 GLN B C 1
ATOM 5961 O O . GLN B 1 264 ? 3.176 -0.239 7.266 1 91.75 264 GLN B O 1
ATOM 5966 N N . ALA B 1 265 ? 0.965 -0.702 7.445 1 93.69 265 ALA B N 1
ATOM 5967 C CA . ALA B 1 265 ? 0.648 0.613 8 1 93.69 265 ALA B CA 1
ATOM 5968 C C . ALA B 1 265 ? 0.565 0.562 9.523 1 93.69 265 ALA B C 1
ATOM 5970 O O . ALA B 1 265 ? -0.139 -0.28 10.086 1 93.69 265 ALA B O 1
ATOM 5971 N N . GLY B 1 266 ? 1.269 1.447 10.227 1 93.5 266 GLY B N 1
ATOM 5972 C CA . GLY B 1 266 ? 1.302 1.488 11.68 1 93.5 266 GLY B CA 1
ATOM 5973 C C . GLY B 1 266 ? 0.613 2.709 12.258 1 93.5 266 GLY B C 1
ATOM 5974 O O . GLY B 1 266 ? -0.525 3.016 11.898 1 93.5 266 GLY B O 1
ATOM 5975 N N . GLY B 1 267 ? 1.278 3.318 13.211 1 94.88 267 GLY B N 1
ATOM 5976 C CA . GLY B 1 267 ? 0.745 4.504 13.867 1 94.88 267 GLY B CA 1
ATOM 5977 C C . GLY B 1 267 ? 0.975 5.777 13.07 1 94.88 267 GLY B C 1
ATOM 5978 O O . GLY B 1 267 ? 0.922 5.762 11.836 1 94.88 267 GLY B O 1
ATOM 5979 N N . TYR B 1 268 ? 1.044 6.859 13.797 1 96.62 268 TYR B N 1
ATOM 5980 C CA . TYR B 1 268 ? 1.299 8.156 13.18 1 96.62 268 TYR B CA 1
ATOM 5981 C C . TYR B 1 268 ? 2.793 8.383 12.984 1 96.62 268 TYR B C 1
ATOM 5983 O O . TYR B 1 268 ? 3.615 7.652 13.539 1 96.62 268 TYR B O 1
ATOM 5991 N N . VAL B 1 269 ? 3.115 9.391 12.133 1 97.62 269 VAL B N 1
ATOM 5992 C CA . VAL B 1 269 ? 4.508 9.758 11.914 1 97.62 269 VAL B CA 1
ATOM 5993 C C . VAL B 1 269 ? 4.75 11.188 12.398 1 97.62 269 VAL B C 1
ATOM 5995 O O . VAL B 1 269 ? 3.949 12.086 12.125 1 97.62 269 VAL B O 1
ATOM 5998 N N . LYS B 1 270 ? 5.766 11.367 13.18 1 98 270 LYS B N 1
ATOM 5999 C CA . LYS B 1 270 ? 6.25 12.711 13.477 1 98 270 LYS B CA 1
ATOM 6000 C C . LYS B 1 270 ? 7.66 12.922 12.93 1 98 270 LYS B C 1
ATOM 6002 O O . LYS B 1 270 ? 8.477 11.992 12.938 1 98 270 LYS B O 1
ATOM 6007 N N . ARG B 1 271 ? 7.934 14.148 12.508 1 97.81 271 ARG B N 1
ATOM 6008 C CA . ARG B 1 271 ? 9.18 14.477 11.82 1 97.81 271 ARG B CA 1
ATOM 6009 C C . ARG B 1 271 ? 9.836 15.703 12.438 1 97.81 271 ARG B C 1
ATOM 6011 O O . ARG B 1 271 ? 9.18 16.5 13.109 1 97.81 271 ARG B O 1
ATOM 6018 N N . GLY B 1 272 ? 11.242 15.852 12.266 1 97.19 272 GLY B N 1
ATOM 6019 C CA . GLY B 1 272 ? 11.922 17.125 12.422 1 97.19 272 GLY B CA 1
ATOM 6020 C C . GLY B 1 272 ? 12.641 17.266 13.75 1 97.19 272 GLY B C 1
ATOM 6021 O O . GLY B 1 272 ? 13.477 18.156 13.922 1 97.19 272 GLY B O 1
ATOM 6022 N N . GLY B 1 273 ? 12.328 16.438 14.727 1 96.38 273 GLY B N 1
ATOM 6023 C CA . GLY B 1 273 ? 12.867 16.672 16.062 1 96.38 273 GLY B CA 1
ATOM 6024 C C . GLY B 1 273 ? 12.219 17.844 16.766 1 96.38 273 GLY B C 1
ATOM 6025 O O . GLY B 1 273 ? 11.289 18.469 16.25 1 96.38 273 GLY B O 1
ATOM 6026 N N . ASP B 1 274 ? 12.719 18.078 17.984 1 97.81 274 ASP B N 1
ATOM 6027 C CA . ASP B 1 274 ? 12.125 19.156 18.766 1 97.81 274 ASP B CA 1
ATOM 6028 C C . ASP B 1 274 ? 13.18 19.859 19.609 1 97.81 274 ASP B C 1
ATOM 6030 O O . ASP B 1 274 ? 14.375 19.594 19.484 1 97.81 274 ASP B O 1
ATOM 6034 N N . ALA B 1 275 ? 12.734 20.781 20.406 1 97.56 275 ALA B N 1
ATOM 6035 C CA . ALA B 1 275 ? 13.609 21.672 21.156 1 97.56 275 ALA B CA 1
ATOM 6036 C C . ALA B 1 275 ? 14.445 20.906 22.172 1 97.56 275 ALA B C 1
ATOM 6038 O O . ALA B 1 275 ? 15.406 21.438 22.734 1 97.56 275 ALA B O 1
ATOM 6039 N N . ARG B 1 276 ? 14.164 19.688 22.438 1 96.31 276 ARG B N 1
ATOM 6040 C CA . ARG B 1 276 ? 14.898 18.844 23.375 1 96.31 276 ARG B CA 1
ATOM 6041 C C . ARG B 1 276 ? 15.945 18 22.672 1 96.31 276 ARG B C 1
ATOM 6043 O O . ARG B 1 276 ? 16.875 17.5 23.297 1 96.31 276 ARG B O 1
ATOM 6050 N N . THR B 1 277 ? 15.719 17.812 21.375 1 96.5 277 THR B N 1
ATOM 6051 C CA . THR B 1 277 ? 16.562 16.891 20.609 1 96.5 277 THR B CA 1
ATOM 6052 C C . THR B 1 277 ? 17.938 17.484 20.375 1 96.5 277 THR B C 1
ATOM 6054 O O . THR B 1 277 ? 18.062 18.609 19.891 1 96.5 277 THR B O 1
ATOM 6057 N N . PRO B 1 278 ? 19.031 16.719 20.734 1 94.38 278 PRO B N 1
ATOM 6058 C CA . PRO B 1 278 ? 20.375 17.203 20.406 1 94.38 278 PRO B CA 1
ATOM 6059 C C . PRO B 1 278 ? 20.578 17.406 18.906 1 94.38 278 PRO B C 1
ATOM 6061 O O . PRO B 1 278 ? 20.078 16.625 18.109 1 94.38 278 PRO B O 1
ATOM 6064 N N . LEU B 1 279 ? 21.344 18.391 18.609 1 93.25 279 LEU B N 1
ATOM 6065 C CA . LEU B 1 279 ? 21.531 18.766 17.219 1 93.25 279 LEU B CA 1
ATOM 6066 C C . LEU B 1 279 ? 22.031 17.578 16.391 1 93.25 279 LEU B C 1
ATOM 6068 O O . LEU B 1 279 ? 21.625 17.391 15.25 1 93.25 279 LEU B O 1
ATOM 6072 N N . GLU B 1 280 ? 22.859 16.75 16.938 1 88.25 280 GLU B N 1
ATOM 6073 C CA . GLU B 1 280 ? 23.484 15.641 16.219 1 88.25 280 GLU B CA 1
ATOM 6074 C C . GLU B 1 280 ? 22.469 14.57 15.859 1 88.25 280 GLU B C 1
ATOM 6076 O O . GLU B 1 280 ? 22.719 13.727 14.992 1 88.25 280 GLU B O 1
ATOM 6081 N N . GLN B 1 281 ? 21.297 14.688 16.484 1 90.62 281 GLN B N 1
ATOM 6082 C CA . GLN B 1 281 ? 20.266 13.695 16.234 1 90.62 281 GLN B CA 1
ATOM 6083 C C . GLN B 1 281 ? 19.156 14.25 15.336 1 90.62 281 GLN B C 1
ATOM 6085 O O . GLN B 1 281 ? 18.203 13.547 15.016 1 90.62 281 GLN B O 1
ATOM 6090 N N . ILE B 1 282 ? 19.297 15.438 14.953 1 94.06 282 ILE B N 1
ATOM 6091 C CA . ILE B 1 282 ? 18.312 16.062 14.094 1 94.06 282 ILE B CA 1
ATOM 6092 C C . ILE B 1 282 ? 18.766 15.992 12.641 1 94.06 282 ILE B C 1
ATOM 6094 O O . ILE B 1 282 ? 19.844 16.484 12.297 1 94.06 282 ILE B O 1
ATOM 6098 N N . THR B 1 283 ? 17.984 15.312 11.828 1 91.81 283 THR B N 1
ATOM 6099 C CA . THR B 1 283 ? 18.203 15.297 10.383 1 91.81 283 THR B CA 1
ATOM 6100 C C . THR B 1 283 ? 16.875 15.469 9.641 1 91.81 283 THR B C 1
ATOM 6102 O O . THR B 1 283 ? 15.805 15.297 10.227 1 91.81 283 THR B O 1
ATOM 6105 N N . SER B 1 284 ? 16.984 15.828 8.391 1 93 284 SER B N 1
ATOM 6106 C CA . SER B 1 284 ? 15.781 15.953 7.566 1 93 284 SER B CA 1
ATOM 6107 C C . SER B 1 284 ? 15.062 14.617 7.426 1 93 284 SER B C 1
ATOM 6109 O O . SER B 1 284 ? 13.883 14.57 7.066 1 93 284 SER B O 1
ATOM 6111 N N . ALA B 1 285 ? 15.773 13.531 7.781 1 91.75 285 ALA B N 1
ATOM 6112 C CA . ALA B 1 285 ? 15.234 12.195 7.582 1 91.75 285 ALA B CA 1
ATOM 6113 C C . ALA B 1 285 ? 14.648 11.641 8.883 1 91.75 285 ALA B C 1
ATOM 6115 O O . ALA B 1 285 ? 13.922 10.641 8.867 1 91.75 285 ALA B O 1
ATOM 6116 N N . THR B 1 286 ? 14.93 12.312 9.984 1 91.94 286 THR B N 1
ATOM 6117 C CA . THR B 1 286 ? 14.523 11.789 11.281 1 91.94 286 THR B CA 1
ATOM 6118 C C . THR B 1 286 ? 13.008 11.641 11.367 1 91.94 286 THR B C 1
ATOM 6120 O O . THR B 1 286 ? 12.273 12.602 11.117 1 91.94 286 THR B O 1
ATOM 6123 N N . ARG B 1 287 ? 12.578 10.43 11.656 1 93.94 287 ARG B N 1
ATOM 6124 C CA . ARG B 1 287 ? 11.156 10.148 11.812 1 93.94 287 ARG B CA 1
ATOM 6125 C C . ARG B 1 287 ? 10.922 9.125 12.922 1 93.94 287 ARG B C 1
ATOM 6127 O O . ARG B 1 287 ? 11.789 8.305 13.211 1 93.94 287 ARG B O 1
ATOM 6134 N N . PHE B 1 288 ? 9.766 9.258 13.547 1 93.94 288 PHE B N 1
ATOM 6135 C CA . PHE B 1 288 ? 9.367 8.336 14.602 1 93.94 288 PHE B CA 1
ATOM 6136 C C . PHE B 1 288 ? 7.91 7.918 14.438 1 93.94 288 PHE B C 1
ATOM 6138 O O . PHE B 1 288 ? 7.09 8.695 13.945 1 93.94 288 PHE B O 1
ATOM 6145 N N . GLU B 1 289 ? 7.656 6.66 14.828 1 94.75 289 GLU B N 1
ATOM 6146 C CA . GLU B 1 289 ? 6.277 6.188 14.914 1 94.75 289 GLU B CA 1
ATOM 6147 C C . GLU B 1 289 ? 5.633 6.598 16.234 1 94.75 289 GLU B C 1
ATOM 6149 O O . GLU B 1 289 ? 6.227 6.41 17.297 1 94.75 289 GLU B O 1
ATOM 6154 N N . VAL B 1 290 ? 4.465 7.195 16.141 1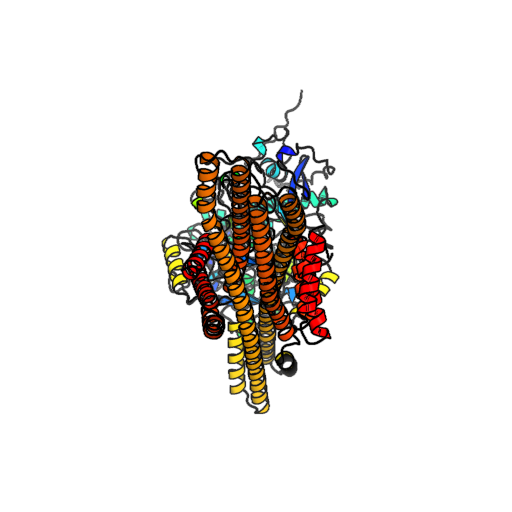 95.06 290 VAL B N 1
ATOM 6155 C CA . VAL B 1 290 ? 3.729 7.609 17.328 1 95.06 290 VAL B CA 1
ATOM 6156 C C . VAL B 1 290 ? 2.486 6.738 17.5 1 95.06 290 VAL B C 1
ATOM 6158 O O . VAL B 1 290 ? 1.65 6.656 16.594 1 95.06 290 VAL B O 1
ATOM 6161 N N . PRO B 1 291 ? 2.395 6.047 18.625 1 92.94 291 PRO B N 1
ATOM 6162 C CA . PRO B 1 291 ? 1.172 5.277 18.859 1 92.94 291 PRO B CA 1
ATOM 6163 C C . PRO B 1 291 ? -0.062 6.16 19.031 1 92.94 291 PRO B C 1
ATOM 6165 O O . PRO B 1 291 ? -0.002 7.195 19.703 1 92.94 291 PRO B O 1
ATOM 6168 N N . PRO B 1 292 ? -1.17 5.73 18.438 1 92.94 292 PRO B N 1
ATOM 6169 C CA . PRO B 1 292 ? -2.389 6.531 18.594 1 92.94 292 PRO B CA 1
ATOM 6170 C C . PRO B 1 292 ? -2.928 6.516 20.016 1 92.94 292 PRO B C 1
ATOM 6172 O O . PRO B 1 292 ? -3.676 7.414 20.406 1 92.94 292 PRO B O 1
ATOM 6175 N N . PHE B 1 293 ? -2.633 5.504 20.766 1 91.56 293 PHE B N 1
ATOM 6176 C CA . PHE B 1 293 ? -3.053 5.34 22.141 1 91.56 293 PHE B CA 1
ATOM 6177 C C . PHE B 1 293 ? -1.844 5.277 23.078 1 91.56 293 PHE B C 1
ATOM 6179 O O . PHE B 1 293 ? -0.848 4.621 22.766 1 91.56 293 PHE B O 1
ATOM 6186 N N . ASP B 1 294 ? -1.976 5.984 24.156 1 90.75 294 ASP B N 1
ATOM 6187 C CA . ASP B 1 294 ? -0.939 5.969 25.188 1 90.75 294 ASP B CA 1
ATOM 6188 C C . ASP B 1 294 ? -1.356 5.105 26.375 1 90.75 294 ASP B C 1
ATOM 6190 O O . ASP B 1 294 ? -2.248 5.48 27.141 1 90.75 294 ASP B O 1
ATOM 6194 N N . ALA B 1 295 ? -0.634 4.051 26.562 1 84.19 295 ALA B N 1
ATOM 6195 C CA . ALA B 1 295 ? -0.972 3.084 27.609 1 84.19 295 ALA B CA 1
ATOM 6196 C C . ALA B 1 295 ? -0.806 3.695 29 1 84.19 295 ALA B C 1
ATOM 6198 O O . ALA B 1 295 ? -1.5 3.309 29.938 1 84.19 295 ALA B O 1
ATOM 6199 N N . HIS B 1 296 ? 0.081 4.602 29.141 1 85.62 296 HIS B N 1
ATOM 6200 C CA . HIS B 1 296 ? 0.332 5.219 30.438 1 85.62 296 HIS B CA 1
ATOM 6201 C C . HIS B 1 296 ? -0.823 6.129 30.844 1 85.62 296 HIS B C 1
ATOM 6203 O O . HIS B 1 296 ? -1.354 6 31.953 1 85.62 296 HIS B O 1
ATOM 6209 N N . SER B 1 297 ? -1.269 6.973 29.984 1 88.19 297 SER B N 1
ATOM 6210 C CA . SER B 1 297 ? -2.367 7.883 30.297 1 88.19 297 SER B CA 1
ATOM 6211 C C . SER B 1 297 ? -3.719 7.23 30.016 1 88.19 297 SER B C 1
ATOM 6213 O O . SER B 1 297 ? -4.762 7.762 30.422 1 88.19 297 SER B O 1
ATOM 6215 N N . LYS B 1 298 ? -3.639 6.07 29.391 1 88.5 298 LYS B N 1
ATOM 6216 C CA . LYS B 1 298 ? -4.836 5.34 28.984 1 88.5 298 LYS B CA 1
ATOM 6217 C C . LYS B 1 298 ? -5.758 6.219 28.141 1 88.5 298 LYS B C 1
ATOM 6219 O O . LYS B 1 298 ? -6.973 6.246 28.359 1 88.5 298 LYS B O 1
ATOM 6224 N N . ASP B 1 299 ? -5.223 7.051 27.359 1 94.38 299 ASP B N 1
ATOM 6225 C CA . ASP B 1 299 ? -5.918 7.969 26.469 1 94.38 299 ASP B CA 1
ATOM 6226 C C . ASP B 1 299 ? -5.137 8.164 25.156 1 94.38 299 ASP B C 1
ATOM 6228 O O . ASP B 1 299 ? -4.137 7.484 24.922 1 94.38 299 ASP B O 1
ATOM 6232 N N . VAL B 1 300 ? -5.75 8.992 24.312 1 95.5 300 VAL B N 1
ATOM 6233 C CA . VAL B 1 300 ? -5.059 9.32 23.078 1 95.5 300 VAL B CA 1
ATOM 6234 C C . VAL B 1 300 ? -3.662 9.859 23.375 1 95.5 300 VAL B C 1
ATOM 6236 O O . VAL B 1 300 ? -3.449 10.477 24.422 1 95.5 300 VAL B O 1
ATOM 6239 N N . THR B 1 301 ? -2.771 9.578 22.516 1 94.75 301 THR B N 1
ATOM 6240 C CA . THR B 1 301 ? -1.404 10.07 22.672 1 94.75 301 THR B CA 1
ATOM 6241 C C . THR B 1 301 ? -1.336 11.57 22.422 1 94.75 301 THR B C 1
ATOM 6243 O O . THR B 1 301 ? -1.706 12.047 21.344 1 94.75 301 THR B O 1
ATOM 6246 N N . ARG B 1 302 ? -0.888 12.289 23.438 1 96.44 302 ARG B N 1
ATOM 6247 C CA . ARG B 1 302 ? -0.625 13.727 23.359 1 96.44 302 ARG B CA 1
ATOM 6248 C C . ARG B 1 302 ? 0.815 14.039 23.75 1 96.44 302 ARG B C 1
ATOM 6250 O O . ARG B 1 302 ? 1.201 13.859 24.906 1 96.44 302 ARG B O 1
ATOM 6257 N N . GLU B 1 303 ? 1.557 14.562 22.828 1 96 303 GLU B N 1
ATOM 6258 C CA . GLU B 1 303 ? 2.967 14.836 23.078 1 96 303 GLU B CA 1
ATOM 6259 C C . GLU B 1 303 ? 3.209 16.328 23.297 1 96 303 GLU B C 1
ATOM 6261 O O . GLU B 1 303 ? 2.754 17.156 22.5 1 96 303 GLU B O 1
ATOM 6266 N N . ALA B 1 304 ? 4.012 16.641 24.25 1 95.81 304 ALA B N 1
ATOM 6267 C CA . ALA B 1 304 ? 4.234 18.016 24.672 1 95.81 304 ALA B CA 1
ATOM 6268 C C . ALA B 1 304 ? 5.09 18.781 23.656 1 95.81 304 ALA B C 1
ATOM 6270 O O . ALA B 1 304 ? 5.133 20.016 23.656 1 95.81 304 ALA B O 1
ATOM 6271 N N . PHE B 1 305 ? 5.754 18.094 22.797 1 97.81 305 PHE B N 1
ATOM 6272 C CA . PHE B 1 305 ? 6.66 18.734 21.859 1 97.81 305 PHE B CA 1
ATOM 6273 C C . PHE B 1 305 ? 6.352 18.312 20.422 1 97.81 305 PHE B C 1
ATOM 6275 O O . PHE B 1 305 ? 7.258 18.188 19.594 1 97.81 305 PHE B O 1
ATOM 6282 N N . THR B 1 306 ? 5.074 17.969 20.156 1 98.31 306 THR B N 1
ATOM 6283 C CA . THR B 1 306 ? 4.672 17.609 18.797 1 98.31 306 THR B CA 1
ATOM 6284 C C . THR B 1 306 ? 3.463 18.438 18.359 1 98.31 306 THR B C 1
ATOM 6286 O O . THR B 1 306 ? 2.475 18.531 19.094 1 98.31 306 THR B O 1
ATOM 6289 N N . GLY B 1 307 ? 3.588 19.078 17.234 1 98.56 307 GLY B N 1
ATOM 6290 C CA . GLY B 1 307 ? 2.543 19.844 16.578 1 98.56 307 GLY B CA 1
ATOM 6291 C C . GLY B 1 307 ? 2.385 19.484 15.109 1 98.56 307 GLY B C 1
ATOM 6292 O O . GLY B 1 307 ? 2.289 18.312 14.758 1 98.56 307 GLY B O 1
ATOM 6293 N N . GLY B 1 308 ? 2.258 20.578 14.289 1 98.62 308 GLY B N 1
ATOM 6294 C CA . GLY B 1 308 ? 2.098 20.328 12.859 1 98.62 308 GLY B CA 1
ATOM 6295 C C . GLY B 1 308 ? 2.121 21.594 12.023 1 98.62 308 GLY B C 1
ATOM 6296 O O . GLY B 1 308 ? 2.229 22.703 12.562 1 98.62 308 GLY B O 1
ATOM 6297 N N . ARG B 1 309 ? 2.086 21.438 10.82 1 98.75 309 ARG B N 1
ATOM 6298 C CA . ARG B 1 309 ? 1.902 22.5 9.836 1 98.75 309 ARG B CA 1
ATOM 6299 C C . ARG B 1 309 ? 0.999 22.031 8.695 1 98.75 309 ARG B C 1
ATOM 6301 O O . ARG B 1 309 ? 0.792 20.828 8.508 1 98.75 309 ARG B O 1
ATOM 6308 N N . LEU B 1 310 ? 0.51 22.953 7.945 1 98.62 310 LEU B N 1
ATOM 6309 C CA . LEU B 1 310 ? -0.479 22.594 6.934 1 98.62 310 LEU B CA 1
ATOM 6310 C C . LEU B 1 310 ? 0.094 22.75 5.531 1 98.62 310 LEU B C 1
ATOM 6312 O O . LEU B 1 310 ? 1.069 23.484 5.332 1 98.62 310 LEU B O 1
ATOM 6316 N N . VAL B 1 311 ? -0.52 22.078 4.609 1 97.62 311 VAL B N 1
ATOM 6317 C CA . VAL B 1 311 ? -0.335 22.297 3.178 1 97.62 311 VAL B CA 1
ATOM 6318 C C . VAL B 1 311 ? -1.68 22.625 2.525 1 97.62 311 VAL B C 1
ATOM 6320 O O . VAL B 1 311 ? -2.723 22.141 2.973 1 97.62 311 VAL B O 1
ATOM 6323 N N . LEU B 1 312 ? -1.601 23.516 1.606 1 94.88 312 LEU B N 1
ATOM 6324 C CA . LEU B 1 312 ? -2.727 23.75 0.708 1 94.88 312 LEU B CA 1
ATOM 6325 C C . LEU B 1 312 ? -2.643 22.844 -0.517 1 94.88 312 LEU B C 1
ATOM 6327 O O . LEU B 1 312 ? -1.664 22.906 -1.267 1 94.88 312 LEU B O 1
ATOM 6331 N N . SER B 1 313 ? -3.686 22.062 -0.647 1 88.94 313 SER B N 1
ATOM 6332 C CA . SER B 1 313 ? -3.662 21.047 -1.699 1 88.94 313 SER B CA 1
ATOM 6333 C C . SER B 1 313 ? -4.887 21.156 -2.6 1 88.94 313 SER B C 1
ATOM 6335 O O . SER B 1 313 ? -5.891 21.766 -2.221 1 88.94 313 SER B O 1
ATOM 6337 N N . ALA B 1 314 ? -4.719 20.578 -3.785 1 89 314 ALA B N 1
ATOM 6338 C CA . ALA B 1 314 ? -5.809 20.531 -4.758 1 89 314 ALA B CA 1
ATOM 6339 C C . ALA B 1 314 ? -6.176 19.094 -5.094 1 89 314 ALA B C 1
ATOM 6341 O O . ALA B 1 314 ? -5.387 18.172 -4.863 1 89 314 ALA B O 1
ATOM 6342 N N . LEU B 1 315 ? -7.359 18.969 -5.621 1 88.88 315 LEU B N 1
ATOM 6343 C CA . LEU B 1 315 ? -7.746 17.656 -6.121 1 88.88 315 LEU B CA 1
ATOM 6344 C C . LEU B 1 315 ? -6.906 17.266 -7.332 1 88.88 315 LEU B C 1
ATOM 6346 O O . LEU B 1 315 ? -6.387 18.125 -8.039 1 88.88 315 LEU B O 1
ATOM 6350 N N . SER B 1 316 ? -6.793 15.984 -7.539 1 85.75 316 SER B N 1
ATOM 6351 C CA . SER B 1 316 ? -5.977 15.484 -8.641 1 85.75 316 SER B CA 1
ATOM 6352 C C . SER B 1 316 ? -6.637 15.758 -9.992 1 85.75 316 SER B C 1
ATOM 6354 O O . SER B 1 316 ? -5.953 16.062 -10.969 1 85.75 316 SER B O 1
ATOM 6356 N N . ILE B 1 317 ? -7.914 15.594 -10.039 1 79.31 317 ILE B N 1
ATOM 6357 C CA . ILE B 1 317 ? -8.695 15.852 -11.242 1 79.31 317 ILE B CA 1
ATOM 6358 C C . ILE B 1 317 ? -9.883 16.75 -10.898 1 79.31 317 ILE B C 1
ATOM 6360 O O . ILE B 1 317 ? -10.719 16.406 -10.062 1 79.31 317 ILE B O 1
ATOM 6364 N N . THR B 1 318 ? -9.906 17.875 -11.523 1 78.06 318 THR B N 1
ATOM 6365 C CA . THR B 1 318 ? -10.922 18.844 -11.133 1 78.06 318 THR B CA 1
ATOM 6366 C C . THR B 1 318 ? -11.883 19.125 -12.281 1 78.06 318 THR B C 1
ATOM 6368 O O . THR B 1 318 ? -12.891 19.797 -12.109 1 78.06 318 THR B O 1
ATOM 6371 N N . SER B 1 319 ? -11.469 18.625 -13.5 1 76.88 319 SER B N 1
ATOM 6372 C CA . SER B 1 319 ? -12.305 18.859 -14.664 1 76.88 319 SER B CA 1
ATOM 6373 C C . SER B 1 319 ? -12.188 17.719 -15.672 1 76.88 319 SER B C 1
ATOM 6375 O O . SER B 1 319 ? -11.234 16.938 -15.625 1 76.88 319 SER B O 1
ATOM 6377 N N . ALA B 1 320 ? -13.188 17.688 -16.453 1 79.62 320 ALA B N 1
ATOM 6378 C CA . ALA B 1 320 ? -13.172 16.672 -17.516 1 79.62 320 ALA B CA 1
ATOM 6379 C C . ALA B 1 320 ? -12.008 16.906 -18.469 1 79.62 320 ALA B C 1
ATOM 6381 O O . ALA B 1 320 ? -11.43 15.945 -18.984 1 79.62 320 ALA B O 1
ATOM 6382 N N . GLU B 1 321 ? -11.727 18.141 -18.688 1 76.62 321 GLU B N 1
ATOM 6383 C CA . GLU B 1 321 ? -10.609 18.469 -19.562 1 76.62 321 GLU B CA 1
ATOM 6384 C C . GLU B 1 321 ? -9.281 17.984 -18.984 1 76.62 321 GLU B C 1
ATOM 6386 O O . GLU B 1 321 ? -8.438 17.469 -19.703 1 76.62 321 GLU B O 1
ATOM 6391 N N . GLN B 1 322 ? -9.188 18.156 -17.734 1 77.12 322 GLN B N 1
ATOM 6392 C CA . GLN B 1 322 ? -7.98 17.688 -17.062 1 77.12 322 GLN B CA 1
ATOM 6393 C C . GLN B 1 322 ? -7.891 16.156 -17.109 1 77.12 322 GLN B C 1
ATOM 6395 O O . GLN B 1 322 ? -6.805 15.609 -17.297 1 77.12 322 GLN B O 1
ATOM 6400 N N . ALA B 1 323 ? -9.016 15.57 -16.953 1 79.06 323 ALA B N 1
ATOM 6401 C CA . ALA B 1 323 ? -9.055 14.117 -17.031 1 79.06 323 ALA B CA 1
ATOM 6402 C C . ALA B 1 323 ? -8.602 13.625 -18.406 1 79.06 323 ALA B C 1
ATOM 6404 O O . ALA B 1 323 ? -7.84 12.656 -18.5 1 79.06 323 ALA B O 1
ATOM 6405 N N . LYS B 1 324 ? -9.055 14.266 -19.391 1 77.19 324 LYS B N 1
ATOM 6406 C CA . LYS B 1 324 ? -8.672 13.906 -20.766 1 77.19 324 LYS B CA 1
ATOM 6407 C C . LYS B 1 324 ? -7.18 14.133 -20.984 1 77.19 324 LYS B C 1
ATOM 6409 O O . LYS B 1 324 ? -6.516 13.328 -21.641 1 77.19 324 LYS B O 1
ATOM 6414 N N . ALA B 1 325 ? -6.719 15.219 -20.453 1 73.38 325 ALA B N 1
ATOM 6415 C CA . ALA B 1 325 ? -5.301 15.531 -20.594 1 73.38 325 ALA B CA 1
ATOM 6416 C C . ALA B 1 325 ? -4.438 14.484 -19.891 1 73.38 325 ALA B C 1
ATOM 6418 O O . ALA B 1 325 ? -3.396 14.078 -20.406 1 73.38 325 ALA B O 1
ATOM 6419 N N . VAL B 1 326 ? -4.859 14.117 -18.734 1 75.81 326 VAL B N 1
ATOM 6420 C CA . VAL B 1 326 ? -4.133 13.109 -17.969 1 75.81 326 VAL B CA 1
ATOM 6421 C C . VAL B 1 326 ? -4.133 11.781 -18.719 1 75.81 326 VAL B C 1
ATOM 6423 O O . VAL B 1 326 ? -3.092 11.133 -18.828 1 75.81 326 VAL B O 1
ATOM 6426 N N . ALA B 1 327 ? -5.266 11.445 -19.234 1 74.69 327 ALA B N 1
ATOM 6427 C CA . ALA B 1 327 ? -5.375 10.203 -19.984 1 74.69 327 ALA B CA 1
ATOM 6428 C C . ALA B 1 327 ? -4.469 10.219 -21.219 1 74.69 327 ALA B C 1
ATOM 6430 O O . ALA B 1 327 ? -3.781 9.234 -21.5 1 74.69 327 ALA B O 1
ATOM 6431 N N . ALA B 1 328 ? -4.43 11.281 -21.906 1 69.31 328 ALA B N 1
ATOM 6432 C CA . ALA B 1 328 ? -3.604 11.43 -23.094 1 69.31 328 ALA B CA 1
ATOM 6433 C C . ALA B 1 328 ? -2.119 11.359 -22.75 1 69.31 328 ALA B C 1
ATOM 6435 O O . ALA B 1 328 ? -1.336 10.734 -23.469 1 69.31 328 ALA B O 1
ATOM 6436 N N . ALA B 1 329 ? -1.816 12.039 -21.688 1 67.94 329 ALA B N 1
ATOM 6437 C CA . ALA B 1 329 ? -0.421 12.055 -21.266 1 67.94 329 ALA B CA 1
ATOM 6438 C C . ALA B 1 329 ? 0.047 10.648 -20.875 1 67.94 329 ALA B C 1
ATOM 6440 O O . ALA B 1 329 ? 1.192 10.281 -21.141 1 67.94 329 ALA B O 1
ATOM 6441 N N . LEU B 1 330 ? -0.745 9.898 -20.266 1 65.5 330 LEU B N 1
ATOM 6442 C CA . LEU B 1 330 ? -0.392 8.547 -19.844 1 65.5 330 LEU B CA 1
ATOM 6443 C C . LEU B 1 330 ? -0.186 7.637 -21.047 1 65.5 330 LEU B C 1
ATOM 6445 O O . LEU B 1 330 ? 0.648 6.73 -21 1 65.5 330 LEU B O 1
ATOM 6449 N N . GLU B 1 331 ? -0.962 7.848 -22.047 1 62.62 331 GLU B N 1
ATOM 6450 C CA . GLU B 1 331 ? -0.805 7.066 -23.266 1 62.62 331 GLU B CA 1
ATOM 6451 C C . GLU B 1 331 ? 0.567 7.293 -23.891 1 62.62 331 GLU B C 1
ATOM 6453 O O . GLU B 1 331 ? 1.155 6.371 -24.453 1 62.62 331 GLU B O 1
ATOM 6458 N N . THR B 1 332 ? 1.062 8.516 -23.812 1 57.06 332 THR B N 1
ATOM 6459 C CA . THR B 1 332 ? 2.34 8.875 -24.422 1 57.06 332 THR B CA 1
ATOM 6460 C C . THR B 1 332 ? 3.502 8.344 -23.578 1 57.06 332 THR B C 1
ATOM 6462 O O . THR B 1 332 ? 4.582 8.078 -24.109 1 57.06 332 THR B O 1
ATOM 6465 N N . LEU B 1 333 ? 3.34 8.336 -22.344 1 49.5 333 LEU B N 1
ATOM 6466 C CA . LEU B 1 333 ? 4.398 7.879 -21.438 1 49.5 333 LEU B CA 1
ATOM 6467 C C . LEU B 1 333 ? 4.684 6.395 -21.656 1 49.5 333 LEU B C 1
ATOM 6469 O O . LEU B 1 333 ? 3.754 5.59 -21.781 1 49.5 333 LEU B O 1
ATOM 6473 N N . SER B 1 334 ? 5.77 6.059 -22.625 1 45 334 SER B N 1
ATOM 6474 C CA . SER B 1 334 ? 6.23 4.691 -22.844 1 45 334 SER B CA 1
ATOM 6475 C C . SER B 1 334 ? 6.285 3.908 -21.531 1 45 334 SER B C 1
ATOM 6477 O O . SER B 1 334 ? 6.637 4.457 -20.484 1 45 334 SER B O 1
ATOM 6479 N N . ARG B 1 335 ? 5.594 2.887 -21.562 1 39.97 335 ARG B N 1
ATOM 6480 C CA . ARG B 1 335 ? 5.574 1.909 -20.484 1 39.97 335 ARG B CA 1
ATOM 6481 C C . ARG B 1 335 ? 6.98 1.408 -20.172 1 39.97 335 ARG B C 1
ATOM 6483 O O . ARG B 1 335 ? 7.656 0.858 -21.031 1 39.97 335 ARG B O 1
ATOM 6490 N N . ALA B 1 336 ? 7.863 2.205 -19.484 1 37.78 336 ALA B N 1
ATOM 6491 C CA . ALA B 1 336 ? 9.117 1.573 -19.094 1 37.78 336 ALA B CA 1
ATOM 6492 C C . ALA B 1 336 ? 8.875 0.182 -18.516 1 37.78 336 ALA B C 1
ATOM 6494 O O . ALA B 1 336 ? 7.762 -0.136 -18.094 1 37.78 336 ALA B O 1
ATOM 6495 N N . ASP B 1 337 ? 9.914 -0.633 -18.719 1 38.22 337 ASP B N 1
ATOM 6496 C CA . ASP B 1 337 ? 9.906 -1.988 -18.188 1 38.22 337 ASP B CA 1
ATOM 6497 C C . ASP B 1 337 ? 9.531 -1.984 -16.703 1 38.22 337 ASP B C 1
ATOM 6499 O O . ASP B 1 337 ? 10.258 -1.448 -15.867 1 38.22 337 ASP B O 1
ATOM 6503 N N . PRO B 1 338 ? 8.336 -1.935 -16.406 1 40.44 338 PRO B N 1
ATOM 6504 C CA . PRO B 1 338 ? 7.738 -1.792 -15.086 1 40.44 338 PRO B CA 1
ATOM 6505 C C . PRO B 1 338 ? 8.523 -2.529 -14 1 40.44 338 PRO B C 1
ATOM 6507 O O . PRO B 1 338 ? 8.367 -2.24 -12.812 1 40.44 338 PRO B O 1
ATOM 6510 N N . ALA B 1 339 ? 9.352 -3.727 -14.398 1 43.28 339 ALA B N 1
ATOM 6511 C CA . ALA B 1 339 ? 9.641 -4.742 -13.391 1 43.28 339 ALA B CA 1
ATOM 6512 C C . ALA B 1 339 ? 10.789 -4.305 -12.484 1 43.28 339 ALA B C 1
ATOM 6514 O O . ALA B 1 339 ? 11.039 -4.922 -11.445 1 43.28 339 ALA B O 1
ATOM 6515 N N . LEU B 1 340 ? 11.828 -3.607 -12.914 1 48.72 340 LEU B N 1
ATOM 6516 C CA . LEU B 1 340 ? 12.867 -3.311 -11.93 1 48.72 340 LEU B CA 1
ATOM 6517 C C . LEU B 1 340 ? 12.992 -1.807 -11.711 1 48.72 340 LEU B C 1
ATOM 6519 O O . LEU B 1 340 ? 13.367 -1.069 -12.625 1 48.72 340 LEU B O 1
ATOM 6523 N N . ASP B 1 341 ? 12.438 -1.205 -10.805 1 50.66 341 ASP B N 1
ATOM 6524 C CA . ASP B 1 341 ? 12.562 0.182 -10.359 1 50.66 341 ASP B CA 1
ATOM 6525 C C . ASP B 1 341 ? 14.023 0.592 -10.242 1 50.66 341 ASP B C 1
ATOM 6527 O O . ASP B 1 341 ? 14.375 1.741 -10.516 1 50.66 341 ASP B O 1
ATOM 6531 N N . SER B 1 342 ? 14.93 -0.358 -9.953 1 53.66 342 SER B N 1
ATOM 6532 C CA . SER B 1 342 ? 16.312 -0.049 -9.609 1 53.66 342 SER B CA 1
ATOM 6533 C C . SER B 1 342 ? 17.156 0.193 -10.867 1 53.66 342 SER B C 1
ATOM 6535 O O . SER B 1 342 ? 18.266 0.727 -10.781 1 53.66 342 SER B O 1
ATOM 6537 N N . ALA B 1 343 ? 16.688 -0.148 -12.031 1 54.25 343 ALA B N 1
ATOM 6538 C CA . ALA B 1 343 ? 17.484 0.012 -13.25 1 54.25 343 ALA B CA 1
ATOM 6539 C C . ALA B 1 343 ? 17.859 1.474 -13.469 1 54.25 343 ALA B C 1
ATOM 6541 O O . ALA B 1 343 ? 19 1.777 -13.844 1 54.25 343 ALA B O 1
ATOM 6542 N N . ALA B 1 344 ? 16.875 2.207 -13.141 1 53.62 344 ALA B N 1
ATOM 6543 C CA . ALA B 1 344 ? 17.172 3.625 -13.344 1 53.62 344 ALA B CA 1
ATOM 6544 C C . ALA B 1 344 ? 18.25 4.105 -12.367 1 53.62 344 ALA B C 1
ATOM 6546 O O . ALA B 1 344 ? 19.172 4.832 -12.75 1 53.62 344 ALA B O 1
ATOM 6547 N N . SER B 1 345 ? 18.094 3.623 -11.203 1 57.81 345 SER B N 1
ATOM 6548 C CA . SER B 1 345 ? 19.062 4.043 -10.195 1 57.81 345 SER B CA 1
ATOM 6549 C C . SER B 1 345 ? 20.453 3.51 -10.523 1 57.81 345 SER B C 1
ATOM 6551 O O . SER B 1 345 ? 21.453 4.207 -10.32 1 57.81 345 SER B O 1
ATOM 6553 N N . GLU B 1 346 ? 20.5 2.346 -11.031 1 61.5 346 GLU B N 1
ATOM 6554 C CA . GLU B 1 346 ? 21.797 1.778 -11.383 1 61.5 346 GLU B CA 1
ATOM 6555 C C . GLU B 1 346 ? 22.422 2.525 -12.562 1 61.5 346 GLU B C 1
ATOM 6557 O O . GLU B 1 346 ? 23.641 2.742 -12.594 1 61.5 346 GLU B O 1
ATOM 6562 N N . ALA B 1 347 ? 21.594 2.896 -13.43 1 60.69 347 ALA B N 1
ATOM 6563 C CA . ALA B 1 347 ? 22.094 3.666 -14.562 1 60.69 347 ALA B CA 1
ATOM 6564 C C . ALA B 1 347 ? 22.672 5.004 -14.102 1 60.69 347 ALA B C 1
ATOM 6566 O O . ALA B 1 347 ? 23.719 5.434 -14.594 1 60.69 347 ALA B O 1
ATOM 6567 N N . GLU B 1 348 ? 22.031 5.57 -13.203 1 60.56 348 GLU B N 1
ATOM 6568 C CA . GLU B 1 348 ? 22.516 6.84 -12.656 1 60.56 348 GLU B CA 1
ATOM 6569 C C . GLU B 1 348 ? 23.859 6.66 -11.945 1 60.56 348 GLU B C 1
ATOM 6571 O O . GLU B 1 348 ? 24.75 7.508 -12.062 1 60.56 348 GLU B O 1
ATOM 6576 N N . VAL B 1 349 ? 23.953 5.598 -11.219 1 64.81 349 VAL B N 1
ATOM 6577 C CA . VAL B 1 349 ? 25.188 5.32 -10.5 1 64.81 349 VAL B CA 1
ATOM 6578 C C . VAL B 1 349 ? 26.328 5.098 -11.492 1 64.81 349 VAL B C 1
ATOM 6580 O O . VAL B 1 349 ? 27.438 5.598 -11.297 1 64.81 349 VAL B O 1
ATOM 6583 N N . LEU B 1 350 ? 26.078 4.434 -12.516 1 67.5 350 LEU B N 1
ATOM 6584 C CA . LEU B 1 350 ? 27.109 4.176 -13.508 1 67.5 350 LEU B CA 1
ATOM 6585 C C . LEU B 1 350 ? 27.531 5.465 -14.203 1 67.5 350 LEU B C 1
ATOM 6587 O O . LEU B 1 350 ? 28.719 5.676 -14.453 1 67.5 350 LEU B O 1
ATOM 6591 N N . ALA B 1 351 ? 26.547 6.289 -14.359 1 66.81 351 ALA B N 1
ATOM 6592 C CA . ALA B 1 351 ? 26.891 7.594 -14.922 1 66.81 351 ALA B CA 1
ATOM 6593 C C . ALA B 1 351 ? 27.734 8.406 -13.953 1 66.81 351 ALA B C 1
ATOM 6595 O O . ALA B 1 351 ? 28.688 9.078 -14.367 1 66.81 351 ALA B O 1
ATOM 6596 N N . LEU B 1 352 ? 27.391 8.359 -12.742 1 67.81 352 LEU B N 1
ATOM 6597 C CA . LEU B 1 352 ? 28.156 9.047 -11.711 1 67.81 352 LEU B CA 1
ATOM 6598 C C . LEU B 1 352 ? 29.578 8.516 -11.641 1 67.81 352 LEU B C 1
ATOM 6600 O O . LEU B 1 352 ? 30.531 9.281 -11.523 1 67.81 352 LEU B O 1
ATOM 6604 N N . LEU B 1 353 ? 29.719 7.266 -11.711 1 72.31 353 LEU B N 1
ATOM 6605 C CA . LEU B 1 353 ? 31.031 6.648 -11.664 1 72.31 353 LEU B CA 1
ATOM 6606 C C . LEU B 1 353 ? 31.875 7.062 -12.875 1 72.31 353 LEU B C 1
ATOM 6608 O O . LEU B 1 353 ? 33.062 7.316 -12.742 1 72.31 353 LEU B O 1
ATOM 6612 N N . ASP B 1 354 ? 31.219 7.156 -13.977 1 71.44 354 ASP B N 1
ATOM 6613 C CA . ASP B 1 354 ? 31.906 7.629 -15.172 1 71.44 354 ASP B CA 1
ATOM 6614 C C . ASP B 1 354 ? 32.375 9.062 -15 1 71.44 354 ASP B C 1
ATOM 6616 O O . ASP B 1 354 ? 33.531 9.398 -15.367 1 71.44 354 ASP B O 1
ATOM 6620 N N . ARG B 1 355 ? 31.516 9.82 -14.438 1 71.81 355 ARG B N 1
ATOM 6621 C CA . ARG B 1 355 ? 31.891 11.203 -14.188 1 71.81 355 ARG B CA 1
ATOM 6622 C C . ARG B 1 355 ? 33.031 11.289 -13.188 1 71.81 355 ARG B C 1
ATOM 6624 O O . ARG B 1 355 ? 34 12.047 -13.398 1 71.81 355 ARG B O 1
ATOM 6631 N N . LEU B 1 356 ? 32.938 10.578 -12.164 1 72.5 356 LEU B N 1
ATOM 6632 C CA . LEU B 1 356 ? 33.969 10.578 -11.148 1 72.5 356 LEU B CA 1
ATOM 6633 C C . LEU B 1 356 ? 35.312 10.094 -11.727 1 72.5 356 LEU B C 1
ATOM 6635 O O . LEU B 1 356 ? 36.375 10.594 -11.367 1 72.5 356 LEU B O 1
ATOM 6639 N N . GLN B 1 357 ? 35.219 9.195 -12.562 1 73.06 357 GLN B N 1
ATOM 6640 C CA . GLN B 1 357 ? 36.406 8.688 -13.234 1 73.06 357 GLN B CA 1
ATOM 6641 C C . GLN B 1 357 ? 37.062 9.773 -14.078 1 73.06 357 GLN B C 1
ATOM 6643 O O . GLN B 1 357 ? 38.281 9.93 -14.047 1 73.06 357 GLN B O 1
ATOM 6648 N N . ARG B 1 358 ? 36.219 10.531 -14.656 1 74.31 358 ARG B N 1
ATOM 6649 C CA . ARG B 1 358 ? 36.719 11.594 -15.516 1 74.31 358 ARG B CA 1
ATOM 6650 C C . ARG B 1 358 ? 37.312 12.734 -14.695 1 74.31 358 ARG B C 1
ATOM 6652 O O . ARG B 1 358 ? 38.312 13.344 -15.094 1 74.31 358 ARG B O 1
ATOM 6659 N N . GLU B 1 359 ? 36.688 12.891 -13.57 1 72.5 359 GLU B N 1
ATOM 6660 C CA . GLU B 1 359 ? 37.094 14.023 -12.742 1 72.5 359 GLU B CA 1
ATOM 6661 C C . GLU B 1 359 ? 38.25 13.633 -11.797 1 72.5 359 GLU B C 1
ATOM 6663 O O . GLU B 1 359 ? 38.844 14.5 -11.156 1 72.5 359 GLU B O 1
ATOM 6668 N N . ALA B 1 360 ? 38.406 12.383 -11.781 1 69.56 360 ALA B N 1
ATOM 6669 C CA . ALA B 1 360 ? 39.438 11.93 -10.844 1 69.56 360 ALA B CA 1
ATOM 6670 C C . ALA B 1 360 ? 40.812 12.406 -11.266 1 69.56 360 ALA B C 1
ATOM 6672 O O . ALA B 1 360 ? 41.219 12.258 -12.43 1 69.56 360 ALA B O 1
ATOM 6673 N N . GLY B 1 361 ? 41.5 13.141 -10.438 1 70 361 GLY B N 1
ATOM 6674 C CA . GLY B 1 361 ? 42.812 13.695 -10.711 1 70 361 GLY B CA 1
ATOM 6675 C C . GLY B 1 361 ? 43.906 12.641 -10.734 1 70 361 GLY B C 1
ATOM 6676 O O . GLY B 1 361 ? 44.938 12.805 -11.438 1 70 361 GLY B O 1
ATOM 6677 N N . ASP B 1 362 ? 43.812 11.555 -9.891 1 76 362 ASP B N 1
ATOM 6678 C CA . ASP B 1 362 ? 44.875 10.562 -9.844 1 76 362 ASP B CA 1
ATOM 6679 C C . ASP B 1 362 ? 44.438 9.25 -10.477 1 76 362 ASP B C 1
ATOM 6681 O O . ASP B 1 362 ? 43.25 8.961 -10.555 1 76 362 ASP B O 1
ATOM 6685 N N . ALA B 1 363 ? 45.469 8.594 -11.07 1 68.38 363 ALA B N 1
ATOM 6686 C CA . ALA B 1 363 ? 45.25 7.348 -11.805 1 68.38 363 ALA B CA 1
ATOM 6687 C C . ALA B 1 363 ? 44.656 6.27 -10.898 1 68.38 363 ALA B C 1
ATOM 6689 O O . ALA B 1 363 ? 43.875 5.438 -11.352 1 68.38 363 ALA B O 1
ATOM 6690 N N . ALA B 1 364 ? 45 6.32 -9.656 1 68.19 364 ALA B N 1
ATOM 6691 C CA . ALA B 1 364 ? 44.5 5.32 -8.719 1 68.19 364 ALA B CA 1
ATOM 6692 C C . ALA B 1 364 ? 42.969 5.449 -8.523 1 68.19 364 ALA B C 1
ATOM 6694 O O . ALA B 1 364 ? 42.25 4.453 -8.562 1 68.19 364 ALA B O 1
ATOM 6695 N N . ASP B 1 365 ? 42.5 6.617 -8.445 1 72.25 365 ASP B N 1
ATOM 6696 C CA . ASP B 1 365 ? 41.062 6.855 -8.273 1 72.25 365 ASP B CA 1
ATOM 6697 C C . ASP B 1 365 ? 40.281 6.52 -9.547 1 72.25 365 ASP B C 1
ATOM 6699 O O . ASP B 1 365 ? 39.219 5.926 -9.484 1 72.25 365 ASP B O 1
ATOM 6703 N N . ARG B 1 366 ? 40.906 6.906 -10.617 1 70.06 366 ARG B N 1
ATOM 6704 C CA . ARG B 1 366 ? 40.281 6.574 -11.891 1 70.06 366 ARG B CA 1
ATOM 6705 C C . ARG B 1 366 ? 40.094 5.066 -12.039 1 70.06 366 ARG B C 1
ATOM 6707 O O . ARG B 1 366 ? 39.031 4.598 -12.445 1 70.06 366 ARG B O 1
ATOM 6714 N N . SER B 1 367 ? 41.188 4.398 -11.648 1 70.38 367 SER B N 1
ATOM 6715 C CA . SER B 1 367 ? 41.156 2.941 -11.734 1 70.38 367 SER B CA 1
ATOM 6716 C C . SER B 1 367 ? 40.125 2.361 -10.773 1 70.38 367 SER B C 1
ATOM 6718 O O . SER B 1 367 ? 39.438 1.392 -11.102 1 70.38 367 SER B O 1
ATOM 6720 N N . ARG B 1 368 ? 40 2.936 -9.633 1 71.12 368 ARG B N 1
ATOM 6721 C CA . ARG B 1 368 ? 39.062 2.463 -8.648 1 71.12 368 ARG B CA 1
ATOM 6722 C C . ARG B 1 368 ? 37.625 2.66 -9.141 1 71.12 368 ARG B C 1
ATOM 6724 O O . ARG B 1 368 ? 36.781 1.746 -9.047 1 71.12 368 ARG B O 1
ATOM 6731 N N . PHE B 1 369 ? 37.406 3.752 -9.711 1 73.12 369 PHE B N 1
ATOM 6732 C CA . PHE B 1 369 ? 36.062 4.031 -10.211 1 73.12 369 PHE B CA 1
ATOM 6733 C C . PHE B 1 369 ? 35.719 3.137 -11.398 1 73.12 369 PHE B C 1
ATOM 6735 O O . PHE B 1 369 ? 34.594 2.658 -11.523 1 73.12 369 PHE B O 1
ATOM 6742 N N . ALA B 1 370 ? 36.719 2.91 -12.109 1 68.19 370 ALA B N 1
ATOM 6743 C CA . ALA B 1 370 ? 36.531 2.018 -13.25 1 68.19 370 ALA B CA 1
ATOM 6744 C C . ALA B 1 370 ? 36.219 0.596 -12.789 1 68.19 370 ALA B C 1
ATOM 6746 O O . ALA B 1 370 ? 35.375 -0.086 -13.367 1 68.19 370 ALA B O 1
ATOM 6747 N N . THR B 1 371 ? 36.875 0.216 -11.727 1 67.31 371 THR B N 1
ATOM 6748 C CA . THR B 1 371 ? 36.656 -1.122 -11.188 1 67.31 371 THR B CA 1
ATOM 6749 C C . THR B 1 371 ? 35.281 -1.253 -10.602 1 67.31 371 THR B C 1
ATOM 6751 O O . THR B 1 371 ? 34.594 -2.275 -10.789 1 67.31 371 THR B O 1
ATOM 6754 N N . ILE B 1 372 ? 34.844 -0.233 -9.953 1 70.44 372 ILE B N 1
ATOM 6755 C CA . ILE B 1 372 ? 33.5 -0.244 -9.375 1 70.44 372 ILE B CA 1
ATOM 6756 C C . ILE B 1 372 ? 32.469 -0.336 -10.477 1 70.44 372 ILE B C 1
ATOM 6758 O O . ILE B 1 372 ? 31.547 -1.162 -10.414 1 70.44 372 ILE B O 1
ATOM 6762 N N . ALA B 1 373 ? 32.688 0.454 -11.391 1 68.12 373 ALA B N 1
ATOM 6763 C CA . ALA B 1 373 ? 31.75 0.471 -12.508 1 68.12 373 ALA B CA 1
ATOM 6764 C C . ALA B 1 373 ? 31.703 -0.883 -13.211 1 68.12 373 ALA B C 1
ATOM 6766 O O . ALA B 1 373 ? 30.625 -1.388 -13.539 1 68.12 373 ALA B O 1
ATOM 6767 N N . ARG B 1 374 ? 32.875 -1.419 -13.414 1 63.84 374 ARG B N 1
ATOM 6768 C CA . ARG B 1 374 ? 32.969 -2.721 -14.07 1 63.84 374 ARG B CA 1
ATOM 6769 C C . ARG B 1 374 ? 32.25 -3.797 -13.242 1 63.84 374 ARG B C 1
ATOM 6771 O O . ARG B 1 374 ? 31.547 -4.645 -13.781 1 63.84 374 ARG B O 1
ATOM 6778 N N . THR B 1 375 ? 32.469 -3.742 -12.008 1 64.81 375 THR B N 1
ATOM 6779 C CA . THR B 1 375 ? 31.859 -4.73 -11.125 1 64.81 375 THR B CA 1
ATOM 6780 C C . THR B 1 375 ? 30.344 -4.633 -11.164 1 64.81 375 THR B C 1
ATOM 6782 O O . THR B 1 375 ? 29.641 -5.652 -11.172 1 64.81 375 THR B O 1
ATOM 6785 N N . ILE B 1 376 ? 29.859 -3.447 -11.195 1 66.56 376 ILE B N 1
ATOM 6786 C CA . ILE B 1 376 ? 28.406 -3.23 -11.258 1 66.56 376 ILE B CA 1
ATOM 6787 C C . ILE B 1 376 ? 27.859 -3.787 -12.57 1 66.56 376 ILE B C 1
ATOM 6789 O O . ILE B 1 376 ? 26.844 -4.48 -12.57 1 66.56 376 ILE B O 1
ATOM 6793 N N . ARG B 1 377 ? 28.578 -3.494 -13.602 1 63.72 377 ARG B N 1
ATOM 6794 C CA . ARG B 1 377 ? 28.141 -3.967 -14.914 1 63.72 377 ARG B CA 1
ATOM 6795 C C . ARG B 1 377 ? 28.156 -5.488 -14.977 1 63.72 377 ARG B C 1
ATOM 6797 O O . ARG B 1 377 ? 27.234 -6.105 -15.508 1 63.72 377 ARG B O 1
ATOM 6804 N N . GLU B 1 378 ? 29.25 -6.027 -14.414 1 62.03 378 GLU B N 1
ATOM 6805 C CA . GLU B 1 378 ? 29.375 -7.484 -14.43 1 62.03 378 GLU B CA 1
ATOM 6806 C C . GLU B 1 378 ? 28.297 -8.133 -13.57 1 62.03 378 GLU B C 1
ATOM 6808 O O . GLU B 1 378 ? 27.719 -9.148 -13.961 1 62.03 378 GLU B O 1
ATOM 6813 N N . ALA B 1 379 ? 28.016 -7.527 -12.445 1 64.25 379 ALA B N 1
ATOM 6814 C CA . ALA B 1 379 ? 26.969 -8.039 -11.57 1 64.25 379 ALA B CA 1
ATOM 6815 C C . ALA B 1 379 ? 25.609 -7.973 -12.25 1 64.25 379 ALA B C 1
ATOM 6817 O O . ALA B 1 379 ? 24.812 -8.914 -12.172 1 64.25 379 ALA B O 1
ATOM 6818 N N . ARG B 1 380 ? 25.375 -6.918 -12.914 1 66 380 ARG B N 1
ATOM 6819 C CA . ARG B 1 380 ? 24.109 -6.754 -13.625 1 66 380 ARG B CA 1
ATOM 6820 C C . ARG B 1 380 ? 23.984 -7.77 -14.75 1 66 380 ARG B C 1
ATOM 6822 O O . ARG B 1 380 ? 22.906 -8.336 -14.969 1 66 380 ARG B O 1
ATOM 6829 N N . ALA B 1 381 ? 25.141 -7.926 -15.453 1 61.81 381 ALA B N 1
ATOM 6830 C CA . ALA B 1 381 ? 25.141 -8.898 -16.547 1 61.81 381 ALA B CA 1
ATOM 6831 C C . ALA B 1 381 ? 24.812 -10.297 -16.031 1 61.81 381 ALA B C 1
ATOM 6833 O O . ALA B 1 381 ? 24.047 -11.031 -16.641 1 61.81 381 ALA B O 1
ATOM 6834 N N . GLU B 1 382 ? 25.438 -10.609 -14.938 1 63.91 382 GLU B N 1
ATOM 6835 C CA . GLU B 1 382 ? 25.188 -11.922 -14.352 1 63.91 382 GLU B CA 1
ATOM 6836 C C . GLU B 1 382 ? 23.75 -12.07 -13.891 1 63.91 382 GLU B C 1
ATOM 6838 O O . GLU B 1 382 ? 23.125 -13.102 -14.125 1 63.91 382 GLU B O 1
ATOM 6843 N N . THR B 1 383 ? 23.188 -10.969 -13.266 1 68.56 383 THR B N 1
ATOM 6844 C CA . THR B 1 383 ? 21.812 -10.977 -12.805 1 68.56 383 THR B CA 1
ATOM 6845 C C . THR B 1 383 ? 20.844 -11.07 -13.977 1 68.56 383 THR B C 1
ATOM 6847 O O . THR B 1 383 ? 19.844 -11.781 -13.906 1 68.56 383 THR B O 1
ATOM 6850 N N . ASN B 1 384 ? 21.188 -10.336 -14.984 1 66.88 384 ASN B N 1
ATOM 6851 C CA . ASN B 1 384 ? 20.344 -10.391 -16.188 1 66.88 384 ASN B CA 1
ATOM 6852 C C . ASN B 1 384 ? 20.359 -11.781 -16.812 1 66.88 384 ASN B C 1
ATOM 6854 O O . ASN B 1 384 ? 19.328 -12.266 -17.266 1 66.88 384 ASN B O 1
ATOM 6858 N N . ALA B 1 385 ? 21.578 -12.406 -16.812 1 65.94 385 ALA B N 1
ATOM 6859 C CA . ALA B 1 385 ? 21.672 -13.75 -17.359 1 65.94 385 ALA B CA 1
ATOM 6860 C C . ALA B 1 385 ? 20.844 -14.742 -16.547 1 65.94 385 ALA B C 1
ATOM 6862 O O . ALA B 1 385 ? 20.156 -15.602 -17.109 1 65.94 385 ALA B O 1
ATOM 6863 N N . GLN B 1 386 ? 20.953 -14.602 -15.258 1 67.5 386 GLN B N 1
ATOM 6864 C CA . GLN B 1 386 ? 20.141 -15.461 -14.398 1 67.5 386 GLN B CA 1
ATOM 6865 C C . GLN B 1 386 ? 18.656 -15.219 -14.625 1 67.5 386 GLN B C 1
ATOM 6867 O O . GLN B 1 386 ? 17.875 -16.172 -14.727 1 67.5 386 GLN B O 1
ATOM 6872 N N . ARG B 1 387 ? 18.25 -13.938 -14.664 1 73.25 387 ARG B N 1
ATOM 6873 C CA . ARG B 1 387 ? 16.875 -13.555 -14.961 1 73.25 387 ARG B CA 1
ATOM 6874 C C . ARG B 1 387 ? 16.391 -14.203 -16.25 1 73.25 387 ARG B C 1
ATOM 6876 O O . ARG B 1 387 ? 15.312 -14.805 -16.281 1 73.25 387 ARG B O 1
ATOM 6883 N N . ASP B 1 388 ? 17.219 -14.055 -17.297 1 71.88 388 ASP B N 1
ATOM 6884 C CA . ASP B 1 388 ? 16.844 -14.586 -18.594 1 71.88 388 ASP B CA 1
ATOM 6885 C C . ASP B 1 388 ? 16.656 -16.109 -18.531 1 71.88 388 ASP B C 1
ATOM 6887 O O . ASP B 1 388 ? 15.688 -16.625 -19.078 1 71.88 388 ASP B O 1
ATOM 6891 N N . ARG B 1 389 ? 17.547 -16.844 -17.828 1 72.06 389 ARG B N 1
ATOM 6892 C CA . ARG B 1 389 ? 17.422 -18.281 -17.688 1 72.06 389 ARG B CA 1
ATOM 6893 C C . ARG B 1 389 ? 16.141 -18.656 -16.938 1 72.06 389 ARG B C 1
ATOM 6895 O O . ARG B 1 389 ? 15.484 -19.641 -17.266 1 72.06 389 ARG B O 1
ATOM 6902 N N . THR B 1 390 ? 15.867 -17.828 -15.93 1 78.25 390 THR B N 1
ATOM 6903 C CA . THR B 1 390 ? 14.68 -18.109 -15.133 1 78.25 390 THR B CA 1
ATOM 6904 C C . THR B 1 390 ? 13.414 -17.891 -15.953 1 78.25 390 THR B C 1
ATOM 6906 O O . THR B 1 390 ? 12.453 -18.656 -15.844 1 78.25 390 THR B O 1
ATOM 6909 N N . ILE B 1 391 ? 13.406 -16.828 -16.719 1 81.62 391 ILE B N 1
ATOM 6910 C CA . ILE B 1 391 ? 12.273 -16.578 -17.609 1 81.62 391 ILE B CA 1
ATOM 6911 C C . ILE B 1 391 ? 12.078 -17.766 -18.547 1 81.62 391 ILE B C 1
ATOM 6913 O O . ILE B 1 391 ? 10.953 -18.25 -18.719 1 81.62 391 ILE B O 1
ATOM 6917 N N . ARG B 1 392 ? 13.156 -18.344 -19.094 1 78.5 392 ARG B N 1
ATOM 6918 C CA . ARG B 1 392 ? 13.07 -19.469 -20.031 1 78.5 392 ARG B CA 1
ATOM 6919 C C . ARG B 1 392 ? 12.547 -20.719 -19.328 1 78.5 392 ARG B C 1
ATOM 6921 O O . ARG B 1 392 ? 11.805 -21.5 -19.938 1 78.5 392 ARG B O 1
ATOM 6928 N N . MET B 1 393 ? 12.938 -20.844 -18.031 1 75.94 393 MET B N 1
ATOM 6929 C CA . MET B 1 393 ? 12.414 -21.969 -17.25 1 75.94 393 MET B CA 1
ATOM 6930 C C . MET B 1 393 ? 10.898 -21.859 -17.109 1 75.94 393 MET B C 1
ATOM 6932 O O . MET B 1 393 ? 10.18 -22.844 -17.266 1 75.94 393 MET B O 1
ATOM 6936 N N . ILE B 1 394 ? 10.445 -20.656 -16.844 1 84.19 394 ILE B N 1
ATOM 6937 C CA . ILE B 1 394 ? 9.016 -20.453 -16.656 1 84.19 394 ILE B CA 1
ATOM 6938 C C . ILE B 1 394 ? 8.297 -20.625 -18 1 84.19 394 ILE B C 1
ATOM 6940 O O . ILE B 1 394 ? 7.215 -21.219 -18.047 1 84.19 394 ILE B O 1
ATOM 6944 N N . LEU B 1 395 ? 8.883 -20.109 -19.016 1 85.38 395 LEU B N 1
ATOM 6945 C CA . LEU B 1 395 ? 8.32 -20.297 -20.344 1 85.38 395 LEU B CA 1
ATOM 6946 C C . LEU B 1 395 ? 8.211 -21.781 -20.688 1 85.38 395 LEU B C 1
ATOM 6948 O O . LEU B 1 395 ? 7.199 -22.234 -21.234 1 85.38 395 LEU B O 1
ATOM 6952 N N . GLY B 1 396 ? 9.281 -22.578 -20.328 1 80.81 396 GLY B N 1
ATOM 6953 C CA . GLY B 1 396 ? 9.227 -24.016 -20.531 1 80.81 396 GLY B CA 1
ATOM 6954 C C . GLY B 1 396 ? 8.07 -24.672 -19.797 1 80.81 396 GLY B C 1
ATOM 6955 O O . GLY B 1 396 ? 7.363 -25.516 -20.359 1 80.81 396 GLY B O 1
ATOM 6956 N N . SER B 1 397 ? 7.852 -24.203 -18.609 1 82.06 397 SER B N 1
ATOM 6957 C CA . SER B 1 397 ? 6.746 -24.734 -17.828 1 82.06 397 SER B CA 1
ATOM 6958 C C . SER B 1 397 ? 5.402 -24.359 -18.438 1 82.06 397 SER B C 1
ATOM 6960 O O . SER B 1 397 ? 4.457 -25.141 -18.406 1 82.06 397 SER B O 1
ATOM 6962 N N . SER B 1 398 ? 5.348 -23.172 -18.922 1 89.06 398 SER B N 1
ATOM 6963 C CA . SER B 1 398 ? 4.117 -22.734 -19.562 1 89.06 398 SER B CA 1
ATOM 6964 C C . SER B 1 398 ? 3.793 -23.578 -20.797 1 89.06 398 SER B C 1
ATOM 6966 O O . SER B 1 398 ? 2.641 -23.953 -21 1 89.06 398 SER B O 1
ATOM 6968 N N . VAL B 1 399 ? 4.785 -23.859 -21.562 1 87.5 399 VAL B N 1
ATOM 6969 C CA . VAL B 1 399 ? 4.613 -24.672 -22.766 1 87.5 399 VAL B CA 1
ATOM 6970 C C . VAL B 1 399 ? 4.199 -26.094 -22.359 1 87.5 399 VAL B C 1
ATOM 6972 O O . VAL B 1 399 ? 3.33 -26.703 -23 1 87.5 399 VAL B O 1
ATOM 6975 N N . LEU B 1 400 ? 4.762 -26.531 -21.266 1 80.88 400 LEU B N 1
ATOM 6976 C CA . LEU B 1 400 ? 4.43 -27.875 -20.797 1 80.88 400 LEU B CA 1
ATOM 6977 C C . LEU B 1 400 ? 2.975 -27.938 -20.344 1 80.88 400 LEU B C 1
ATOM 6979 O O . LEU B 1 400 ? 2.275 -28.922 -20.609 1 80.88 400 LEU B O 1
ATOM 6983 N N . THR B 1 401 ? 2.586 -26.984 -19.656 1 87.25 401 THR B N 1
ATOM 6984 C CA . THR B 1 401 ? 1.202 -26.953 -19.188 1 87.25 401 THR B CA 1
ATOM 6985 C C . THR B 1 401 ? 0.243 -26.859 -20.375 1 87.25 401 THR B C 1
ATOM 6987 O O . THR B 1 401 ? -0.798 -27.516 -20.391 1 87.25 401 THR B O 1
ATOM 6990 N N . CYS B 1 402 ? 0.617 -26.047 -21.297 1 91.31 402 CYS B N 1
ATOM 6991 C CA . CYS B 1 402 ? -0.156 -25.969 -22.531 1 91.31 402 CYS B CA 1
ATOM 6992 C C . CYS B 1 402 ? -0.237 -27.328 -23.203 1 91.31 402 CYS B C 1
ATOM 6994 O O . CYS B 1 402 ? -1.315 -27.766 -23.625 1 91.31 402 CYS B O 1
ATOM 6996 N N . ASP B 1 403 ? 0.862 -28 -23.297 1 86.38 403 ASP B N 1
ATOM 6997 C CA . ASP B 1 403 ? 0.921 -29.312 -23.938 1 86.38 403 ASP B CA 1
ATOM 6998 C C . ASP B 1 403 ? 0.007 -30.312 -23.219 1 86.38 403 ASP B C 1
ATOM 7000 O O . ASP B 1 403 ? -0.653 -31.125 -23.875 1 86.38 403 ASP B O 1
ATOM 7004 N N . GLN B 1 404 ? -0.043 -30.156 -21.984 1 82.25 404 GLN B N 1
ATOM 7005 C CA . GLN B 1 404 ? -0.89 -31.047 -21.188 1 82.25 404 GLN B CA 1
ATOM 7006 C C . GLN B 1 404 ? -2.367 -30.781 -21.453 1 82.25 404 GLN B C 1
ATOM 7008 O O . GLN B 1 404 ? -3.156 -31.719 -21.594 1 82.25 404 GLN B O 1
ATOM 7013 N N . ILE B 1 405 ? -2.682 -29.562 -21.516 1 88.94 405 ILE B N 1
ATOM 7014 C CA . ILE B 1 405 ? -4.066 -29.188 -21.797 1 88.94 405 ILE B CA 1
ATOM 7015 C C . ILE B 1 405 ? -4.465 -29.688 -23.188 1 88.94 405 ILE B C 1
ATOM 7017 O O . ILE B 1 405 ? -5.535 -30.281 -23.359 1 88.94 405 ILE B O 1
ATOM 7021 N N . VAL B 1 406 ? -3.607 -29.5 -24.125 1 88.81 406 VAL B N 1
ATOM 7022 C CA . VAL B 1 406 ? -3.863 -29.922 -25.5 1 88.81 406 VAL B CA 1
ATOM 7023 C C . VAL B 1 406 ? -4.027 -31.438 -25.547 1 88.81 406 VAL B C 1
ATOM 7025 O O . VAL B 1 406 ? -4.926 -31.953 -26.219 1 88.81 406 VAL B O 1
ATOM 7028 N N . GLN B 1 407 ? -3.203 -32.156 -24.781 1 82.81 407 GLN B N 1
ATOM 7029 C CA . GLN B 1 407 ? -3.311 -33.594 -24.734 1 82.81 407 GLN B CA 1
ATOM 7030 C C . GLN B 1 407 ? -4.652 -34.031 -24.156 1 82.81 407 GLN B C 1
ATOM 7032 O O . GLN B 1 407 ? -5.254 -35 -24.609 1 82.81 407 GLN B O 1
ATOM 7037 N N . ARG B 1 408 ? -5.098 -33.312 -23.234 1 84.38 408 ARG B N 1
ATOM 7038 C CA . ARG B 1 408 ? -6.391 -33.625 -22.641 1 84.38 408 ARG B CA 1
ATOM 7039 C C . ARG B 1 408 ? -7.523 -33.438 -23.641 1 84.38 408 ARG B C 1
ATOM 7041 O O . ARG B 1 408 ? -8.461 -34.219 -23.703 1 84.38 408 ARG B O 1
ATOM 7048 N N . TYR B 1 409 ? -7.402 -32.406 -24.359 1 87.5 409 TYR B N 1
ATOM 7049 C CA . TYR B 1 409 ? -8.406 -32.156 -25.391 1 87.5 409 TYR B CA 1
ATOM 7050 C C . TYR B 1 409 ? -8.367 -33.219 -26.453 1 87.5 409 TYR B C 1
ATOM 7052 O O . TYR B 1 409 ? -9.406 -33.656 -26.953 1 87.5 409 TYR B O 1
ATOM 7060 N N . LEU B 1 410 ? -7.199 -33.688 -26.812 1 82.5 410 LEU B N 1
ATOM 7061 C CA . LEU B 1 410 ? -7.07 -34.75 -27.797 1 82.5 410 LEU B CA 1
ATOM 7062 C C . LEU B 1 410 ? -7.691 -36.062 -27.266 1 82.5 410 LEU B C 1
ATOM 7064 O O . LEU B 1 410 ? -8.398 -36.75 -28 1 82.5 410 LEU B O 1
ATOM 7068 N N . ASN B 1 411 ? -7.477 -36.281 -25.969 1 79.75 411 ASN B N 1
ATOM 7069 C CA . ASN B 1 411 ? -8.094 -37.438 -25.344 1 79.75 411 ASN B CA 1
ATOM 7070 C C . ASN B 1 411 ? -9.609 -37.312 -25.312 1 79.75 411 ASN B C 1
ATOM 7072 O O . ASN B 1 411 ? -10.32 -38.281 -25.547 1 79.75 411 ASN B O 1
ATOM 7076 N N . ALA B 1 412 ? -10.031 -36.125 -25.062 1 80.44 412 ALA B N 1
ATOM 7077 C CA . ALA B 1 412 ? -11.477 -35.875 -25.047 1 80.44 412 ALA B CA 1
ATOM 7078 C C . ALA B 1 412 ? -12.094 -36.094 -26.422 1 80.44 412 ALA B C 1
ATOM 7080 O O . ALA B 1 412 ? -13.18 -36.656 -26.531 1 80.44 412 ALA B O 1
ATOM 7081 N N . LEU B 1 413 ? -11.422 -35.688 -27.438 1 76.38 413 LEU B N 1
ATOM 7082 C CA . LEU B 1 413 ? -11.891 -35.875 -28.797 1 76.38 413 LEU B CA 1
ATOM 7083 C C . LEU B 1 413 ? -11.953 -37.375 -29.156 1 76.38 413 LEU B C 1
ATOM 7085 O O . LEU B 1 413 ? -12.891 -37.812 -29.812 1 76.38 413 LEU B O 1
ATOM 7089 N N . ALA B 1 414 ? -11.016 -38.062 -28.672 1 74.56 414 ALA B N 1
ATOM 7090 C CA . ALA B 1 414 ? -10.977 -39.5 -28.938 1 74.56 414 ALA B CA 1
ATOM 7091 C C . ALA B 1 414 ? -12.117 -40.219 -28.219 1 74.56 414 ALA B C 1
ATOM 7093 O O . ALA B 1 414 ? -12.758 -41.125 -28.797 1 74.56 414 ALA B O 1
ATOM 7094 N N . ILE B 1 415 ? -12.422 -39.812 -27.062 1 75.25 415 ILE B N 1
ATOM 7095 C CA . ILE B 1 415 ? -13.508 -40.406 -26.297 1 75.25 415 ILE B CA 1
ATOM 7096 C C . ILE B 1 415 ? -14.852 -40 -26.906 1 75.25 415 ILE B C 1
ATOM 7098 O O . ILE B 1 415 ? -15.758 -40.844 -27.047 1 75.25 415 ILE B O 1
ATOM 7102 N N . ALA B 1 416 ? -14.922 -38.781 -27.312 1 75.5 416 ALA B N 1
ATOM 7103 C CA . ALA B 1 416 ? -16.156 -38.25 -27.906 1 75.5 416 ALA B CA 1
ATOM 7104 C C . ALA B 1 416 ? -16.469 -38.969 -29.234 1 75.5 416 ALA B C 1
ATOM 7106 O O . ALA B 1 416 ? -17.625 -39.156 -29.578 1 75.5 416 ALA B O 1
ATOM 7107 N N . ALA B 1 417 ? -15.477 -39.406 -29.906 1 73.31 417 ALA B N 1
ATOM 7108 C CA . ALA B 1 417 ? -15.656 -40.062 -31.188 1 73.31 417 ALA B CA 1
ATOM 7109 C C . ALA B 1 417 ? -16.234 -41.469 -31 1 73.31 417 ALA B C 1
ATOM 7111 O O . ALA B 1 417 ? -16.797 -42.031 -31.922 1 73.31 417 ALA B O 1
ATOM 7112 N N . LEU B 1 418 ? -16.125 -41.969 -29.75 1 70.81 418 LEU B N 1
ATOM 7113 C CA . LEU B 1 418 ? -16.641 -43.312 -29.469 1 70.81 418 LEU B CA 1
ATOM 7114 C C . LEU B 1 418 ? -18.125 -43.25 -29.141 1 70.81 418 LEU B C 1
ATOM 7116 O O . LEU B 1 418 ? -18.828 -44.25 -29.219 1 70.81 418 LEU B O 1
ATOM 7120 N N . VAL B 1 419 ? -18.609 -42.062 -28.859 1 72.88 419 VAL B N 1
ATOM 7121 C CA . VAL B 1 419 ? -19.969 -41.906 -28.344 1 72.88 419 VAL B CA 1
ATOM 7122 C C . VAL B 1 419 ? -20.984 -42.25 -29.438 1 72.88 419 VAL B C 1
ATOM 7124 O O . VAL B 1 419 ? -21.922 -43 -29.203 1 72.88 419 VAL B O 1
ATOM 7127 N N . PRO B 1 420 ? -20.781 -41.844 -30.672 1 69.38 420 PRO B N 1
ATOM 7128 C CA . PRO B 1 420 ? -21.719 -42.25 -31.719 1 69.38 420 PRO B CA 1
ATOM 7129 C C . PRO B 1 420 ? -21.734 -43.75 -31.953 1 69.38 420 PRO B C 1
ATOM 7131 O O . PRO B 1 420 ? -22.781 -44.312 -32.25 1 69.38 420 PRO B O 1
ATOM 7134 N N . SER B 1 421 ? -20.531 -44.312 -31.797 1 71 421 SER B N 1
ATOM 7135 C CA . SER B 1 421 ? -20.469 -45.75 -31.953 1 71 421 SER B CA 1
ATOM 7136 C C . SER B 1 421 ? -21.281 -46.469 -30.859 1 71 421 SER B C 1
ATOM 7138 O O . SER B 1 421 ? -21.953 -47.438 -31.125 1 71 421 SER B O 1
ATOM 7140 N N . TYR B 1 422 ? -21.312 -45.875 -29.703 1 73.56 422 TYR B N 1
ATOM 7141 C CA . TYR B 1 422 ? -22.125 -46.469 -28.625 1 73.56 422 TYR B CA 1
ATOM 7142 C C . TYR B 1 422 ? -23.609 -46.281 -28.922 1 73.56 422 TYR B C 1
ATOM 7144 O O . TYR B 1 422 ? -24.406 -47.188 -28.609 1 73.56 422 TYR B O 1
ATOM 7152 N N . ASP B 1 423 ? -23.922 -45.219 -29.594 1 74.06 423 ASP B N 1
ATOM 7153 C CA . ASP B 1 423 ? -25.312 -45 -29.969 1 74.06 423 ASP B CA 1
ATOM 7154 C C . ASP B 1 423 ? -25.766 -46.031 -31 1 74.06 423 ASP B C 1
ATOM 7156 O O . ASP B 1 423 ? -26.875 -46.562 -30.922 1 74.06 423 ASP B O 1
ATOM 7160 N N . GLY B 1 424 ? -24.875 -46.312 -31.984 1 74.31 424 GLY B N 1
ATOM 7161 C CA . GLY B 1 424 ? -25.188 -47.344 -32.969 1 74.31 424 GLY B CA 1
ATOM 7162 C C . GLY B 1 424 ? -25.344 -48.719 -32.375 1 74.31 424 GLY B C 1
ATOM 7163 O O . GLY B 1 424 ? -26.281 -49.438 -32.719 1 74.31 424 GLY B O 1
ATOM 7164 N N . LEU B 1 425 ? -24.516 -49 -31.438 1 73.62 425 LEU B N 1
ATOM 7165 C CA . LEU B 1 425 ? -24.562 -50.312 -30.781 1 73.62 425 LEU B CA 1
ATOM 7166 C C . LEU B 1 425 ? -25.781 -50.438 -29.891 1 73.62 425 LEU B C 1
ATOM 7168 O O . LEU B 1 425 ? -26.375 -51.5 -29.781 1 73.62 425 LEU B O 1
ATOM 7172 N N . ALA B 1 426 ? -26.188 -49.406 -29.281 1 79.62 426 ALA B N 1
ATOM 7173 C CA . ALA B 1 426 ? -27.406 -49.406 -28.469 1 79.62 426 ALA B CA 1
ATOM 7174 C C . ALA B 1 426 ? -28.641 -49.656 -29.328 1 79.62 426 ALA B C 1
ATOM 7176 O O . ALA B 1 426 ? -29.531 -50.406 -28.938 1 79.62 426 ALA B O 1
ATOM 7177 N N . ALA B 1 427 ? -28.594 -49.031 -30.484 1 81.81 427 ALA B N 1
ATOM 7178 C CA . ALA B 1 427 ? -29.703 -49.219 -31.406 1 81.81 427 ALA B CA 1
ATOM 7179 C C . ALA B 1 427 ? -29.781 -50.656 -31.906 1 81.81 427 ALA B C 1
ATOM 7181 O O . ALA B 1 427 ? -30.859 -51.219 -32 1 81.81 427 ALA B O 1
ATOM 7182 N N . GLU B 1 428 ? -28.609 -51.188 -32.156 1 76.5 428 GLU B N 1
ATOM 7183 C CA . GLU B 1 428 ? -28.531 -52.562 -32.594 1 76.5 428 GLU B CA 1
ATOM 7184 C C . GLU B 1 428 ? -29 -53.531 -31.5 1 76.5 428 GLU B C 1
ATOM 7186 O O . GLU B 1 428 ? -29.703 -54.5 -31.766 1 76.5 428 GLU B O 1
ATOM 7191 N N . ALA B 1 429 ? -28.625 -53.281 -30.297 1 81.56 429 ALA B N 1
ATOM 7192 C CA . ALA B 1 429 ? -29.031 -54.094 -29.156 1 81.56 429 ALA B CA 1
ATOM 7193 C C . ALA B 1 429 ? -30.547 -54.031 -28.953 1 81.56 429 ALA B C 1
ATOM 7195 O O . ALA B 1 429 ? -31.188 -55.031 -28.656 1 81.56 429 ALA B O 1
ATOM 7196 N N . GLU B 1 430 ? -31.109 -52.875 -29.125 1 82 430 GLU B N 1
ATOM 7197 C CA . GLU B 1 430 ? -32.562 -52.688 -28.984 1 82 430 GLU B CA 1
ATOM 7198 C C . GLU B 1 430 ? -33.312 -53.438 -30.094 1 82 430 GLU B C 1
ATOM 7200 O O . GLU B 1 430 ? -34.344 -54.062 -29.844 1 82 430 GLU B O 1
ATOM 7205 N N . ALA B 1 431 ? -32.719 -53.375 -31.297 1 83.56 431 ALA B N 1
ATOM 7206 C CA . ALA B 1 431 ? -33.344 -54.031 -32.438 1 83.56 431 ALA B CA 1
ATOM 7207 C C . ALA B 1 431 ? -33.281 -55.531 -32.344 1 83.56 431 ALA B C 1
ATOM 7209 O O . ALA B 1 431 ? -34.219 -56.25 -32.75 1 83.56 431 ALA B O 1
ATOM 7210 N N . SER B 1 432 ? -32.25 -56.031 -31.719 1 85.88 432 SER B N 1
ATOM 7211 C CA . SER B 1 432 ? -32.062 -57.469 -31.609 1 85.88 432 SER B CA 1
ATOM 7212 C C . SER B 1 432 ? -32.625 -58 -30.312 1 85.88 432 SER B C 1
ATOM 7214 O O . SER B 1 432 ? -32.719 -59.219 -30.125 1 85.88 432 SER B O 1
ATOM 7216 N N . GLY B 1 433 ? -33.031 -57.094 -29.359 1 83.56 433 GLY B N 1
ATOM 7217 C CA . GLY B 1 433 ? -33.594 -57.5 -28.078 1 83.56 433 GLY B CA 1
ATOM 7218 C C . GLY B 1 433 ? -32.531 -58.031 -27.125 1 83.56 433 GLY B C 1
ATOM 7219 O O . GLY B 1 433 ? -32.875 -58.781 -26.188 1 83.56 433 GLY B O 1
ATOM 7220 N N . ASP B 1 434 ? -31.328 -57.875 -27.453 1 83.56 434 ASP B N 1
ATOM 7221 C CA . ASP B 1 434 ? -30.203 -58.312 -26.625 1 83.56 434 ASP B CA 1
ATOM 7222 C C . ASP B 1 434 ? -30 -57.406 -25.422 1 83.56 434 ASP B C 1
ATOM 7224 O O . ASP B 1 434 ? -29.297 -56.406 -25.516 1 83.56 434 ASP B O 1
ATOM 7228 N N . THR B 1 435 ? -30.578 -57.656 -24.359 1 84.69 435 THR B N 1
ATOM 7229 C CA . THR B 1 435 ? -30.578 -56.844 -23.156 1 84.69 435 THR B CA 1
ATOM 7230 C C . THR B 1 435 ? -29.172 -56.781 -22.562 1 84.69 435 THR B C 1
ATOM 7232 O O . THR B 1 435 ? -28.812 -55.781 -21.922 1 84.69 435 THR B O 1
ATOM 7235 N N . ALA B 1 436 ? -28.453 -57.906 -22.766 1 78.69 436 ALA B N 1
ATOM 7236 C CA . ALA B 1 436 ? -27.094 -57.906 -22.234 1 78.69 436 ALA B CA 1
ATOM 7237 C C . ALA B 1 436 ? -26.203 -56.906 -22.984 1 78.69 436 ALA B C 1
ATOM 7239 O O . ALA B 1 436 ? -25.453 -56.156 -22.359 1 78.69 436 ALA B O 1
ATOM 7240 N N . LEU B 1 437 ? -26.391 -56.875 -24.297 1 78.75 437 LEU B N 1
ATOM 7241 C CA . LEU B 1 437 ? -25.625 -55.938 -25.109 1 78.75 437 LEU B CA 1
ATOM 7242 C C . LEU B 1 437 ? -26.047 -54.5 -24.828 1 78.75 437 LEU B C 1
ATOM 7244 O O . LEU B 1 437 ? -25.219 -53.594 -24.781 1 78.75 437 LEU B O 1
ATOM 7248 N N . ALA B 1 438 ? -27.297 -54.25 -24.578 1 82.88 438 ALA B N 1
ATOM 7249 C CA . ALA B 1 438 ? -27.812 -52.938 -24.281 1 82.88 438 ALA B CA 1
ATOM 7250 C C . ALA B 1 438 ? -27.219 -52.375 -22.969 1 82.88 438 ALA B C 1
ATOM 7252 O O . ALA B 1 438 ? -26.875 -51.219 -22.875 1 82.88 438 ALA B O 1
ATOM 7253 N N . GLN B 1 439 ? -27.141 -53.281 -22.062 1 83.69 439 GLN B N 1
ATOM 7254 C CA . GLN B 1 439 ? -26.594 -52.875 -20.766 1 83.69 439 GLN B CA 1
ATOM 7255 C C . GLN B 1 439 ? -25.094 -52.594 -20.859 1 83.69 439 GLN B C 1
ATOM 7257 O O . GLN B 1 439 ? -24.609 -51.594 -20.281 1 83.69 439 GLN B O 1
ATOM 7262 N N . GLU B 1 440 ? -24.391 -53.406 -21.672 1 75.56 440 GLU B N 1
ATOM 7263 C CA . GLU B 1 440 ? -22.969 -53.219 -21.844 1 75.56 440 GLU B CA 1
ATOM 7264 C C . GLU B 1 440 ? -22.672 -51.875 -22.547 1 75.56 440 GLU B C 1
ATOM 7266 O O . GLU B 1 440 ? -21.734 -51.156 -22.156 1 75.56 440 GLU B O 1
ATOM 7271 N N . VAL B 1 441 ? -23.469 -51.562 -23.484 1 79.75 441 VAL B N 1
ATOM 7272 C CA . VAL B 1 441 ? -23.281 -50.312 -24.25 1 79.75 441 VAL B CA 1
ATOM 7273 C C . VAL B 1 441 ? -23.609 -49.125 -23.375 1 79.75 441 VAL B C 1
ATOM 7275 O O . VAL B 1 441 ? -22.922 -48.094 -23.438 1 79.75 441 VAL B O 1
ATOM 7278 N N . ALA B 1 442 ? -24.594 -49.25 -22.594 1 82.25 442 ALA B N 1
ATOM 7279 C CA . ALA B 1 442 ? -24.984 -48.156 -21.703 1 82.25 442 ALA B CA 1
ATOM 7280 C C . ALA B 1 442 ? -23.906 -47.875 -20.672 1 82.25 442 ALA B C 1
ATOM 7282 O O . ALA B 1 442 ? -23.609 -46.719 -20.359 1 82.25 442 ALA B O 1
ATOM 7283 N N . GLU B 1 443 ? -23.359 -48.938 -20.219 1 79.81 443 GLU B N 1
ATOM 7284 C CA . GLU B 1 443 ? -22.297 -48.812 -19.234 1 79.81 443 GLU B CA 1
ATOM 7285 C C . GLU B 1 443 ? -21.047 -48.188 -19.859 1 79.81 443 GLU B C 1
ATOM 7287 O O . GLU B 1 443 ? -20.406 -47.312 -19.25 1 79.81 443 GLU B O 1
ATOM 7292 N N . ALA B 1 444 ? -20.781 -48.625 -21.094 1 76.19 444 ALA B N 1
ATOM 7293 C CA . ALA B 1 444 ? -19.625 -48.094 -21.797 1 76.19 444 ALA B CA 1
ATOM 7294 C C . ALA B 1 444 ? -19.828 -46.625 -22.109 1 76.19 444 ALA B C 1
ATOM 7296 O O . ALA B 1 444 ? -18.891 -45.812 -22 1 76.19 444 ALA B O 1
ATOM 7297 N N . ARG B 1 445 ? -20.984 -46.281 -22.422 1 81.25 445 ARG B N 1
ATOM 7298 C CA . ARG B 1 445 ? -21.312 -44.906 -22.703 1 81.25 445 ARG B CA 1
ATOM 7299 C C . ARG B 1 445 ? -21.219 -44.031 -21.453 1 81.25 445 ARG B C 1
ATOM 7301 O O . ARG B 1 445 ? -20.688 -42.906 -21.484 1 81.25 445 ARG B O 1
ATOM 7308 N N . ALA B 1 446 ? -21.734 -44.562 -20.422 1 80.75 446 ALA B N 1
ATOM 7309 C CA . ALA B 1 446 ? -21.688 -43.844 -19.141 1 80.75 446 ALA B CA 1
ATOM 7310 C C . ALA B 1 446 ? -20.25 -43.625 -18.688 1 80.75 446 ALA B C 1
ATOM 7312 O O . ALA B 1 446 ? -19.906 -42.562 -18.156 1 80.75 446 ALA B O 1
ATOM 7313 N N . GLU B 1 447 ? -19.516 -44.594 -18.938 1 76.88 447 GLU B N 1
ATOM 7314 C CA . GLU B 1 447 ? -18.109 -44.469 -18.578 1 76.88 447 GLU B CA 1
ATOM 7315 C C . GLU B 1 447 ? -17.406 -43.406 -19.438 1 76.88 447 GLU B C 1
ATOM 7317 O O . GLU B 1 447 ? -16.578 -42.656 -18.922 1 76.88 447 GLU B O 1
ATOM 7322 N N . ALA B 1 448 ? -17.719 -43.406 -20.688 1 78.31 448 ALA B N 1
ATOM 7323 C CA . ALA B 1 448 ? -17.141 -42.406 -21.594 1 78.31 448 ALA B CA 1
ATOM 7324 C C . ALA B 1 448 ? -17.531 -41 -21.188 1 78.31 448 ALA B C 1
ATOM 7326 O O . ALA B 1 448 ? -16.703 -40.094 -21.203 1 78.31 448 ALA B O 1
ATOM 7327 N N . GLU B 1 449 ? -18.703 -40.875 -20.75 1 80.75 449 GLU B N 1
ATOM 7328 C CA . GLU B 1 449 ? -19.203 -39.562 -20.328 1 80.75 449 GLU B CA 1
ATOM 7329 C C . GLU B 1 449 ? -18.531 -39.125 -19.031 1 80.75 449 GLU B C 1
ATOM 7331 O O . GLU B 1 449 ? -18.219 -37.938 -18.859 1 80.75 449 GLU B O 1
ATOM 7336 N N . THR B 1 450 ? -18.344 -40.062 -18.156 1 80.69 450 THR B N 1
ATOM 7337 C CA . THR B 1 450 ? -17.672 -39.75 -16.906 1 80.69 450 THR B CA 1
ATOM 7338 C C . THR B 1 450 ? -16.219 -39.312 -17.172 1 80.69 450 THR B C 1
ATOM 7340 O O . THR B 1 450 ? -15.75 -38.344 -16.562 1 80.69 450 THR B O 1
ATOM 7343 N N . LYS B 1 451 ? -15.633 -39.969 -18.109 1 75.19 451 LYS B N 1
ATOM 7344 C CA . LYS B 1 451 ? -14.258 -39.625 -18.469 1 75.19 451 LYS B CA 1
ATOM 7345 C C . LYS B 1 451 ? -14.172 -38.25 -19.109 1 75.19 451 LYS B C 1
ATOM 7347 O O . LYS B 1 451 ? -13.234 -37.5 -18.844 1 75.19 451 LYS B O 1
ATOM 7352 N N . LEU B 1 452 ? -15.094 -37.938 -19.859 1 80.56 452 LEU B N 1
ATOM 7353 C CA . LEU B 1 452 ? -15.133 -36.625 -20.5 1 80.56 452 LEU B CA 1
ATOM 7354 C C . LEU B 1 452 ? -15.312 -35.531 -19.469 1 80.56 452 LEU B C 1
ATOM 7356 O O . LEU B 1 452 ? -14.68 -34.469 -19.562 1 80.56 452 LEU B O 1
ATOM 7360 N N . ARG B 1 453 ? -16.094 -35.812 -18.453 1 80.06 453 ARG B N 1
ATOM 7361 C CA . ARG B 1 453 ? -16.328 -34.812 -17.406 1 80.06 453 ARG B CA 1
ATOM 7362 C C . ARG B 1 453 ? -15.062 -34.625 -16.578 1 80.06 453 ARG B C 1
ATOM 7364 O O . ARG B 1 453 ? -14.75 -33.469 -16.188 1 80.06 453 ARG B O 1
ATOM 7371 N N . GLU B 1 454 ? -14.445 -35.688 -16.344 1 76.88 454 GLU B N 1
ATOM 7372 C CA . GLU B 1 454 ? -13.203 -35.594 -15.594 1 76.88 454 GLU B CA 1
ATOM 7373 C C . GLU B 1 454 ? -12.148 -34.812 -16.359 1 76.88 454 GLU B C 1
ATOM 7375 O O . GLU B 1 454 ? -11.398 -34.031 -15.758 1 76.88 454 GLU B O 1
ATOM 7380 N N . MET B 1 455 ? -12.125 -35.031 -17.609 1 77.62 455 MET B N 1
ATOM 7381 C CA . MET B 1 455 ? -11.164 -34.312 -18.438 1 77.62 455 MET B CA 1
ATOM 7382 C C . MET B 1 455 ? -11.477 -32.812 -18.484 1 77.62 455 MET B C 1
ATOM 7384 O O . MET B 1 455 ? -10.57 -32 -18.453 1 77.62 455 MET B O 1
ATOM 7388 N N . GLU B 1 456 ? -12.68 -32.531 -18.5 1 81.19 456 GLU B N 1
ATOM 7389 C CA . GLU B 1 456 ? -13.094 -31.141 -18.5 1 81.19 456 GLU B CA 1
ATOM 7390 C C . GLU B 1 456 ? -12.688 -30.438 -17.203 1 81.19 456 GLU B C 1
ATOM 7392 O O . GLU B 1 456 ? -12.258 -29.281 -17.219 1 81.19 456 GLU B O 1
ATOM 7397 N N . GLU B 1 457 ? -12.812 -31.125 -16.141 1 79.69 457 GLU B N 1
ATOM 7398 C CA . GLU B 1 457 ? -12.414 -30.578 -14.844 1 79.69 457 GLU B CA 1
ATOM 7399 C C . GLU B 1 457 ? -10.906 -30.375 -14.766 1 79.69 457 GLU B C 1
ATOM 7401 O O . GLU B 1 457 ? -10.43 -29.375 -14.234 1 79.69 457 GLU B O 1
ATOM 7406 N N . ALA B 1 458 ? -10.297 -31.344 -15.305 1 77.75 458 ALA B N 1
ATOM 7407 C CA . ALA B 1 458 ? -8.844 -31.266 -15.305 1 77.75 458 ALA B CA 1
ATOM 7408 C C . ALA B 1 458 ? -8.367 -30.094 -16.172 1 77.75 458 ALA B C 1
ATOM 7410 O O . ALA B 1 458 ? -7.445 -29.359 -15.781 1 77.75 458 ALA B O 1
ATOM 7411 N N . VAL B 1 459 ? -8.984 -29.922 -17.281 1 84.81 459 VAL B N 1
ATOM 7412 C CA . VAL B 1 459 ? -8.648 -28.828 -18.172 1 84.81 459 VAL B CA 1
ATOM 7413 C C . VAL B 1 459 ? -8.906 -27.5 -17.453 1 84.81 459 VAL B C 1
ATOM 7415 O O . VAL B 1 459 ? -8.125 -26.547 -17.594 1 84.81 459 VAL B O 1
ATOM 7418 N N . GLY B 1 460 ? -9.938 -27.453 -16.734 1 80.31 460 GLY B N 1
ATOM 7419 C CA . GLY B 1 460 ? -10.234 -26.25 -15.969 1 80.31 460 GLY B CA 1
ATOM 7420 C C . GLY B 1 460 ? -9.141 -25.875 -14.977 1 80.31 460 GLY B C 1
ATOM 7421 O O . GLY B 1 460 ? -8.695 -24.734 -14.938 1 80.31 460 GLY B O 1
ATOM 7422 N N . ARG B 1 461 ? -8.719 -26.844 -14.266 1 76 461 ARG B N 1
ATOM 7423 C CA . ARG B 1 461 ? -7.68 -26.609 -13.266 1 76 461 ARG B CA 1
ATOM 7424 C C . ARG B 1 461 ? -6.355 -26.234 -13.922 1 76 461 ARG B C 1
ATOM 7426 O O . ARG B 1 461 ? -5.691 -25.297 -13.492 1 76 461 ARG B O 1
ATOM 7433 N N . GLU B 1 462 ? -6.027 -26.969 -14.953 1 81.06 462 GLU B N 1
ATOM 7434 C CA . GLU B 1 462 ? -4.754 -26.734 -15.633 1 81.06 462 GLU B CA 1
ATOM 7435 C C . GLU B 1 462 ? -4.742 -25.391 -16.344 1 81.06 462 GLU B C 1
ATOM 7437 O O . GLU B 1 462 ? -3.701 -24.734 -16.453 1 81.06 462 GLU B O 1
ATOM 7442 N N . SER B 1 463 ? -5.887 -25.016 -16.781 1 87.19 463 SER B N 1
ATOM 7443 C CA . SER B 1 463 ? -5.977 -23.719 -17.438 1 87.19 463 SER B CA 1
ATOM 7444 C C . SER B 1 463 ? -5.723 -22.578 -16.453 1 87.19 463 SER B C 1
ATOM 7446 O O . SER B 1 463 ? -5.121 -21.562 -16.812 1 87.19 463 SER B O 1
ATOM 7448 N N . VAL B 1 464 ? -6.172 -22.797 -15.289 1 80 464 VAL B N 1
ATOM 7449 C CA . VAL B 1 464 ? -5.906 -21.797 -14.258 1 80 464 VAL B CA 1
ATOM 7450 C C . VAL B 1 464 ? -4.414 -21.75 -13.938 1 80 464 VAL B C 1
ATOM 7452 O O . VAL B 1 464 ? -3.83 -20.688 -13.781 1 80 464 VAL B O 1
ATOM 7455 N N . ASP B 1 465 ? -3.814 -22.938 -13.828 1 78.44 465 ASP B N 1
ATOM 7456 C CA . ASP B 1 465 ? -2.375 -23.016 -13.594 1 78.44 465 ASP B CA 1
ATOM 7457 C C . ASP B 1 465 ? -1.597 -22.328 -14.703 1 78.44 465 ASP B C 1
ATOM 7459 O O . ASP B 1 465 ? -0.641 -21.594 -14.438 1 78.44 465 ASP B O 1
ATOM 7463 N N . TYR B 1 466 ? -2.01 -22.609 -15.898 1 88.56 466 TYR B N 1
ATOM 7464 C CA . TYR B 1 466 ? -1.404 -21.969 -17.062 1 88.56 466 TYR B CA 1
ATOM 7465 C C . TYR B 1 466 ? -1.574 -20.453 -16.984 1 88.56 466 TYR B C 1
ATOM 7467 O O . TYR B 1 466 ? -0.619 -19.719 -17.203 1 88.56 466 TYR B O 1
ATOM 7475 N N . ALA B 1 467 ? -2.715 -20.062 -16.625 1 86.19 467 ALA B N 1
ATOM 7476 C CA . ALA B 1 467 ? -3.002 -18.625 -16.547 1 86.19 467 ALA B CA 1
ATOM 7477 C C . ALA B 1 467 ? -2.15 -17.969 -15.461 1 86.19 467 ALA B C 1
ATOM 7479 O O . ALA B 1 467 ? -1.731 -16.812 -15.617 1 86.19 467 ALA B O 1
ATOM 7480 N N . ASN B 1 468 ? -1.913 -18.672 -14.43 1 80.5 468 ASN B N 1
ATOM 7481 C CA . ASN B 1 468 ? -1.064 -18.156 -13.367 1 80.5 468 ASN B CA 1
ATOM 7482 C C . ASN B 1 468 ? 0.365 -17.922 -13.852 1 80.5 468 ASN B C 1
ATOM 7484 O O . ASN B 1 468 ? 1.021 -16.969 -13.43 1 80.5 468 ASN B O 1
ATOM 7488 N N . LEU B 1 469 ? 0.877 -18.828 -14.641 1 83.25 469 LEU B N 1
ATOM 7489 C CA . LEU B 1 469 ? 2.213 -18.656 -15.203 1 83.25 469 LEU B CA 1
ATOM 7490 C C . LEU B 1 469 ? 2.271 -17.438 -16.109 1 83.25 469 LEU B C 1
ATOM 7492 O O . LEU B 1 469 ? 3.217 -16.641 -16.047 1 83.25 469 LEU B O 1
ATOM 7496 N N . ILE B 1 470 ? 1.237 -17.281 -16.891 1 86.44 470 ILE B N 1
ATOM 7497 C CA . ILE B 1 470 ? 1.17 -16.125 -17.781 1 86.44 470 ILE B CA 1
ATOM 7498 C C . ILE B 1 470 ? 1.122 -14.836 -16.969 1 86.44 470 ILE B C 1
ATOM 7500 O O . ILE B 1 470 ? 1.829 -13.875 -17.266 1 86.44 470 ILE B O 1
ATOM 7504 N N . GLU B 1 471 ? 0.366 -14.922 -15.961 1 81.75 471 GLU B N 1
ATOM 7505 C CA . GLU B 1 471 ? 0.252 -13.75 -15.094 1 81.75 471 GLU B CA 1
ATOM 7506 C C . GLU B 1 471 ? 1.578 -13.445 -14.406 1 81.75 471 GLU B C 1
ATOM 7508 O O . GLU B 1 471 ? 1.974 -12.281 -14.305 1 81.75 471 GLU B O 1
ATOM 7513 N N . GLY B 1 472 ? 2.176 -14.43 -13.82 1 76.75 472 GLY B N 1
ATOM 7514 C CA . GLY B 1 472 ? 3.461 -14.242 -13.172 1 76.75 472 GLY B CA 1
ATOM 7515 C C . GLY B 1 472 ? 4.508 -13.633 -14.078 1 76.75 472 GLY B C 1
ATOM 7516 O O . GLY B 1 472 ? 5.215 -12.703 -13.68 1 76.75 472 GLY B O 1
ATOM 7517 N N . LEU B 1 473 ? 4.617 -14.125 -15.305 1 82.06 473 LEU B N 1
ATOM 7518 C CA . LEU B 1 473 ? 5.57 -13.594 -16.281 1 82.06 473 LEU B CA 1
ATOM 7519 C C . LEU B 1 473 ? 5.262 -12.141 -16.609 1 82.06 473 LEU B C 1
ATOM 7521 O O . LEU B 1 473 ? 6.16 -11.297 -16.594 1 82.06 473 LEU B O 1
ATOM 7525 N N . SER B 1 474 ? 4.012 -11.875 -16.797 1 78.75 474 SER B N 1
ATOM 7526 C CA . SER B 1 474 ? 3.607 -10.539 -17.219 1 78.75 474 SER B CA 1
ATOM 7527 C C . SER B 1 474 ? 3.762 -9.531 -16.094 1 78.75 474 SER B C 1
ATOM 7529 O O . SER B 1 474 ? 4.027 -8.352 -16.328 1 78.75 474 SER B O 1
ATOM 7531 N N . ALA B 1 475 ? 3.596 -10.031 -14.898 1 70.19 475 ALA B N 1
ATOM 7532 C CA . ALA B 1 475 ? 3.674 -9.133 -13.75 1 70.19 475 ALA B CA 1
ATOM 7533 C C . ALA B 1 475 ? 5.125 -8.789 -13.422 1 70.19 475 ALA B C 1
ATOM 7535 O O . ALA B 1 475 ? 5.414 -7.695 -12.93 1 70.19 475 ALA B O 1
ATOM 7536 N N . GLU B 1 476 ? 6.047 -9.656 -13.758 1 70.81 476 GLU B N 1
ATOM 7537 C CA . GLU B 1 476 ? 7.418 -9.516 -13.273 1 70.81 476 GLU B CA 1
ATOM 7538 C C . GLU B 1 476 ? 8.336 -8.977 -14.367 1 70.81 476 GLU B C 1
ATOM 7540 O O . GLU B 1 476 ? 9.375 -8.383 -14.07 1 70.81 476 GLU B O 1
ATOM 7545 N N . PHE B 1 477 ? 7.953 -9.148 -15.672 1 74.88 477 PHE B N 1
ATOM 7546 C CA . PHE B 1 477 ? 8.906 -8.852 -16.734 1 74.88 477 PHE B CA 1
ATOM 7547 C C . PHE B 1 477 ? 8.234 -8.031 -17.844 1 74.88 477 PHE B C 1
ATOM 7549 O O . PHE B 1 477 ? 7.027 -8.133 -18.047 1 74.88 477 PHE B O 1
ATOM 7556 N N . SER B 1 478 ? 9.07 -7.203 -18.516 1 75.62 478 SER B N 1
ATOM 7557 C CA . SER B 1 478 ? 8.555 -6.383 -19.609 1 75.62 478 SER B CA 1
ATOM 7558 C C . SER B 1 478 ? 8.203 -7.238 -20.828 1 75.62 478 SER B C 1
ATOM 7560 O O . SER B 1 478 ? 8.773 -8.312 -21.016 1 75.62 478 SER B O 1
ATOM 7562 N N . GLN B 1 479 ? 7.332 -6.738 -21.641 1 80 479 GLN B N 1
ATOM 7563 C CA . GLN B 1 479 ? 6.926 -7.438 -22.844 1 80 479 GLN B CA 1
ATOM 7564 C C . GLN B 1 479 ? 8.109 -7.625 -23.797 1 80 479 GLN B C 1
ATOM 7566 O O . GLN B 1 479 ? 8.219 -8.664 -24.453 1 80 479 GLN B O 1
ATOM 7571 N N . GLU B 1 480 ? 8.891 -6.613 -23.859 1 75.12 480 GLU B N 1
ATOM 7572 C CA . GLU B 1 480 ? 10.055 -6.68 -24.734 1 75.12 480 GLU B CA 1
ATOM 7573 C C . GLU B 1 480 ? 11 -7.805 -24.328 1 75.12 480 GLU B C 1
ATOM 7575 O O . GLU B 1 480 ? 11.492 -8.555 -25.172 1 75.12 480 GLU B O 1
ATOM 7580 N N . LEU B 1 481 ? 11.195 -7.848 -23.031 1 77.88 481 LEU B N 1
ATOM 7581 C CA . LEU B 1 481 ? 12.078 -8.891 -22.5 1 77.88 481 LEU B CA 1
ATOM 7582 C C . LEU B 1 481 ? 11.477 -10.273 -22.75 1 77.88 481 LEU B C 1
ATOM 7584 O O . LEU B 1 481 ? 12.188 -11.203 -23.125 1 77.88 481 LEU B O 1
ATOM 7588 N N . LEU B 1 482 ? 10.227 -10.422 -22.516 1 86.62 482 LEU B N 1
ATOM 7589 C CA . LEU B 1 482 ? 9.562 -11.711 -22.719 1 86.62 482 LEU B CA 1
ATOM 7590 C C . LEU B 1 482 ? 9.609 -12.125 -24.172 1 86.62 482 LEU B C 1
ATOM 7592 O O . LEU B 1 482 ? 9.883 -13.281 -24.5 1 86.62 482 LEU B O 1
ATOM 7596 N N . ALA B 1 483 ? 9.375 -11.164 -25.062 1 84.94 483 ALA B N 1
ATOM 7597 C CA . ALA B 1 483 ? 9.422 -11.453 -26.5 1 84.94 483 ALA B CA 1
ATOM 7598 C C . ALA B 1 483 ? 10.812 -11.922 -26.922 1 84.94 483 ALA B C 1
ATOM 7600 O O . ALA B 1 483 ? 10.945 -12.844 -27.719 1 84.94 483 ALA B O 1
ATOM 7601 N N . ALA B 1 484 ? 11.773 -11.25 -26.359 1 79.75 484 ALA B N 1
ATOM 7602 C CA . ALA B 1 484 ? 13.148 -11.617 -26.672 1 79.75 484 ALA B CA 1
ATOM 7603 C C . ALA B 1 484 ? 13.461 -13.031 -26.203 1 79.75 484 ALA B C 1
ATOM 7605 O O . ALA B 1 484 ? 14.133 -13.789 -26.906 1 79.75 484 ALA B O 1
ATOM 7606 N N . GLN B 1 485 ? 12.969 -13.359 -25.016 1 84.69 485 GLN B N 1
ATOM 7607 C CA . GLN B 1 485 ? 13.234 -14.688 -24.484 1 84.69 485 GLN B CA 1
ATOM 7608 C C . GLN B 1 485 ? 12.453 -15.758 -25.25 1 84.69 485 GLN B C 1
ATOM 7610 O O . GLN B 1 485 ? 12.938 -16.875 -25.438 1 84.69 485 GLN B O 1
ATOM 7615 N N . ILE B 1 486 ? 11.281 -15.469 -25.625 1 89.75 486 ILE B N 1
ATOM 7616 C CA . ILE B 1 486 ? 10.484 -16.391 -26.438 1 89.75 486 ILE B CA 1
ATOM 7617 C C . ILE B 1 486 ? 11.195 -16.672 -27.75 1 89.75 486 ILE B C 1
ATOM 7619 O O . ILE B 1 486 ? 11.289 -17.828 -28.188 1 89.75 486 ILE B O 1
ATOM 7623 N N . ALA B 1 487 ? 11.711 -15.602 -28.391 1 82.88 487 ALA B N 1
ATOM 7624 C CA . ALA B 1 487 ? 12.453 -15.758 -29.641 1 82.88 487 ALA B CA 1
ATOM 7625 C C . ALA B 1 487 ? 13.68 -16.641 -29.438 1 82.88 487 ALA B C 1
ATOM 7627 O O . ALA B 1 487 ? 14.023 -17.438 -30.312 1 82.88 487 ALA B O 1
ATOM 7628 N N . ALA B 1 488 ? 14.281 -16.5 -28.297 1 78.5 488 ALA B N 1
ATOM 7629 C CA . ALA B 1 488 ? 15.516 -17.234 -27.984 1 78.5 488 ALA B CA 1
ATOM 7630 C C . ALA B 1 488 ? 15.258 -18.719 -27.844 1 78.5 488 ALA B C 1
ATOM 7632 O O . ALA B 1 488 ? 16.141 -19.547 -28.109 1 78.5 488 ALA B O 1
ATOM 7633 N N . VAL B 1 489 ? 13.977 -19.141 -27.391 1 80.31 489 VAL B N 1
ATOM 7634 C CA . VAL B 1 489 ? 13.727 -20.547 -27.109 1 80.31 489 VAL B CA 1
ATOM 7635 C C . VAL B 1 489 ? 12.867 -21.141 -28.219 1 80.31 489 VAL B C 1
ATOM 7637 O O . VAL B 1 489 ? 12.508 -22.328 -28.172 1 80.31 489 VAL B O 1
ATOM 7640 N N . ARG B 1 490 ? 12.523 -20.391 -29.172 1 83.75 490 ARG B N 1
ATOM 7641 C CA . ARG B 1 490 ? 11.578 -20.812 -30.203 1 83.75 490 ARG B CA 1
ATOM 7642 C C . ARG B 1 490 ? 12.102 -22.047 -30.953 1 83.75 490 ARG B C 1
ATOM 7644 O O . ARG B 1 490 ? 11.383 -23.031 -31.109 1 83.75 490 ARG B O 1
ATOM 7651 N N . ASP B 1 491 ? 13.336 -22 -31.375 1 73.62 491 ASP B N 1
ATOM 7652 C CA . ASP B 1 491 ? 13.914 -23.094 -32.125 1 73.62 491 ASP B CA 1
ATOM 7653 C C . ASP B 1 491 ? 13.945 -24.375 -31.312 1 73.62 491 ASP B C 1
ATOM 7655 O O . ASP B 1 491 ? 13.68 -25.469 -31.828 1 73.62 491 ASP B O 1
ATOM 7659 N N . GLU B 1 492 ? 14.258 -24.219 -30.062 1 73.62 492 GLU B N 1
ATOM 7660 C CA . GLU B 1 492 ? 14.32 -25.375 -29.172 1 73.62 492 GLU B CA 1
ATOM 7661 C C . GLU B 1 492 ? 12.953 -26.047 -29.047 1 73.62 492 GLU B C 1
ATOM 7663 O O . GLU B 1 492 ? 12.852 -27.266 -29.141 1 73.62 492 GLU B O 1
ATOM 7668 N N . HIS B 1 493 ? 11.883 -25.328 -28.922 1 80.88 493 HIS B N 1
ATOM 7669 C CA . HIS B 1 493 ? 10.547 -25.891 -28.734 1 80.88 493 HIS B CA 1
ATOM 7670 C C . HIS B 1 493 ? 9.984 -26.406 -30.047 1 80.88 493 HIS B C 1
ATOM 7672 O O . HIS B 1 493 ? 9.32 -27.453 -30.062 1 80.88 493 HIS B O 1
ATOM 7678 N N . GLU B 1 494 ? 10.297 -25.734 -31.125 1 79.88 494 GLU B N 1
ATOM 7679 C CA . GLU B 1 494 ? 9.812 -26.188 -32.438 1 79.88 494 GLU B CA 1
ATOM 7680 C C . GLU B 1 494 ? 10.5 -27.484 -32.844 1 79.88 494 GLU B C 1
ATOM 7682 O O . GLU B 1 494 ? 9.875 -28.344 -33.5 1 79.88 494 GLU B O 1
ATOM 7687 N N . SER B 1 495 ? 11.758 -27.609 -32.469 1 73.5 495 SER B N 1
ATOM 7688 C CA . SER B 1 495 ? 12.5 -28.812 -32.812 1 73.5 495 SER B CA 1
ATOM 7689 C C . SER B 1 495 ? 12.023 -30.016 -32.031 1 73.5 495 SER B C 1
ATOM 7691 O O . SER B 1 495 ? 12.125 -31.156 -32.469 1 73.5 495 SER B O 1
ATOM 7693 N N . ARG B 1 496 ? 11.43 -29.781 -30.844 1 70.94 496 ARG B N 1
ATOM 7694 C CA . ARG B 1 496 ? 10.953 -30.859 -29.969 1 70.94 496 ARG B CA 1
ATOM 7695 C C . ARG B 1 496 ? 9.586 -31.359 -30.422 1 70.94 496 ARG B C 1
ATOM 7697 O O . ARG B 1 496 ? 9.156 -32.438 -30.031 1 70.94 496 ARG B O 1
ATOM 7704 N N . GLY B 1 497 ? 8.859 -30.531 -31.266 1 76.44 497 GLY B N 1
ATOM 7705 C CA . GLY B 1 497 ? 7.586 -30.984 -31.812 1 76.44 497 GLY B CA 1
ATOM 7706 C C . GLY B 1 497 ? 6.668 -29.844 -32.219 1 76.44 497 GLY B C 1
ATOM 7707 O O . GLY B 1 497 ? 6.758 -28.734 -31.672 1 76.44 497 GLY B O 1
ATOM 7708 N N . PRO B 1 498 ? 5.938 -30.172 -33.188 1 81.62 498 PRO B N 1
ATOM 7709 C CA . PRO B 1 498 ? 5.031 -29.125 -33.656 1 81.62 498 PRO B CA 1
ATOM 7710 C C . PRO B 1 498 ? 4.07 -28.641 -32.562 1 81.62 498 PRO B C 1
ATOM 7712 O O . PRO B 1 498 ? 3.709 -27.469 -32.531 1 81.62 498 PRO B O 1
ATOM 7715 N N . ARG B 1 499 ? 3.695 -29.562 -31.688 1 87.56 499 ARG B N 1
ATOM 7716 C CA . ARG B 1 499 ? 2.775 -29.203 -30.609 1 87.56 499 ARG B CA 1
ATOM 7717 C C . ARG B 1 499 ? 3.43 -28.219 -29.641 1 87.56 499 ARG B C 1
ATOM 7719 O O . ARG B 1 499 ? 2.801 -27.234 -29.219 1 87.56 499 ARG B O 1
ATOM 7726 N N . ARG B 1 500 ? 4.633 -28.453 -29.312 1 84.25 500 ARG B N 1
ATOM 7727 C CA . ARG B 1 500 ? 5.344 -27.547 -28.422 1 84.25 500 ARG B CA 1
ATOM 7728 C C . ARG B 1 500 ? 5.527 -26.172 -29.062 1 84.25 500 ARG B C 1
ATOM 7730 O O . ARG B 1 500 ? 5.445 -25.141 -28.375 1 84.25 500 ARG B O 1
ATOM 7737 N N . GLY B 1 501 ? 5.82 -26.219 -30.359 1 86.56 501 GLY B N 1
ATOM 7738 C CA . GLY B 1 501 ? 5.898 -24.953 -31.078 1 86.56 501 GLY B CA 1
ATOM 7739 C C . GLY B 1 501 ? 4.598 -24.172 -31.047 1 86.56 501 GLY B C 1
ATOM 7740 O O . GLY B 1 501 ? 4.602 -22.953 -30.844 1 86.56 501 GLY B O 1
ATOM 7741 N N . ALA B 1 502 ? 3.516 -24.938 -31.281 1 92.88 502 ALA B N 1
ATOM 7742 C CA . ALA B 1 502 ? 2.201 -24.297 -31.234 1 92.88 502 ALA B CA 1
ATOM 7743 C C . ALA B 1 502 ? 1.898 -23.75 -29.844 1 92.88 502 ALA B C 1
ATOM 7745 O O . ALA B 1 502 ? 1.312 -22.672 -29.703 1 92.88 502 ALA B O 1
ATOM 7746 N N . CYS B 1 503 ? 2.342 -24.516 -28.844 1 93.69 503 CYS B N 1
ATOM 7747 C CA . CYS B 1 503 ? 2.117 -24.094 -27.469 1 93.69 503 CYS B CA 1
ATOM 7748 C C . CYS B 1 503 ? 2.928 -22.844 -27.156 1 93.69 503 CYS B C 1
ATOM 7750 O O . CYS B 1 503 ? 2.445 -21.938 -26.469 1 93.69 503 CYS B O 1
ATOM 7752 N N . LEU B 1 504 ? 4.133 -22.797 -27.625 1 91.5 504 LEU B N 1
ATOM 7753 C CA . LEU B 1 504 ? 4.926 -21.594 -27.422 1 91.5 504 LEU B CA 1
ATOM 7754 C C . LEU B 1 504 ? 4.273 -20.391 -28.094 1 91.5 504 LEU B C 1
ATOM 7756 O O . LEU B 1 504 ? 4.281 -19.297 -27.547 1 91.5 504 LEU B O 1
ATOM 7760 N N . GLY B 1 505 ? 3.785 -20.656 -29.312 1 93.44 505 GLY B N 1
ATOM 7761 C CA . GLY B 1 505 ? 3.025 -19.609 -29.984 1 93.44 505 GLY B CA 1
ATOM 7762 C C . GLY B 1 505 ? 1.827 -19.141 -29.188 1 93.44 505 GLY B C 1
ATOM 7763 O O . GLY B 1 505 ? 1.534 -17.938 -29.141 1 93.44 505 GLY B O 1
ATOM 7764 N N . ALA B 1 506 ? 1.171 -20.094 -28.562 1 94.62 506 ALA B N 1
ATOM 7765 C CA . ALA B 1 506 ? 0.032 -19.734 -27.719 1 94.62 506 ALA B CA 1
ATOM 7766 C C . ALA B 1 506 ? 0.474 -18.906 -26.516 1 94.62 506 ALA B C 1
ATOM 7768 O O . ALA B 1 506 ? -0.193 -17.938 -26.141 1 94.62 506 ALA B O 1
ATOM 7769 N N . VAL B 1 507 ? 1.587 -19.328 -25.922 1 93.5 507 VAL B N 1
ATOM 7770 C CA . VAL B 1 507 ? 2.121 -18.578 -24.797 1 93.5 507 VAL B CA 1
ATOM 7771 C C . VAL B 1 507 ? 2.385 -17.125 -25.203 1 93.5 507 VAL B C 1
ATOM 7773 O O . VAL B 1 507 ? 2.01 -16.188 -24.5 1 93.5 507 VAL B O 1
ATOM 7776 N N . GLN B 1 508 ? 3 -16.953 -26.328 1 92.12 508 GLN B N 1
ATOM 7777 C CA . GLN B 1 508 ? 3.281 -15.609 -26.828 1 92.12 508 GLN B CA 1
ATOM 7778 C C . GLN B 1 508 ? 1.991 -14.828 -27.047 1 92.12 508 GLN B C 1
ATOM 7780 O O . GLN B 1 508 ? 1.894 -13.664 -26.672 1 92.12 508 GLN B O 1
ATOM 7785 N N . ALA B 1 509 ? 1.051 -15.469 -27.641 1 93.25 509 ALA B N 1
ATOM 7786 C CA . ALA B 1 509 ? -0.222 -14.812 -27.938 1 93.25 509 ALA B CA 1
ATOM 7787 C C . ALA B 1 509 ? -0.933 -14.406 -26.656 1 93.25 509 ALA B C 1
ATOM 7789 O O . ALA B 1 509 ? -1.529 -13.328 -26.578 1 93.25 509 ALA B O 1
ATOM 7790 N N . HIS B 1 510 ? -0.872 -15.266 -25.719 1 92.38 510 HIS B N 1
ATOM 7791 C CA . HIS B 1 510 ? -1.562 -14.977 -24.469 1 92.38 510 HIS B CA 1
ATOM 7792 C C . HIS B 1 510 ? -0.842 -13.891 -23.672 1 92.38 510 HIS B C 1
ATOM 7794 O O . HIS B 1 510 ? -1.482 -13.086 -23 1 92.38 510 HIS B O 1
ATOM 7800 N N . LEU B 1 511 ? 0.466 -13.906 -23.719 1 89.31 511 LEU B N 1
ATOM 7801 C CA . LEU B 1 511 ? 1.222 -12.82 -23.094 1 89.31 511 LEU B CA 1
ATOM 7802 C C . LEU B 1 511 ? 0.919 -11.492 -23.766 1 89.31 511 LEU B C 1
ATOM 7804 O O . LEU B 1 511 ? 0.751 -10.469 -23.094 1 89.31 511 LEU B O 1
ATOM 7808 N N . ASP B 1 512 ? 0.839 -11.508 -25.094 1 86.62 512 ASP B N 1
ATOM 7809 C CA . ASP B 1 512 ? 0.507 -10.305 -25.844 1 86.62 512 ASP B CA 1
ATOM 7810 C C . ASP B 1 512 ? -0.896 -9.812 -25.516 1 86.62 512 ASP B C 1
ATOM 7812 O O . ASP B 1 512 ? -1.117 -8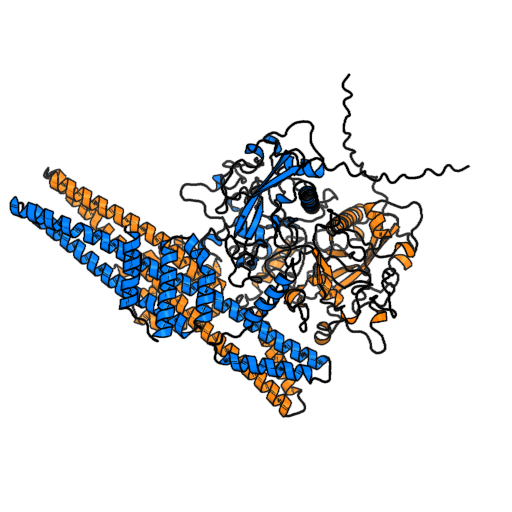.609 -25.359 1 86.62 512 ASP B O 1
ATOM 7816 N N . ARG B 1 513 ? -1.782 -10.742 -25.391 1 85.44 513 ARG B N 1
ATOM 7817 C CA . ARG B 1 513 ? -3.154 -10.375 -25.062 1 85.44 513 ARG B CA 1
ATOM 7818 C C . ARG B 1 513 ? -3.236 -9.805 -23.641 1 85.44 513 ARG B C 1
ATOM 7820 O O . ARG B 1 513 ? -3.957 -8.836 -23.406 1 85.44 513 ARG B O 1
ATOM 7827 N N . ARG B 1 514 ? -2.545 -10.539 -22.797 1 81.44 514 ARG B N 1
ATOM 7828 C CA . ARG B 1 514 ? -2.514 -10.055 -21.422 1 81.44 514 ARG B CA 1
ATOM 7829 C C . ARG B 1 514 ? -1.929 -8.648 -21.344 1 81.44 514 ARG B C 1
ATOM 7831 O O . ARG B 1 514 ? -2.373 -7.824 -20.547 1 81.44 514 ARG B O 1
ATOM 7838 N N . ALA B 1 515 ? -0.939 -8.398 -22.109 1 74.62 515 ALA B N 1
ATOM 7839 C CA . ALA B 1 515 ? -0.306 -7.086 -22.125 1 74.62 515 ALA B CA 1
ATOM 7840 C C . ALA B 1 515 ? -1.269 -6.02 -22.641 1 74.62 515 ALA B C 1
ATOM 7842 O O . ALA B 1 515 ? -1.245 -4.875 -22.188 1 74.62 515 ALA B O 1
ATOM 7843 N N . ARG B 1 516 ? -2.086 -6.414 -23.578 1 71.31 516 ARG B N 1
ATOM 7844 C CA . ARG B 1 516 ? -3.031 -5.48 -24.188 1 71.31 516 ARG B CA 1
ATOM 7845 C C . ARG B 1 516 ? -4.266 -5.305 -23.312 1 71.31 516 ARG B C 1
ATOM 7847 O O . ARG B 1 516 ? -4.723 -4.18 -23.094 1 71.31 516 ARG B O 1
ATOM 7854 N N . SER B 1 517 ? -4.723 -6.488 -22.797 1 67.5 517 SER B N 1
ATOM 7855 C CA . SER B 1 517 ? -6.012 -6.461 -22.109 1 67.5 517 SER B CA 1
ATOM 7856 C C . SER B 1 517 ? -5.844 -6.262 -20.609 1 67.5 517 SER B C 1
ATOM 7858 O O . SER B 1 517 ? -6.797 -5.906 -19.906 1 67.5 517 SER B O 1
ATOM 7860 N N . GLY B 1 518 ? -4.625 -6.535 -20.141 1 63.28 518 GLY B N 1
ATOM 7861 C CA . GLY B 1 518 ? -4.352 -6.387 -18.719 1 63.28 518 GLY B CA 1
ATOM 7862 C C . GLY B 1 518 ? -4.789 -7.59 -17.891 1 63.28 518 GLY B C 1
ATOM 7863 O O . GLY B 1 518 ? -4.527 -7.656 -16.688 1 63.28 518 GLY B O 1
ATOM 7864 N N . MET B 1 519 ? -5.684 -8.539 -18.469 1 62.59 519 MET B N 1
ATOM 7865 C CA . MET B 1 519 ? -6.125 -9.711 -17.719 1 62.59 519 MET B CA 1
ATOM 7866 C C . MET B 1 519 ? -6.07 -10.961 -18.594 1 62.59 519 MET B C 1
ATOM 7868 O O . MET B 1 519 ? -6.133 -10.867 -19.812 1 62.59 519 MET B O 1
ATOM 7872 N N . ASN B 1 520 ? -5.922 -12.078 -17.766 1 74.06 520 ASN B N 1
ATOM 7873 C CA . ASN B 1 520 ? -5.992 -13.359 -18.469 1 74.06 520 ASN B CA 1
ATOM 7874 C C . ASN B 1 520 ? -7.43 -13.727 -18.828 1 74.06 520 ASN B C 1
ATOM 7876 O O . ASN B 1 520 ? -8.352 -13.461 -18.047 1 74.06 520 ASN B O 1
ATOM 7880 N N . ASP B 1 521 ? -7.688 -14.078 -20.016 1 76.06 521 ASP B N 1
ATOM 7881 C CA . ASP B 1 521 ? -8.969 -14.602 -20.469 1 76.06 521 ASP B CA 1
ATOM 7882 C C . ASP B 1 521 ? -8.953 -16.125 -20.5 1 76.06 521 ASP B C 1
ATOM 7884 O O . ASP B 1 521 ? -8.5 -16.734 -21.469 1 76.06 521 ASP B O 1
ATOM 7888 N N . LEU B 1 522 ? -9.492 -16.719 -19.391 1 81.44 522 LEU B N 1
ATOM 7889 C CA . LEU B 1 522 ? -9.445 -18.172 -19.281 1 81.44 522 LEU B CA 1
ATOM 7890 C C . LEU B 1 522 ? -10.188 -18.844 -20.422 1 81.44 522 LEU B C 1
ATOM 7892 O O . LEU B 1 522 ? -9.773 -19.891 -20.922 1 81.44 522 LEU B O 1
ATOM 7896 N N . ALA B 1 523 ? -11.328 -18.203 -20.797 1 81.31 523 ALA B N 1
ATOM 7897 C CA . ALA B 1 523 ? -12.102 -18.766 -21.906 1 81.31 523 ALA B CA 1
ATOM 7898 C C . ALA B 1 523 ? -11.297 -18.75 -23.203 1 81.31 523 ALA B C 1
ATOM 7900 O O . ALA B 1 523 ? -11.32 -19.734 -23.953 1 81.31 523 ALA B O 1
ATOM 7901 N N . ALA B 1 524 ? -10.617 -17.672 -23.422 1 85.5 524 ALA B N 1
ATOM 7902 C CA . ALA B 1 524 ? -9.789 -17.578 -24.625 1 85.5 524 ALA B CA 1
ATOM 7903 C C . ALA B 1 524 ? -8.641 -18.578 -24.578 1 85.5 524 ALA B C 1
ATOM 7905 O O . ALA B 1 524 ? -8.289 -19.172 -25.609 1 85.5 524 ALA B O 1
ATOM 7906 N N . ILE B 1 525 ? -8.094 -18.766 -23.391 1 89.94 525 ILE B N 1
ATOM 7907 C CA . ILE B 1 525 ? -7.004 -19.719 -23.203 1 89.94 525 ILE B CA 1
ATOM 7908 C C . ILE B 1 525 ? -7.477 -21.125 -23.562 1 89.94 525 ILE B C 1
ATOM 7910 O O . ILE B 1 525 ? -6.828 -21.812 -24.344 1 89.94 525 ILE B O 1
ATOM 7914 N N . ARG B 1 526 ? -8.602 -21.438 -23.078 1 89.62 526 ARG B N 1
ATOM 7915 C CA . ARG B 1 526 ? -9.133 -22.781 -23.344 1 89.62 526 ARG B CA 1
ATOM 7916 C C . ARG B 1 526 ? -9.477 -22.953 -24.812 1 89.62 526 ARG B C 1
ATOM 7918 O O . ARG B 1 526 ? -9.203 -24 -25.406 1 89.62 526 ARG B O 1
ATOM 7925 N N . SER B 1 527 ? -10.062 -21.938 -25.375 1 89.88 527 SER B N 1
ATOM 7926 C CA . SER B 1 527 ? -10.422 -22 -26.797 1 89.88 527 SER B CA 1
ATOM 7927 C C . SER B 1 527 ? -9.188 -22.172 -27.672 1 89.88 527 SER B C 1
ATOM 7929 O O . SER B 1 527 ? -9.203 -22.969 -28.609 1 89.88 527 SER B O 1
ATOM 7931 N N . ASP B 1 528 ? -8.164 -21.453 -27.375 1 92.62 528 ASP B N 1
ATOM 7932 C CA . ASP B 1 528 ? -6.934 -21.531 -28.156 1 92.62 528 ASP B CA 1
ATOM 7933 C C . ASP B 1 528 ? -6.297 -22.922 -28.031 1 92.62 528 ASP B C 1
ATOM 7935 O O . ASP B 1 528 ? -5.805 -23.469 -29.031 1 92.62 528 ASP B O 1
ATOM 7939 N N . MET B 1 529 ? -6.336 -23.469 -26.859 1 92.75 529 MET B N 1
ATOM 7940 C CA . MET B 1 529 ? -5.754 -24.781 -26.656 1 92.75 529 MET B CA 1
ATOM 7941 C C . MET B 1 529 ? -6.578 -25.859 -27.359 1 92.75 529 MET B C 1
ATOM 7943 O O . MET B 1 529 ? -6.027 -26.828 -27.875 1 92.75 529 MET B O 1
ATOM 7947 N N . GLN B 1 530 ? -7.867 -25.625 -27.359 1 90.81 530 GLN B N 1
ATOM 7948 C CA . GLN B 1 530 ? -8.75 -26.531 -28.078 1 90.81 530 GLN B CA 1
ATOM 7949 C C . GLN B 1 530 ? -8.461 -26.5 -29.578 1 90.81 530 GLN B C 1
ATOM 7951 O O . GLN B 1 530 ? -8.492 -27.531 -30.25 1 90.81 530 GLN B O 1
ATOM 7956 N N . GLN B 1 531 ? -8.195 -25.375 -30.094 1 90.81 531 GLN B N 1
ATOM 7957 C CA . GLN B 1 531 ? -7.883 -25.219 -31.5 1 90.81 531 GLN B CA 1
ATOM 7958 C C . GLN B 1 531 ? -6.57 -25.906 -31.859 1 90.81 531 GLN B C 1
ATOM 7960 O O . GLN B 1 531 ? -6.441 -26.5 -32.938 1 90.81 531 GLN B O 1
ATOM 7965 N N . ILE B 1 532 ? -5.609 -25.828 -31 1 92.12 532 ILE B N 1
ATOM 7966 C CA . ILE B 1 532 ? -4.344 -26.516 -31.219 1 92.12 532 ILE B CA 1
ATOM 7967 C C . ILE B 1 532 ? -4.574 -28.016 -31.266 1 92.12 532 ILE B C 1
ATOM 7969 O O . ILE B 1 532 ? -4.027 -28.719 -32.125 1 92.12 532 ILE B O 1
ATOM 7973 N N . ALA B 1 533 ? -5.43 -28.469 -30.328 1 90.12 533 ALA B N 1
ATOM 7974 C CA . ALA B 1 533 ? -5.758 -29.891 -30.297 1 90.12 533 ALA B CA 1
ATOM 7975 C C . ALA B 1 533 ? -6.465 -30.312 -31.578 1 90.12 533 ALA B C 1
ATOM 7977 O O . ALA B 1 533 ? -6.145 -31.359 -32.156 1 90.12 533 ALA B O 1
ATOM 7978 N N . ALA B 1 534 ? -7.391 -29.5 -32.031 1 86.56 534 ALA B N 1
ATOM 7979 C CA . ALA B 1 534 ? -8.141 -29.812 -33.25 1 86.56 534 ALA B CA 1
ATOM 7980 C C . ALA B 1 534 ? -7.223 -29.859 -34.469 1 86.56 534 ALA B C 1
ATOM 7982 O O . ALA B 1 534 ? -7.402 -30.703 -35.375 1 86.56 534 ALA B O 1
ATOM 7983 N N . ALA B 1 535 ? -6.289 -29.016 -34.5 1 85.62 535 ALA B N 1
ATOM 7984 C CA . ALA B 1 535 ? -5.352 -28.969 -35.625 1 85.62 535 ALA B CA 1
ATOM 7985 C C . ALA B 1 535 ? -4.438 -30.188 -35.625 1 85.62 535 ALA B C 1
ATOM 7987 O O . ALA B 1 535 ? -4.031 -30.672 -36.688 1 85.62 535 ALA B O 1
ATOM 7988 N N . GLN B 1 536 ? -4.195 -30.672 -34.469 1 80.25 536 GLN B N 1
ATOM 7989 C CA . GLN B 1 536 ? -3.309 -31.828 -34.375 1 80.25 536 GLN B CA 1
ATOM 7990 C C . GLN B 1 536 ? -4.055 -33.125 -34.656 1 80.25 536 GLN B C 1
ATOM 7992 O O . GLN B 1 536 ? -3.449 -34.125 -35.062 1 80.25 536 GLN B O 1
ATOM 7997 N N . ALA B 1 537 ? -5.336 -33.094 -34.375 1 71.56 537 ALA B N 1
ATOM 7998 C CA . ALA B 1 537 ? -6.156 -34.281 -34.594 1 71.56 537 ALA B CA 1
ATOM 7999 C C . ALA B 1 537 ? -6.406 -34.5 -36.094 1 71.56 537 ALA B C 1
ATOM 8001 O O . ALA B 1 537 ? -6.715 -35.594 -36.531 1 71.56 537 ALA B O 1
ATOM 8002 N N . ARG B 1 538 ? -6.312 -33.562 -37 1 65.25 538 ARG B N 1
ATOM 8003 C CA . ARG B 1 538 ? -6.488 -33.719 -38.438 1 65.25 538 ARG B CA 1
ATOM 8004 C C . ARG B 1 538 ? -5.242 -34.312 -39.094 1 65.25 538 ARG B C 1
ATOM 8006 O O . ARG B 1 538 ? -4.121 -34.031 -38.656 1 65.25 538 ARG B O 1
#

Nearest PDB structures (foldseek):
  6zw4-assembly1_E  TM=4.319E-01  e=2.568E-01  Nostoc punctiforme
  7jh6-assembly4_D  TM=5.890E-01  e=1.426E+00  synthetic construct
  7p3r-assembly1_C  TM=2.940E-01  e=3.357E-01  Vibrio cholerae O1 biovar El Tor str. N16961
  7a0g-assembly1_DDD  TM=3.490E-01  e=9.288E-01  Serratia marcescens
  7a0g-assembly1_III  TM=3.243E-01  e=8.804E-01  Serratia marcescens

Organism: Cereibacter sphaeroides (strain ATCC 17023 / DSM 158 / JCM 6121 / CCUG 31486 / LMG 2827 / NBRC 12203 / NCIMB 8253 / ATH 2.4.1.) (NCBI:txid272943)

Foldseek 3Di:
DDDDPDPDPPPPDDDPLDALDAQDADCCQQPVDDDPQWQWAAAAQNHIFTKFKAWFFALLFLQGWDKDWWFAPPDPACQQGNIAIDTDWALADDPDDRRGGIIWIWTQKAAFQQRQCCQVPNHDPDRDDNVRQFHDFQDALVSVQVSQQSRQVSCVRHPQVSFDDRPQDTWGKDFAALCVLLCVQQPHLLDDNVQSRDQHHDDDPPDDCQQQAQADDDVHVVPPADGMPNGAYGNRSHGHSAERAWAWGDAFDFTDDPRRGDPDGAATKTARYYNNHDPVQGGSRDMDGDHQADPVVRGGDTDGRYGHIMMIHDDSDNDPVSVVVNVVSLVVLLQAFPLDPCNVVLVVLLVVLVVCLVPPPDPVSVVVSVVVSVVSSVVSSVVSVVVLVVLLVLLVVLLVLLLVLLVLLLVLVVLVVCLVVLVVQLVVCVVVVPPVSNVVSVVSNVVSVVSNVVSVVVSLVSLVVSQVSLVVPLNRHPLVSSVSSLVSCLVSQVVVHPSSNLSSVLSNVQNVVCVVVVGGDSVVSSVSSSVSSVVVND/DPPPPPPDPPPPPDDPLDALDAQDADCCQQPVDDDPQWQWAAAAQNHIFTKFKFWFFAPLFLQGWDKDWWFAPPDPACQQGNIAIDTDFALADDPDDRRGGIIWIWTQKAAFQQRLCCQVPNHDPDRDDNVRQFHDFQDALVSQQVSQQSRQVSCVRHPQVSFDDRPQDTWGKDFAALCVLLCVQQPHPLDDSVQSRDQHHDDDPPDDVQQQAQADDDVHVVQPADGMPNGAYGNRSHGHSAERAWAWGDAFDFTDDPRRGDPDGAATKTARYYNNHDPVQGGSRDMDGDHQADPVVRGGDTDGRYGHIMMIHDDSDNDPVSVVVNVVSVVPPPPPWPADPCVVVLVVLLVVLVVCLVVPPDPVSVVVSVVVSVVSVVVVVVVVVVVLVVLLVLLVVLLVLLLVLLVLLLVLVVLVVCLVVLVVQLVVCVVVVPVVSNVVSVVSNVVSVVSNVVSVVVSLVSLVVSQVSLVVPLVNTGLVSSVVSLVVCLVVQVVVHVSSNLSSVLSNVQNVVCVVVVGGDSVVSSVSSSVSSVVVND

InterPro domains:
  IPR005532 Sulfatase-modifying factor enzyme-like domain [PF03781] (102-287)
  IPR016187 C-type lectin fold [SSF56436] (104-313)
  IPR042095 Sulfatase-modifying factor enzyme superfamily [G3DSA:3.90.1580.10] (96-312)
  IPR051043 Sulfatase Modifying Factor and Kinase [PTHR23150] (112-294)

Radius of gyration: 33.33 Å; Cα contacts (8 Å, |Δi|>4): 2070; chains: 2; bounding box: 89×120×77 Å

Secondary structure (DSSP, 8-state):
------------------------S-HHHH-SS--TT-EEEE-GGG-EEEEEEEE---SSGGG--EEEEES-SS-S-HHHH--EEEEE--SEEPSS-TT-EEEEEEESSPPBHHHHHHHHT---SSPP-GGGGSBP-S--HHHHHHHHHHHHHHHHHH-GGGSPEETTEE-EEEPPPHHHHHHHHTTGGGS-HHHHTSSSPPPPTT--GGGT-B-BSTTTTTT----TT-SPP-TTS--SSSBSSEEE-SSPP--EETBEE-S---SEEEES--TTSBGGG--TT-EEEE-SEETTTTEE---TTEE---EEE--S--SHHHHHHHHHHHHHHTS--TTSTHHHHHHHHHHHHHHHHHH-SSHHHHHHHHHHHHHHHHHHHHHHHHHHHHHHHHHHHHHHHHHHHHHHHHHHHHHHTTHHHHHHHHHHHHHHT-HHHHHHHHHHHHHHHHHHHHHHHHHHHHHHHHHHHHHHHHHHS-HHHHHHHHHHHHHHHHHH-HHHHHHHHHHHHHHHHHHHHSS--HHHHHHHHHHHHHHHH-/------------------------S-HHHH-SS--TT-EEEE-GGG-EEEEEEEE---TTGGG--EEEEESBSS-S-HHHHB-EEEEE--SEEPSS-TT-EEEEEEESSPPBHHHHHHHHT---SSPP-GGGGSBP-S--HHHHHHHHHHHHHHHHHH-GGGS-EETTEE-EEEPPPHHHHHHHHTTGGGS-HHHHTSSSPPPPTT--GGGT-B-BSTTTTTT----TT-SPP-TTS--SSSBSSEEE-SSPP--EETBEE-S---SEEEES--TTSBGGG--TT-EEEE-SEETTTTEE---TTEE---EEE--S--SHHHHHHHHHHHHHS----TT-THHHHHHHHHHHHHHHHHH-SSHHHHHHHHHHHHHHHHHHHHHHHHHHHHHHHHHHHHHHHHHHHHHHHHHHHHHHHHHHHHHHHHHHHHHHT-HHHHHHHHHHHHHHHHHHHHHHHHHHHHHHHHHHHHHHHHHHS-HHHHHHHHHHHHHHHHHH-HHHHHHHHHHHHHHHHHHHHSS--HHHHHHHHHHHHHHHH-

pLDDT: mean 81.68, std 15.8, range [19.95, 98.88]